Protein AF-0000000080838047 (afdb_homodimer)

Secondary structure (DSSP, 8-state):
------GGGGHHHHHHHHHHHHHHHHHS-GGGS-HHHHHHHHHHHHTT---SSS----HHHHHHHHHHHHT-HHHHHHHHHHHHHHHHHHHHHHTTHHHHHHHHHHHHS-GGGHHHHHHHHHHHHHHHH--HHHHHHHHHHHHHHHHHHH---HHHHHHHHHHHHHHHHHH-TT-HHHHHHHHHHT--HHHHHHHHHHHHHHHHHHHHHHHHHH-----TT------HHHHHHHHHHHHHHHHT--HHHHHHHHHHHHHHHHHHTTSS-HHHHHHHHHHHHHHHHHHHHHHHHHHHHHHHHHHTTHHHHHHHHHHTT--SHHHHHHHHHHHHHHHHHHHS-HHHHHHHHHHHHHHHHHHHT--HHHHHHHHHHHHHHHHTT-TTSHHHHHHHHHHTS-GGGGGGG-HHHHHHHHHHHHHHHH-PSPPP---/------GGGGHHHHHHHHHHHHHHHHHS-GGGS-HHHHHHHHHHHHTT---SSS----HHHHHHHHHHHHT-HHHHHHHHHHHHHHHHHHHHHHTTHHHHHHHHHHHHS-GGGHHHHHHHHHHHHHHHH--HHHHHHHHHHHHHHHHHHH---HHHHHHHHHHHHHHHHHH-TT-HHHHHHHHHHT--HHHHHHHHHHHHHHHHHHHHHHHHHH-----TT------HHHHHHHHHHHHHHHHT--HHHHHHHHHHHHHHHHHHTTSS-HHHHHHHHHHHHHHHHHHHHHHHHHHHHHHHHHHTTHHHHHHHHHHTT--SHHHHHHHHHHHHHHHHHHHS-HHHHHHHHHHHHHHHHHHHT--HHHHHHHHHHHHHHHHTT-TTSHHHHHHHHHHTS-GGGGGGG-HHHHHHHHHHHHHHHH-PSPPP---

Structure (mmCIF, N/CA/C/O backbone):
data_AF-0000000080838047-model_v1
#
loop_
_entity.id
_entity.type
_entity.pdbx_description
1 polymer 'Na+/H+ antiporter NhaC family protein'
#
loop_
_atom_site.group_PDB
_atom_site.id
_atom_site.type_symbol
_atom_site.label_atom_id
_atom_site.label_alt_id
_atom_site.label_comp_id
_atom_site.label_asym_id
_atom_site.label_entity_id
_atom_site.label_seq_id
_atom_site.pdbx_PDB_ins_code
_atom_site.Cartn_x
_atom_site.Cartn_y
_atom_site.Cartn_z
_atom_site.occupancy
_atom_site.B_iso_or_equiv
_atom_site.auth_seq_id
_atom_site.auth_comp_id
_atom_site.auth_asym_id
_atom_site.auth_atom_id
_atom_site.pdbx_PDB_model_num
ATOM 1 N N . MET A 1 1 ? 29.5 16.938 -10.523 1 33.22 1 MET A N 1
ATOM 2 C CA . MET A 1 1 ? 28.781 17.422 -11.703 1 33.22 1 MET A CA 1
ATOM 3 C C . MET A 1 1 ? 27.438 18.016 -11.312 1 33.22 1 MET A C 1
ATOM 5 O O . MET A 1 1 ? 26.703 17.438 -10.5 1 33.22 1 MET A O 1
ATOM 9 N N . LYS A 1 2 ? 27.141 19.25 -11.391 1 44.38 2 LYS A N 1
ATOM 10 C CA . LYS A 1 2 ? 26 20.047 -10.945 1 44.38 2 LYS A CA 1
ATOM 11 C C . LYS A 1 2 ? 24.688 19.438 -11.422 1 44.38 2 LYS A C 1
ATOM 13 O O . LYS A 1 2 ? 24.484 19.234 -12.617 1 44.38 2 LYS A O 1
ATOM 18 N N . LYS A 1 3 ? 23.828 18.719 -10.703 1 63.47 3 LYS A N 1
ATOM 19 C CA . LYS A 1 3 ? 22.562 18.109 -11.102 1 63.47 3 LYS A CA 1
ATOM 20 C C . LYS A 1 3 ? 21.641 19.141 -11.758 1 63.47 3 LYS A C 1
ATOM 22 O O . LYS A 1 3 ? 21.328 20.156 -11.156 1 63.47 3 LYS A O 1
ATOM 27 N N . LYS A 1 4 ? 21.484 19.219 -13.133 1 81.5 4 LYS A N 1
ATOM 28 C CA . LYS A 1 4 ? 20.656 20.172 -13.867 1 81.5 4 LYS A CA 1
ATOM 29 C C . LYS A 1 4 ? 19.188 19.797 -13.781 1 81.5 4 LYS A C 1
ATOM 31 O O . LYS A 1 4 ? 18.812 18.656 -14.078 1 81.5 4 LYS A O 1
ATOM 36 N N . GLY A 1 5 ? 18.375 20.797 -13.273 1 91.69 5 GLY A N 1
ATOM 37 C CA . GLY A 1 5 ? 16.938 20.625 -13.117 1 91.69 5 GLY A CA 1
ATOM 38 C C . GLY A 1 5 ? 16.188 20.703 -14.438 1 91.69 5 GLY A C 1
ATOM 39 O O . GLY A 1 5 ? 16.734 21.141 -15.445 1 91.69 5 GLY A O 1
ATOM 40 N N . SER A 1 6 ? 15.031 20.062 -14.508 1 94.81 6 SER A N 1
ATOM 41 C CA . SER A 1 6 ? 14.18 20.094 -15.688 1 94.81 6 SER A CA 1
ATOM 42 C C . SER A 1 6 ? 12.719 20.328 -15.32 1 94.81 6 SER A C 1
ATOM 44 O O . SER A 1 6 ? 12.211 19.734 -14.367 1 94.81 6 SER A O 1
ATOM 46 N N . PHE A 1 7 ? 12.055 21.156 -16.094 1 95.44 7 PHE A N 1
ATOM 47 C CA . PHE A 1 7 ? 10.641 21.438 -15.898 1 95.44 7 PHE A CA 1
ATOM 48 C C . PHE A 1 7 ? 9.805 20.172 -16.078 1 95.44 7 PHE A C 1
ATOM 50 O O . PHE A 1 7 ? 8.703 20.062 -15.539 1 95.44 7 PHE A O 1
ATOM 57 N N . LEU A 1 8 ? 10.367 19.25 -16.781 1 95.69 8 LEU A N 1
ATOM 58 C CA . LEU A 1 8 ? 9.695 17.984 -17.016 1 95.69 8 LEU A CA 1
ATOM 59 C C . LEU A 1 8 ? 9.383 17.281 -15.703 1 95.69 8 LEU A C 1
ATOM 61 O O . LEU A 1 8 ? 8.414 16.516 -15.609 1 95.69 8 LEU A O 1
ATOM 65 N N . GLY A 1 9 ? 10.227 17.578 -14.719 1 96.12 9 GLY A N 1
ATOM 66 C CA . GLY A 1 9 ? 10.023 16.984 -13.406 1 96.12 9 GLY A CA 1
ATOM 67 C C . GLY A 1 9 ? 8.766 17.469 -12.719 1 96.12 9 GLY A C 1
ATOM 68 O O . GLY A 1 9 ? 8.273 16.828 -11.781 1 96.12 9 GLY A O 1
ATOM 69 N N . LEU A 1 10 ? 8.188 18.562 -13.188 1 95.69 10 LEU A N 1
ATOM 70 C CA . LEU A 1 10 ? 6.984 19.125 -12.586 1 95.69 10 LEU A CA 1
ATOM 71 C C . LEU A 1 10 ? 5.746 18.75 -13.391 1 95.69 10 LEU A C 1
ATOM 73 O O . LEU A 1 10 ? 4.617 18.922 -12.938 1 95.69 10 LEU A O 1
ATOM 77 N N . VAL A 1 11 ? 5.941 18.125 -14.477 1 96.25 11 VAL A N 1
ATOM 78 C CA . VAL A 1 11 ? 4.875 17.844 -15.438 1 96.25 11 VAL A CA 1
ATOM 79 C C . VAL A 1 11 ? 3.867 16.875 -14.812 1 96.25 11 VAL A C 1
ATOM 81 O O . VAL A 1 11 ? 2.656 17.047 -14.961 1 96.25 11 VAL A O 1
ATOM 84 N N . PRO A 1 12 ? 4.285 15.844 -14.133 1 96 12 PRO A N 1
ATOM 85 C CA . PRO A 1 12 ? 3.301 14.938 -13.531 1 96 12 PRO A CA 1
ATOM 86 C C . PRO A 1 12 ? 2.34 15.656 -12.586 1 96 12 PRO A C 1
ATOM 88 O O . PRO A 1 12 ? 1.143 15.359 -12.57 1 96 12 PRO A O 1
ATOM 91 N N . LEU A 1 13 ? 2.877 16.516 -11.766 1 94.5 13 LEU A N 1
ATOM 92 C CA . LEU A 1 13 ? 2.021 17.281 -10.883 1 94.5 13 LEU A CA 1
ATOM 93 C C . LEU A 1 13 ? 1.025 18.125 -11.68 1 94.5 13 LEU A C 1
ATOM 95 O O . LEU A 1 13 ? -0.154 18.188 -11.32 1 94.5 13 LEU A O 1
ATOM 99 N N . LEU A 1 14 ? 1.445 18.75 -12.727 1 95.81 14 LEU A N 1
ATOM 100 C CA . LEU A 1 14 ? 0.59 19.562 -13.578 1 95.81 14 LEU A CA 1
ATOM 101 C C . LEU A 1 14 ? -0.485 18.719 -14.242 1 95.81 14 LEU A C 1
ATOM 103 O O . LEU A 1 14 ? -1.629 19.156 -14.391 1 95.81 14 LEU A O 1
ATOM 107 N N . ILE A 1 15 ? -0.079 17.578 -14.664 1 95.38 15 ILE A N 1
ATOM 108 C CA . ILE A 1 15 ? -1.03 16.656 -15.281 1 95.38 15 ILE A CA 1
ATOM 109 C C . ILE A 1 15 ? -2.133 16.312 -14.281 1 95.38 15 ILE A C 1
ATOM 111 O O . ILE A 1 15 ? -3.316 16.328 -14.625 1 95.38 15 ILE A O 1
ATOM 115 N N . PHE A 1 16 ? -1.764 16.031 -13.117 1 94 16 PHE A N 1
ATOM 116 C CA . PHE A 1 16 ? -2.736 15.719 -12.07 1 94 16 PHE A CA 1
ATOM 117 C C . PHE A 1 16 ? -3.707 16.875 -11.875 1 94 16 PHE A C 1
ATOM 119 O O . PHE A 1 16 ? -4.922 16.672 -11.844 1 94 16 PHE A O 1
ATOM 126 N N . LEU A 1 17 ? -3.145 18.016 -11.727 1 91.81 17 LEU A N 1
ATOM 127 C CA . LEU A 1 17 ? -3.961 19.203 -11.5 1 91.81 17 LEU A CA 1
ATOM 128 C C . LEU A 1 17 ? -4.902 19.453 -12.68 1 91.81 17 LEU A C 1
ATOM 130 O O . LEU A 1 17 ? -6.062 19.812 -12.484 1 91.81 17 LEU A O 1
ATOM 134 N N . LEU A 1 18 ? -4.41 19.203 -13.836 1 93.44 18 LEU A N 1
ATOM 135 C CA . LEU A 1 18 ? -5.215 19.406 -15.031 1 93.44 18 LEU A CA 1
ATOM 136 C C . LEU A 1 18 ? -6.363 18.406 -15.094 1 93.44 18 LEU A C 1
ATOM 138 O O . LEU A 1 18 ? -7.488 18.766 -15.438 1 93.44 18 LEU A O 1
ATOM 142 N N . ILE A 1 19 ? -6.066 17.172 -14.797 1 92 19 ILE A N 1
ATOM 143 C CA . ILE A 1 19 ? -7.086 16.125 -14.812 1 92 19 ILE A CA 1
ATOM 144 C C . ILE A 1 19 ? -8.188 16.469 -13.812 1 92 19 ILE A C 1
ATOM 146 O O . ILE A 1 19 ? -9.375 16.422 -14.141 1 92 19 ILE A O 1
ATOM 150 N N . TYR A 1 20 ? -7.781 16.844 -12.672 1 86.81 20 TYR A N 1
ATOM 151 C CA . TYR A 1 20 ? -8.742 17.109 -11.609 1 86.81 20 TYR A CA 1
ATOM 152 C C . TYR A 1 20 ? -9.516 18.391 -11.883 1 86.81 20 TYR A C 1
ATOM 154 O O . TYR A 1 20 ? -10.734 18.438 -11.703 1 86.81 20 TYR A O 1
ATOM 162 N N . ALA A 1 21 ? -8.883 19.422 -12.312 1 86.62 21 ALA A N 1
ATOM 163 C CA . ALA A 1 21 ? -9.523 20.688 -12.625 1 86.62 21 ALA A CA 1
ATOM 164 C C . ALA A 1 21 ? -10.484 20.547 -13.797 1 86.62 21 ALA A C 1
ATOM 166 O O . ALA A 1 21 ? -11.586 21.125 -13.789 1 86.62 21 ALA A O 1
ATOM 167 N N . SER A 1 22 ? -10.047 19.859 -14.773 1 89.88 22 SER A N 1
ATOM 168 C CA . SER A 1 22 ? -10.883 19.672 -15.953 1 89.88 22 SER A CA 1
ATOM 169 C C . SER A 1 22 ? -12.172 18.938 -15.602 1 89.88 22 SER A C 1
ATOM 171 O O . SER A 1 22 ? -13.25 19.297 -16.094 1 89.88 22 SER A O 1
ATOM 173 N N . THR A 1 23 ? -12.055 17.969 -14.82 1 87.06 23 THR A N 1
ATOM 174 C CA . THR A 1 23 ? -13.25 17.219 -14.43 1 87.06 23 THR A CA 1
ATOM 175 C C . THR A 1 23 ? -14.188 18.094 -13.609 1 87.06 23 THR A C 1
ATOM 177 O O . THR A 1 23 ? -15.406 18.031 -13.766 1 87.06 23 THR A O 1
ATOM 180 N N . GLY A 1 24 ? -13.641 18.891 -12.727 1 82.44 24 GLY A N 1
ATOM 181 C CA . GLY A 1 24 ? -14.461 19.812 -11.953 1 82.44 24 GLY A CA 1
ATOM 182 C C . GLY A 1 24 ? -15.172 20.844 -12.812 1 82.44 24 GLY A C 1
ATOM 183 O O . GLY A 1 24 ? -16.359 21.109 -12.617 1 82.44 24 GLY A O 1
ATOM 184 N N . ILE A 1 25 ? -14.516 21.344 -13.758 1 85.19 25 ILE A N 1
ATOM 185 C CA . ILE A 1 25 ? -15.031 22.406 -14.602 1 85.19 25 ILE A CA 1
ATOM 186 C C . ILE A 1 25 ? -16.078 21.844 -15.562 1 85.19 25 ILE A C 1
ATOM 188 O O . ILE A 1 25 ? -17.156 22.438 -15.727 1 85.19 25 ILE A O 1
ATOM 192 N N . PHE A 1 26 ? -15.805 20.672 -16.062 1 85.5 26 PHE A N 1
ATOM 193 C CA . PHE A 1 26 ? -16.656 20.156 -17.125 1 85.5 26 PHE A CA 1
ATOM 194 C C . PHE A 1 26 ? -17.859 19.406 -16.531 1 85.5 26 PHE A C 1
ATOM 196 O O . PHE A 1 26 ? -18.906 19.328 -17.156 1 85.5 26 PHE A O 1
ATOM 203 N N . THR A 1 27 ? -17.766 18.953 -15.367 1 86.19 27 THR A N 1
ATOM 204 C CA . THR A 1 27 ? -18.859 18.156 -14.812 1 86.19 27 THR A CA 1
ATOM 205 C C . THR A 1 27 ? -19.516 18.891 -13.641 1 86.19 27 THR A C 1
ATOM 207 O O . THR A 1 27 ? -20.531 18.438 -13.109 1 86.19 27 THR A O 1
ATOM 210 N N . ASP A 1 28 ? -19 20.016 -13.234 1 78.56 28 ASP A N 1
ATOM 211 C CA . ASP A 1 28 ? -19.484 20.859 -12.141 1 78.56 28 ASP A CA 1
ATOM 212 C C . ASP A 1 28 ? -19.344 20.156 -10.797 1 78.56 28 ASP A C 1
ATOM 214 O O . ASP A 1 28 ? -19.891 20.609 -9.789 1 78.56 28 ASP A O 1
ATOM 218 N N . LYS A 1 29 ? -18.875 18.969 -10.844 1 83.94 29 LYS A N 1
ATOM 219 C CA . LYS A 1 29 ? -18.641 18.25 -9.602 1 83.94 29 LYS A CA 1
ATOM 220 C C . LYS A 1 29 ? -17.234 17.656 -9.57 1 83.94 29 LYS A C 1
ATOM 222 O O . LYS A 1 29 ? -16.953 16.656 -10.25 1 83.94 29 LYS A O 1
ATOM 227 N N . ILE A 1 30 ? -16.484 18.188 -8.727 1 77.81 30 ILE A N 1
ATOM 228 C CA . ILE A 1 30 ? -15.078 17.797 -8.625 1 77.81 30 ILE A CA 1
ATOM 229 C C . ILE A 1 30 ? -14.984 16.344 -8.164 1 77.81 30 ILE A C 1
ATOM 231 O O . ILE A 1 30 ? -14.055 15.625 -8.523 1 77.81 30 ILE A O 1
ATOM 235 N N . ASP A 1 31 ? -16.016 15.852 -7.551 1 79.56 31 ASP A N 1
ATOM 236 C CA . ASP A 1 31 ? -16 14.523 -6.949 1 79.56 31 ASP A CA 1
ATOM 237 C C . ASP A 1 31 ? -16.219 13.445 -8.008 1 79.56 31 ASP A C 1
ATOM 239 O O . ASP A 1 31 ? -16.062 12.25 -7.73 1 79.56 31 ASP A O 1
ATOM 243 N N . ASN A 1 32 ? -16.469 13.844 -9.203 1 86.94 32 ASN A N 1
ATOM 244 C CA . ASN A 1 32 ? -16.656 12.875 -10.281 1 86.94 32 ASN A CA 1
ATOM 245 C C . ASN A 1 32 ? -15.352 12.203 -10.672 1 86.94 32 ASN A C 1
ATOM 247 O O . ASN A 1 32 ? -15.352 11.141 -11.297 1 86.94 32 ASN A O 1
ATOM 251 N N . MET A 1 33 ? -14.258 12.805 -10.289 1 91.5 33 MET A N 1
ATOM 252 C CA . MET A 1 33 ? -12.953 12.211 -10.523 1 91.5 33 MET A CA 1
ATOM 253 C C . MET A 1 33 ? -12.391 11.602 -9.242 1 91.5 33 MET A C 1
ATOM 255 O O . MET A 1 33 ? -11.914 12.328 -8.367 1 91.5 33 MET A O 1
ATOM 259 N N . PRO A 1 34 ? -12.414 10.242 -9.234 1 93.69 34 PRO A N 1
ATOM 260 C CA . PRO A 1 34 ? -11.773 9.656 -8.055 1 93.69 34 PRO A CA 1
ATOM 261 C C . PRO A 1 34 ? -10.281 9.961 -7.98 1 93.69 34 PRO A C 1
ATOM 263 O O . PRO A 1 34 ? -9.578 9.898 -9 1 93.69 34 PRO A O 1
ATOM 266 N N . LEU A 1 35 ? -9.875 10.305 -6.828 1 93.88 35 LEU A N 1
ATOM 267 C CA . LEU A 1 35 ? -8.492 10.719 -6.602 1 93.88 35 LEU A CA 1
ATOM 268 C C . LEU A 1 35 ? -7.52 9.633 -7.027 1 93.88 35 LEU A C 1
ATOM 270 O O . LEU A 1 35 ? -6.492 9.914 -7.645 1 93.88 35 LEU A O 1
ATOM 274 N N . LEU A 1 36 ? -7.809 8.375 -6.688 1 96.38 36 LEU A N 1
ATOM 275 C CA . LEU A 1 36 ? -6.93 7.258 -7.027 1 96.38 36 LEU A CA 1
ATOM 276 C C . LEU A 1 36 ? -6.785 7.121 -8.539 1 96.38 36 LEU A C 1
ATOM 278 O O . LEU A 1 36 ? -5.68 6.895 -9.039 1 96.38 36 LEU A O 1
ATOM 282 N N . VAL A 1 37 ? -7.863 7.25 -9.281 1 96.81 37 VAL A N 1
ATOM 283 C CA . VAL A 1 37 ? -7.844 7.145 -10.742 1 96.81 37 VAL A CA 1
ATOM 284 C C . VAL A 1 37 ? -6.996 8.266 -11.328 1 96.81 37 VAL A C 1
ATOM 286 O O . VAL A 1 37 ? -6.184 8.039 -12.227 1 96.81 37 VAL A O 1
ATOM 289 N N . ALA A 1 38 ? -7.199 9.477 -10.82 1 95.62 38 ALA A N 1
ATOM 290 C CA . ALA A 1 38 ? -6.434 10.625 -11.289 1 95.62 38 ALA A CA 1
ATOM 291 C C . ALA A 1 38 ? -4.938 10.398 -11.109 1 95.62 38 ALA A C 1
ATOM 293 O O . ALA A 1 38 ? -4.148 10.656 -12.023 1 95.62 38 ALA A O 1
ATOM 294 N N . PHE A 1 39 ? -4.559 9.891 -10.008 1 96 39 PHE A N 1
ATOM 295 C CA . PHE A 1 39 ? -3.139 9.703 -9.734 1 96 39 PHE A CA 1
ATOM 296 C C . PHE A 1 39 ? -2.592 8.508 -10.508 1 96 39 PHE A C 1
ATOM 298 O O . PHE A 1 39 ? -1.421 8.492 -10.891 1 96 39 PHE A O 1
ATOM 305 N N . THR A 1 40 ? -3.406 7.5 -10.719 1 97.19 40 THR A N 1
ATOM 306 C CA . THR A 1 40 ? -2.971 6.363 -11.523 1 97.19 40 THR A CA 1
ATOM 307 C C . THR A 1 40 ? -2.693 6.793 -12.961 1 97.19 40 THR A C 1
ATOM 309 O O . THR A 1 40 ? -1.709 6.363 -13.562 1 97.19 40 THR A O 1
ATOM 312 N N . ILE A 1 41 ? -3.572 7.621 -13.531 1 96.81 41 ILE A N 1
ATOM 313 C CA . ILE A 1 41 ? -3.35 8.156 -14.867 1 96.81 41 ILE A CA 1
ATOM 314 C C . ILE A 1 41 ? -2.068 8.984 -14.891 1 96.81 41 ILE A C 1
ATOM 316 O O . ILE A 1 41 ? -1.248 8.852 -15.797 1 96.81 41 ILE A O 1
ATOM 320 N N . THR A 1 42 ? -1.943 9.812 -13.875 1 97.19 42 THR A N 1
ATOM 321 C CA . THR A 1 42 ? -0.736 10.617 -13.75 1 97.19 42 THR A CA 1
ATOM 322 C C . THR A 1 42 ? 0.506 9.734 -13.695 1 97.19 42 THR A C 1
ATOM 324 O O . THR A 1 42 ? 1.512 10.023 -14.344 1 97.19 42 THR A O 1
ATOM 327 N N . ALA A 1 43 ? 0.453 8.656 -12.914 1 97.69 43 ALA A N 1
ATOM 328 C CA . ALA A 1 43 ? 1.562 7.711 -12.797 1 97.69 43 ALA A CA 1
ATOM 329 C C . ALA A 1 43 ? 1.891 7.078 -14.141 1 97.69 43 ALA A C 1
ATOM 331 O O . ALA A 1 43 ? 3.062 6.945 -14.5 1 97.69 43 ALA A O 1
ATOM 332 N N . ALA A 1 44 ? 0.905 6.691 -14.883 1 96.94 44 ALA A N 1
ATOM 333 C CA . ALA A 1 44 ? 1.093 6.074 -16.188 1 96.94 44 ALA A CA 1
ATOM 334 C C . ALA A 1 44 ? 1.82 7.02 -17.141 1 96.94 44 ALA A C 1
ATOM 336 O O . ALA A 1 44 ? 2.746 6.609 -17.844 1 96.94 44 ALA A O 1
ATOM 337 N N . ILE A 1 45 ? 1.424 8.242 -17.141 1 96.5 45 ILE A N 1
ATOM 338 C CA . ILE A 1 45 ? 2.037 9.242 -18.016 1 96.5 45 ILE A CA 1
ATOM 339 C C . ILE A 1 45 ? 3.463 9.523 -17.547 1 96.5 45 ILE A C 1
ATOM 341 O O . ILE A 1 45 ? 4.383 9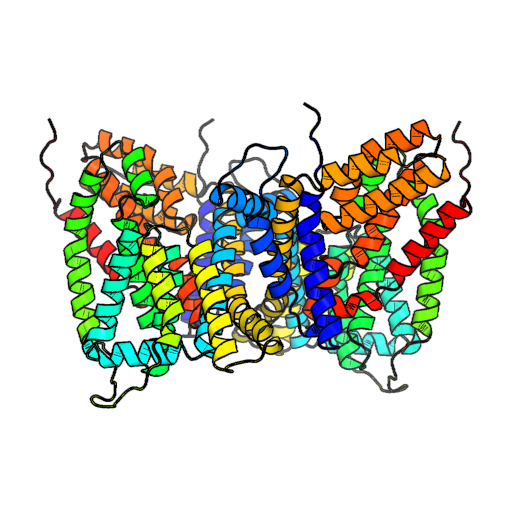.625 -18.359 1 96.5 45 ILE A O 1
ATOM 345 N N . ALA A 1 46 ? 3.605 9.641 -16.234 1 96.81 46 ALA A N 1
ATOM 346 C CA . ALA A 1 46 ? 4.926 9.914 -15.672 1 96.81 46 ALA A CA 1
ATOM 347 C C . ALA A 1 46 ? 5.914 8.812 -16.031 1 96.81 46 ALA A C 1
ATOM 349 O O . ALA A 1 46 ? 7.086 9.086 -16.312 1 96.81 46 ALA A O 1
ATOM 350 N N . LEU A 1 47 ? 5.488 7.586 -16.094 1 96.94 47 LEU A N 1
ATOM 351 C CA . LEU A 1 47 ? 6.344 6.434 -16.344 1 96.94 47 LEU A CA 1
ATOM 352 C C . LEU A 1 47 ? 6.762 6.387 -17.812 1 96.94 47 LEU A C 1
ATOM 354 O O . LEU A 1 47 ? 7.684 5.652 -18.172 1 96.94 47 LEU A O 1
ATOM 358 N N . CYS A 1 48 ? 6.125 7.203 -18.625 1 96.19 48 CYS A N 1
ATOM 359 C CA . CYS A 1 48 ? 6.48 7.258 -20.047 1 96.19 48 CYS A CA 1
ATOM 360 C C . CYS A 1 48 ? 7.535 8.328 -20.297 1 96.19 48 CYS A C 1
ATOM 362 O O . CYS A 1 48 ? 8.07 8.43 -21.406 1 96.19 48 CYS A O 1
ATOM 364 N N . LEU A 1 49 ? 7.863 9.086 -19.312 1 95.94 49 LEU A N 1
ATOM 365 C CA . LEU A 1 49 ? 8.789 10.203 -19.484 1 95.94 49 LEU A CA 1
ATOM 366 C C . LEU A 1 49 ? 10.203 9.805 -19.078 1 95.94 49 LEU A C 1
ATOM 368 O O . LEU A 1 49 ? 10.375 9.055 -18.109 1 95.94 49 LEU A O 1
ATOM 372 N N . ASN A 1 50 ? 11.164 10.32 -19.828 1 95.5 50 ASN A N 1
ATOM 373 C CA . ASN A 1 50 ? 12.578 10.164 -19.484 1 95.5 50 ASN A CA 1
ATOM 374 C C . ASN A 1 50 ? 13.227 11.508 -19.156 1 95.5 50 ASN A C 1
ATOM 376 O O . ASN A 1 50 ? 12.859 12.531 -19.734 1 95.5 50 ASN A O 1
ATOM 380 N N . SER A 1 51 ? 14.18 11.367 -18.266 1 93.56 51 SER A N 1
ATOM 381 C CA . SER A 1 51 ? 14.898 12.594 -17.906 1 93.56 51 SER A CA 1
ATOM 382 C C . SER A 1 51 ? 15.688 13.141 -19.094 1 93.56 51 SER A C 1
ATOM 384 O O . SER A 1 51 ? 16.391 12.391 -19.781 1 93.56 51 SER A O 1
ATOM 386 N N . PRO A 1 52 ? 15.57 14.422 -19.359 1 91.38 52 PRO A N 1
ATOM 387 C CA . PRO A 1 52 ? 16.344 15.008 -20.453 1 91.38 52 PRO A CA 1
ATOM 388 C C . PRO A 1 52 ? 17.828 15.188 -20.109 1 91.38 52 PRO A C 1
ATOM 390 O O . PRO A 1 52 ? 18.656 15.312 -21 1 91.38 52 PRO A O 1
ATOM 393 N N . ASN A 1 53 ? 18.141 15.188 -18.875 1 91.81 53 ASN A N 1
ATOM 394 C CA . ASN A 1 53 ? 19.484 15.516 -18.422 1 91.81 53 ASN A CA 1
ATOM 395 C C . ASN A 1 53 ? 20.25 14.273 -17.984 1 91.81 53 ASN A C 1
ATOM 397 O O . ASN A 1 53 ? 21.375 14.367 -17.5 1 91.81 53 ASN A O 1
ATOM 401 N N . LYS A 1 54 ? 19.578 13.141 -18.047 1 90.88 54 LYS A N 1
ATOM 402 C CA . LYS A 1 54 ? 20.219 11.883 -17.656 1 90.88 54 LYS A CA 1
ATOM 403 C C . LYS A 1 54 ? 20.125 10.859 -18.797 1 90.88 54 LYS A C 1
ATOM 405 O O . LYS A 1 54 ? 19.422 11.07 -19.781 1 90.88 54 LYS A O 1
ATOM 410 N N . GLU A 1 55 ? 20.953 9.867 -18.672 1 91.88 55 GLU A N 1
ATOM 411 C CA . GLU A 1 55 ? 20.875 8.766 -19.625 1 91.88 55 GLU A CA 1
ATOM 412 C C . GLU A 1 55 ? 19.5 8.109 -19.609 1 91.88 55 GLU A C 1
ATOM 414 O O . GLU A 1 55 ? 18.906 7.914 -18.547 1 91.88 55 GLU A O 1
ATOM 419 N N . LYS A 1 56 ? 19.078 7.844 -20.812 1 93.38 56 LYS A N 1
ATOM 420 C CA . LYS A 1 56 ? 17.766 7.195 -20.922 1 93.38 56 LYS A CA 1
ATOM 421 C C . LYS A 1 56 ? 17.797 5.801 -20.312 1 93.38 56 LYS A C 1
ATOM 423 O O . LYS A 1 56 ? 18.766 5.059 -20.469 1 93.38 56 LYS A O 1
ATOM 428 N N . ILE A 1 57 ? 16.734 5.574 -19.531 1 95.19 57 ILE A N 1
ATOM 429 C CA . ILE A 1 57 ? 16.609 4.25 -18.938 1 95.19 57 ILE A CA 1
ATOM 430 C C . ILE A 1 57 ? 15.344 3.568 -19.469 1 95.19 57 ILE A C 1
ATOM 432 O O . ILE A 1 57 ? 14.469 4.223 -20.047 1 95.19 57 ILE A O 1
ATOM 436 N N . ASN A 1 58 ? 15.328 2.23 -19.406 1 94.75 58 ASN A N 1
ATOM 437 C CA . ASN A 1 58 ? 14.188 1.5 -19.953 1 94.75 58 ASN A CA 1
ATOM 438 C C . ASN A 1 58 ? 12.984 1.575 -19.016 1 94.75 58 ASN A C 1
ATOM 440 O O . ASN A 1 58 ? 13.078 2.127 -17.922 1 94.75 58 ASN A O 1
ATOM 444 N N . PHE A 1 59 ? 11.883 1.09 -19.453 1 95.81 59 PHE A N 1
ATOM 445 C CA . PHE A 1 59 ? 10.617 1.176 -18.75 1 95.81 59 PHE A CA 1
ATOM 446 C C . PHE A 1 59 ? 10.695 0.452 -17.406 1 95.81 59 PHE A C 1
ATOM 448 O O . PHE A 1 59 ? 10.195 0.948 -16.391 1 95.81 59 PHE A O 1
ATOM 455 N N . GLU A 1 60 ? 11.305 -0.68 -17.344 1 93.06 60 GLU A N 1
ATOM 456 C CA . GLU A 1 60 ? 11.422 -1.479 -16.125 1 93.06 60 GLU A CA 1
ATOM 457 C C . GLU A 1 60 ? 12.203 -0.736 -15.047 1 93.06 60 GLU A C 1
ATOM 459 O O . GLU A 1 60 ? 11.875 -0.823 -13.867 1 93.06 60 GLU A O 1
ATOM 464 N N . GLN A 1 61 ? 13.188 -0.076 -15.469 1 96.31 61 GLN A N 1
ATOM 465 C CA . GLN A 1 61 ? 13.984 0.705 -14.531 1 96.31 61 GLN A CA 1
ATOM 466 C C . GLN A 1 61 ? 13.18 1.87 -13.961 1 96.31 61 GLN A C 1
ATOM 468 O O . GLN A 1 61 ? 13.32 2.207 -12.781 1 96.31 61 GLN A O 1
ATOM 473 N N . ARG A 1 62 ? 12.398 2.535 -14.797 1 97.5 62 ARG A N 1
ATOM 474 C CA . ARG A 1 62 ? 11.539 3.613 -14.312 1 97.5 62 ARG A CA 1
ATOM 475 C C . ARG A 1 62 ? 10.492 3.084 -13.344 1 97.5 62 ARG A C 1
ATOM 477 O O . ARG A 1 62 ? 10.164 3.744 -12.352 1 97.5 62 ARG A O 1
ATOM 484 N N . VAL A 1 63 ? 10.008 1.888 -13.625 1 96.94 63 VAL A N 1
ATOM 485 C CA . VAL A 1 63 ? 9.062 1.25 -12.719 1 96.94 63 VAL A CA 1
ATOM 486 C C . VAL A 1 63 ? 9.734 0.968 -11.383 1 96.94 63 VAL A C 1
ATOM 488 O O . VAL A 1 63 ? 9.125 1.115 -10.32 1 96.94 63 VAL A O 1
ATOM 491 N N . GLU A 1 64 ? 10.953 0.602 -11.469 1 96.94 64 GLU A N 1
ATOM 492 C CA . GLU A 1 64 ? 11.719 0.365 -10.242 1 96.94 64 GLU A CA 1
ATOM 493 C C . GLU A 1 64 ? 11.852 1.644 -9.422 1 96.94 64 GLU A C 1
ATOM 495 O O . GLU A 1 64 ? 11.711 1.618 -8.195 1 96.94 64 GLU A O 1
ATOM 500 N N . ILE A 1 65 ? 12.148 2.711 -10.117 1 97.69 65 ILE A N 1
ATOM 501 C CA . ILE A 1 65 ? 12.227 4.004 -9.445 1 97.69 65 ILE A CA 1
ATOM 502 C C . ILE A 1 65 ? 10.891 4.332 -8.797 1 97.69 65 ILE A C 1
ATOM 504 O O . ILE A 1 65 ? 10.844 4.758 -7.637 1 97.69 65 ILE A O 1
ATOM 508 N N . PHE A 1 66 ? 9.852 4.105 -9.516 1 98.06 66 PHE A N 1
ATOM 509 C CA . PHE A 1 66 ? 8.5 4.332 -9.016 1 98.06 66 PHE A CA 1
ATOM 510 C C . PHE A 1 66 ? 8.242 3.496 -7.766 1 98.06 66 PHE A C 1
ATOM 512 O O . PHE A 1 66 ? 7.758 4.012 -6.758 1 98.06 66 PHE A O 1
ATOM 519 N N . CYS A 1 67 ? 8.539 2.258 -7.758 1 98.06 67 CYS A N 1
ATOM 520 C CA . CYS A 1 67 ? 8.266 1.332 -6.664 1 98.06 67 CYS A CA 1
ATOM 521 C C . CYS A 1 67 ? 9.102 1.687 -5.434 1 98.06 67 CYS A C 1
ATOM 523 O O . CYS A 1 67 ? 8.617 1.593 -4.305 1 98.06 67 CYS A O 1
ATOM 525 N N . LYS A 1 68 ? 10.312 2.078 -5.672 1 97.25 68 LYS A N 1
ATOM 526 C CA . LYS A 1 68 ? 11.156 2.496 -4.559 1 97.25 68 LYS A CA 1
ATOM 527 C C . LYS A 1 68 ? 10.586 3.729 -3.865 1 97.25 68 LYS A C 1
ATOM 529 O O . LYS A 1 68 ? 10.625 3.834 -2.637 1 97.25 68 LYS A O 1
ATOM 534 N N . GLY A 1 69 ? 10.086 4.625 -4.664 1 97 69 GLY A N 1
ATOM 535 C CA . GLY A 1 69 ? 9.438 5.801 -4.105 1 97 69 GLY A CA 1
ATOM 536 C C . GLY A 1 69 ? 8.156 5.48 -3.359 1 97 69 GLY A C 1
ATOM 537 O O . GLY A 1 69 ? 7.934 5.977 -2.254 1 97 69 GLY A O 1
ATOM 538 N N . ALA A 1 70 ? 7.371 4.633 -3.945 1 97.44 70 ALA A N 1
ATOM 539 C CA . ALA A 1 70 ? 6.117 4.203 -3.332 1 97.44 70 ALA A CA 1
ATOM 540 C C . ALA A 1 70 ? 6.375 3.432 -2.041 1 97.44 70 ALA A C 1
ATOM 542 O O . ALA A 1 70 ? 5.543 3.438 -1.131 1 97.44 70 ALA A O 1
ATOM 543 N N . GLY A 1 71 ? 7.504 2.801 -1.992 1 97.38 71 GLY A N 1
ATOM 544 C CA . GLY A 1 71 ? 7.832 1.938 -0.869 1 97.38 71 GLY A CA 1
ATOM 545 C C . GLY A 1 71 ? 8.617 2.646 0.218 1 97.38 71 GLY A C 1
ATOM 546 O O . GLY A 1 71 ? 9.195 2 1.096 1 97.38 71 GLY A O 1
ATOM 547 N N . ASP A 1 72 ? 8.648 3.955 0.14 1 96 72 ASP A N 1
ATOM 548 C CA . ASP A 1 72 ? 9.336 4.715 1.182 1 96 72 ASP A CA 1
ATOM 549 C C . ASP A 1 72 ? 8.75 4.406 2.559 1 96 72 ASP A C 1
ATOM 551 O O . ASP A 1 72 ? 7.535 4.277 2.711 1 96 72 ASP A O 1
ATOM 555 N N . SER A 1 73 ? 9.633 4.355 3.568 1 95.5 73 SER A N 1
ATOM 556 C CA . SER A 1 73 ? 9.227 3.941 4.906 1 95.5 73 SER A CA 1
ATOM 557 C C . SER A 1 73 ? 8.203 4.906 5.5 1 95.5 73 SER A C 1
ATOM 559 O O . SER A 1 73 ? 7.312 4.492 6.246 1 95.5 73 SER A O 1
ATOM 561 N N . THR A 1 74 ? 8.344 6.168 5.168 1 90.25 74 THR A N 1
ATOM 562 C CA . THR A 1 74 ? 7.422 7.16 5.715 1 90.25 74 THR A CA 1
ATOM 563 C C . THR A 1 74 ? 6.012 6.957 5.164 1 90.25 74 THR A C 1
ATOM 565 O O . THR A 1 74 ? 5.027 7.195 5.863 1 90.25 74 THR A O 1
ATOM 568 N N . ILE A 1 75 ? 5.949 6.566 3.939 1 94.38 75 ILE A N 1
ATOM 569 C CA . ILE A 1 75 ? 4.656 6.312 3.314 1 94.38 75 ILE A CA 1
ATOM 570 C C . ILE A 1 75 ? 4.043 5.043 3.9 1 94.38 75 ILE A C 1
ATOM 572 O O . ILE A 1 75 ? 2.844 5.004 4.191 1 94.38 75 ILE A O 1
ATOM 576 N N . LEU A 1 76 ? 4.848 4.027 4.078 1 97.12 76 LEU A N 1
ATOM 577 C CA . LEU A 1 76 ? 4.344 2.771 4.633 1 97.12 76 LEU A CA 1
ATOM 578 C C . LEU A 1 76 ? 3.893 2.957 6.074 1 97.12 76 LEU A C 1
ATOM 580 O O . LEU A 1 76 ? 2.951 2.297 6.527 1 97.12 76 LEU A O 1
ATOM 584 N N . LEU A 1 77 ? 4.609 3.793 6.793 1 93.69 77 LEU A N 1
ATOM 585 C CA . LEU A 1 77 ? 4.156 4.125 8.141 1 93.69 77 LEU A CA 1
ATOM 586 C C . LEU A 1 77 ? 2.758 4.73 8.109 1 93.69 77 LEU A C 1
ATOM 588 O O . LEU A 1 77 ? 1.922 4.414 8.961 1 93.69 77 LEU A O 1
ATOM 592 N N . LEU A 1 78 ? 2.574 5.582 7.145 1 92.25 78 LEU A N 1
ATOM 593 C CA . LEU A 1 78 ? 1.262 6.195 6.973 1 92.25 78 LEU A CA 1
ATOM 594 C C . LEU A 1 78 ? 0.199 5.137 6.703 1 92.25 78 LEU A C 1
ATOM 596 O O . LEU A 1 78 ? -0.916 5.223 7.223 1 92.25 78 LEU A O 1
ATOM 600 N N . VAL A 1 79 ? 0.504 4.18 5.902 1 96.19 79 VAL A N 1
ATOM 601 C CA . VAL A 1 79 ? -0.417 3.092 5.582 1 96.19 79 VAL A CA 1
ATOM 602 C C . VAL A 1 79 ? -0.827 2.369 6.863 1 96.19 79 VAL A C 1
ATOM 604 O O . VAL A 1 79 ? -2.01 2.086 7.074 1 96.19 79 VAL A O 1
ATOM 607 N N . ILE A 1 80 ? 0.12 2.105 7.73 1 96.44 80 ILE A N 1
ATOM 608 C CA . ILE A 1 80 ? -0.151 1.422 8.992 1 96.44 80 ILE A CA 1
ATOM 609 C C . ILE A 1 80 ? -1.064 2.285 9.859 1 96.44 80 ILE A C 1
ATOM 611 O O . ILE A 1 80 ? -2.021 1.784 10.453 1 96.44 80 ILE A O 1
ATOM 615 N N . ILE A 1 81 ? -0.787 3.52 9.883 1 93.06 81 ILE A N 1
ATOM 616 C CA . ILE A 1 81 ? -1.56 4.449 10.703 1 93.06 81 ILE A CA 1
ATOM 617 C C . ILE A 1 81 ? -2.988 4.535 10.172 1 93.06 81 ILE A C 1
ATOM 619 O O . ILE A 1 81 ? -3.947 4.559 10.945 1 93.06 81 ILE A O 1
ATOM 623 N N . PHE A 1 82 ? -3.119 4.539 8.812 1 94.94 82 PHE A N 1
ATOM 624 C CA . PHE A 1 82 ? -4.441 4.543 8.195 1 94.94 82 PHE A CA 1
ATOM 625 C C . PHE A 1 82 ? -5.258 3.34 8.648 1 94.94 82 PHE A C 1
ATOM 627 O O . PHE A 1 82 ? -6.398 3.49 9.094 1 94.94 82 PHE A O 1
ATOM 634 N N . LEU A 1 83 ? -4.676 2.227 8.617 1 96.81 83 LEU A N 1
ATOM 635 C CA . LEU A 1 83 ? -5.375 0.991 8.961 1 96.81 83 LEU A CA 1
ATOM 636 C C . LEU A 1 83 ? -5.785 0.986 10.43 1 96.81 83 LEU A C 1
ATOM 638 O O . LEU A 1 83 ? -6.914 0.627 10.758 1 96.81 83 LEU A O 1
ATOM 642 N N . LEU A 1 84 ? -4.93 1.4 11.297 1 96.56 84 LEU A N 1
ATOM 643 C CA . LEU A 1 84 ? -5.207 1.41 12.727 1 96.56 84 LEU A CA 1
ATOM 644 C C . LEU A 1 84 ? -6.266 2.455 13.07 1 96.56 84 LEU A C 1
ATOM 646 O O . LEU A 1 84 ? -7.125 2.221 13.922 1 96.56 84 LEU A O 1
ATOM 650 N N . ALA A 1 85 ? -6.148 3.615 12.391 1 94 85 ALA A N 1
ATOM 651 C CA . ALA A 1 85 ? -7.141 4.664 12.617 1 94 85 ALA A CA 1
ATOM 652 C C . ALA A 1 85 ? -8.531 4.199 12.203 1 94 85 ALA A C 1
ATOM 654 O O . ALA A 1 85 ? -9.516 4.449 12.906 1 94 85 ALA A O 1
ATOM 655 N N . GLY A 1 86 ? -8.633 3.562 11.078 1 95.56 86 GLY A N 1
ATOM 656 C CA . GLY A 1 86 ? -9.898 3.006 10.633 1 95.56 86 GLY A CA 1
ATOM 657 C C . GLY A 1 86 ? -10.445 1.95 11.578 1 95.56 86 GLY A C 1
ATOM 658 O O . GLY A 1 86 ? -11.641 1.953 11.898 1 95.56 86 GLY A O 1
ATOM 659 N N . ALA A 1 87 ? -9.57 1.045 11.961 1 97.31 87 ALA A N 1
ATOM 660 C CA . ALA A 1 87 ? -9.969 0.017 12.922 1 97.31 87 ALA A CA 1
ATOM 661 C C . ALA A 1 87 ? -10.484 0.643 14.211 1 97.31 87 ALA A C 1
ATOM 663 O O . ALA A 1 87 ? -11.508 0.212 14.758 1 97.31 87 ALA A O 1
ATOM 664 N N . PHE A 1 88 ? -9.781 1.596 14.711 1 95.94 88 PHE A N 1
ATOM 665 C CA . PHE A 1 88 ? -10.172 2.264 15.945 1 95.94 88 PHE A CA 1
ATOM 666 C C . PHE A 1 88 ? -11.562 2.867 15.82 1 95.94 88 PHE A C 1
ATOM 668 O O . PHE A 1 88 ? -12.414 2.672 16.703 1 95.94 88 PHE A O 1
ATOM 675 N N . TYR A 1 89 ? -11.766 3.576 14.734 1 93.44 89 TYR A N 1
ATOM 676 C CA . TYR A 1 89 ? -13.062 4.223 14.547 1 93.44 89 TYR A CA 1
ATOM 677 C C . TYR A 1 89 ? -14.18 3.191 14.453 1 93.44 89 TYR A C 1
ATOM 679 O O . TYR A 1 89 ? -15.227 3.342 15.086 1 93.44 89 TYR A O 1
ATOM 687 N N . SER A 1 90 ? -13.984 2.145 13.641 1 95.94 90 SER A N 1
ATOM 688 C CA . SER A 1 90 ? -15 1.116 13.445 1 95.94 90 SER A CA 1
ATOM 689 C C . SER A 1 90 ? -15.336 0.413 14.758 1 95.94 90 SER A C 1
ATOM 691 O O . SER A 1 90 ? -16.5 0.191 15.07 1 95.94 90 SER A O 1
ATOM 693 N N . VAL A 1 91 ? -14.328 0.118 15.531 1 96.88 91 VAL A N 1
ATOM 694 C CA . VAL A 1 91 ? -14.508 -0.589 16.797 1 96.88 91 VAL A CA 1
ATOM 695 C C . VAL A 1 91 ? -15.242 0.309 17.797 1 96.88 91 VAL A C 1
ATOM 697 O O . VAL A 1 91 ? -16.188 -0.126 18.453 1 96.88 91 VAL A O 1
ATOM 700 N N . THR A 1 92 ? -14.844 1.556 17.906 1 94.56 92 THR A N 1
ATOM 701 C CA . THR A 1 92 ? -15.461 2.461 18.875 1 94.56 92 THR A CA 1
ATOM 702 C C . THR A 1 92 ? -16.875 2.814 18.453 1 94.56 92 THR A C 1
ATOM 704 O O . THR A 1 92 ? -17.75 3.014 19.297 1 94.56 92 THR A O 1
ATOM 707 N N . ASP A 1 93 ? -17.078 2.875 17.188 1 92.56 93 ASP A N 1
ATOM 708 C CA . ASP A 1 93 ? -18.438 3.078 16.703 1 92.56 93 ASP A CA 1
ATOM 709 C C . ASP A 1 93 ? -19.344 1.899 17.062 1 92.56 93 ASP A C 1
ATOM 711 O O . ASP A 1 93 ? -20.438 2.088 17.594 1 92.56 93 ASP A O 1
ATOM 715 N N . ALA A 1 94 ? -18.812 0.709 16.828 1 94.75 94 ALA A N 1
ATOM 716 C CA . ALA A 1 94 ? -19.594 -0.51 17.047 1 94.75 94 ALA A CA 1
ATOM 717 C C . ALA A 1 94 ? -19.891 -0.711 18.531 1 94.75 94 ALA A C 1
ATOM 719 O O . ALA A 1 94 ? -20.953 -1.228 18.891 1 94.75 94 ALA A O 1
ATOM 720 N N . MET A 1 95 ? -19 -0.289 19.375 1 95.69 95 MET A N 1
ATOM 721 C CA . MET A 1 95 ? -19.188 -0.565 20.797 1 95.69 95 MET A CA 1
ATOM 722 C C . MET A 1 95 ? -19.891 0.595 21.484 1 95.69 95 MET A C 1
ATOM 724 O O . MET A 1 95 ? -20.109 0.56 22.703 1 95.69 95 MET A O 1
ATOM 728 N N . GLY A 1 96 ? -20.234 1.636 20.719 1 91.31 96 GLY A N 1
ATOM 729 C CA . GLY A 1 96 ? -21.016 2.734 21.266 1 91.31 96 GLY A CA 1
ATOM 730 C C . GLY A 1 96 ? -20.172 3.869 21.797 1 91.31 96 GLY A C 1
ATOM 731 O O . GLY A 1 96 ? -20.672 4.754 22.484 1 91.31 96 GLY A O 1
ATOM 732 N N . GLY A 1 97 ? -18.969 3.826 21.5 1 91.19 97 GLY A N 1
ATOM 733 C CA . GLY A 1 97 ? -18.062 4.875 21.953 1 91.19 97 GLY A CA 1
ATOM 734 C C . GLY A 1 97 ? -18.312 6.211 21.281 1 91.19 97 GLY A C 1
ATOM 735 O O . GLY A 1 97 ? -18.25 7.258 21.938 1 91.19 97 GLY A O 1
ATOM 736 N N . VAL A 1 98 ? -18.547 6.172 20.078 1 86.5 98 VAL A N 1
ATOM 737 C CA . VAL A 1 98 ? -18.781 7.391 19.312 1 86.5 98 VAL A CA 1
ATOM 738 C C . VAL A 1 98 ? -19.984 8.141 19.891 1 86.5 98 VAL A C 1
ATOM 740 O O . VAL A 1 98 ? -19.906 9.344 20.156 1 86.5 98 VAL A O 1
ATOM 743 N N . LYS A 1 99 ? -21.047 7.434 20.078 1 86 99 LYS A N 1
ATOM 744 C CA . LYS A 1 99 ? -22.25 8.039 20.656 1 86 99 LYS A CA 1
ATOM 745 C C . LYS A 1 99 ? -21.984 8.617 22.031 1 86 99 LYS A C 1
ATOM 747 O O . LYS A 1 99 ? -22.406 9.734 22.344 1 86 99 LYS A O 1
ATOM 752 N N . SER A 1 100 ? -21.266 7.875 22.766 1 89.06 100 SER A N 1
ATOM 753 C CA . SER A 1 100 ? -20.953 8.328 24.125 1 89.06 100 SER A CA 1
ATOM 754 C C . SER A 1 100 ? -20.094 9.578 24.094 1 89.06 100 SER A C 1
ATOM 756 O O . SER A 1 100 ? -20.312 10.508 24.875 1 89.06 100 SER A O 1
ATOM 758 N N . MET A 1 101 ? -19.141 9.57 23.266 1 85.19 101 MET A N 1
ATOM 759 C CA . MET A 1 101 ? -18.219 10.703 23.188 1 85.19 101 MET A CA 1
ATOM 760 C C . MET A 1 101 ? -18.953 11.953 22.703 1 85.19 101 MET A C 1
ATOM 762 O O . MET A 1 101 ? -18.719 13.047 23.219 1 85.19 101 MET A O 1
ATOM 766 N N . VAL A 1 102 ? -19.797 11.828 21.781 1 81 102 VAL A N 1
ATOM 767 C CA . VAL A 1 102 ? -20.562 12.953 21.25 1 81 102 VAL A CA 1
ATOM 768 C C . VAL A 1 102 ? -21.5 13.492 22.312 1 81 102 VAL A C 1
ATOM 770 O O . VAL A 1 102 ? -21.594 14.703 22.516 1 81 102 VAL A O 1
ATOM 773 N N . ASN A 1 103 ? -22.156 12.609 23 1 84.06 103 ASN A N 1
ATOM 774 C CA . ASN A 1 103 ? -23.094 13 24.047 1 84.06 103 ASN A CA 1
ATOM 775 C C . ASN A 1 103 ? -22.375 13.719 25.188 1 84.06 103 ASN A C 1
ATOM 777 O O . ASN A 1 103 ? -22.922 14.664 25.766 1 84.06 103 ASN A O 1
ATOM 781 N N . LEU A 1 104 ? -21.25 13.219 25.484 1 84.12 104 LEU A N 1
ATOM 782 C CA . LEU A 1 104 ? -20.469 13.922 26.5 1 84.12 104 LEU A CA 1
ATOM 783 C C . LEU A 1 104 ? -20.125 15.328 26.031 1 84.12 104 LEU A C 1
ATOM 785 O O . LEU A 1 104 ? -20.234 16.281 26.812 1 84.12 104 LEU A O 1
ATOM 789 N N . GLY A 1 105 ? -19.625 15.477 24.844 1 79.25 105 GLY A N 1
ATOM 790 C CA . GLY A 1 105 ? -19.297 16.781 24.297 1 79.25 105 GLY A CA 1
ATOM 791 C C . GLY A 1 105 ? -20.469 17.75 24.297 1 79.25 105 GLY A C 1
ATOM 792 O O . GLY A 1 105 ? -20.312 18.906 24.672 1 79.25 105 GLY A O 1
ATOM 793 N N . LEU A 1 106 ? -21.578 17.203 23.938 1 78.25 106 LEU A N 1
ATOM 794 C CA . LEU A 1 106 ? -22.781 18.031 23.875 1 78.25 106 LEU A CA 1
ATOM 795 C C . LEU A 1 106 ? -23.25 18.422 25.281 1 78.25 106 LEU A C 1
ATOM 797 O O . LEU A 1 106 ? -23.969 19.422 25.438 1 78.25 106 LEU A O 1
ATOM 801 N N . THR A 1 107 ? -22.875 17.625 26.172 1 81.25 107 THR A N 1
ATOM 802 C CA . THR A 1 107 ? -23.219 17.922 27.547 1 81.25 107 THR A CA 1
ATOM 803 C C . THR A 1 107 ? -22.312 19.016 28.109 1 81.25 107 THR A C 1
ATOM 805 O O . THR A 1 107 ? -22.766 19.859 28.891 1 81.25 107 THR A O 1
ATOM 808 N N . LEU A 1 108 ? -21.094 19 27.703 1 79.56 108 LEU A N 1
ATOM 809 C CA . LEU A 1 108 ? -20.094 19.875 28.297 1 79.56 108 LEU A CA 1
ATOM 810 C C . LEU A 1 108 ? -20.031 21.203 27.547 1 79.56 108 LEU A C 1
ATOM 812 O O . LEU A 1 108 ? -19.594 22.219 28.109 1 79.56 108 LEU A O 1
ATOM 816 N N . LEU A 1 109 ? -20.281 21.172 26.266 1 78.5 109 LEU A N 1
ATOM 817 C CA . LEU A 1 109 ? -20.078 22.359 25.438 1 78.5 109 LEU A CA 1
ATOM 818 C C . LEU A 1 109 ? -21.359 22.719 24.688 1 78.5 109 LEU A C 1
ATOM 820 O O . LEU A 1 109 ? -22.094 21.844 24.219 1 78.5 109 LEU A O 1
ATOM 824 N N . PRO A 1 110 ? -21.609 24.078 24.75 1 77.69 110 PRO A N 1
ATOM 825 C CA . PRO A 1 110 ? -22.672 24.484 23.844 1 77.69 110 PRO A CA 1
ATOM 826 C C . PRO A 1 110 ? -22.359 24.172 22.375 1 77.69 110 PRO A C 1
ATOM 828 O O . PRO A 1 110 ? -21.188 24.125 22 1 77.69 110 PRO A O 1
ATOM 831 N N . LEU A 1 111 ? -23.344 23.953 21.656 1 78 111 LEU A N 1
ATOM 832 C CA . LEU A 1 111 ? -23.219 23.547 20.266 1 78 111 LEU A CA 1
ATOM 833 C C . LEU A 1 111 ? -22.328 24.516 19.484 1 78 111 LEU A C 1
ATOM 835 O O . LEU A 1 111 ? -21.531 24.094 18.641 1 78 111 LEU A O 1
ATOM 839 N N . LYS A 1 112 ? -22.406 25.781 19.875 1 81.12 112 LYS A N 1
ATOM 840 C CA . LYS A 1 112 ? -21.656 26.812 19.172 1 81.12 112 LYS A CA 1
ATOM 841 C C . LYS A 1 112 ? -20.156 26.703 19.469 1 81.12 112 LYS A C 1
ATOM 843 O O . LYS A 1 112 ? -19.328 27.203 18.703 1 81.12 112 LYS A O 1
ATOM 848 N N . MET A 1 113 ? -19.828 25.984 20.453 1 87.19 113 MET A N 1
ATOM 849 C CA . MET A 1 113 ? -18.438 25.891 20.875 1 87.19 113 MET A CA 1
ATOM 850 C C . MET A 1 113 ? -17.844 24.531 20.531 1 87.19 113 MET A C 1
ATOM 852 O O . MET A 1 113 ? -16.672 24.281 20.781 1 87.19 113 MET A O 1
ATOM 856 N N . LEU A 1 114 ? -18.609 23.75 19.859 1 88.06 114 LEU A N 1
ATOM 857 C CA . LEU A 1 114 ? -18.141 22.406 19.547 1 88.06 114 LEU A CA 1
ATOM 858 C C . LEU A 1 114 ? -16.969 22.469 18.562 1 88.06 114 LEU A C 1
ATOM 860 O O . LEU A 1 114 ? -15.945 21.812 18.781 1 88.06 114 LEU A O 1
ATOM 864 N N . LEU A 1 115 ? -17.109 23.266 17.5 1 93.12 115 LEU A N 1
ATOM 865 C CA . LEU A 1 115 ? -16.078 23.344 16.484 1 93.12 115 LEU A CA 1
ATOM 866 C C . LEU A 1 115 ? -14.836 24.047 17 1 93.12 115 LEU A C 1
ATOM 868 O O . LEU A 1 115 ? -13.719 23.531 16.875 1 93.12 115 LEU A O 1
ATOM 872 N N . PRO A 1 116 ? -14.984 25.234 17.656 1 93.5 116 PRO A N 1
ATOM 873 C CA . PRO A 1 116 ? -13.797 25.859 18.25 1 93.5 116 PRO A CA 1
ATOM 874 C C . PRO A 1 116 ? -13.125 24.984 19.312 1 93.5 116 PRO A C 1
ATOM 876 O O . PRO A 1 116 ? -11.898 24.953 19.406 1 93.5 116 PRO A O 1
ATOM 879 N N . GLY A 1 117 ? -13.906 24.344 20.047 1 91 117 GLY A N 1
ATOM 880 C CA . GLY A 1 117 ? -13.359 23.438 21.047 1 91 117 GLY A CA 1
ATOM 881 C C . GLY A 1 117 ? -12.547 22.312 20.453 1 91 117 GLY A C 1
ATOM 882 O O . GLY A 1 117 ? -11.469 21.984 20.953 1 91 117 GLY A O 1
ATOM 883 N N . LEU A 1 118 ? -13.125 21.719 19.469 1 92.12 118 LEU A N 1
ATOM 884 C CA . LEU A 1 118 ? -12.414 20.656 18.781 1 92.12 118 LEU A CA 1
ATOM 885 C C . LEU A 1 118 ? -11.094 21.156 18.203 1 92.12 118 LEU A C 1
ATOM 887 O O . LEU A 1 118 ? -10.078 20.469 18.266 1 92.12 118 LEU A O 1
ATOM 891 N N . PHE A 1 119 ? -11.094 22.344 17.672 1 95.25 119 PHE A N 1
ATOM 892 C CA . PHE A 1 119 ? -9.891 22.953 17.125 1 95.25 119 PHE A CA 1
ATOM 893 C C . PHE A 1 119 ? -8.836 23.156 18.219 1 95.25 119 PHE A C 1
ATOM 895 O O . PHE A 1 119 ? -7.672 22.812 18.031 1 95.25 119 PHE A O 1
ATOM 902 N N . ILE A 1 120 ? -9.227 23.609 19.297 1 92.62 120 ILE A N 1
ATOM 903 C CA . ILE A 1 120 ? -8.312 23.891 20.391 1 92.62 120 ILE A CA 1
ATOM 904 C C . ILE A 1 120 ? -7.73 22.594 20.938 1 92.62 120 ILE A C 1
ATOM 906 O O . ILE A 1 120 ? -6.531 22.5 21.203 1 92.62 120 ILE A O 1
ATOM 910 N N . ILE A 1 121 ? -8.555 21.641 21.062 1 88.19 121 ILE A N 1
ATOM 911 C CA . ILE A 1 121 ? -8.086 20.328 21.516 1 88.19 121 ILE A CA 1
ATOM 912 C C . ILE A 1 121 ? -7.059 19.781 20.531 1 88.19 121 ILE A C 1
ATOM 914 O O . ILE A 1 121 ? -6.039 19.219 20.922 1 88.19 121 ILE A O 1
ATOM 918 N N . GLY A 1 122 ? -7.355 19.938 19.266 1 92.88 122 GLY A N 1
ATOM 919 C CA . GLY A 1 122 ? -6.406 19.547 18.234 1 92.88 122 GLY A CA 1
ATOM 920 C C . GLY A 1 122 ? -5.074 20.25 18.344 1 92.88 122 GLY A C 1
ATOM 921 O O . GLY A 1 122 ? -4.02 19.625 18.203 1 92.88 122 GLY A O 1
ATOM 922 N N . CYS A 1 123 ? -5.129 21.531 18.672 1 94.25 123 CYS A N 1
ATOM 923 C CA . CYS A 1 123 ? -3.91 22.312 18.828 1 94.25 123 CYS A CA 1
ATOM 924 C C . CYS A 1 123 ? -3.068 21.781 19.984 1 94.25 123 CYS A C 1
ATOM 926 O O . CYS A 1 123 ? -1.86 21.594 19.844 1 94.25 123 CYS A O 1
ATOM 928 N N . ILE A 1 124 ? -3.693 21.531 21.031 1 89.31 124 ILE A N 1
ATOM 929 C CA . ILE A 1 124 ? -3.008 21.078 22.234 1 89.31 124 ILE A CA 1
ATOM 930 C C . ILE A 1 124 ? -2.404 19.703 22 1 89.31 124 ILE A C 1
ATOM 932 O O . ILE A 1 124 ? -1.238 19.469 22.312 1 89.31 124 ILE A O 1
ATOM 936 N N . LEU A 1 125 ? -3.199 18.891 21.422 1 87.38 125 LEU A N 1
ATOM 937 C CA . LEU A 1 125 ? -2.752 17.516 21.156 1 87.38 125 LEU A CA 1
ATOM 938 C C . LEU A 1 125 ? -1.573 17.516 20.188 1 87.38 125 LEU A C 1
ATOM 940 O O . LEU A 1 125 ? -0.596 16.797 20.406 1 87.38 125 LEU A O 1
ATOM 944 N N . SER A 1 126 ? -1.721 18.25 19.156 1 92.75 126 SER A N 1
ATOM 945 C CA . SER A 1 126 ? -0.682 18.281 18.125 1 92.75 126 SER A CA 1
ATOM 946 C C . SER A 1 126 ? 0.612 18.875 18.672 1 92.75 126 SER A C 1
ATOM 948 O O . SER A 1 126 ? 1.705 18.422 18.328 1 92.75 126 SER A O 1
ATOM 950 N N . PHE A 1 127 ? 0.508 19.891 19.469 1 90.19 127 PHE A N 1
ATOM 951 C CA . PHE A 1 127 ? 1.678 20.5 20.078 1 90.19 127 PHE A CA 1
ATOM 952 C C . PHE A 1 127 ? 2.406 19.516 20.984 1 90.19 127 PHE A C 1
ATOM 954 O O . PHE A 1 127 ? 3.637 19.453 20.984 1 90.19 127 PHE A O 1
ATOM 961 N N . ALA A 1 128 ? 1.648 18.797 21.656 1 84.56 128 ALA A N 1
ATOM 962 C CA . ALA A 1 128 ? 2.209 17.844 22.609 1 84.56 128 ALA A CA 1
ATOM 963 C C . ALA A 1 128 ? 2.828 16.656 21.891 1 84.56 128 ALA A C 1
ATOM 965 O O . ALA A 1 128 ? 3.906 16.188 22.266 1 84.56 128 ALA A O 1
ATOM 966 N N . MET A 1 129 ? 2.166 16.172 20.844 1 84.19 129 MET A N 1
ATOM 967 C CA . MET A 1 129 ? 2.604 14.984 20.125 1 84.19 129 MET A CA 1
ATOM 968 C C . MET A 1 129 ? 3.736 15.312 19.156 1 84.19 129 MET A C 1
ATOM 970 O O . MET A 1 129 ? 4.59 14.469 18.875 1 84.19 129 MET A O 1
ATOM 974 N N . GLY A 1 130 ? 3.693 16.469 18.719 1 85.81 130 GLY A N 1
ATOM 975 C CA . GLY A 1 130 ? 4.699 16.891 17.75 1 85.81 130 GLY A CA 1
ATOM 976 C C . GLY A 1 130 ? 4.539 16.25 16.391 1 85.81 130 GLY A C 1
ATOM 977 O O . GLY A 1 130 ? 5.488 16.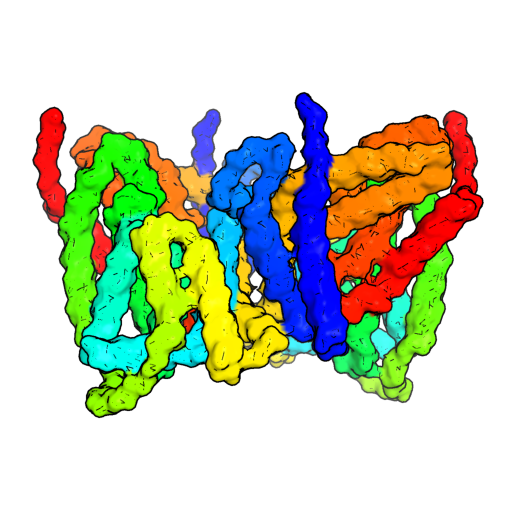203 15.602 1 85.81 130 GLY A O 1
ATOM 978 N N . THR A 1 131 ? 3.393 15.586 16.188 1 87.31 131 THR A N 1
ATOM 979 C CA . THR A 1 131 ? 3.131 14.945 14.906 1 87.31 131 THR A CA 1
ATOM 980 C C . THR A 1 131 ? 1.714 15.242 14.43 1 87.31 131 THR A C 1
ATOM 982 O O . THR A 1 131 ? 0.745 15 15.148 1 87.31 131 THR A O 1
ATOM 985 N N . SER A 1 132 ? 1.642 15.836 13.258 1 93.19 132 SER A N 1
ATOM 986 C CA . SER A 1 132 ? 0.332 16.141 12.688 1 93.19 132 SER A CA 1
ATOM 987 C C . SER A 1 132 ? -0.415 14.859 12.312 1 93.19 132 SER A C 1
ATOM 989 O O . SER A 1 132 ? -1.631 14.773 12.492 1 93.19 132 SER A O 1
ATOM 991 N N . MET A 1 133 ? 0.219 13.844 11.852 1 90.38 133 MET A N 1
ATOM 992 C CA . MET A 1 133 ? -0.393 12.578 11.461 1 90.38 133 MET A CA 1
ATOM 993 C C . MET A 1 133 ? -0.991 11.867 12.672 1 90.38 133 MET A C 1
ATOM 995 O O . MET A 1 133 ? -2.088 11.305 12.586 1 90.38 133 MET A O 1
ATOM 999 N N . GLY A 1 134 ? -0.176 11.875 13.688 1 86.88 134 GLY A N 1
ATOM 1000 C CA . GLY A 1 134 ? -0.701 11.305 14.922 1 86.88 134 GLY A CA 1
ATOM 1001 C C . GLY A 1 134 ? -1.941 12.016 15.422 1 86.88 134 GLY A C 1
ATOM 1002 O O . GLY A 1 134 ? -2.896 11.375 15.867 1 86.88 134 GLY A O 1
ATOM 1003 N N . THR A 1 135 ? -1.938 13.266 15.281 1 91.56 135 THR A N 1
ATOM 1004 C CA . THR A 1 135 ? -3.041 14.086 15.773 1 91.56 135 THR A CA 1
ATOM 1005 C C . THR A 1 135 ? -4.309 13.828 14.953 1 91.56 135 THR A C 1
ATOM 1007 O O . THR A 1 135 ? -5.375 13.578 15.523 1 91.56 135 THR A O 1
ATOM 1010 N N . VAL A 1 136 ? -4.184 13.852 13.688 1 95 136 VAL A N 1
ATOM 1011 C CA . VAL A 1 136 ? -5.367 13.664 12.859 1 95 136 VAL A CA 1
ATOM 1012 C C . VAL A 1 136 ? -5.918 12.25 13.062 1 95 136 VAL A C 1
ATOM 1014 O O . VAL A 1 136 ? -7.137 12.047 13.039 1 95 136 VAL A O 1
ATOM 1017 N N . SER A 1 137 ? -5.094 11.305 13.18 1 90.19 137 SER A N 1
ATOM 1018 C CA . SER A 1 137 ? -5.531 9.922 13.359 1 90.19 137 SER A CA 1
ATOM 1019 C C . SER A 1 137 ? -6.277 9.742 14.68 1 90.19 137 SER A C 1
ATOM 1021 O O . SER A 1 137 ? -7.215 8.953 14.766 1 90.19 137 SER A O 1
ATOM 1023 N N . ALA A 1 138 ? -5.871 10.469 15.68 1 84.75 138 ALA A N 1
ATOM 1024 C CA . ALA A 1 138 ? -6.477 10.375 17.016 1 84.75 138 ALA A CA 1
ATOM 1025 C C . ALA A 1 138 ? -7.797 11.141 17.062 1 84.75 138 ALA A C 1
ATOM 1027 O O . ALA A 1 138 ? -8.758 10.688 17.688 1 84.75 138 ALA A O 1
ATOM 1028 N N . LEU A 1 139 ? -7.855 12.211 16.375 1 90.19 139 LEU A N 1
ATOM 1029 C CA . LEU A 1 139 ? -8.969 13.133 16.578 1 90.19 139 LEU A CA 1
ATOM 1030 C C . LEU A 1 139 ? -10.047 12.914 15.516 1 90.19 139 LEU A C 1
ATOM 1032 O O . LEU A 1 139 ? -11.219 13.227 15.742 1 90.19 139 LEU A O 1
ATOM 1036 N N . ALA A 1 140 ? -9.656 12.422 14.359 1 94 140 ALA A N 1
ATOM 1037 C CA . ALA A 1 140 ? -10.578 12.305 13.234 1 94 140 ALA A CA 1
ATOM 1038 C C . ALA A 1 140 ? -11.766 11.406 13.594 1 94 140 ALA A C 1
ATOM 1040 O O . ALA A 1 140 ? -12.914 11.734 13.281 1 94 140 ALA A O 1
ATOM 1041 N N . PRO A 1 141 ? -11.508 10.32 14.25 1 88.38 141 PRO A N 1
ATOM 1042 C CA . PRO A 1 141 ? -12.648 9.469 14.609 1 88.38 141 PRO A CA 1
ATOM 1043 C C . PRO A 1 141 ? -13.656 10.188 15.5 1 88.38 141 PRO A C 1
ATOM 1045 O O . PRO A 1 141 ? -14.867 10.016 15.328 1 88.38 141 PRO A O 1
ATOM 1048 N N . ILE A 1 142 ? -13.148 10.922 16.391 1 85.88 142 ILE A N 1
ATOM 1049 C CA . ILE A 1 142 ? -13.992 11.68 17.297 1 85.88 142 ILE A CA 1
ATOM 1050 C C . ILE A 1 142 ? -14.766 12.742 16.531 1 85.88 142 ILE A C 1
ATOM 1052 O O . ILE A 1 142 ? -15.984 12.867 16.672 1 85.88 142 ILE A O 1
ATOM 1056 N N . ALA A 1 143 ? -14.109 13.422 15.734 1 92.94 143 ALA A N 1
ATOM 1057 C CA . ALA A 1 143 ? -14.688 14.516 14.953 1 92.94 143 ALA A CA 1
ATOM 1058 C C . ALA A 1 143 ? -15.758 13.992 14 1 92.94 143 ALA A C 1
ATOM 1060 O O . ALA A 1 143 ? -16.844 14.555 13.914 1 92.94 143 ALA A O 1
ATOM 1061 N N . VAL A 1 144 ? -15.469 12.953 13.297 1 93.06 144 VAL A N 1
ATOM 1062 C CA . VAL A 1 144 ? -16.406 12.391 12.328 1 93.06 144 VAL A CA 1
ATOM 1063 C C . VAL A 1 144 ? -17.641 11.844 13.055 1 93.06 144 VAL A C 1
ATOM 1065 O O . VAL A 1 144 ? -18.766 11.977 12.57 1 93.06 144 VAL A O 1
ATOM 1068 N N . GLY A 1 145 ? -17.406 11.258 14.203 1 87.5 145 GLY A N 1
ATOM 1069 C CA . GLY A 1 145 ? -18.531 10.828 15.023 1 87.5 145 GLY A CA 1
ATOM 1070 C C . GLY A 1 145 ? -19.453 11.977 15.414 1 87.5 145 GLY A C 1
ATOM 1071 O O . GLY A 1 145 ? -20.672 11.844 15.336 1 87.5 145 GLY A O 1
ATOM 1072 N N . ILE A 1 146 ? -18.906 13.062 15.781 1 86.44 146 ILE A N 1
ATOM 1073 C CA . ILE A 1 146 ? -19.672 14.25 16.156 1 86.44 146 ILE A CA 1
ATOM 1074 C C . ILE A 1 146 ? -20.484 14.734 14.961 1 86.44 146 ILE A C 1
ATOM 1076 O O . ILE A 1 146 ? -21.672 15.047 15.102 1 86.44 146 ILE A O 1
ATOM 1080 N N . ALA A 1 147 ? -19.859 14.773 13.844 1 91 147 ALA A N 1
ATOM 1081 C CA . ALA A 1 147 ? -20.531 15.258 12.641 1 91 147 ALA A CA 1
ATOM 1082 C C . ALA A 1 147 ? -21.719 14.359 12.289 1 91 147 ALA A C 1
ATOM 1084 O O . ALA A 1 147 ? -22.781 14.852 11.914 1 91 147 ALA A O 1
ATOM 1085 N N . LYS A 1 148 ? -21.516 13.164 12.398 1 87.38 148 LYS A N 1
ATOM 1086 C CA . LYS A 1 148 ? -22.578 12.227 12.023 1 87.38 148 LYS A CA 1
ATOM 1087 C C . LYS A 1 148 ? -23.75 12.297 13 1 87.38 148 LYS A C 1
ATOM 1089 O O . LYS A 1 148 ? -24.906 12.141 12.594 1 87.38 148 LYS A O 1
ATOM 1094 N N . GLU A 1 149 ? -23.5 12.578 14.211 1 81 149 GLU A N 1
ATOM 1095 C CA . GLU A 1 149 ? -24.531 12.633 15.227 1 81 149 GLU A CA 1
ATOM 1096 C C . GLU A 1 149 ? -25.219 14 15.258 1 81 149 GLU A C 1
ATOM 1098 O O . GLU A 1 149 ? -26.406 14.109 15.57 1 81 149 GLU A O 1
ATOM 1103 N N . THR A 1 150 ? -24.562 15.039 14.93 1 83.12 150 THR A N 1
ATOM 1104 C CA . THR A 1 150 ? -25.078 16.391 15.086 1 83.12 150 THR A CA 1
ATOM 1105 C C . THR A 1 150 ? -25.531 16.969 13.75 1 83.12 150 THR A C 1
ATOM 1107 O O . THR A 1 150 ? -26.234 17.969 13.703 1 83.12 150 THR A O 1
ATOM 1110 N N . GLY A 1 151 ? -25.016 16.375 12.68 1 86.56 151 GLY A N 1
ATOM 1111 C CA . GLY A 1 151 ? -25.375 16.859 11.352 1 86.56 151 GLY A CA 1
ATOM 1112 C C . GLY A 1 151 ? -24.422 17.938 10.844 1 86.56 151 GLY A C 1
ATOM 1113 O O . GLY A 1 151 ? -24.641 18.5 9.773 1 86.56 151 GLY A O 1
ATOM 1114 N N . ILE A 1 152 ? -23.469 18.188 11.641 1 90.06 152 ILE A N 1
ATOM 1115 C CA . ILE A 1 152 ? -22.438 19.125 11.172 1 90.06 152 ILE A CA 1
ATOM 1116 C C . ILE A 1 152 ? -21.844 18.609 9.859 1 90.06 152 ILE A C 1
ATOM 1118 O O . ILE A 1 152 ? -21.672 17.406 9.688 1 90.06 152 ILE A O 1
ATOM 1122 N N . ASN A 1 153 ? -21.5 19.609 9 1 93.94 153 ASN A N 1
ATOM 1123 C CA . ASN A 1 153 ? -20.922 19.297 7.703 1 93.94 153 ASN A CA 1
ATOM 1124 C C . ASN A 1 153 ? -19.625 18.5 7.855 1 93.94 153 ASN A C 1
ATOM 1126 O O . ASN A 1 153 ? -18.703 18.938 8.539 1 93.94 153 ASN A O 1
ATOM 1130 N N . LEU A 1 154 ? -19.516 17.344 7.211 1 95 154 LEU A N 1
ATOM 1131 C CA . LEU A 1 154 ? -18.391 16.422 7.355 1 95 154 LEU A CA 1
ATOM 1132 C C . LEU A 1 154 ? -17.109 17.062 6.852 1 95 154 LEU A C 1
ATOM 1134 O O . LEU A 1 154 ? -16.078 17.047 7.543 1 95 154 LEU A O 1
ATOM 1138 N N . PRO A 1 155 ? -17.094 17.703 5.645 1 96.5 155 PRO A N 1
ATOM 1139 C CA . PRO A 1 155 ? -15.867 18.359 5.188 1 96.5 155 PRO A CA 1
ATOM 1140 C C . PRO A 1 155 ? -15.383 19.438 6.152 1 96.5 155 PRO A C 1
ATOM 1142 O O . PRO A 1 155 ? -14.18 19.594 6.371 1 96.5 155 PRO A O 1
ATOM 1145 N N . LEU A 1 156 ? -16.312 20.125 6.727 1 96.44 156 LEU A N 1
ATOM 1146 C CA . LEU A 1 156 ? -15.984 21.203 7.652 1 96.44 156 LEU A CA 1
ATOM 1147 C C . LEU A 1 156 ? -15.289 20.656 8.891 1 96.44 156 LEU A C 1
ATOM 1149 O O . LEU A 1 156 ? -14.234 21.156 9.289 1 96.44 156 LEU A O 1
ATOM 1153 N N . ILE A 1 157 ? -15.859 19.656 9.5 1 95.5 157 ILE A N 1
ATOM 1154 C CA . ILE A 1 157 ? -15.305 19.125 10.742 1 95.5 157 ILE A CA 1
ATOM 1155 C C . ILE A 1 157 ? -13.945 18.5 10.469 1 95.5 157 ILE A C 1
ATOM 1157 O O . ILE A 1 157 ? -13.055 18.547 11.328 1 95.5 157 ILE A O 1
ATOM 1161 N N . CYS A 1 158 ? -13.766 17.875 9.305 1 97.19 158 CYS A N 1
ATOM 1162 C CA . CYS A 1 158 ? -12.469 17.344 8.906 1 97.19 158 CYS A CA 1
ATOM 1163 C C . CYS A 1 158 ? -11.438 18.453 8.781 1 97.19 158 CYS A C 1
ATOM 1165 O O . CYS A 1 158 ? -10.289 18.297 9.203 1 97.19 158 CYS A O 1
ATOM 1167 N N . GLY A 1 159 ? -11.867 19.562 8.172 1 97.69 159 GLY A N 1
ATOM 1168 C CA . GLY A 1 159 ? -10.992 20.719 8.062 1 97.69 159 GLY A CA 1
ATOM 1169 C C . GLY A 1 159 ? -10.539 21.266 9.406 1 97.69 159 GLY A C 1
ATOM 1170 O O . GLY A 1 159 ? -9.398 21.688 9.555 1 97.69 159 GLY A O 1
ATOM 1171 N N . VAL A 1 160 ? -11.43 21.203 10.367 1 96.88 160 VAL A N 1
ATOM 1172 C CA . VAL A 1 160 ? -11.125 21.656 11.719 1 96.88 160 VAL A CA 1
ATOM 1173 C C . VAL A 1 160 ? -10.039 20.781 12.328 1 96.88 160 VAL A C 1
ATOM 1175 O O . VAL A 1 160 ? -9.102 21.281 12.953 1 96.88 160 VAL A O 1
ATOM 1178 N N . VAL A 1 161 ? -10.18 19.5 12.141 1 96.69 161 VAL A N 1
ATOM 1179 C CA . VAL A 1 161 ? -9.211 18.531 12.648 1 96.69 161 VAL A CA 1
ATOM 1180 C C . VAL A 1 161 ? -7.848 18.797 12.016 1 96.69 161 VAL A C 1
ATOM 1182 O O . VAL A 1 161 ? -6.824 18.812 12.703 1 96.69 161 VAL A O 1
ATOM 1185 N N . VAL A 1 162 ? -7.824 19.016 10.719 1 97.75 162 VAL A N 1
ATOM 1186 C CA . VAL A 1 162 ? -6.59 19.281 9.984 1 97.75 162 VAL A CA 1
ATOM 1187 C C . VAL A 1 162 ? -5.934 20.547 10.523 1 97.75 162 VAL A C 1
ATOM 1189 O O . VAL A 1 162 ? -4.723 20.578 10.75 1 97.75 162 VAL A O 1
ATOM 1192 N N . GLY A 1 163 ? -6.734 21.547 10.703 1 97.31 163 GLY A N 1
ATOM 1193 C CA . GLY A 1 163 ? -6.223 22.812 11.227 1 97.31 163 GLY A CA 1
ATOM 1194 C C . GLY A 1 163 ? -5.531 22.656 12.57 1 97.31 163 GLY A C 1
ATOM 1195 O O . GLY A 1 163 ? -4.41 23.125 12.75 1 97.31 163 GLY A O 1
ATOM 1196 N N . GLY A 1 164 ? -6.188 22 13.469 1 95.5 164 GLY A N 1
ATOM 1197 C CA . GLY A 1 164 ? -5.582 21.734 14.766 1 95.5 164 GLY A CA 1
ATOM 1198 C C . GLY A 1 164 ? -4.277 20.969 14.672 1 95.5 164 GLY A C 1
ATOM 1199 O O . GLY A 1 164 ? -3.314 21.281 15.375 1 95.5 164 GLY A O 1
ATOM 1200 N N . ALA A 1 165 ? -4.266 20 13.812 1 95.69 165 ALA A N 1
ATOM 1201 C CA . ALA A 1 165 ? -3.082 19.156 13.633 1 95.69 165 ALA A CA 1
ATOM 1202 C C . ALA A 1 165 ? -1.91 19.984 13.094 1 95.69 165 ALA A C 1
ATOM 1204 O O . ALA A 1 165 ? -0.773 19.812 13.539 1 95.69 165 ALA A O 1
ATOM 1205 N N . MET A 1 166 ? -2.176 20.828 12.164 1 96 166 MET A N 1
ATOM 1206 C CA . MET A 1 166 ? -1.113 21.594 11.516 1 96 166 MET A CA 1
ATOM 1207 C C . MET A 1 166 ? -0.554 22.656 12.445 1 96 166 MET A C 1
ATOM 1209 O O . MET A 1 166 ? 0.583 23.109 12.273 1 96 166 MET A O 1
ATOM 1213 N N . PHE A 1 167 ? -1.364 23.094 13.406 1 94.69 167 PHE A N 1
ATOM 1214 C CA . PHE A 1 167 ? -0.888 24.031 14.414 1 94.69 167 PHE A CA 1
ATOM 1215 C C . PHE A 1 167 ? 0.316 23.469 15.156 1 94.69 167 PHE A C 1
ATOM 1217 O O . PHE A 1 167 ? 1.347 24.141 15.281 1 94.69 167 PHE A O 1
ATOM 1224 N N . GLY A 1 168 ? 0.198 22.312 15.633 1 87.69 168 GLY A N 1
ATOM 1225 C CA . GLY A 1 168 ? 1.277 21.656 16.375 1 87.69 168 GLY A CA 1
ATOM 1226 C C . GLY A 1 168 ? 2.494 21.375 15.508 1 87.69 168 GLY A C 1
ATOM 1227 O O . GLY A 1 168 ? 3.629 21.5 15.969 1 87.69 168 GLY A O 1
ATOM 1228 N N . ASP A 1 169 ? 2.223 21 14.305 1 87.12 169 ASP A N 1
ATOM 1229 C CA . ASP A 1 169 ? 3.314 20.734 13.375 1 87.12 169 ASP A CA 1
ATOM 1230 C C . ASP A 1 169 ? 4.184 21.984 13.188 1 87.12 169 ASP A C 1
ATOM 1232 O O . ASP A 1 169 ? 5.398 21.875 13.008 1 87.12 169 ASP A O 1
ATOM 1236 N N . ASN A 1 170 ? 3.607 23.031 13.281 1 90.81 170 ASN A N 1
ATOM 1237 C CA . ASN A 1 170 ? 4.262 24.328 13.078 1 90.81 170 ASN A CA 1
ATOM 1238 C C . ASN A 1 170 ? 4.93 24.812 14.352 1 90.81 170 ASN A C 1
ATOM 1240 O O . ASN A 1 170 ? 5.934 25.531 14.297 1 90.81 170 ASN A O 1
ATOM 1244 N N . LEU A 1 171 ? 4.438 24.438 15.508 1 92.25 171 LEU A N 1
ATOM 1245 C CA . LEU A 1 171 ? 4.852 25.125 16.719 1 92.25 171 LEU A CA 1
ATOM 1246 C C . LEU A 1 171 ? 5.496 24.172 17.703 1 92.25 171 LEU A C 1
ATOM 1248 O O . LEU A 1 171 ? 6.238 24.594 18.594 1 92.25 171 LEU A O 1
ATOM 1252 N N . SER A 1 172 ? 5.336 22.922 17.531 1 91.62 172 SER A N 1
ATOM 1253 C CA . SER A 1 172 ? 5.82 21.953 18.516 1 91.62 172 SER A CA 1
ATOM 1254 C C . SER A 1 172 ? 7.344 21.875 18.516 1 91.62 172 SER A C 1
ATOM 1256 O O . SER A 1 172 ? 7.973 21.859 17.453 1 91.62 172 SER A O 1
ATOM 1258 N N . PHE A 1 173 ? 7.965 21.719 19.703 1 89.19 173 PHE A N 1
ATOM 1259 C CA . PHE A 1 173 ? 9.414 21.656 19.875 1 89.19 173 PHE A CA 1
ATOM 1260 C C . PHE A 1 173 ? 9.945 20.281 19.484 1 89.19 173 PHE A C 1
ATOM 1262 O O . PHE A 1 173 ? 11.148 20.125 19.25 1 89.19 173 PHE A O 1
ATOM 1269 N N . ILE A 1 174 ? 9.07 19.422 19.422 1 85.88 174 ILE A N 1
ATOM 1270 C CA . ILE A 1 174 ? 9.547 18.078 19.172 1 85.88 174 ILE A CA 1
ATOM 1271 C C . ILE A 1 174 ? 9.117 17.609 17.781 1 85.88 174 ILE A C 1
ATOM 1273 O O . ILE A 1 174 ? 9.32 16.453 17.422 1 85.88 174 ILE A O 1
ATOM 1277 N N . SER A 1 175 ? 8.547 18.484 17.016 1 90.5 175 SER A N 1
ATOM 1278 C CA . SER A 1 175 ? 8.133 18.156 15.656 1 90.5 175 SER A CA 1
ATOM 1279 C C . SER A 1 175 ? 9.336 18.047 14.727 1 90.5 175 SER A C 1
ATOM 1281 O O . SER A 1 175 ? 10.289 18.828 14.836 1 90.5 175 SER A O 1
ATOM 1283 N N . ASP A 1 176 ? 9.32 17.141 13.852 1 88.25 176 ASP A N 1
ATOM 1284 C CA . ASP A 1 176 ? 10.391 16.938 12.883 1 88.25 176 ASP A CA 1
ATOM 1285 C C . ASP A 1 176 ? 10.586 18.172 12.008 1 88.25 176 ASP A C 1
ATOM 1287 O O . ASP A 1 176 ? 11.703 18.484 11.602 1 88.25 176 ASP A O 1
ATOM 1291 N N . THR A 1 177 ? 9.492 18.844 11.734 1 92.81 177 THR A N 1
ATOM 1292 C CA . THR A 1 177 ? 9.586 20.031 10.883 1 92.81 177 THR A CA 1
ATOM 1293 C C . THR A 1 177 ? 10.289 21.172 11.625 1 92.81 177 THR A C 1
ATOM 1295 O O . THR A 1 177 ? 11.086 21.891 11.039 1 92.81 177 THR A O 1
ATOM 1298 N N . THR A 1 178 ? 9.992 21.281 12.883 1 93 178 THR A N 1
ATOM 1299 C CA . THR A 1 178 ? 10.664 22.281 13.703 1 93 178 THR A CA 1
ATOM 1300 C C . THR A 1 178 ? 12.156 21.984 13.812 1 93 178 THR A C 1
ATOM 1302 O O . THR A 1 178 ? 12.984 22.875 13.648 1 93 178 THR A O 1
ATOM 1305 N N . ILE A 1 179 ? 12.492 20.781 14.031 1 93.12 179 ILE A N 1
ATOM 1306 C CA . ILE A 1 179 ? 13.883 20.359 14.156 1 93.12 179 ILE A CA 1
ATOM 1307 C C . ILE A 1 179 ? 14.617 20.594 12.836 1 93.12 179 ILE A C 1
ATOM 1309 O O . ILE A 1 179 ? 15.719 21.156 12.828 1 93.12 179 ILE A O 1
ATOM 1313 N N . ALA A 1 180 ? 13.992 20.234 11.797 1 95.5 180 ALA A N 1
ATOM 1314 C CA . ALA A 1 180 ? 14.602 20.406 10.477 1 95.5 180 ALA A CA 1
ATOM 1315 C C . ALA A 1 180 ? 14.82 21.875 10.156 1 95.5 180 ALA A C 1
ATOM 1317 O O . ALA A 1 180 ? 15.891 22.266 9.68 1 95.5 180 ALA A O 1
ATOM 1318 N N . ALA A 1 181 ? 13.828 22.672 10.406 1 97.12 181 ALA A N 1
ATOM 1319 C CA . ALA A 1 181 ? 13.898 24.094 10.102 1 97.12 181 ALA A CA 1
ATOM 1320 C C . ALA A 1 181 ? 14.977 24.781 10.922 1 97.12 181 ALA A C 1
ATOM 1322 O O . ALA A 1 181 ? 15.75 25.594 10.398 1 97.12 181 ALA A O 1
ATOM 1323 N N . THR A 1 182 ? 15.125 24.469 12.156 1 96.69 182 THR A N 1
ATOM 1324 C CA . THR A 1 182 ? 16.078 25.125 13.031 1 96.69 182 THR A CA 1
ATOM 1325 C C . THR A 1 182 ? 17.5 24.594 12.797 1 96.69 182 THR A C 1
ATOM 1327 O O . THR A 1 182 ? 18.469 25.359 12.828 1 96.69 182 THR A O 1
ATOM 1330 N N . ARG A 1 183 ? 17.562 23.359 12.547 1 96 183 ARG A N 1
ATOM 1331 C CA . ARG A 1 183 ? 18.875 22.781 12.305 1 96 183 ARG A CA 1
ATOM 1332 C C . ARG A 1 183 ? 19.484 23.297 11.008 1 96 183 ARG A C 1
ATOM 1334 O O . ARG A 1 183 ? 20.656 23.641 10.961 1 96 183 ARG A O 1
ATOM 1341 N N . THR A 1 184 ? 18.703 23.328 10.008 1 96.69 184 THR A N 1
ATOM 1342 C CA . THR A 1 184 ? 19.203 23.766 8.719 1 96.69 184 THR A CA 1
ATOM 1343 C C . THR A 1 184 ? 19.578 25.25 8.758 1 96.69 184 THR A C 1
ATOM 1345 O O . THR A 1 184 ? 20.469 25.688 8.023 1 96.69 184 THR A O 1
ATOM 1348 N N . GLN A 1 185 ? 18.953 25.984 9.617 1 97.5 185 GLN A N 1
ATOM 1349 C CA . GLN A 1 185 ? 19.219 27.422 9.711 1 97.5 185 GLN A CA 1
ATOM 1350 C C . GLN A 1 185 ? 20.141 27.734 10.883 1 97.5 185 GLN A C 1
ATOM 1352 O O . GLN A 1 185 ? 20.547 28.875 11.07 1 97.5 185 GLN A O 1
ATOM 1357 N N . GLU A 1 186 ? 20.453 26.703 11.648 1 96.75 186 GLU A N 1
ATOM 1358 C CA . GLU A 1 186 ? 21.359 26.812 12.781 1 96.75 186 GLU A CA 1
ATOM 1359 C C . GLU A 1 186 ? 20.859 27.844 13.797 1 96.75 186 GLU A C 1
ATOM 1361 O O . GLU A 1 186 ? 21.609 28.75 14.188 1 96.75 186 GLU A O 1
ATOM 1366 N N . VAL A 1 187 ? 19.656 27.719 14.156 1 96.44 187 VAL A N 1
ATOM 1367 C CA . VAL A 1 187 ? 19.062 28.578 15.172 1 96.44 187 VAL A CA 1
ATOM 1368 C C . VAL A 1 187 ? 18.406 27.734 16.266 1 96.44 187 VAL A C 1
ATOM 1370 O O . VAL A 1 187 ? 18.234 26.531 16.094 1 96.44 187 VAL A O 1
ATOM 1373 N N . GLU A 1 188 ? 18.078 28.375 17.375 1 94.62 188 GLU A N 1
ATOM 1374 C CA . GLU A 1 188 ? 17.453 27.672 18.484 1 94.62 188 GLU A CA 1
ATOM 1375 C C . GLU A 1 188 ? 15.961 27.469 18.25 1 94.62 188 GLU A C 1
ATOM 1377 O O . GLU A 1 188 ? 15.297 28.344 17.656 1 94.62 188 GLU A O 1
ATOM 1382 N N . MET A 1 189 ? 15.445 26.453 18.766 1 93.56 189 MET A N 1
ATOM 1383 C CA . MET A 1 189 ? 14.031 26.125 18.609 1 93.56 189 MET A CA 1
ATOM 1384 C C . MET A 1 189 ? 13.141 27.172 19.25 1 93.56 189 MET A C 1
ATOM 1386 O O . MET A 1 189 ? 12.078 27.5 18.734 1 93.56 189 MET A O 1
ATOM 1390 N N . LYS A 1 190 ? 13.609 27.656 20.328 1 92.88 190 LYS A N 1
ATOM 1391 C CA . LYS A 1 190 ? 12.836 28.656 21.062 1 92.88 190 LYS A CA 1
ATOM 1392 C C . LYS A 1 190 ? 12.648 29.922 20.234 1 92.88 190 LYS A C 1
ATOM 1394 O O . LYS A 1 190 ? 11.594 30.562 20.297 1 92.88 190 LYS A O 1
ATOM 1399 N N . ASP A 1 191 ? 13.664 30.234 19.547 1 93.38 191 ASP A N 1
ATOM 1400 C CA . ASP A 1 191 ? 13.594 31.438 18.719 1 93.38 191 ASP A CA 1
ATOM 1401 C C . ASP A 1 191 ? 12.586 31.266 17.594 1 93.38 191 ASP A C 1
ATOM 1403 O O . ASP A 1 191 ? 11.789 32.156 17.312 1 93.38 191 ASP A O 1
ATOM 1407 N N . LYS A 1 192 ? 12.648 30.172 16.953 1 95 192 LYS A N 1
ATOM 1408 C CA . LYS A 1 192 ? 11.68 29.875 15.891 1 95 192 LYS A CA 1
ATOM 1409 C C . LYS A 1 192 ? 10.258 29.859 16.438 1 95 192 LYS A C 1
ATOM 1411 O O . LYS A 1 192 ? 9.328 30.344 15.797 1 95 192 LYS A O 1
ATOM 1416 N N . PHE A 1 193 ? 10.086 29.297 17.594 1 94.56 193 PHE A N 1
ATOM 1417 C CA . PHE A 1 193 ? 8.773 29.234 18.234 1 94.56 193 PHE A CA 1
ATOM 1418 C C . PHE A 1 193 ? 8.211 30.641 18.453 1 94.56 193 PHE A C 1
ATOM 1420 O O . PHE A 1 193 ? 7.047 30.891 18.156 1 94.56 193 PHE A O 1
ATOM 1427 N N . LYS A 1 194 ? 9.016 31.453 18.938 1 93.31 194 LYS A N 1
ATOM 1428 C CA . LYS A 1 194 ? 8.578 32.812 19.219 1 93.31 194 LYS A CA 1
ATOM 1429 C C . LYS A 1 194 ? 8.133 33.531 17.938 1 93.31 194 LYS A C 1
ATOM 1431 O O . LYS A 1 194 ? 7.094 34.188 17.922 1 93.31 194 LYS A O 1
ATOM 1436 N N . VAL A 1 195 ? 8.922 33.375 16.938 1 94.31 195 VAL A N 1
ATOM 1437 C CA . VAL A 1 195 ? 8.625 34 15.672 1 94.31 195 VAL A CA 1
ATOM 1438 C C . VAL A 1 195 ? 7.293 33.469 15.133 1 94.31 195 VAL A C 1
ATOM 1440 O O . VAL A 1 195 ? 6.395 34.25 14.812 1 94.31 195 VAL A O 1
ATOM 1443 N N . ASN A 1 196 ? 7.168 32.188 15.039 1 96.44 196 ASN A N 1
ATOM 1444 C CA . ASN A 1 196 ? 5.98 31.562 14.453 1 96.44 196 ASN A CA 1
ATOM 1445 C C . ASN A 1 196 ? 4.742 31.797 15.312 1 96.44 196 ASN A C 1
ATOM 1447 O O . ASN A 1 196 ? 3.643 31.969 14.781 1 96.44 196 ASN A O 1
ATOM 1451 N N . PHE A 1 197 ? 4.965 31.734 16.578 1 94.94 197 PHE A N 1
ATOM 1452 C CA . PHE A 1 197 ? 3.828 31.938 17.484 1 94.94 197 PHE A CA 1
ATOM 1453 C C . PHE A 1 197 ? 3.227 33.344 17.281 1 94.94 197 PHE A C 1
ATOM 1455 O O . PHE A 1 197 ? 2.004 33.469 17.203 1 94.94 197 PHE A O 1
ATOM 1462 N N . LEU A 1 198 ? 4.008 34.281 17.203 1 94.44 198 LEU A N 1
ATOM 1463 C CA . LEU A 1 198 ? 3.543 35.656 17.031 1 94.44 198 LEU A CA 1
ATOM 1464 C C . LEU A 1 198 ? 2.861 35.844 15.68 1 94.44 198 LEU A C 1
ATOM 1466 O O . LEU A 1 198 ? 1.909 36.594 15.547 1 94.44 198 LEU A O 1
ATOM 1470 N N . ILE A 1 199 ? 3.322 35.125 14.727 1 95.44 199 ILE A N 1
ATOM 1471 C CA . ILE A 1 199 ? 2.771 35.281 13.391 1 95.44 199 ILE A CA 1
ATOM 1472 C C . ILE A 1 199 ? 1.442 34.531 13.297 1 95.44 199 ILE A C 1
ATOM 1474 O O . ILE A 1 199 ? 0.494 35 12.672 1 95.44 199 ILE A O 1
ATOM 1478 N N . VAL A 1 200 ? 1.357 33.344 13.938 1 95.25 200 VAL A N 1
ATOM 1479 C CA . VAL A 1 200 ? 0.206 32.469 13.688 1 95.25 200 VAL A CA 1
ATOM 1480 C C . VAL A 1 200 ? -0.867 32.75 14.742 1 95.25 200 VAL A C 1
ATOM 1482 O O . VAL A 1 200 ? -2.027 32.375 14.555 1 95.25 200 VAL A O 1
ATOM 1485 N N . LEU A 1 201 ? -0.573 33.469 15.805 1 95.44 201 LEU A N 1
ATOM 1486 C CA . LEU A 1 201 ? -1.545 33.719 16.859 1 95.44 201 LEU A CA 1
ATOM 1487 C C . LEU A 1 201 ? -2.799 34.375 16.297 1 95.44 201 LEU A C 1
ATOM 1489 O O . LEU A 1 201 ? -3.916 33.938 16.562 1 95.44 201 LEU A O 1
ATOM 1493 N N . PRO A 1 202 ? -2.652 35.406 15.492 1 96.38 202 PRO A N 1
ATOM 1494 C CA . PRO A 1 202 ? -3.857 36 14.891 1 96.38 202 PRO A CA 1
ATOM 1495 C C . PRO A 1 202 ? -4.625 35 14.039 1 96.38 202 PRO A C 1
ATOM 1497 O O . PRO A 1 202 ? -5.855 35.062 13.945 1 96.38 202 PRO A O 1
ATOM 1500 N N . ALA A 1 203 ? -3.93 34.125 13.375 1 97 203 ALA A N 1
ATOM 1501 C CA . ALA A 1 203 ? -4.578 33.094 12.57 1 97 203 ALA A CA 1
ATOM 1502 C C . ALA A 1 203 ? -5.43 32.156 13.445 1 97 203 ALA A C 1
ATOM 1504 O O . ALA A 1 203 ? -6.539 31.781 13.062 1 97 203 ALA A O 1
ATOM 1505 N N . VAL A 1 204 ? -4.902 31.797 14.602 1 96.88 204 VAL A N 1
ATOM 1506 C CA . VAL A 1 204 ? -5.617 30.938 15.547 1 96.88 204 VAL A CA 1
ATOM 1507 C C . VAL A 1 204 ? -6.879 31.656 16.031 1 96.88 204 VAL A C 1
ATOM 1509 O O . VAL A 1 204 ? -7.961 31.062 16.047 1 96.88 204 VAL A O 1
ATOM 1512 N N . ILE A 1 205 ? -6.719 32.875 16.391 1 96.88 205 ILE A N 1
ATOM 1513 C CA . ILE A 1 205 ? -7.828 33.656 16.922 1 96.88 205 ILE A CA 1
ATOM 1514 C C . ILE A 1 205 ? -8.906 33.812 15.844 1 96.88 205 ILE A C 1
ATOM 1516 O O . ILE A 1 205 ? -10.094 33.594 16.109 1 96.88 205 ILE A O 1
ATOM 1520 N N . LEU A 1 206 ? -8.5 34.188 14.664 1 96.69 206 LEU A N 1
ATOM 1521 C CA . LEU A 1 206 ? -9.445 34.344 13.562 1 96.69 206 LEU A CA 1
ATOM 1522 C C . LEU A 1 206 ? -10.18 33.031 13.281 1 96.69 206 LEU A C 1
ATOM 1524 O O . LEU A 1 206 ? -11.383 33.062 13 1 96.69 206 LEU A O 1
ATOM 1528 N N . ASN A 1 207 ? -9.453 31.938 13.305 1 96.81 207 ASN A N 1
ATOM 1529 C CA . ASN A 1 207 ? -10.07 30.641 13.055 1 96.81 207 ASN A CA 1
ATOM 1530 C C . ASN A 1 207 ? -11.117 30.297 14.117 1 96.81 207 ASN A C 1
ATOM 1532 O O . ASN A 1 207 ? -12.188 29.781 13.789 1 96.81 207 ASN A O 1
ATOM 1536 N N . ILE A 1 208 ? -10.781 30.562 15.352 1 95 208 ILE A N 1
ATOM 1537 C CA . ILE A 1 208 ? -11.711 30.312 16.453 1 95 208 ILE A CA 1
ATOM 1538 C C . ILE A 1 208 ? -12.961 31.172 16.266 1 95 208 ILE A C 1
ATOM 1540 O O . ILE A 1 208 ? -14.086 30.688 16.438 1 95 208 ILE A O 1
ATOM 1544 N N . ILE A 1 209 ? -12.828 32.375 15.8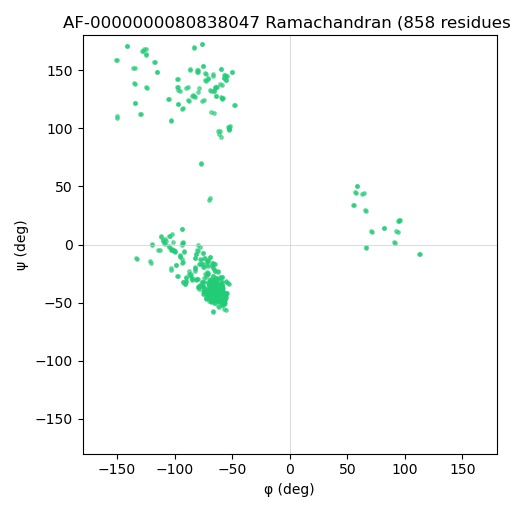75 1 94.44 209 ILE A N 1
ATOM 1545 C CA . ILE A 1 209 ? -13.938 33.312 15.695 1 94.44 209 ILE A CA 1
ATOM 1546 C C . ILE A 1 209 ? -14.836 32.812 14.555 1 94.44 209 ILE A C 1
ATOM 1548 O O . ILE A 1 209 ? -16.047 32.719 14.711 1 94.44 209 ILE A O 1
ATOM 1552 N N . VAL A 1 210 ? -14.273 32.469 13.453 1 94.69 210 VAL A N 1
ATOM 1553 C CA . VAL A 1 210 ? -15.047 32.031 12.297 1 94.69 210 VAL A CA 1
ATOM 1554 C C . VAL A 1 210 ? -15.797 30.75 12.617 1 94.69 210 VAL A C 1
ATOM 1556 O O . VAL A 1 210 ? -16.969 30.594 12.266 1 94.69 210 VAL A O 1
ATOM 1559 N N . LEU A 1 211 ? -15.125 29.828 13.273 1 94.38 211 LEU A N 1
ATOM 1560 C CA . LEU A 1 211 ? -15.734 28.547 13.625 1 94.38 211 LEU A CA 1
ATOM 1561 C C . LEU A 1 211 ? -16.891 28.75 14.602 1 94.38 211 LEU A C 1
ATOM 1563 O O . LEU A 1 211 ? -17.859 27.984 14.586 1 94.38 211 LEU A O 1
ATOM 1567 N N . SER A 1 212 ? -16.797 29.734 15.438 1 89.62 212 SER A N 1
ATOM 1568 C CA . SER A 1 212 ? -17.828 29.984 16.438 1 89.62 212 SER A CA 1
ATOM 1569 C C . SER A 1 212 ? -19.141 30.438 15.789 1 89.62 212 SER A C 1
ATOM 1571 O O . SER A 1 212 ? -20.203 30.266 16.359 1 89.62 212 SER A O 1
ATOM 1573 N N . PHE A 1 213 ? -19.031 30.891 14.57 1 88.38 213 PHE A N 1
ATOM 1574 C CA . PHE A 1 213 ? -20.219 31.375 13.891 1 88.38 213 PHE A CA 1
ATOM 1575 C C . PHE A 1 213 ? -20.875 30.266 13.07 1 88.38 213 PHE A C 1
ATOM 1577 O O . PHE A 1 213 ? -22 30.406 12.602 1 88.38 213 PHE A O 1
ATOM 1584 N N . ILE A 1 214 ? -20.281 29.203 12.789 1 83.62 214 ILE A N 1
ATOM 1585 C CA . ILE A 1 214 ? -20.797 28.156 11.906 1 83.62 214 ILE A CA 1
ATOM 1586 C C . ILE A 1 214 ? -21.328 26.984 12.734 1 83.62 214 ILE A C 1
ATOM 1588 O O . ILE A 1 214 ? -22.141 26.203 12.25 1 83.62 214 ILE A O 1
ATOM 1592 N N . GLY A 1 215 ? -21.406 27.094 13.797 1 65.25 215 GLY A N 1
ATOM 1593 C CA . GLY A 1 215 ? -21.75 25.984 14.664 1 65.25 215 GLY A CA 1
ATOM 1594 C C . GLY A 1 215 ? -23.078 25.328 14.305 1 65.25 215 GLY A C 1
ATOM 1595 O O . GLY A 1 215 ? -23.812 25.844 13.461 1 65.25 215 GLY A O 1
ATOM 1596 N N . GLY A 1 216 ? -23.172 23.859 14.508 1 60.97 216 GLY A N 1
ATOM 1597 C CA . GLY A 1 216 ? -24.312 23 14.203 1 60.97 216 GLY A CA 1
ATOM 1598 C C . GLY A 1 216 ? -25.625 23.516 14.773 1 60.97 216 GLY A C 1
ATOM 1599 O O . GLY A 1 216 ? -25.641 24.484 15.531 1 60.97 216 GLY A O 1
ATOM 1600 N N . LYS A 1 217 ? -26.766 23.266 14.102 1 56.94 217 LYS A N 1
ATOM 1601 C CA . LYS A 1 217 ? -28.125 23.484 14.578 1 56.94 217 LYS A CA 1
ATOM 1602 C C . LYS A 1 217 ? -28.484 22.484 15.688 1 56.94 217 LYS A C 1
ATOM 1604 O O . LYS A 1 217 ? -28.656 21.297 15.422 1 56.94 217 LYS A O 1
ATOM 1609 N N . GLY A 1 218 ? -27.641 22.125 16.578 1 54.84 218 GLY A N 1
ATOM 1610 C CA . GLY A 1 218 ? -28.047 21.062 17.5 1 54.84 218 GLY A CA 1
ATOM 1611 C C . GLY A 1 218 ? -29.172 21.469 18.422 1 54.84 218 GLY A C 1
ATOM 1612 O O . GLY A 1 218 ? -29.484 22.656 18.531 1 54.84 218 GLY A O 1
ATOM 1613 N N . VAL A 1 219 ? -30.047 20.469 18.766 1 52.69 219 VAL A N 1
ATOM 1614 C CA . VAL A 1 219 ? -31.188 20.625 19.672 1 52.69 219 VAL A CA 1
ATOM 1615 C C . VAL A 1 219 ? -30.703 21.031 21.062 1 52.69 219 VAL A C 1
ATOM 1617 O O . VAL A 1 219 ? -29.938 20.297 21.703 1 52.69 219 VAL A O 1
ATOM 1620 N N . GLN A 1 220 ? -30.656 22.141 21.406 1 54.09 220 GLN A N 1
ATOM 1621 C CA . GLN A 1 220 ? -30.453 22.688 22.734 1 54.09 220 GLN A CA 1
ATOM 1622 C C . GLN A 1 220 ? -31.359 22.016 23.75 1 54.09 220 GLN A C 1
ATOM 1624 O O . GLN A 1 220 ? -32.562 21.797 23.484 1 54.09 220 GLN A O 1
ATOM 1629 N N . GLY A 1 221 ? -30.781 21.391 24.766 1 55.97 221 GLY A N 1
ATOM 1630 C CA . GLY A 1 221 ? -31.578 21.047 25.922 1 55.97 221 GLY A CA 1
ATOM 1631 C C . GLY A 1 221 ? -31.781 19.547 26.094 1 55.97 221 GLY A C 1
ATOM 1632 O O . GLY A 1 221 ? -32.469 19.109 27.016 1 55.97 221 GLY A O 1
ATOM 1633 N N . ALA A 1 222 ? -31.375 18.688 25.094 1 62.06 222 ALA A N 1
ATOM 1634 C CA . ALA A 1 222 ? -31.688 17.266 25.266 1 62.06 222 ALA A CA 1
ATOM 1635 C C . ALA A 1 222 ? -30.719 16.594 26.234 1 62.06 222 ALA A C 1
ATOM 1637 O O . ALA A 1 222 ? -29.594 17.062 26.406 1 62.06 222 ALA A O 1
ATOM 1638 N N . VAL A 1 223 ? -31.219 15.805 27.156 1 67.38 223 VAL A N 1
ATOM 1639 C CA . VAL A 1 223 ? -30.406 14.969 28.031 1 67.38 223 VAL A CA 1
ATOM 1640 C C . VAL A 1 223 ? -29.75 13.852 27.219 1 67.38 223 VAL A C 1
ATOM 1642 O O . VAL A 1 223 ? -30.438 13.023 26.625 1 67.38 223 VAL A O 1
ATOM 1645 N N . TYR A 1 224 ? -28.375 13.969 27.156 1 79.38 224 TYR A N 1
ATOM 1646 C CA . TYR A 1 224 ? -27.625 12.992 26.375 1 79.38 224 TYR A CA 1
ATOM 1647 C C . TYR A 1 224 ? -27.078 11.883 27.25 1 79.38 224 TYR A C 1
ATOM 1649 O O . TYR A 1 224 ? -26.406 12.156 28.25 1 79.38 224 TYR A O 1
ATOM 1657 N N . GLU A 1 225 ? -27.422 10.664 27.016 1 85.5 225 GLU A N 1
ATOM 1658 C CA . GLU A 1 225 ? -26.906 9.523 27.766 1 85.5 225 GLU A CA 1
ATOM 1659 C C . GLU A 1 225 ? -25.547 9.078 27.203 1 85.5 225 GLU A C 1
ATOM 1661 O O . GLU A 1 225 ? -25.344 9.062 26 1 85.5 225 GLU A O 1
ATOM 1666 N N . TYR A 1 226 ? -24.578 8.984 28.125 1 89.19 226 TYR A N 1
ATOM 1667 C CA . TYR A 1 226 ? -23.281 8.461 27.734 1 89.19 226 TYR A CA 1
ATOM 1668 C C . TYR A 1 226 ? -22.75 7.473 28.781 1 89.19 226 TYR A C 1
ATOM 1670 O O . TYR A 1 226 ? -23.219 7.473 29.922 1 89.19 226 TYR A O 1
ATOM 1678 N N . SER A 1 227 ? -21.953 6.555 28.344 1 91.56 227 SER A N 1
ATOM 1679 C CA . SER A 1 227 ? -21.297 5.574 29.219 1 91.56 227 SER A CA 1
ATOM 1680 C C . SER A 1 227 ? -19.828 5.902 29.406 1 91.56 227 SER A C 1
ATOM 1682 O O . SER A 1 227 ? -19.078 6 28.438 1 91.56 227 SER A O 1
ATOM 1684 N N . LEU A 1 228 ? -19.391 6.023 30.594 1 92 228 LEU A N 1
ATOM 1685 C CA . LEU A 1 228 ? -18 6.336 30.922 1 92 228 LEU A CA 1
ATOM 1686 C C . LEU A 1 228 ? -17.078 5.211 30.469 1 92 228 LEU A C 1
ATOM 1688 O O . LEU A 1 228 ? -15.945 5.461 30.047 1 92 228 LEU A O 1
ATOM 1692 N N . LEU A 1 229 ? -17.641 4.051 30.562 1 94.25 229 LEU A N 1
ATOM 1693 C CA . LEU A 1 229 ? -16.859 2.896 30.125 1 94.25 229 LEU A CA 1
ATOM 1694 C C . LEU A 1 229 ? -16.547 2.988 28.625 1 94.25 229 LEU A C 1
ATOM 1696 O O . LEU A 1 229 ? -15.43 2.67 28.219 1 94.25 229 LEU A O 1
ATOM 1700 N N . ASN A 1 230 ? -17.5 3.467 27.922 1 94.25 230 ASN A N 1
ATOM 1701 C CA . ASN A 1 230 ? -17.344 3.543 26.469 1 94.25 230 ASN A CA 1
ATOM 1702 C C . ASN A 1 230 ? -16.422 4.676 26.047 1 94.25 230 ASN A C 1
ATOM 1704 O O . ASN A 1 230 ? -15.977 4.738 24.906 1 94.25 230 ASN A O 1
ATOM 1708 N N . LEU A 1 231 ? -16.031 5.484 27 1 93.56 231 LEU A N 1
ATOM 1709 C CA . LEU A 1 231 ? -15.18 6.629 26.703 1 93.56 231 LEU A CA 1
ATOM 1710 C C . LEU A 1 231 ? -13.711 6.289 26.922 1 93.56 231 LEU A C 1
ATOM 1712 O O . LEU A 1 231 ? -12.82 7.027 26.5 1 93.56 231 LEU A O 1
ATOM 1716 N N . ILE A 1 232 ? -13.43 5.188 27.484 1 95.88 232 ILE A N 1
ATOM 1717 C CA . ILE A 1 232 ? -12.094 4.816 27.938 1 95.88 232 ILE A CA 1
ATOM 1718 C C . ILE A 1 232 ? -11.133 4.781 26.75 1 95.88 232 ILE A C 1
ATOM 1720 O O . ILE A 1 232 ? -10.016 5.293 26.828 1 95.88 232 ILE A O 1
ATOM 1724 N N . PRO A 1 233 ? -11.508 4.191 25.625 1 94.56 233 PRO A N 1
ATOM 1725 C CA . PRO A 1 233 ? -10.578 4.156 24.5 1 94.56 233 PRO A CA 1
ATOM 1726 C C . PRO A 1 233 ? -10.156 5.551 24.031 1 94.56 233 PRO A C 1
ATOM 1728 O O . PRO A 1 233 ? -8.992 5.77 23.703 1 94.56 233 PRO A O 1
ATOM 1731 N N . TYR A 1 234 ? -11.062 6.508 24.031 1 89.94 234 TYR A N 1
ATOM 1732 C CA . TYR A 1 234 ? -10.773 7.871 23.594 1 89.94 234 TYR A CA 1
ATOM 1733 C C . TYR A 1 234 ? -9.852 8.57 24.578 1 89.94 234 TYR A C 1
ATOM 1735 O O . TYR A 1 234 ? -8.891 9.227 24.188 1 89.94 234 TYR A O 1
ATOM 1743 N N . VAL A 1 235 ? -10.172 8.445 25.812 1 91.31 235 VAL A N 1
ATOM 1744 C CA . VAL A 1 235 ? -9.359 9.047 26.859 1 91.31 235 VAL A CA 1
ATOM 1745 C C . VAL A 1 235 ? -7.949 8.469 26.828 1 91.31 235 VAL A C 1
ATOM 1747 O O . VAL A 1 235 ? -6.965 9.188 26.984 1 91.31 235 VAL A O 1
ATOM 1750 N N . SER A 1 236 ? -7.91 7.184 26.625 1 93.62 236 SER A N 1
ATOM 1751 C CA . SER A 1 236 ? -6.617 6.516 26.562 1 93.62 236 SER A CA 1
ATOM 1752 C C . SER A 1 236 ? -5.758 7.082 25.438 1 93.62 236 SER A C 1
ATOM 1754 O O . SER A 1 236 ? -4.566 7.336 25.625 1 93.62 236 SER A O 1
ATOM 1756 N N . ILE A 1 237 ? -6.301 7.273 24.25 1 88.75 237 ILE A N 1
ATOM 1757 C CA . ILE A 1 237 ? -5.562 7.785 23.109 1 88.75 237 ILE A CA 1
ATOM 1758 C C . ILE A 1 237 ? -5.031 9.188 23.422 1 88.75 237 ILE A C 1
ATOM 1760 O O . ILE A 1 237 ? -3.869 9.492 23.141 1 88.75 237 ILE A O 1
ATOM 1764 N N . ILE A 1 238 ? -5.852 10.016 24.031 1 84.06 238 ILE A N 1
ATOM 1765 C CA . ILE A 1 238 ? -5.484 11.391 24.344 1 84.06 238 ILE A CA 1
ATOM 1766 C C . ILE A 1 238 ? -4.359 11.414 25.375 1 84.06 238 ILE A C 1
ATOM 1768 O O . ILE A 1 238 ? -3.342 12.078 25.172 1 84.06 238 ILE A O 1
ATOM 1772 N N . VAL A 1 239 ? -4.465 10.641 26.406 1 89.19 239 VAL A N 1
ATOM 1773 C CA . VAL A 1 239 ? -3.5 10.633 27.5 1 89.19 239 VAL A CA 1
ATOM 1774 C C . VAL A 1 239 ? -2.164 10.078 27 1 89.19 239 VAL A C 1
ATOM 1776 O O . VAL A 1 239 ? -1.11 10.672 27.25 1 89.19 239 VAL A O 1
ATOM 1779 N N . LEU A 1 240 ? -2.209 8.953 26.312 1 89.88 240 LEU A N 1
ATOM 1780 C CA . LEU A 1 240 ? -0.981 8.336 25.828 1 89.88 240 LEU A CA 1
ATOM 1781 C C . LEU A 1 240 ? -0.288 9.227 24.812 1 89.88 240 LEU A C 1
ATOM 1783 O O . LEU A 1 240 ? 0.943 9.289 24.75 1 89.88 240 LEU A O 1
ATOM 1787 N N . ALA A 1 241 ? -1.091 9.875 24 1 81.56 241 ALA A N 1
ATOM 1788 C CA . ALA A 1 241 ? -0.536 10.797 23.016 1 81.56 241 ALA A CA 1
ATOM 1789 C C . ALA A 1 241 ? 0.151 11.977 23.703 1 81.56 241 ALA A C 1
ATOM 1791 O O . ALA A 1 241 ? 1.224 12.414 23.281 1 81.56 241 ALA A O 1
ATOM 1792 N N . LEU A 1 242 ? -0.39 12.453 24.75 1 81.81 242 LEU A N 1
ATOM 1793 C CA . LEU A 1 242 ? 0.153 13.586 25.484 1 81.81 242 LEU A CA 1
ATOM 1794 C C . LEU A 1 242 ? 1.472 13.219 26.156 1 81.81 242 LEU A C 1
ATOM 1796 O O . LEU A 1 242 ? 2.359 14.062 26.297 1 81.81 242 LEU A O 1
ATOM 1800 N N . ILE A 1 243 ? 1.614 11.938 26.594 1 85.88 243 ILE A N 1
ATOM 1801 C CA . ILE A 1 243 ? 2.828 11.469 27.25 1 85.88 243 ILE A CA 1
ATOM 1802 C C . ILE A 1 243 ? 3.918 11.227 26.203 1 85.88 243 ILE A C 1
ATOM 1804 O O . ILE A 1 243 ? 5.094 11.078 26.547 1 85.88 243 ILE A O 1
ATOM 1808 N N . GLY A 1 244 ? 3.557 11.203 24.953 1 79.12 244 GLY A N 1
ATOM 1809 C CA . GLY A 1 244 ? 4.547 11.117 23.891 1 79.12 244 GLY A CA 1
ATOM 1810 C C . GLY A 1 244 ? 4.789 9.695 23.422 1 79.12 244 GLY A C 1
ATOM 1811 O O . GLY A 1 244 ? 5.859 9.383 22.891 1 79.12 244 GLY A O 1
ATOM 1812 N N . ILE A 1 245 ? 3.879 8.852 23.672 1 86.94 245 ILE A N 1
ATOM 1813 C CA . ILE A 1 245 ? 3.994 7.473 23.203 1 86.94 245 ILE A CA 1
ATOM 1814 C C . ILE A 1 245 ? 3.773 7.41 21.703 1 86.94 245 ILE A C 1
ATOM 1816 O O . ILE A 1 245 ? 3.043 8.234 21.141 1 86.94 245 ILE A O 1
ATOM 1820 N N . ASN A 1 246 ? 4.461 6.48 21.047 1 88.12 246 ASN A N 1
ATOM 1821 C CA . ASN A 1 246 ? 4.367 6.301 19.594 1 88.12 246 ASN A CA 1
ATOM 1822 C C . ASN A 1 246 ? 2.926 6.09 19.156 1 88.12 246 ASN A C 1
ATOM 1824 O O . ASN A 1 246 ? 2.164 5.379 19.812 1 88.12 246 ASN A O 1
ATOM 1828 N N . VAL A 1 247 ? 2.658 6.707 18.016 1 87.88 247 VAL A N 1
ATOM 1829 C CA . VAL A 1 247 ? 1.289 6.758 17.516 1 87.88 247 VAL A CA 1
ATOM 1830 C C . VAL A 1 247 ? 0.777 5.344 17.266 1 87.88 247 VAL A C 1
ATOM 1832 O O . VAL A 1 247 ? -0.397 5.051 17.5 1 87.88 247 VAL A O 1
ATOM 1835 N N . ILE A 1 248 ? 1.572 4.434 16.766 1 93.88 248 ILE A N 1
ATOM 1836 C CA . ILE A 1 248 ? 1.173 3.062 16.484 1 93.88 248 ILE A CA 1
ATOM 1837 C C . ILE A 1 248 ? 0.729 2.369 17.766 1 93.88 248 ILE A C 1
ATOM 1839 O O . ILE A 1 248 ? -0.296 1.682 17.781 1 93.88 248 ILE A O 1
ATOM 1843 N N . ILE A 1 249 ? 1.469 2.545 18.797 1 94.56 249 ILE A N 1
ATOM 1844 C CA . ILE A 1 249 ? 1.15 1.948 20.094 1 94.56 249 ILE A CA 1
ATOM 1845 C C . ILE A 1 249 ? -0.14 2.557 20.641 1 94.56 249 ILE A C 1
ATOM 1847 O O . ILE A 1 249 ? -1.012 1.838 21.125 1 94.56 249 ILE A O 1
ATOM 1851 N N . VAL A 1 250 ? -0.257 3.857 20.516 1 92 250 VAL A N 1
ATOM 1852 C CA . VAL A 1 250 ? -1.415 4.59 21.016 1 92 250 VAL A CA 1
ATOM 1853 C C . VAL A 1 250 ? -2.686 4.062 20.359 1 92 250 VAL A C 1
ATOM 1855 O O . VAL A 1 250 ? -3.662 3.74 21.047 1 92 250 VAL A O 1
ATOM 1858 N N . LEU A 1 251 ? -2.684 3.92 19.078 1 93.56 251 LEU A N 1
ATOM 1859 C CA . LEU A 1 251 ? -3.857 3.484 18.328 1 93.56 251 LEU A CA 1
ATOM 1860 C C . LEU A 1 251 ? -4.152 2.01 18.594 1 93.56 251 LEU A C 1
ATOM 1862 O O . LEU A 1 251 ? -5.312 1.615 18.703 1 93.56 251 LEU A O 1
ATOM 1866 N N . THR A 1 252 ? -3.104 1.215 18.672 1 96.62 252 THR A N 1
ATOM 1867 C CA . THR A 1 252 ? -3.285 -0.206 18.953 1 96.62 252 THR A CA 1
ATOM 1868 C C . THR A 1 252 ? -3.963 -0.414 20.297 1 96.62 252 THR A C 1
ATOM 1870 O O . THR A 1 252 ? -4.902 -1.205 20.406 1 96.62 252 THR A O 1
ATOM 1873 N N . ILE A 1 253 ? -3.508 0.291 21.297 1 96.44 253 ILE A N 1
ATOM 1874 C CA . ILE A 1 253 ? -4.098 0.199 22.625 1 96.44 253 ILE A CA 1
ATOM 1875 C C . ILE A 1 253 ? -5.559 0.642 22.578 1 96.44 253 ILE A C 1
ATOM 1877 O O . ILE A 1 253 ? -6.426 0.01 23.188 1 96.44 253 ILE A O 1
ATOM 1881 N N . GLY A 1 254 ? -5.809 1.742 21.875 1 95.5 254 GLY A N 1
ATOM 1882 C CA . GLY A 1 254 ? -7.18 2.193 21.703 1 95.5 254 GLY A CA 1
ATOM 1883 C C . GLY A 1 254 ? -8.086 1.138 21.094 1 95.5 254 GLY A C 1
ATOM 1884 O O . GLY A 1 254 ? -9.203 0.921 21.562 1 95.5 254 GLY A O 1
ATOM 1885 N N . VAL A 1 255 ? -7.613 0.443 20.078 1 97.38 255 VAL A N 1
ATOM 1886 C CA . VAL A 1 255 ? -8.383 -0.595 19.406 1 97.38 255 VAL A CA 1
ATOM 1887 C C . VAL A 1 255 ? -8.641 -1.758 20.359 1 97.38 255 VAL A C 1
ATOM 1889 O O . VAL A 1 255 ? -9.766 -2.248 20.469 1 97.38 255 VAL A O 1
ATOM 1892 N N . VAL A 1 256 ? -7.617 -2.184 21.062 1 97.81 256 VAL A N 1
ATOM 1893 C CA . VAL A 1 256 ? -7.719 -3.33 21.953 1 97.81 256 VAL A CA 1
ATOM 1894 C C . VAL A 1 256 ? -8.695 -3.014 23.094 1 97.81 256 VAL A C 1
ATOM 1896 O O . VAL A 1 256 ? -9.539 -3.842 23.438 1 97.81 256 VAL A O 1
ATOM 1899 N N . LEU A 1 257 ? -8.578 -1.824 23.672 1 97.88 257 LEU A N 1
ATOM 1900 C CA . LEU A 1 257 ? -9.5 -1.412 24.719 1 97.88 257 LEU A CA 1
ATOM 1901 C C . LEU A 1 257 ? -10.938 -1.39 24.203 1 97.88 257 LEU A C 1
ATOM 1903 O O . LEU A 1 257 ? -11.852 -1.839 24.891 1 97.88 257 LEU A O 1
ATOM 1907 N N . GLY A 1 258 ? -11.133 -0.853 23 1 97.56 258 GLY A N 1
ATOM 1908 C CA . GLY A 1 258 ? -12.461 -0.856 22.406 1 97.56 258 GLY A CA 1
ATOM 1909 C C . GLY A 1 258 ? -13.016 -2.252 22.203 1 97.56 258 GLY A C 1
ATOM 1910 O O . GLY A 1 258 ? -14.203 -2.49 22.438 1 97.56 258 GLY A O 1
ATOM 1911 N N . LEU A 1 259 ? -12.164 -3.16 21.766 1 97.94 259 LEU A N 1
ATOM 1912 C CA . LEU A 1 259 ? -12.586 -4.543 21.547 1 97.94 259 LEU A CA 1
ATOM 1913 C C . LEU A 1 259 ? -12.992 -5.195 22.859 1 97.94 259 LEU A C 1
ATOM 1915 O O . LEU A 1 259 ? -14.008 -5.887 22.938 1 97.94 259 LEU A O 1
ATOM 1919 N N . ILE A 1 260 ? -12.188 -4.973 23.875 1 98 260 ILE A N 1
ATOM 1920 C CA . ILE A 1 260 ? -12.469 -5.547 25.188 1 98 260 ILE A CA 1
ATOM 1921 C C . ILE A 1 260 ? -13.797 -5.012 25.719 1 98 260 ILE A C 1
ATOM 1923 O O . ILE A 1 260 ? -14.648 -5.777 26.172 1 98 260 ILE A O 1
ATOM 1927 N N . ILE A 1 261 ? -13.992 -3.744 25.609 1 97.69 261 ILE A N 1
ATOM 1928 C CA . ILE A 1 261 ? -15.203 -3.105 26.109 1 97.69 261 ILE A CA 1
ATOM 1929 C C . ILE A 1 261 ? -16.406 -3.561 25.297 1 97.69 261 ILE A C 1
ATOM 1931 O O . ILE A 1 261 ? -17.484 -3.816 25.859 1 97.69 261 ILE A O 1
ATOM 1935 N N . GLY A 1 262 ? -16.25 -3.631 23.938 1 97.19 262 GLY A N 1
ATOM 1936 C CA . GLY A 1 262 ? -17.328 -4.113 23.094 1 97.19 262 GLY A CA 1
ATOM 1937 C C . GLY A 1 262 ? -17.75 -5.531 23.422 1 97.19 262 GLY A C 1
ATOM 1938 O O . GLY A 1 262 ? -18.938 -5.863 23.344 1 97.19 262 GLY A O 1
ATOM 1939 N N . LEU A 1 263 ? -16.797 -6.348 23.844 1 96.75 263 LEU A N 1
ATOM 1940 C CA . LEU A 1 263 ? -17.109 -7.715 24.234 1 96.75 263 LEU A CA 1
ATOM 1941 C C . LEU A 1 263 ? -17.812 -7.734 25.594 1 96.75 263 LEU A C 1
ATOM 1943 O O . LEU A 1 263 ? -18.766 -8.484 25.797 1 96.75 263 LEU A O 1
ATOM 1947 N N . ILE A 1 264 ? -17.391 -6.918 26.484 1 96.12 264 ILE A N 1
ATOM 1948 C CA . ILE A 1 264 ? -17.938 -6.852 27.844 1 96.12 264 ILE A CA 1
ATOM 1949 C C . ILE A 1 264 ? -19.375 -6.352 27.781 1 96.12 264 ILE A C 1
ATOM 1951 O O . ILE A 1 264 ? -20.266 -6.887 28.469 1 96.12 264 ILE A O 1
ATOM 1955 N N . ASN A 1 265 ? -19.672 -5.41 26.938 1 95.19 265 ASN A N 1
ATOM 1956 C CA . ASN A 1 265 ? -21 -4.824 26.875 1 95.19 265 ASN A CA 1
ATOM 1957 C C . ASN A 1 265 ? -21.875 -5.539 25.844 1 95.19 265 ASN A C 1
ATOM 1959 O O . ASN A 1 265 ? -22.984 -5.086 25.547 1 95.19 265 ASN A O 1
ATOM 1963 N N . ASN A 1 266 ? -21.359 -6.555 25.203 1 95.94 266 ASN A N 1
ATOM 1964 C CA . ASN A 1 266 ? -22.094 -7.398 24.266 1 95.94 266 ASN A CA 1
ATOM 1965 C C . ASN A 1 266 ? -22.516 -6.621 23.016 1 95.94 266 ASN A C 1
ATOM 1967 O O . ASN A 1 266 ? -23.609 -6.832 22.484 1 95.94 266 ASN A O 1
ATOM 1971 N N . SER A 1 267 ? -21.703 -5.633 22.703 1 96 267 SER A N 1
ATOM 1972 C CA . SER A 1 267 ? -21.969 -4.895 21.469 1 96 267 SER A CA 1
ATOM 1973 C C . SER A 1 267 ? -21.688 -5.754 20.234 1 96 267 SER A C 1
ATOM 1975 O O . SER A 1 267 ? -22.281 -5.539 19.172 1 96 267 SER A O 1
ATOM 1977 N N . PHE A 1 268 ? -20.797 -6.641 20.328 1 96.19 268 PHE A N 1
ATOM 1978 C CA . PHE A 1 268 ? -20.516 -7.652 19.312 1 96.19 268 PHE A CA 1
ATOM 1979 C C . PHE A 1 268 ? -19.969 -8.922 19.953 1 96.19 268 PHE A C 1
ATOM 1981 O O . PHE A 1 268 ? -19.516 -8.898 21.109 1 96.19 268 PHE A O 1
ATOM 1988 N N . THR A 1 269 ? -20.078 -10.031 19.234 1 95.25 269 THR A N 1
ATOM 1989 C CA . THR A 1 269 ? -19.547 -11.305 19.688 1 95.25 269 THR A CA 1
ATOM 1990 C C . THR A 1 269 ? -18.062 -11.414 19.359 1 95.25 269 THR A C 1
ATOM 1992 O O . THR A 1 269 ? -17.5 -10.555 18.672 1 95.25 269 THR A O 1
ATOM 1995 N N . PHE A 1 270 ? -17.484 -12.414 19.922 1 93.62 270 PHE A N 1
ATOM 1996 C CA . PHE A 1 270 ? -16.062 -12.648 19.703 1 93.62 270 PHE A CA 1
ATOM 1997 C C . PHE A 1 270 ? -15.766 -12.812 18.219 1 93.62 270 PHE A C 1
ATOM 1999 O O . PHE A 1 270 ? -14.773 -12.281 17.719 1 93.62 270 PHE A O 1
ATOM 2006 N N . ILE A 1 271 ? -16.641 -13.445 17.5 1 91.31 271 ILE A N 1
ATOM 2007 C CA . ILE A 1 271 ? -16.453 -13.695 16.078 1 91.31 271 ILE A CA 1
ATOM 2008 C C . ILE A 1 271 ? -16.703 -12.414 15.281 1 91.31 271 ILE A C 1
ATOM 2010 O O . ILE A 1 271 ? -15.969 -12.109 14.336 1 91.31 271 ILE A O 1
ATOM 2014 N N . GLU A 1 272 ? -17.594 -11.641 15.68 1 94.44 272 GLU A N 1
ATOM 2015 C CA . GLU A 1 272 ? -18 -10.43 14.969 1 94.44 272 GLU A CA 1
ATOM 2016 C C . GLU A 1 272 ? -16.922 -9.344 15.078 1 94.44 272 GLU A C 1
ATOM 2018 O O . GLU A 1 272 ? -16.844 -8.461 14.227 1 94.44 272 GLU A O 1
ATOM 2023 N N . MET A 1 273 ? -16.156 -9.484 16.156 1 95.62 273 MET A N 1
ATOM 2024 C CA . MET A 1 273 ? -15.203 -8.406 16.375 1 95.62 273 MET A CA 1
ATOM 2025 C C . MET A 1 273 ? -14.195 -8.328 15.234 1 95.62 273 MET A C 1
ATOM 2027 O O . MET A 1 273 ? -13.742 -7.238 14.875 1 95.62 273 MET A O 1
ATOM 2031 N N . PHE A 1 274 ? -13.891 -9.453 14.594 1 95.12 274 PHE A N 1
ATOM 2032 C CA . PHE A 1 274 ? -12.93 -9.461 13.5 1 95.12 274 PHE A CA 1
ATOM 2033 C C . PHE A 1 274 ? -13.5 -8.766 12.266 1 95.12 274 PHE A C 1
ATOM 2035 O O . PHE A 1 274 ? -12.773 -8.078 11.547 1 95.12 274 PHE A O 1
ATOM 2042 N N . SER A 1 275 ? -14.75 -8.945 12.117 1 95.44 275 SER A N 1
ATOM 2043 C CA . SER A 1 275 ? -15.414 -8.273 11 1 95.44 275 SER A CA 1
ATOM 2044 C C . SER A 1 275 ? -15.484 -6.766 11.234 1 95.44 275 SER A C 1
ATOM 2046 O O . SER A 1 275 ? -15.422 -5.984 10.281 1 95.44 275 SER A O 1
ATOM 2048 N N . VAL A 1 276 ? -15.656 -6.383 12.484 1 97 276 VAL A N 1
ATOM 2049 C CA . VAL A 1 276 ? -15.711 -4.969 12.844 1 97 276 VAL A CA 1
ATOM 2050 C C . VAL A 1 276 ? -14.367 -4.309 12.547 1 97 276 VAL A C 1
ATOM 2052 O O . VAL A 1 276 ? -14.312 -3.221 11.969 1 97 276 VAL A O 1
ATOM 2055 N N . VAL A 1 277 ? -13.32 -5.004 12.914 1 97.62 277 VAL A N 1
ATOM 2056 C CA . VAL A 1 277 ? -11.969 -4.488 12.688 1 97.62 277 VAL A CA 1
ATOM 2057 C C . VAL A 1 277 ? -11.695 -4.406 11.188 1 97.62 277 VAL A C 1
ATOM 2059 O O . VAL A 1 277 ? -11.188 -3.395 10.695 1 97.62 277 VAL A O 1
ATOM 2062 N N . GLN A 1 278 ? -12.047 -5.43 10.477 1 97.19 278 GLN A N 1
ATOM 2063 C CA . GLN A 1 278 ? -11.836 -5.473 9.031 1 97.19 278 GLN A CA 1
ATOM 2064 C C . GLN A 1 278 ? -12.578 -4.344 8.328 1 97.19 278 GLN A C 1
ATOM 2066 O O . GLN A 1 278 ? -12.062 -3.742 7.387 1 97.19 278 GLN A O 1
ATOM 2071 N N . ARG A 1 279 ? -13.773 -4.125 8.75 1 96.06 279 ARG A N 1
ATOM 2072 C CA . ARG A 1 279 ? -14.586 -3.057 8.164 1 96.06 279 ARG A CA 1
ATOM 2073 C C . ARG A 1 279 ? -13.875 -1.71 8.289 1 96.06 279 ARG A C 1
ATOM 2075 O O . ARG A 1 279 ? -13.789 -0.96 7.316 1 96.06 279 ARG A O 1
ATOM 2082 N N . GLY A 1 280 ? -13.398 -1.394 9.438 1 96.12 280 GLY A N 1
ATOM 2083 C CA . GLY A 1 280 ? -12.688 -0.149 9.664 1 96.12 280 GLY A CA 1
ATOM 2084 C C . GLY A 1 280 ? -11.422 -0.025 8.836 1 96.12 280 GLY A C 1
ATOM 2085 O O . GLY A 1 280 ? -11.18 1.014 8.219 1 96.12 280 GLY A O 1
ATOM 2086 N N . MET A 1 281 ? -10.625 -1.076 8.836 1 97.12 281 MET A N 1
ATOM 2087 C CA . MET A 1 281 ? -9.422 -1.075 8.008 1 97.12 281 MET A CA 1
ATOM 2088 C C . MET A 1 281 ? -9.781 -0.896 6.535 1 97.12 281 MET A C 1
ATOM 2090 O O . MET A 1 281 ? -9.078 -0.199 5.805 1 97.12 281 MET A O 1
ATOM 2094 N N . GLY A 1 282 ? -10.844 -1.522 6.141 1 96 282 GLY A N 1
ATOM 2095 C CA . GLY A 1 282 ? -11.297 -1.455 4.758 1 96 282 GLY A CA 1
ATOM 2096 C C . GLY A 1 282 ? -11.602 -0.041 4.301 1 96 282 GLY A C 1
ATOM 2097 O O . GLY A 1 282 ? -11.305 0.321 3.156 1 96 282 GLY A O 1
ATOM 2098 N N . TRP A 1 283 ? -12.125 0.781 5.188 1 92.75 283 TRP A N 1
ATOM 2099 C CA . TRP A 1 283 ? -12.492 2.156 4.867 1 92.75 283 TRP A CA 1
ATOM 2100 C C . TRP A 1 283 ? -11.258 2.979 4.516 1 92.75 283 TRP A C 1
ATOM 2102 O O . TRP A 1 283 ? -11.352 3.986 3.811 1 92.75 283 TRP A O 1
ATOM 2112 N N . MET A 1 284 ? -10.125 2.494 4.996 1 95.25 284 MET A N 1
ATOM 2113 C CA . MET A 1 284 ? -8.922 3.314 4.883 1 95.25 284 MET A CA 1
ATOM 2114 C C . MET A 1 284 ? -8.016 2.812 3.76 1 95.25 284 MET A C 1
ATOM 2116 O O . MET A 1 284 ? -7.012 3.443 3.438 1 95.25 284 MET A O 1
ATOM 2120 N N . GLU A 1 285 ? -8.391 1.723 3.154 1 97.38 285 GLU A N 1
ATOM 2121 C CA . GLU A 1 285 ? -7.516 1.085 2.172 1 97.38 285 GLU A CA 1
ATOM 2122 C C . GLU A 1 285 ? -7.348 1.959 0.933 1 97.38 285 GLU A C 1
ATOM 2124 O O . GLU A 1 285 ? -6.262 2.014 0.348 1 97.38 285 GLU A O 1
ATOM 2129 N N . ASN A 1 286 ? -8.414 2.615 0.51 1 96.56 286 ASN A N 1
ATOM 2130 C CA . ASN A 1 286 ? -8.328 3.494 -0.651 1 96.56 286 ASN A CA 1
ATOM 2131 C C . ASN A 1 286 ? -7.316 4.613 -0.434 1 96.56 286 ASN A C 1
ATOM 2133 O O . ASN A 1 286 ? -6.508 4.91 -1.317 1 96.56 286 ASN A O 1
ATOM 2137 N N . MET A 1 287 ? -7.34 5.242 0.729 1 95.94 287 MET A N 1
ATOM 2138 C CA . MET A 1 287 ? -6.41 6.316 1.062 1 95.94 287 MET A CA 1
ATOM 2139 C C . MET A 1 287 ? -4.98 5.793 1.152 1 95.94 287 MET A C 1
ATOM 2141 O O . MET A 1 287 ? -4.035 6.484 0.766 1 95.94 287 MET A O 1
ATOM 2145 N N . ALA A 1 288 ? -4.895 4.602 1.671 1 96.88 288 ALA A N 1
ATOM 2146 C CA . ALA A 1 288 ? -3.578 3.977 1.771 1 96.88 288 ALA A CA 1
ATOM 2147 C C . ALA A 1 288 ? -2.959 3.779 0.39 1 96.88 288 ALA A C 1
ATOM 2149 O O . ALA A 1 288 ? -1.794 4.121 0.17 1 96.88 288 ALA A O 1
ATOM 2150 N N . VAL A 1 289 ? -3.709 3.285 -0.495 1 97.69 289 VAL A N 1
ATOM 2151 C CA . VAL A 1 289 ? -3.213 2.998 -1.837 1 97.69 289 VAL A CA 1
ATOM 2152 C C . VAL A 1 289 ? -2.896 4.305 -2.562 1 97.69 289 VAL A C 1
ATOM 2154 O O . VAL A 1 289 ? -1.904 4.391 -3.291 1 97.69 289 VAL A O 1
ATOM 2157 N N . ILE A 1 290 ? -3.711 5.281 -2.383 1 96.94 290 ILE A N 1
ATOM 2158 C CA . ILE A 1 290 ? -3.457 6.598 -2.961 1 96.94 290 ILE A CA 1
ATOM 2159 C C . ILE A 1 290 ? -2.086 7.102 -2.518 1 96.94 290 ILE A C 1
ATOM 2161 O O . ILE A 1 290 ? -1.296 7.574 -3.336 1 96.94 290 ILE A O 1
ATOM 2165 N N . SER A 1 291 ? -1.808 6.969 -1.252 1 96.19 291 SER A N 1
ATOM 2166 C CA . SER A 1 291 ? -0.537 7.453 -0.721 1 96.19 291 SER A CA 1
ATOM 2167 C C . SER A 1 291 ? 0.642 6.738 -1.374 1 96.19 291 SER A C 1
ATOM 2169 O O . SER A 1 291 ? 1.685 7.348 -1.62 1 96.19 291 SER A O 1
ATOM 2171 N N . LEU A 1 292 ? 0.448 5.473 -1.631 1 97.75 292 LEU A N 1
ATOM 2172 C CA . LEU A 1 292 ? 1.504 4.711 -2.287 1 97.75 292 LEU A CA 1
ATOM 2173 C C . LEU A 1 292 ? 1.746 5.223 -3.703 1 97.75 292 LEU A C 1
ATOM 2175 O O . LEU A 1 292 ? 2.893 5.445 -4.098 1 97.75 292 LEU A O 1
ATOM 2179 N N . ILE A 1 293 ? 0.7 5.43 -4.445 1 98 293 ILE A N 1
ATOM 2180 C CA . ILE A 1 293 ? 0.806 5.879 -5.828 1 98 293 ILE A CA 1
ATOM 2181 C C . ILE A 1 293 ? 1.436 7.27 -5.871 1 98 293 ILE A C 1
ATOM 2183 O O . ILE A 1 293 ? 2.273 7.555 -6.73 1 98 293 ILE A O 1
ATOM 2187 N N . ILE A 1 294 ? 1.062 8.094 -4.941 1 96.31 294 ILE A N 1
ATOM 2188 C CA . ILE A 1 294 ? 1.634 9.43 -4.855 1 96.31 294 ILE A CA 1
ATOM 2189 C C . ILE A 1 294 ? 3.139 9.336 -4.617 1 96.31 294 ILE A C 1
ATOM 2191 O O . ILE A 1 294 ? 3.92 10.062 -5.238 1 96.31 294 ILE A O 1
ATOM 2195 N N . GLY A 1 295 ? 3.529 8.484 -3.686 1 96.25 295 GLY A N 1
ATOM 2196 C CA . GLY A 1 295 ? 4.945 8.289 -3.426 1 96.25 295 GLY A CA 1
ATOM 2197 C C . GLY A 1 295 ? 5.73 7.898 -4.664 1 96.25 295 GLY A C 1
ATOM 2198 O O . GLY A 1 295 ? 6.852 8.375 -4.871 1 96.25 295 GLY A O 1
ATOM 2199 N N . GLY A 1 296 ? 5.172 7.027 -5.453 1 97.88 296 GLY A N 1
ATOM 2200 C CA . GLY A 1 296 ? 5.805 6.652 -6.707 1 97.88 296 GLY A CA 1
ATOM 2201 C C . GLY A 1 296 ? 5.918 7.805 -7.688 1 97.88 296 GLY A C 1
ATOM 2202 O O . GLY A 1 296 ? 6.965 7.992 -8.312 1 97.88 296 GLY A O 1
ATOM 2203 N N . VAL A 1 297 ? 4.867 8.539 -7.84 1 97.5 297 VAL A N 1
ATOM 2204 C CA . VAL A 1 297 ? 4.855 9.68 -8.758 1 97.5 297 VAL A CA 1
ATOM 2205 C C . VAL A 1 297 ? 5.914 10.695 -8.336 1 97.5 297 VAL A C 1
ATOM 2207 O O . VAL A 1 297 ? 6.637 11.227 -9.172 1 97.5 297 VAL A O 1
ATOM 2210 N N . VAL A 1 298 ? 5.996 10.93 -7.066 1 95.5 298 VAL A N 1
ATOM 2211 C CA . VAL A 1 298 ? 6.965 11.875 -6.523 1 95.5 298 VAL A CA 1
ATOM 2212 C C . VAL A 1 298 ? 8.383 11.414 -6.855 1 95.5 298 VAL A C 1
ATOM 2214 O O . VAL A 1 298 ? 9.234 12.227 -7.219 1 95.5 298 VAL A O 1
ATOM 2217 N N . ALA A 1 299 ? 8.633 10.125 -6.742 1 96.56 299 ALA A N 1
ATOM 2218 C CA . ALA A 1 299 ? 9.953 9.586 -7.059 1 96.56 299 ALA A CA 1
ATOM 2219 C C . ALA A 1 299 ? 10.305 9.812 -8.523 1 96.56 299 ALA A C 1
ATOM 2221 O O . ALA A 1 299 ? 11.453 10.125 -8.852 1 96.56 299 ALA A O 1
ATOM 2222 N N . ILE A 1 300 ? 9.359 9.688 -9.383 1 97.38 300 ILE A N 1
ATOM 2223 C CA . ILE A 1 300 ? 9.602 9.922 -10.805 1 97.38 300 ILE A CA 1
ATOM 2224 C C . ILE A 1 300 ? 9.852 11.414 -11.047 1 97.38 300 ILE A C 1
ATOM 2226 O O . ILE A 1 300 ? 10.695 11.781 -11.859 1 97.38 300 ILE A O 1
ATOM 2230 N N . MET A 1 301 ? 9.109 12.227 -10.359 1 96.56 301 MET A N 1
ATOM 2231 C CA . MET A 1 301 ? 9.312 13.672 -10.492 1 96.56 301 MET A CA 1
ATOM 2232 C C . MET A 1 301 ? 10.734 14.062 -10.094 1 96.56 301 MET A C 1
ATOM 2234 O O . MET A 1 301 ? 11.352 14.906 -10.742 1 96.56 301 MET A O 1
ATOM 2238 N N . GLN A 1 302 ? 11.195 13.453 -9.055 1 94.88 302 GLN A N 1
ATOM 2239 C CA . GLN A 1 302 ? 12.562 13.703 -8.617 1 94.88 302 GLN A CA 1
ATOM 2240 C C . GLN A 1 302 ? 13.57 13.203 -9.648 1 94.88 302 GLN A C 1
ATOM 2242 O O . GLN A 1 302 ? 14.547 13.891 -9.961 1 94.88 302 GLN A O 1
ATOM 2247 N N . TYR A 1 303 ? 13.297 11.984 -10.172 1 95.81 303 TYR A N 1
ATOM 2248 C CA . TYR A 1 303 ? 14.141 11.414 -11.211 1 95.81 303 TYR A CA 1
ATOM 2249 C C . TYR A 1 303 ? 14.195 12.32 -12.438 1 95.81 303 TYR A C 1
ATOM 2251 O O . TYR A 1 303 ? 15.258 12.508 -13.031 1 95.81 303 TYR A O 1
ATOM 2259 N N . LEU A 1 304 ? 13.102 12.969 -12.711 1 96.62 304 LEU A N 1
ATOM 2260 C CA . LEU A 1 304 ? 13 13.812 -13.891 1 96.62 304 LEU A CA 1
ATOM 2261 C C . LEU A 1 304 ? 13.633 15.18 -13.633 1 96.62 304 LEU A C 1
ATOM 2263 O O . LEU A 1 304 ? 13.75 16 -14.555 1 96.62 304 LEU A O 1
ATOM 2267 N N . GLY A 1 305 ? 14.016 15.484 -12.383 1 95 305 GLY A N 1
ATOM 2268 C CA . GLY A 1 305 ? 14.742 16.703 -12.062 1 95 305 GLY A CA 1
ATOM 2269 C C . GLY A 1 305 ? 13.836 17.828 -11.602 1 95 305 GLY A C 1
ATOM 2270 O O . GLY A 1 305 ? 14.195 19 -11.727 1 95 305 GLY A O 1
ATOM 2271 N N . GLY A 1 306 ? 12.672 17.5 -11.164 1 93.81 306 GLY A N 1
ATOM 2272 C CA . GLY A 1 306 ? 11.719 18.516 -10.758 1 93.81 306 GLY A CA 1
ATOM 2273 C C . GLY A 1 306 ? 12.195 19.359 -9.586 1 93.81 306 GLY A C 1
ATOM 2274 O O . GLY A 1 306 ? 12.102 20.578 -9.609 1 93.81 306 GLY A O 1
ATOM 2275 N N . VAL A 1 307 ? 12.727 18.781 -8.594 1 91.25 307 VAL A N 1
ATOM 2276 C CA . VAL A 1 307 ? 13.188 19.453 -7.391 1 91.25 307 VAL A CA 1
ATOM 2277 C C . VAL A 1 307 ? 14.359 20.375 -7.734 1 91.25 307 VAL A C 1
ATOM 2279 O O . VAL A 1 307 ? 14.398 21.531 -7.312 1 91.25 307 VAL A O 1
ATOM 2282 N N . ASP A 1 308 ? 15.25 19.859 -8.508 1 92.31 308 ASP A N 1
ATOM 2283 C CA . ASP A 1 308 ? 16.406 20.656 -8.93 1 92.31 308 ASP A CA 1
ATOM 2284 C C . ASP A 1 308 ? 15.961 21.875 -9.727 1 92.31 308 ASP A C 1
ATOM 2286 O O . ASP A 1 308 ? 16.547 22.953 -9.578 1 92.31 308 ASP A O 1
ATOM 2290 N N . TYR A 1 309 ? 15.023 21.672 -10.523 1 93.75 309 TYR A N 1
ATOM 2291 C CA . TYR A 1 309 ? 14.484 22.766 -11.32 1 93.75 309 TYR A CA 1
ATOM 2292 C C . TYR A 1 309 ? 13.961 23.891 -10.43 1 93.75 309 TYR A C 1
ATOM 2294 O O . TYR A 1 309 ? 14.242 25.062 -10.672 1 93.75 309 TYR A O 1
ATOM 2302 N N . LEU A 1 310 ? 13.242 23.562 -9.406 1 91.25 310 LEU A N 1
ATOM 2303 C CA . LEU A 1 310 ? 12.68 24.547 -8.492 1 91.25 310 LEU A CA 1
ATOM 2304 C C . LEU A 1 310 ? 13.781 25.281 -7.734 1 91.25 310 LEU A C 1
ATOM 2306 O O . LEU A 1 310 ? 13.75 26.5 -7.609 1 91.25 310 LEU A O 1
ATOM 2310 N N . LEU A 1 311 ? 14.766 24.562 -7.309 1 89 311 LEU A N 1
ATOM 2311 C CA . LEU A 1 311 ? 15.867 25.141 -6.551 1 89 311 LEU A CA 1
ATOM 2312 C C . LEU A 1 311 ? 16.656 26.141 -7.402 1 89 311 LEU A C 1
ATOM 2314 O O . LEU A 1 311 ? 17 27.219 -6.934 1 89 311 LEU A O 1
ATOM 2318 N N . GLU A 1 312 ? 16.875 25.844 -8.609 1 88.25 312 GLU A N 1
ATOM 2319 C CA . GLU A 1 312 ? 17.688 26.656 -9.508 1 88.25 312 GLU A CA 1
ATOM 2320 C C . GLU A 1 312 ? 16.938 27.922 -9.945 1 88.25 312 GLU A C 1
ATOM 2322 O O . GLU A 1 312 ? 17.516 29 -10.047 1 88.25 312 GLU A O 1
ATOM 2327 N N . ASN A 1 313 ? 15.75 27.844 -10.258 1 88.75 313 ASN A N 1
ATOM 2328 C CA . ASN A 1 313 ? 14.992 28.922 -10.898 1 88.75 313 ASN A CA 1
ATOM 2329 C C . ASN A 1 313 ? 14.5 29.953 -9.883 1 88.75 313 ASN A C 1
ATOM 2331 O O . ASN A 1 313 ? 14.336 31.125 -10.211 1 88.75 313 ASN A O 1
ATOM 2335 N N . LEU A 1 314 ? 14.258 29.531 -8.703 1 84.44 314 LEU A N 1
ATOM 2336 C CA . LEU A 1 314 ? 13.719 30.484 -7.727 1 84.44 314 LEU A CA 1
ATOM 2337 C C . LEU A 1 314 ? 14.836 31.312 -7.105 1 84.44 314 LEU A C 1
ATOM 2339 O O . LEU A 1 314 ? 14.602 32.438 -6.688 1 84.44 314 LEU A O 1
ATOM 2343 N N . THR A 1 315 ? 16.062 30.875 -7.133 1 80.88 315 THR A N 1
ATOM 2344 C CA . THR A 1 315 ? 17.188 31.609 -6.59 1 80.88 315 THR A CA 1
ATOM 2345 C C . THR A 1 315 ? 17.562 32.781 -7.504 1 80.88 315 THR A C 1
ATOM 2347 O O . THR A 1 315 ? 17.953 33.844 -7.031 1 80.88 315 THR A O 1
ATOM 2350 N N . LYS A 1 316 ? 17.312 32.625 -8.68 1 84.5 316 LYS A N 1
ATOM 2351 C CA . LYS A 1 316 ? 17.734 33.594 -9.672 1 84.5 316 LYS A CA 1
ATOM 2352 C C . LYS A 1 316 ? 16.859 34.844 -9.625 1 84.5 316 LYS A C 1
ATOM 2354 O O . LYS A 1 316 ? 17.281 35.938 -10.023 1 84.5 316 LYS A O 1
ATOM 2359 N N . LYS A 1 317 ? 15.781 34.781 -9.047 1 85.5 317 LYS A N 1
ATOM 2360 C CA . LYS A 1 317 ? 14.805 35.844 -9.148 1 85.5 317 LYS A CA 1
ATOM 2361 C C . LYS A 1 317 ? 14.805 36.719 -7.887 1 85.5 317 LYS A C 1
ATOM 2363 O O . LYS A 1 317 ? 14.148 37.75 -7.844 1 85.5 317 LYS A O 1
ATOM 2368 N N . ILE A 1 318 ? 15.578 36.375 -6.922 1 90.06 318 ILE A N 1
ATOM 2369 C CA . ILE A 1 318 ? 15.578 37.062 -5.645 1 90.06 318 ILE A CA 1
ATOM 2370 C C . ILE A 1 318 ? 16.5 38.281 -5.723 1 90.06 318 ILE A C 1
ATOM 2372 O O . ILE A 1 318 ? 17.672 38.156 -6.105 1 90.06 318 ILE A O 1
ATOM 2376 N N . LYS A 1 319 ? 15.961 39.469 -5.328 1 91.38 319 LYS A N 1
ATOM 2377 C CA . LYS A 1 319 ? 16.75 40.688 -5.477 1 91.38 319 LYS A CA 1
ATOM 2378 C C . LYS A 1 319 ? 16.734 41.531 -4.199 1 91.38 319 LYS A C 1
ATOM 2380 O O . LYS A 1 319 ? 17.422 42.531 -4.098 1 91.38 319 LYS A O 1
ATOM 2385 N N . SER A 1 320 ? 15.93 41.25 -3.32 1 93.31 320 SER A N 1
ATOM 2386 C CA . SER A 1 320 ? 15.781 42.062 -2.102 1 93.31 320 SER A CA 1
ATOM 2387 C C . SER A 1 320 ? 15.555 41.156 -0.888 1 93.31 320 SER A C 1
ATOM 2389 O O . SER A 1 320 ? 15.359 39.938 -1.028 1 93.31 320 SER A O 1
ATOM 2391 N N . LYS A 1 321 ? 15.609 41.812 0.254 1 93.5 321 LYS A N 1
ATOM 2392 C CA . LYS A 1 321 ? 15.375 41.094 1.499 1 93.5 321 LYS A CA 1
ATOM 2393 C C . LYS A 1 321 ? 13.969 40.5 1.534 1 93.5 321 LYS A C 1
ATOM 2395 O O . LYS A 1 321 ? 13.789 39.344 1.901 1 93.5 321 LYS A O 1
ATOM 2400 N N . LYS A 1 322 ? 13 41.312 1.183 1 94.88 322 LYS A N 1
ATOM 2401 C CA . LYS A 1 322 ? 11.625 40.812 1.125 1 94.88 322 LYS A CA 1
ATOM 2402 C C . LYS A 1 322 ? 11.461 39.781 0.03 1 94.88 322 LYS A C 1
ATOM 2404 O O . LYS A 1 322 ? 10.719 38.781 0.2 1 94.88 322 LYS A O 1
ATOM 2409 N N . GLY A 1 323 ? 12.125 40.031 -1.021 1 94.88 323 GLY A N 1
ATOM 2410 C CA . GLY A 1 323 ? 12.133 39.031 -2.086 1 94.88 323 GLY A CA 1
ATOM 2411 C C . GLY A 1 323 ? 12.703 37.688 -1.657 1 94.88 323 GLY A C 1
ATOM 2412 O O . GLY A 1 323 ? 12.234 36.656 -2.098 1 94.88 323 GLY A O 1
ATOM 2413 N N . ALA A 1 324 ? 13.75 37.844 -0.837 1 95.81 324 ALA A N 1
ATOM 2414 C CA . ALA A 1 324 ? 14.367 36.625 -0.313 1 95.81 324 ALA A CA 1
ATOM 2415 C C . ALA A 1 324 ? 13.375 35.812 0.539 1 95.81 324 ALA A C 1
ATOM 2417 O O . ALA A 1 324 ? 13.273 34.594 0.407 1 95.81 324 ALA A O 1
ATOM 2418 N N . GLU A 1 325 ? 12.648 36.5 1.382 1 96.69 325 GLU A N 1
ATOM 2419 C CA . GLU A 1 325 ? 11.664 35.844 2.234 1 96.69 325 GLU A CA 1
ATOM 2420 C C . GLU A 1 325 ? 10.547 35.219 1.405 1 96.69 325 GLU A C 1
ATOM 2422 O O . GLU A 1 325 ? 10.133 34.062 1.653 1 96.69 325 GLU A O 1
ATOM 2427 N N . PHE A 1 326 ? 10.055 35.969 0.433 1 96.44 326 PHE A N 1
ATOM 2428 C CA . PHE A 1 326 ? 9.031 35.438 -0.462 1 96.44 326 PHE A CA 1
ATOM 2429 C C . PHE A 1 326 ? 9.562 34.25 -1.248 1 96.44 326 PHE A C 1
ATOM 2431 O O . PHE A 1 326 ? 8.867 33.25 -1.396 1 96.44 326 PHE A O 1
ATOM 2438 N N . GLY A 1 327 ? 10.75 34.438 -1.736 1 95.5 327 GLY A N 1
ATOM 2439 C CA . GLY A 1 327 ? 11.352 33.344 -2.51 1 95.5 327 GLY A CA 1
ATOM 2440 C C . GLY A 1 327 ? 11.484 32.062 -1.729 1 95.5 327 GLY A C 1
ATOM 2441 O O . GLY A 1 327 ? 11.148 30.984 -2.232 1 95.5 327 GLY A O 1
ATOM 2442 N N . ILE A 1 328 ? 11.984 32.156 -0.511 1 96.25 328 ILE A N 1
ATOM 2443 C CA . ILE A 1 328 ? 12.156 30.984 0.359 1 96.25 328 ILE A CA 1
ATOM 2444 C C . ILE A 1 328 ? 10.797 30.359 0.657 1 96.25 328 ILE A C 1
ATOM 2446 O O . ILE A 1 328 ? 10.656 29.125 0.618 1 96.25 328 ILE A O 1
ATOM 2450 N N . SER A 1 329 ? 9.82 31.188 0.908 1 97.12 329 SER A N 1
ATOM 2451 C CA . SER A 1 329 ? 8.477 30.703 1.229 1 97.12 329 SER A CA 1
ATOM 2452 C C . SER A 1 329 ? 7.848 30 0.034 1 97.12 329 SER A C 1
ATOM 2454 O O . SER A 1 329 ? 7.223 28.938 0.187 1 97.12 329 SER A O 1
ATOM 2456 N N . ILE A 1 330 ? 8.023 30.531 -1.121 1 96.38 330 ILE A N 1
ATOM 2457 C CA . ILE A 1 330 ? 7.484 29.938 -2.338 1 96.38 330 ILE A CA 1
ATOM 2458 C C . ILE A 1 330 ? 8.211 28.625 -2.631 1 96.38 330 ILE A C 1
ATOM 2460 O O . ILE A 1 330 ? 7.578 27.625 -3.006 1 96.38 330 ILE A O 1
ATOM 2464 N N . LEU A 1 331 ? 9.5 28.672 -2.436 1 95.12 331 LEU A N 1
ATOM 2465 C CA . LEU A 1 331 ? 10.312 27.484 -2.697 1 95.12 331 LEU A CA 1
ATOM 2466 C C . LEU A 1 331 ? 9.852 26.312 -1.84 1 95.12 331 LEU A C 1
ATOM 2468 O O . LEU A 1 331 ? 9.57 25.219 -2.361 1 95.12 331 LEU A O 1
ATOM 2472 N N . VAL A 1 332 ? 9.758 26.531 -0.559 1 96.94 332 VAL A N 1
ATOM 2473 C CA . VAL A 1 332 ? 9.406 25.438 0.341 1 96.94 332 VAL A CA 1
ATOM 2474 C C . VAL A 1 332 ? 7.965 25 0.08 1 96.94 332 VAL A C 1
ATOM 2476 O O . VAL A 1 332 ? 7.645 23.812 0.19 1 96.94 332 VAL A O 1
ATOM 2479 N N . SER A 1 333 ? 7.078 25.891 -0.277 1 96.94 333 SER A N 1
ATOM 2480 C CA . SER A 1 333 ? 5.691 25.562 -0.604 1 96.94 333 SER A CA 1
ATOM 2481 C C . SER A 1 333 ? 5.613 24.672 -1.837 1 96.94 333 SER A C 1
ATOM 2483 O O . SER A 1 333 ? 4.902 23.672 -1.836 1 96.94 333 SER A O 1
ATOM 2485 N N . LEU A 1 334 ? 6.367 25.016 -2.846 1 95 334 LEU A N 1
ATOM 2486 C CA . LEU A 1 334 ? 6.359 24.234 -4.082 1 95 334 LEU A CA 1
ATOM 2487 C C . LEU A 1 334 ? 6.996 22.875 -3.873 1 95 334 LEU A C 1
ATOM 2489 O O . LEU A 1 334 ? 6.543 21.875 -4.445 1 95 334 LEU A O 1
ATOM 2493 N N . LEU A 1 335 ? 8.039 22.891 -3.086 1 95 335 LEU A N 1
ATOM 2494 C CA . LEU A 1 335 ? 8.656 21.609 -2.754 1 95 335 LEU A CA 1
ATOM 2495 C C . LEU A 1 335 ? 7.688 20.719 -1.987 1 95 335 LEU A C 1
ATOM 2497 O O . LEU A 1 335 ? 7.664 19.5 -2.186 1 95 335 LEU A O 1
ATOM 2501 N N . CYS A 1 336 ? 6.949 21.312 -1.176 1 95.19 336 CYS A N 1
ATOM 2502 C CA . CYS A 1 336 ? 5.938 20.562 -0.437 1 95.19 336 CYS A CA 1
ATOM 2503 C C . CYS A 1 336 ? 4.895 19.984 -1.379 1 95.19 336 CYS A C 1
ATOM 2505 O O . CYS A 1 336 ? 4.48 18.828 -1.224 1 95.19 336 CYS A O 1
ATOM 2507 N N . LEU A 1 337 ? 4.492 20.719 -2.297 1 92.19 337 LEU A N 1
ATOM 2508 C CA . LEU A 1 337 ? 3.502 20.266 -3.27 1 92.19 337 LEU A CA 1
ATOM 2509 C C . LEU A 1 337 ? 4.039 19.109 -4.102 1 92.19 337 LEU A C 1
ATOM 2511 O O . LEU A 1 337 ? 3.287 18.203 -4.48 1 92.19 337 LEU A O 1
ATOM 2515 N N . THR A 1 338 ? 5.32 19.109 -4.293 1 90.19 338 THR A N 1
ATOM 2516 C CA . THR A 1 338 ? 5.922 18.109 -5.172 1 90.19 338 THR A CA 1
ATOM 2517 C C . THR A 1 338 ? 6.324 16.875 -4.391 1 90.19 338 THR A C 1
ATOM 2519 O O . THR A 1 338 ? 6.258 15.75 -4.91 1 90.19 338 THR A O 1
ATOM 2522 N N . THR A 1 339 ? 6.727 17.047 -3.182 1 89.81 339 THR A N 1
ATOM 2523 C CA . THR A 1 339 ? 7.25 15.914 -2.424 1 89.81 339 THR A CA 1
ATOM 2524 C C . THR A 1 339 ? 6.176 15.336 -1.502 1 89.81 339 THR A C 1
ATOM 2526 O O . THR A 1 339 ? 6.312 14.219 -1.007 1 89.81 339 THR A O 1
ATOM 2529 N N . SER A 1 340 ? 5.152 16.109 -1.265 1 89.69 340 SER A N 1
ATOM 2530 C CA . SER A 1 340 ? 4.07 15.734 -0.362 1 89.69 340 SER A CA 1
ATOM 2531 C C . SER A 1 340 ? 4.605 15.367 1.019 1 89.69 340 SER A C 1
ATOM 2533 O O . SER A 1 340 ? 4.129 14.422 1.641 1 89.69 340 SER A O 1
ATOM 2535 N N . ASN A 1 341 ? 5.684 16.062 1.418 1 90.94 341 ASN A N 1
ATOM 2536 C CA . ASN A 1 341 ? 6.328 15.867 2.711 1 90.94 341 ASN A CA 1
ATOM 2537 C C . ASN A 1 341 ? 6.984 17.156 3.217 1 90.94 341 ASN A C 1
ATOM 2539 O O . ASN A 1 341 ? 8.023 17.562 2.703 1 90.94 341 ASN A O 1
ATOM 2543 N N . ASN A 1 342 ? 6.375 17.656 4.23 1 93.81 342 ASN A N 1
ATOM 2544 C CA . ASN A 1 342 ? 6.844 18.969 4.699 1 93.81 342 ASN A CA 1
ATOM 2545 C C . ASN A 1 342 ? 8.258 18.875 5.266 1 93.81 342 ASN A C 1
ATOM 2547 O O . ASN A 1 342 ? 9.07 19.781 5.051 1 93.81 342 ASN A O 1
ATOM 2551 N N . THR A 1 343 ? 8.664 17.781 5.926 1 92.06 343 THR A N 1
ATOM 2552 C CA . THR A 1 343 ? 10.008 17.641 6.477 1 92.06 343 THR A CA 1
ATOM 2553 C C . THR A 1 343 ? 11.047 17.562 5.359 1 92.06 343 THR A C 1
ATOM 2555 O O . THR A 1 343 ? 12.062 18.266 5.398 1 92.06 343 THR A O 1
ATOM 2558 N N . VAL A 1 344 ? 10.75 16.828 4.453 1 92.88 344 VAL A N 1
ATOM 2559 C CA . VAL A 1 344 ? 11.664 16.656 3.322 1 92.88 344 VAL A CA 1
ATOM 2560 C C . VAL A 1 344 ? 11.812 17.984 2.582 1 92.88 344 VAL A C 1
ATOM 2562 O O . VAL A 1 344 ? 12.914 18.328 2.143 1 92.88 344 VAL A O 1
ATOM 2565 N N . SER A 1 345 ? 10.734 18.672 2.451 1 96 345 SER A N 1
ATOM 2566 C CA . SER A 1 345 ? 10.766 19.969 1.779 1 96 345 SER A CA 1
ATOM 2567 C C . SER A 1 345 ? 11.68 20.953 2.512 1 96 345 SER A C 1
ATOM 2569 O O . SER A 1 345 ? 12.461 21.672 1.883 1 96 345 SER A O 1
ATOM 2571 N N . ILE A 1 346 ? 11.625 20.938 3.791 1 96.94 346 ILE A N 1
ATOM 2572 C CA . ILE A 1 346 ? 12.422 21.859 4.605 1 96.94 346 ILE A CA 1
ATOM 2573 C C . ILE A 1 346 ? 13.891 21.469 4.531 1 96.94 346 ILE A C 1
ATOM 2575 O O . ILE A 1 346 ? 14.758 22.328 4.348 1 96.94 346 ILE A O 1
ATOM 2579 N N . ILE A 1 347 ? 14.164 20.219 4.625 1 95.56 347 ILE A N 1
ATOM 2580 C CA . ILE A 1 347 ? 15.539 19.734 4.602 1 95.56 347 ILE A CA 1
ATOM 2581 C C . ILE A 1 347 ? 16.156 20.016 3.238 1 95.56 347 ILE A C 1
ATOM 2583 O O . ILE A 1 347 ? 17.344 20.359 3.148 1 95.56 347 ILE A O 1
ATOM 2587 N N . THR A 1 348 ? 15.352 19.891 2.246 1 94.62 348 THR A N 1
ATOM 2588 C CA . THR A 1 348 ? 15.836 20.078 0.885 1 94.62 348 THR A CA 1
ATOM 2589 C C . THR A 1 348 ? 16.062 21.562 0.604 1 94.62 348 THR A C 1
ATOM 2591 O O . THR A 1 348 ? 17.078 21.938 0 1 94.62 348 THR A O 1
ATOM 2594 N N . ALA A 1 349 ? 15.188 22.344 1.051 1 95.94 349 ALA A N 1
ATOM 2595 C CA . ALA A 1 349 ? 15.266 23.781 0.794 1 95.94 349 ALA A CA 1
ATOM 2596 C C . ALA A 1 349 ? 16.203 24.469 1.783 1 95.94 349 ALA A C 1
ATOM 2598 O O . ALA A 1 349 ? 16.703 25.562 1.521 1 95.94 349 ALA A O 1
ATOM 2599 N N . GLY A 1 350 ? 16.484 23.859 2.877 1 95.81 350 GLY A N 1
ATOM 2600 C CA . GLY A 1 350 ? 17.125 24.469 4.031 1 95.81 350 GLY A CA 1
ATOM 2601 C C . GLY A 1 350 ? 18.469 25.094 3.703 1 95.81 350 GLY A C 1
ATOM 2602 O O . GLY A 1 350 ? 18.672 26.281 3.955 1 95.81 350 GLY A O 1
ATOM 2603 N N . PRO A 1 351 ? 19.359 24.344 3.152 1 94.31 351 PRO A N 1
ATOM 2604 C CA . PRO A 1 351 ? 20.688 24.891 2.848 1 94.31 351 PRO A CA 1
ATOM 2605 C C . PRO A 1 351 ? 20.625 26.078 1.885 1 94.31 351 PRO A C 1
ATOM 2607 O O . PRO A 1 351 ? 21.328 27.078 2.082 1 94.31 351 PRO A O 1
ATOM 2610 N N . LEU A 1 352 ? 19.844 25.938 0.936 1 93.75 352 LEU A N 1
ATOM 2611 C CA . LEU A 1 352 ? 19.688 27.047 -0.012 1 93.75 352 LEU A CA 1
ATOM 2612 C C . LEU A 1 352 ? 19.078 28.266 0.664 1 93.75 352 LEU A C 1
ATOM 2614 O O . LEU A 1 352 ? 19.484 29.391 0.394 1 93.75 352 LEU A O 1
ATOM 2618 N N . ALA A 1 353 ? 18.078 28 1.454 1 96.44 353 ALA A N 1
ATOM 2619 C CA . ALA A 1 353 ? 17.453 29.094 2.201 1 96.44 353 ALA A CA 1
ATOM 2620 C C . ALA A 1 353 ? 18.453 29.797 3.096 1 96.44 353 ALA A C 1
ATOM 2622 O O . ALA A 1 353 ? 18.406 31.031 3.24 1 96.44 353 ALA A O 1
ATOM 2623 N N . LYS A 1 354 ? 19.281 29.047 3.678 1 96.44 354 LYS A N 1
ATOM 2624 C CA . LYS A 1 354 ? 20.328 29.609 4.523 1 96.44 354 LYS A CA 1
ATOM 2625 C C . LYS A 1 354 ? 21.25 30.516 3.721 1 96.44 354 LYS A C 1
ATOM 2627 O O . LYS A 1 354 ? 21.562 31.625 4.152 1 96.44 354 LYS A O 1
ATOM 2632 N N . ASP A 1 355 ? 21.672 30.094 2.59 1 94.62 355 ASP A N 1
ATOM 2633 C CA . ASP A 1 355 ? 22.547 30.875 1.72 1 94.62 355 ASP A CA 1
ATOM 2634 C C . ASP A 1 355 ? 21.859 32.156 1.288 1 94.62 355 ASP A C 1
ATOM 2636 O O . ASP A 1 355 ? 22.5 33.219 1.264 1 94.62 355 ASP A O 1
ATOM 2640 N N . ILE A 1 356 ? 20.656 32.031 0.958 1 94.5 356 ILE A N 1
ATOM 2641 C CA . ILE A 1 356 ? 19.891 33.219 0.538 1 94.5 356 ILE A CA 1
ATOM 2642 C C . ILE A 1 356 ? 19.766 34.188 1.7 1 94.5 356 ILE A C 1
ATOM 2644 O O . ILE A 1 356 ? 19.891 35.406 1.513 1 94.5 356 ILE A O 1
ATOM 2648 N N . ALA A 1 357 ? 19.469 33.656 2.842 1 95 357 ALA A N 1
ATOM 2649 C CA . ALA A 1 357 ? 19.344 34.5 4.039 1 95 357 ALA A CA 1
ATOM 2650 C C . ALA A 1 357 ? 20.625 35.281 4.297 1 95 357 ALA A C 1
ATOM 2652 O O . ALA A 1 357 ? 20.562 36.469 4.613 1 95 357 ALA A O 1
ATOM 2653 N N . ASP A 1 358 ? 21.703 34.625 4.148 1 95.25 358 ASP A N 1
ATOM 2654 C CA . ASP A 1 358 ? 23 35.281 4.375 1 95.25 358 ASP A CA 1
ATOM 2655 C C . ASP A 1 358 ? 23.281 36.312 3.303 1 95.25 358 ASP A C 1
ATOM 2657 O O . ASP A 1 358 ? 23.781 37.406 3.605 1 95.25 358 ASP A O 1
ATOM 2661 N N . LYS A 1 359 ? 23 36 2.189 1 94.12 359 LYS A N 1
ATOM 2662 C CA . LYS A 1 359 ? 23.25 36.875 1.063 1 94.12 359 LYS A CA 1
ATOM 2663 C C . LYS A 1 359 ? 22.438 38.156 1.178 1 94.12 359 LYS A C 1
ATOM 2665 O O . LYS A 1 359 ? 22.922 39.25 0.844 1 94.12 359 LYS A O 1
ATOM 2670 N N . PHE A 1 360 ? 21.281 38.062 1.655 1 94.69 360 PHE A N 1
ATOM 2671 C CA . PHE A 1 360 ? 20.391 39.219 1.669 1 94.69 360 PHE A CA 1
ATOM 2672 C C . PHE A 1 360 ? 20.188 39.719 3.09 1 94.69 360 PHE A C 1
ATOM 2674 O O . PHE A 1 360 ? 19.312 40.562 3.336 1 94.69 360 PHE A O 1
ATOM 2681 N N . SER A 1 361 ? 20.844 39.156 4.02 1 93.81 361 SER A N 1
ATOM 2682 C CA . SER A 1 361 ? 20.859 39.562 5.418 1 93.81 361 SER A CA 1
ATOM 2683 C C . SER A 1 361 ? 19.484 39.438 6.059 1 93.81 361 SER A C 1
ATOM 2685 O O . SER A 1 361 ? 19 40.375 6.703 1 93.81 361 SER A O 1
ATOM 2687 N N . VAL A 1 362 ? 18.891 38.375 5.766 1 95 362 VAL A N 1
ATOM 2688 C CA . VAL A 1 362 ? 17.656 38.031 6.43 1 95 362 VAL A CA 1
ATOM 2689 C C . VAL A 1 362 ? 17.953 37.25 7.699 1 95 362 VAL A C 1
ATOM 2691 O O . VAL A 1 362 ? 18.844 36.375 7.711 1 95 362 VAL A O 1
ATOM 2694 N N . ASP A 1 363 ? 17.266 37.594 8.781 1 95.56 363 ASP A N 1
ATOM 2695 C CA . ASP A 1 363 ? 17.453 36.875 10.039 1 95.56 363 ASP A CA 1
ATOM 2696 C C . ASP A 1 363 ? 17.125 35.375 9.883 1 95.56 363 ASP A C 1
ATOM 2698 O O . ASP A 1 363 ? 16.016 35.031 9.469 1 95.56 363 ASP A O 1
ATOM 2702 N N . ARG A 1 364 ? 18.016 34.562 10.25 1 96.62 364 ARG A N 1
ATOM 2703 C CA . ARG A 1 364 ? 17.844 33.125 10.07 1 96.62 364 ARG A CA 1
ATOM 2704 C C . ARG A 1 364 ? 16.719 32.594 10.93 1 96.62 364 ARG A C 1
ATOM 2706 O O . ARG A 1 364 ? 16.094 31.594 10.578 1 96.62 364 ARG A O 1
ATOM 2713 N N . ARG A 1 365 ? 16.469 33.188 12.055 1 96.19 365 ARG A N 1
ATOM 2714 C CA . ARG A 1 365 ? 15.352 32.812 12.898 1 96.19 365 ARG A CA 1
ATOM 2715 C C . ARG A 1 365 ? 14.031 32.969 12.156 1 96.19 365 ARG A C 1
ATOM 2717 O O . ARG A 1 365 ? 13.117 32.156 12.32 1 96.19 365 ARG A O 1
ATOM 2724 N N . ARG A 1 366 ? 14 33.938 11.391 1 95.94 366 ARG A N 1
ATOM 2725 C CA . ARG A 1 366 ? 12.82 34.219 10.57 1 95.94 366 ARG A CA 1
ATOM 2726 C C . ARG A 1 366 ? 12.727 33.219 9.414 1 95.94 366 ARG A C 1
ATOM 2728 O O . ARG A 1 366 ? 11.633 32.75 9.078 1 95.94 366 ARG A O 1
ATOM 2735 N N . VAL A 1 367 ? 13.844 32.938 8.852 1 97.06 367 VAL A N 1
ATOM 2736 C CA . VAL A 1 367 ? 13.883 32 7.734 1 97.06 367 VAL A CA 1
ATOM 2737 C C . VAL A 1 367 ? 13.422 30.625 8.211 1 97.06 367 VAL A C 1
ATOM 2739 O O . VAL A 1 367 ? 12.648 29.953 7.523 1 97.06 367 VAL A O 1
ATOM 2742 N N . ALA A 1 368 ? 13.875 30.25 9.398 1 97.5 368 ALA A N 1
ATOM 2743 C CA . ALA A 1 368 ? 13.43 28.984 9.984 1 97.5 368 ALA A CA 1
ATOM 2744 C C . ALA A 1 368 ? 11.914 28.969 10.156 1 97.5 368 ALA A C 1
ATOM 2746 O O . ALA A 1 368 ? 11.273 27.953 9.891 1 97.5 368 ALA A O 1
ATOM 2747 N N . GLY A 1 369 ? 11.414 30.047 10.609 1 96.94 369 GLY A N 1
ATOM 2748 C CA . GLY A 1 369 ? 9.977 30.172 10.797 1 96.94 369 GLY A CA 1
ATOM 2749 C C . GLY A 1 369 ? 9.203 30.094 9.492 1 96.94 369 GLY A C 1
ATOM 2750 O O . GLY A 1 369 ? 8.18 29.422 9.406 1 96.94 369 GLY A O 1
ATOM 2751 N N . LEU A 1 370 ? 9.664 30.766 8.492 1 97.06 370 LEU A N 1
ATOM 2752 C CA . LEU A 1 370 ? 8.992 30.781 7.195 1 97.06 370 LEU A CA 1
ATOM 2753 C C . LEU A 1 370 ? 9.016 29.406 6.539 1 97.06 370 LEU A C 1
ATOM 2755 O O . LEU A 1 370 ? 8.008 28.969 5.98 1 97.06 370 LEU A O 1
ATOM 2759 N N . LEU A 1 371 ? 10.164 28.75 6.645 1 97.56 371 LEU A N 1
ATOM 2760 C CA . LEU A 1 371 ? 10.281 27.406 6.105 1 97.56 371 LEU A CA 1
ATOM 2761 C C . LEU A 1 371 ? 9.234 26.484 6.719 1 97.56 371 LEU A C 1
ATOM 2763 O O . LEU A 1 371 ? 8.531 25.766 5.996 1 97.56 371 LEU A O 1
ATOM 2767 N N . ASP A 1 372 ? 9.125 26.547 7.969 1 97.31 372 ASP A N 1
ATOM 2768 C CA . ASP A 1 372 ? 8.227 25.656 8.703 1 97.31 372 ASP A CA 1
ATOM 2769 C C . ASP A 1 372 ? 6.77 26.047 8.469 1 97.31 372 ASP A C 1
ATOM 2771 O O . ASP A 1 372 ? 5.934 25.172 8.211 1 97.31 372 ASP A O 1
ATOM 2775 N N . MET A 1 373 ? 6.496 27.281 8.555 1 96.81 373 MET A N 1
ATOM 2776 C CA . MET A 1 373 ? 5.125 27.781 8.477 1 96.81 373 MET A CA 1
ATOM 2777 C C . MET A 1 373 ? 4.523 27.5 7.105 1 96.81 373 MET A C 1
ATOM 2779 O O . MET A 1 373 ? 3.426 26.938 7 1 96.81 373 MET A O 1
ATOM 2783 N N . PHE A 1 374 ? 5.199 27.797 6.055 1 97.69 374 PHE A N 1
ATOM 2784 C CA . PHE A 1 374 ? 4.652 27.641 4.711 1 97.69 374 PHE A CA 1
ATOM 2785 C C . PHE A 1 374 ? 4.602 26.156 4.316 1 97.69 374 PHE A C 1
ATOM 2787 O O . PHE A 1 374 ? 3.682 25.734 3.615 1 97.69 374 PHE A O 1
ATOM 2794 N N . SER A 1 375 ? 5.602 25.406 4.723 1 96.75 375 SER A N 1
ATOM 2795 C CA . SER A 1 375 ? 5.52 23.969 4.465 1 96.75 375 SER A CA 1
ATOM 2796 C C . SER A 1 375 ? 4.309 23.344 5.16 1 96.75 375 SER A C 1
ATOM 2798 O O . SER A 1 375 ? 3.576 22.562 4.559 1 96.75 375 SER A O 1
ATOM 2800 N N . SER A 1 376 ? 4.07 23.734 6.379 1 95.94 376 SER A N 1
ATOM 2801 C CA . SER A 1 376 ? 2.947 23.219 7.156 1 95.94 376 SER A CA 1
ATOM 2802 C C . SER A 1 376 ? 1.616 23.672 6.566 1 95.94 376 SER A C 1
ATOM 2804 O O . SER A 1 376 ? 0.662 22.906 6.5 1 95.94 376 SER A O 1
ATOM 2806 N N . ALA A 1 377 ? 1.554 24.906 6.23 1 96.88 377 ALA A N 1
ATOM 2807 C CA . ALA A 1 377 ? 0.319 25.453 5.684 1 96.88 377 ALA A CA 1
ATOM 2808 C C . ALA A 1 377 ? -0.083 24.75 4.395 1 96.88 377 ALA A C 1
ATOM 2810 O O . ALA A 1 377 ? -1.237 24.344 4.238 1 96.88 377 ALA A O 1
ATOM 2811 N N . PHE A 1 378 ? 0.825 24.531 3.547 1 96.5 378 PHE A N 1
ATOM 2812 C CA . PHE A 1 378 ? 0.497 23.922 2.266 1 96.5 378 PHE A CA 1
ATOM 2813 C C . PHE A 1 378 ? 0.252 22.422 2.428 1 96.5 378 PHE A C 1
ATOM 2815 O O . PHE A 1 378 ? -0.558 21.844 1.705 1 96.5 378 PHE A O 1
ATOM 2822 N N . GLN A 1 379 ? 0.932 21.859 3.342 1 95.31 379 GLN A N 1
ATOM 2823 C CA . GLN A 1 379 ? 0.637 20.453 3.66 1 95.31 379 GLN A CA 1
ATOM 2824 C C . GLN A 1 379 ? -0.812 20.297 4.109 1 95.31 379 GLN A C 1
ATOM 2826 O O . GLN A 1 379 ? -1.438 19.266 3.83 1 95.31 379 GLN A O 1
ATOM 2831 N N . GLY A 1 380 ? -1.31 21.297 4.793 1 96.44 380 GLY A N 1
ATOM 2832 C CA . GLY A 1 380 ? -2.682 21.266 5.273 1 96.44 380 GLY A CA 1
ATOM 2833 C C . GLY A 1 380 ? -3.697 21.609 4.199 1 96.44 380 GLY A C 1
ATOM 2834 O O . GLY A 1 380 ? -4.906 21.516 4.426 1 96.44 380 GLY A O 1
ATOM 2835 N N . LEU A 1 381 ? -3.225 21.891 3.02 1 96.62 381 LEU A N 1
ATOM 2836 C CA . LEU A 1 381 ? -4.117 22.281 1.932 1 96.62 381 LEU A CA 1
ATOM 2837 C C . LEU A 1 381 ? -4.004 21.312 0.765 1 96.62 381 LEU A C 1
ATOM 2839 O O . LEU A 1 381 ? -4.684 21.469 -0.253 1 96.62 381 LEU A O 1
ATOM 2843 N N . MET A 1 382 ? -3.219 20.359 0.896 1 95.38 382 MET A N 1
ATOM 2844 C CA . MET A 1 382 ? -3.023 19.375 -0.163 1 95.38 382 MET A CA 1
ATOM 2845 C C . MET A 1 382 ? -3.951 18.172 0.031 1 95.38 382 MET A C 1
ATOM 2847 O O . MET A 1 382 ? -3.812 17.422 1.001 1 95.38 382 MET A O 1
ATOM 2851 N N . PRO A 1 383 ? -4.848 17.953 -0.893 1 93.62 383 PRO A N 1
ATOM 2852 C CA . PRO A 1 383 ? -5.824 16.875 -0.721 1 93.62 383 PRO A CA 1
ATOM 2853 C C . PRO A 1 383 ? -5.18 15.484 -0.693 1 93.62 383 PRO A C 1
ATOM 2855 O O . PRO A 1 383 ? -5.805 14.516 -0.247 1 93.62 383 PRO A O 1
ATOM 2858 N N . TYR A 1 384 ? -3.975 15.391 -1.145 1 92.88 384 TYR A N 1
ATOM 2859 C CA . TYR A 1 384 ? -3.311 14.094 -1.195 1 92.88 384 TYR A CA 1
ATOM 2860 C C . TYR A 1 384 ? -2.283 13.961 -0.078 1 92.88 384 TYR A C 1
ATOM 2862 O O . TYR A 1 384 ? -1.506 13.008 -0.049 1 92.88 384 TYR A O 1
ATOM 2870 N N . ALA A 1 385 ? -2.25 14.906 0.809 1 94.69 385 ALA A N 1
ATOM 2871 C CA . ALA A 1 385 ? -1.431 14.773 2.012 1 94.69 385 ALA A CA 1
ATOM 2872 C C . ALA A 1 385 ? -2.127 13.906 3.055 1 94.69 385 ALA A C 1
ATOM 2874 O O . ALA A 1 385 ? -3.354 13.922 3.166 1 94.69 385 ALA A O 1
ATOM 2875 N N . GLY A 1 386 ? -1.307 13.211 3.812 1 93.94 386 GLY A N 1
ATOM 2876 C CA . GLY A 1 386 ? -1.836 12.312 4.824 1 93.94 386 GLY A CA 1
ATOM 2877 C C . GLY A 1 386 ? -2.77 13 5.805 1 93.94 386 GLY A C 1
ATOM 2878 O O . GLY A 1 386 ? -3.742 12.398 6.266 1 93.94 386 GLY A O 1
ATOM 2879 N N . GLN A 1 387 ? -2.561 14.234 6.098 1 95.75 387 GLN A N 1
ATOM 2880 C CA . GLN A 1 387 ? -3.344 14.977 7.078 1 95.75 387 GLN A CA 1
ATOM 2881 C C . GLN A 1 387 ? -4.785 15.156 6.609 1 95.75 387 GLN A C 1
ATOM 2883 O O . GLN A 1 387 ? -5.707 15.195 7.426 1 95.75 387 GLN A O 1
ATOM 2888 N N . ILE A 1 388 ? -4.945 15.227 5.328 1 96.62 388 ILE A N 1
ATOM 2889 C CA . ILE A 1 388 ? -6.293 15.367 4.789 1 96.62 388 ILE A CA 1
ATOM 2890 C C . ILE A 1 388 ? -6.867 13.992 4.469 1 96.62 388 ILE A C 1
ATOM 2892 O O . ILE A 1 388 ? -8.062 13.75 4.664 1 96.62 388 ILE A O 1
ATOM 2896 N N . LEU A 1 389 ? -6.07 13.062 4.078 1 95.44 389 LEU A N 1
ATOM 2897 C CA . LEU A 1 389 ? -6.508 11.734 3.674 1 95.44 389 LEU A CA 1
ATOM 2898 C C . LEU A 1 389 ? -7.113 10.984 4.855 1 95.44 389 LEU A C 1
ATOM 2900 O O . LEU A 1 389 ? -8.109 10.273 4.699 1 95.44 389 LEU A O 1
ATOM 2904 N N . VAL A 1 390 ? -6.559 11.148 6.035 1 94.94 390 VAL A N 1
ATOM 2905 C CA . VAL A 1 390 ? -6.984 10.359 7.188 1 94.94 390 VAL A CA 1
ATOM 2906 C C . VAL A 1 390 ? -8.414 10.727 7.57 1 94.94 390 VAL A C 1
ATOM 2908 O O . VAL A 1 390 ? -9.305 9.875 7.562 1 94.94 390 VAL A O 1
ATOM 2911 N N . PRO A 1 391 ? -8.688 12 7.871 1 96.5 391 PRO A N 1
ATOM 2912 C CA . PRO A 1 391 ? -10.078 12.312 8.227 1 96.5 391 PRO A CA 1
ATOM 2913 C C . PRO A 1 391 ? -11.047 12.055 7.078 1 96.5 391 PRO A C 1
ATOM 2915 O O . PRO A 1 391 ? -12.188 11.648 7.309 1 96.5 391 PRO A O 1
ATOM 2918 N N . ALA A 1 392 ? -10.633 12.289 5.852 1 95.94 392 ALA A N 1
ATOM 2919 C CA . ALA A 1 392 ? -11.5 12.031 4.703 1 95.94 392 ALA A CA 1
ATOM 2920 C C . ALA A 1 392 ? -11.844 10.555 4.598 1 95.94 392 ALA A C 1
ATOM 2922 O O . ALA A 1 392 ? -12.977 10.195 4.27 1 95.94 392 ALA A O 1
ATOM 2923 N N . GLY A 1 393 ? -10.883 9.734 4.855 1 95 393 GLY A N 1
ATOM 2924 C CA . GLY A 1 393 ? -11.102 8.297 4.824 1 95 393 GLY A CA 1
ATOM 2925 C C . GLY A 1 393 ? -12.086 7.82 5.879 1 95 393 GLY A C 1
ATOM 2926 O O . GLY A 1 393 ? -12.961 7.008 5.59 1 95 393 GLY A O 1
ATOM 2927 N N . ILE A 1 394 ? -11.922 8.328 7.078 1 94.56 394 ILE A N 1
ATOM 2928 C CA . ILE A 1 394 ? -12.805 7.953 8.172 1 94.56 394 ILE A CA 1
ATOM 2929 C C . ILE A 1 394 ? -14.219 8.469 7.895 1 94.56 394 ILE A C 1
ATOM 2931 O O . ILE A 1 394 ? -15.195 7.762 8.133 1 94.56 394 ILE A O 1
ATOM 2935 N N . ALA A 1 395 ? -14.289 9.633 7.273 1 95.69 395 ALA A N 1
ATOM 2936 C CA . ALA A 1 395 ? -15.578 10.258 6.965 1 95.69 395 ALA A CA 1
ATOM 2937 C C . ALA A 1 395 ? -16.172 9.68 5.688 1 95.69 395 ALA A C 1
ATOM 2939 O O . ALA A 1 395 ? -17.344 9.906 5.383 1 95.69 395 ALA A O 1
ATOM 2940 N N . GLN A 1 396 ? -15.367 8.938 4.992 1 93.56 396 GLN A N 1
ATOM 2941 C CA . GLN A 1 396 ? -15.773 8.344 3.723 1 93.56 396 GLN A CA 1
ATOM 2942 C C . GLN A 1 396 ? -16.234 9.422 2.736 1 93.56 396 GLN A C 1
ATOM 2944 O O . GLN A 1 396 ? -17.297 9.297 2.127 1 93.56 396 GLN A O 1
ATOM 2949 N N . ILE A 1 397 ? -15.5 10.453 2.654 1 93.81 397 ILE A N 1
ATOM 2950 C CA . ILE A 1 397 ? -15.75 11.531 1.698 1 93.81 397 ILE A CA 1
ATOM 2951 C C . ILE A 1 397 ? -14.484 11.789 0.875 1 93.81 397 ILE A C 1
ATOM 2953 O O . ILE A 1 397 ? -13.414 11.258 1.186 1 93.81 397 ILE A O 1
ATOM 2957 N N . SER A 1 398 ? -14.617 12.57 -0.187 1 92.56 398 SER A N 1
ATOM 2958 C CA . SER A 1 398 ? -13.477 12.938 -1.018 1 92.56 398 SER A CA 1
ATOM 2959 C C . SER A 1 398 ? -12.531 13.867 -0.271 1 92.56 398 SER A C 1
ATOM 2961 O O . SER A 1 398 ? -12.969 14.852 0.337 1 92.56 398 SER A O 1
ATOM 2963 N N . PRO A 1 399 ? -11.258 13.562 -0.337 1 94.88 399 PRO A N 1
ATOM 2964 C CA . PRO A 1 399 ? -10.297 14.461 0.317 1 94.88 399 PRO A CA 1
ATOM 2965 C C . PRO A 1 399 ? -10.32 15.875 -0.257 1 94.88 399 PRO A C 1
ATOM 2967 O O . PRO A 1 399 ? -10.07 16.844 0.466 1 94.88 399 PRO A O 1
ATOM 2970 N N . VAL A 1 400 ? -10.656 16.016 -1.438 1 93.12 400 VAL A N 1
ATOM 2971 C CA . VAL A 1 400 ? -10.664 17.312 -2.104 1 93.12 400 VAL A CA 1
ATOM 2972 C C . VAL A 1 400 ? -11.742 18.203 -1.492 1 93.12 400 VAL A C 1
ATOM 2974 O O . VAL A 1 400 ? -11.578 19.422 -1.403 1 93.12 400 VAL A O 1
ATOM 2977 N N . SER A 1 401 ? -12.82 17.594 -1.015 1 93.88 401 SER A N 1
ATOM 2978 C CA . SER A 1 401 ? -13.93 18.344 -0.437 1 93.88 401 SER A CA 1
ATOM 2979 C C . SER A 1 401 ? -13.539 18.953 0.906 1 93.88 401 SER A C 1
ATOM 2981 O O . SER A 1 401 ? -14.203 19.875 1.392 1 93.88 401 SER A O 1
ATOM 2983 N N . VAL A 1 402 ? -12.445 18.531 1.479 1 95.94 402 VAL A N 1
ATOM 2984 C CA . VAL A 1 402 ? -12.016 18.984 2.797 1 95.94 402 VAL A CA 1
ATOM 2985 C C . VAL A 1 402 ? -11.188 20.25 2.658 1 95.94 402 VAL A C 1
ATOM 2987 O O . VAL A 1 402 ? -11.188 21.094 3.555 1 95.94 402 VAL A O 1
ATOM 2990 N N . VAL A 1 403 ? -10.57 20.469 1.549 1 95.88 403 VAL A N 1
ATOM 2991 C CA . VAL A 1 403 ? -9.531 21.469 1.333 1 95.88 403 VAL A CA 1
ATOM 2992 C C . VAL A 1 403 ? -10.109 22.859 1.562 1 95.88 403 VAL A C 1
ATOM 2994 O O . VAL A 1 403 ? -9.523 23.672 2.279 1 95.88 403 VAL A O 1
ATOM 2997 N N . PRO A 1 404 ? -11.367 23.109 1.094 1 95.5 404 PRO A N 1
ATOM 2998 C CA . PRO A 1 404 ? -11.906 24.469 1.279 1 95.5 404 PRO A CA 1
ATOM 2999 C C . PRO A 1 404 ? -12.195 24.781 2.744 1 95.5 404 PRO A C 1
ATOM 3001 O O . PRO A 1 404 ? -12.352 25.953 3.102 1 95.5 404 PRO A O 1
ATOM 3004 N N . TYR A 1 405 ? -12.141 23.781 3.557 1 96.38 405 TYR A N 1
ATOM 3005 C CA . TYR A 1 405 ? -12.516 24.016 4.949 1 96.38 405 TYR A CA 1
ATOM 3006 C C . TYR A 1 405 ? -11.289 23.969 5.855 1 96.38 405 TYR A C 1
ATOM 3008 O O . TYR A 1 405 ? -11.406 24.125 7.074 1 96.38 405 TYR A O 1
ATOM 3016 N N . SER A 1 406 ? -10.133 23.75 5.242 1 97.06 406 SER A N 1
ATOM 3017 C CA . SER A 1 406 ? -8.906 23.844 6.023 1 97.06 406 SER A CA 1
ATOM 3018 C C . SER A 1 406 ? -8.516 25.312 6.262 1 97.06 406 SER A C 1
ATOM 3020 O O . SER A 1 406 ? -7.445 25.75 5.832 1 97.06 406 SER A O 1
ATOM 3022 N N . TRP A 1 407 ? -9.273 25.969 7.055 1 97.62 407 TRP A N 1
ATOM 3023 C CA . TRP A 1 407 ? -9.219 27.422 7.195 1 97.62 407 TRP A CA 1
ATOM 3024 C C . TRP A 1 407 ? -7.953 27.844 7.93 1 97.62 407 TRP A C 1
ATOM 3026 O O . TRP A 1 407 ? -7.324 28.844 7.559 1 97.62 407 TRP A O 1
ATOM 3036 N N . TYR A 1 408 ? -7.594 27.125 8.922 1 97.81 408 TYR A N 1
ATOM 3037 C CA . TYR A 1 408 ? -6.402 27.516 9.664 1 97.81 408 TYR A CA 1
ATOM 3038 C C . TYR A 1 408 ? -5.18 27.562 8.758 1 97.81 408 TYR A C 1
ATOM 3040 O O . TYR A 1 408 ? -4.371 28.484 8.844 1 97.81 408 TYR A O 1
ATOM 3048 N N . SER A 1 409 ? -5.035 26.547 7.949 1 97.81 409 SER A N 1
ATOM 3049 C CA . SER A 1 409 ? -3.914 26.531 7.012 1 97.81 409 SER A CA 1
ATOM 3050 C C . SER A 1 409 ? -3.945 27.734 6.078 1 97.81 409 SER A C 1
ATOM 3052 O O . SER A 1 409 ? -2.902 28.312 5.766 1 97.81 409 SER A O 1
ATOM 3054 N N . MET A 1 410 ? -5.094 28.094 5.668 1 98.06 410 MET A N 1
ATOM 3055 C CA . MET A 1 410 ? -5.25 29.266 4.82 1 98.06 410 MET A CA 1
ATOM 3056 C C . MET A 1 410 ? -4.875 30.531 5.578 1 98.06 410 MET A C 1
ATOM 3058 O O . MET A 1 410 ? -4.18 31.406 5.043 1 98.06 410 MET A O 1
ATOM 3062 N N . PHE A 1 411 ? -5.309 30.609 6.766 1 98 411 PHE A N 1
ATOM 3063 C CA . PHE A 1 411 ? -4.988 31.766 7.59 1 98 411 PHE A CA 1
ATOM 3064 C C . PHE A 1 411 ? -3.49 31.844 7.863 1 98 411 PHE A C 1
ATOM 3066 O O . PHE A 1 411 ? -2.926 32.938 7.957 1 98 411 PHE A O 1
ATOM 3073 N N . MET A 1 412 ? -2.867 30.703 8 1 97.06 412 MET A N 1
ATOM 3074 C CA . MET A 1 412 ? -1.421 30.672 8.188 1 97.06 412 MET A CA 1
ATOM 3075 C C . MET A 1 412 ? -0.703 31.312 7.004 1 97.06 412 MET A C 1
ATOM 3077 O O . MET A 1 412 ? 0.255 32.062 7.188 1 97.06 412 MET A O 1
ATOM 3081 N N . ILE A 1 413 ? -1.167 30.984 5.824 1 97.56 413 ILE A N 1
ATOM 3082 C CA . ILE A 1 413 ? -0.559 31.547 4.617 1 97.56 413 ILE A CA 1
ATOM 3083 C C . ILE A 1 413 ? -0.744 33.062 4.594 1 97.56 413 ILE A C 1
ATOM 3085 O O . ILE A 1 413 ? 0.206 33.812 4.336 1 97.56 413 ILE A O 1
ATOM 3089 N N . VAL A 1 414 ? -1.903 33.5 4.902 1 97.94 414 VAL A N 1
ATOM 3090 C CA . VAL A 1 414 ? -2.215 34.938 4.883 1 97.94 414 VAL A CA 1
ATOM 3091 C C . VAL A 1 414 ? -1.355 35.656 5.914 1 97.94 414 VAL A C 1
ATOM 3093 O O . VAL A 1 414 ? -0.759 36.688 5.613 1 97.94 414 VAL A O 1
ATOM 3096 N N . MET A 1 415 ? -1.278 35.125 7.105 1 97.44 415 MET A N 1
ATOM 3097 C CA . MET A 1 415 ? -0.49 35.75 8.156 1 97.44 415 MET A CA 1
ATOM 3098 C C . MET A 1 415 ? 0.998 35.688 7.828 1 97.44 415 MET A C 1
ATOM 3100 O O . MET A 1 415 ? 1.744 36.625 8.18 1 97.44 415 MET A O 1
ATOM 3104 N N . GLY A 1 416 ? 1.418 34.594 7.199 1 96.81 416 GLY A N 1
ATOM 3105 C CA . GLY A 1 416 ? 2.797 34.531 6.742 1 96.81 416 GLY A CA 1
ATOM 3106 C C . GLY A 1 416 ? 3.145 35.594 5.723 1 96.81 416 GLY A C 1
ATOM 3107 O O . GLY A 1 416 ? 4.195 36.219 5.816 1 96.81 416 GLY A O 1
ATOM 3108 N N . ILE A 1 417 ? 2.258 35.781 4.781 1 97.75 417 ILE A N 1
ATOM 3109 C CA . ILE A 1 417 ? 2.455 36.812 3.75 1 97.75 417 ILE A CA 1
ATOM 3110 C C . ILE A 1 417 ? 2.477 38.188 4.387 1 97.75 417 ILE A C 1
ATOM 3112 O O . ILE A 1 417 ? 3.336 39 4.066 1 97.75 417 ILE A O 1
ATOM 3116 N N . LEU A 1 418 ? 1.574 38.438 5.312 1 97.44 418 LEU A N 1
ATOM 3117 C CA . LEU A 1 418 ? 1.527 39.719 6.012 1 97.44 418 LEU A CA 1
ATOM 3118 C C . LEU A 1 418 ? 2.803 39.938 6.812 1 97.44 418 LEU A C 1
ATOM 3120 O O . LEU A 1 418 ? 3.291 41.094 6.906 1 97.44 418 LEU A O 1
ATOM 3124 N N . ALA A 1 419 ? 3.279 38.875 7.406 1 96.56 419 ALA A N 1
ATOM 3125 C CA . ALA A 1 419 ? 4.52 38.969 8.172 1 96.56 419 ALA A CA 1
ATOM 3126 C C . ALA A 1 419 ? 5.688 39.375 7.273 1 96.56 419 ALA A C 1
ATOM 3128 O O . ALA A 1 419 ? 6.543 40.188 7.68 1 96.56 419 ALA A O 1
ATOM 3129 N N . ILE A 1 420 ? 5.73 38.844 6.074 1 96.44 420 ILE A N 1
ATOM 3130 C CA . ILE A 1 420 ? 6.785 39.156 5.121 1 96.44 420 ILE A CA 1
ATOM 3131 C C . ILE A 1 420 ? 6.656 40.625 4.684 1 96.44 420 ILE A C 1
ATOM 3133 O O . ILE A 1 420 ? 7.645 41.344 4.66 1 96.44 420 ILE A O 1
ATOM 3137 N N . ILE A 1 421 ? 5.477 41.094 4.371 1 96.5 421 ILE A N 1
ATOM 3138 C CA . ILE A 1 421 ? 5.227 42.406 3.848 1 96.5 421 ILE A CA 1
ATOM 3139 C C . ILE A 1 421 ? 5.539 43.469 4.918 1 96.5 421 ILE A C 1
ATOM 3141 O O . ILE A 1 421 ? 6.152 44.5 4.633 1 96.5 421 ILE A O 1
ATOM 3145 N N . THR A 1 422 ? 5.172 43.188 6.164 1 95.19 422 THR A N 1
ATOM 3146 C CA . THR A 1 422 ? 5.293 44.188 7.223 1 95.19 422 THR A CA 1
ATOM 3147 C C . THR A 1 422 ? 6.656 44.094 7.898 1 95.19 422 THR A C 1
ATOM 3149 O O . THR A 1 422 ? 7.117 45.031 8.516 1 95.19 422 THR A O 1
ATOM 3152 N N . GLY A 1 423 ? 7.203 42.875 7.879 1 92.38 423 GLY A N 1
ATOM 3153 C CA . GLY A 1 423 ? 8.461 42.625 8.562 1 92.38 423 GLY A CA 1
ATOM 3154 C C . GLY A 1 423 ? 8.297 42.375 10.047 1 92.38 423 GLY A C 1
ATOM 3155 O O . GLY A 1 423 ? 9.273 42.375 10.797 1 92.38 423 GLY A O 1
ATOM 3156 N N . ILE A 1 424 ? 7.008 42.125 10.453 1 89.75 424 ILE A N 1
ATOM 3157 C CA . ILE A 1 424 ? 6.699 41.844 11.844 1 89.75 424 ILE A CA 1
ATOM 3158 C C . ILE A 1 424 ? 6.609 40.312 12.047 1 89.75 424 ILE A C 1
ATOM 3160 O O . ILE A 1 424 ? 6.031 39.625 11.219 1 89.75 424 ILE A O 1
ATOM 3164 N N . PRO A 1 425 ? 7.172 39.875 13.055 1 89.56 425 PRO A N 1
ATOM 3165 C CA . PRO A 1 425 ? 7.758 40.531 14.227 1 89.56 425 PRO A CA 1
ATOM 3166 C C . PRO A 1 425 ? 9.211 40.938 14 1 89.56 425 PRO A C 1
ATOM 3168 O O . PRO A 1 425 ? 9.914 40.312 13.195 1 89.56 425 PRO A O 1
ATOM 3171 N N . LYS A 1 426 ? 9.586 42 14.672 1 84.94 426 LYS A N 1
ATOM 3172 C CA . LYS A 1 426 ? 10.969 42.438 14.648 1 84.94 426 LYS A CA 1
ATOM 3173 C C . LYS A 1 426 ? 11.797 41.75 15.727 1 84.94 426 LYS A C 1
ATOM 3175 O O . LYS A 1 426 ? 11.375 41.688 16.891 1 84.94 426 LYS A O 1
ATOM 3180 N N . LEU A 1 427 ? 12.836 41.125 15.234 1 83.25 427 LEU A N 1
ATOM 3181 C CA . LEU A 1 427 ? 13.688 40.375 16.156 1 83.25 427 LEU A CA 1
ATOM 3182 C C . LEU A 1 427 ? 14.875 41.219 16.609 1 83.25 427 LEU A C 1
ATOM 3184 O O . LEU A 1 427 ? 15.422 42 15.812 1 83.25 427 LEU A O 1
ATOM 3188 N N . LYS A 1 428 ? 15.094 41.219 17.922 1 76.19 428 LYS A N 1
ATOM 3189 C CA . LYS A 1 428 ? 16.266 41.906 18.453 1 76.19 428 LYS A CA 1
ATOM 3190 C C . LYS A 1 428 ? 17.547 41.25 17.953 1 76.19 428 LYS A C 1
ATOM 3192 O O . LYS A 1 428 ? 17.641 40.031 17.844 1 76.19 428 LYS A O 1
ATOM 3197 N N . GLU A 1 429 ? 18.438 42.031 17.391 1 62.97 429 GLU A N 1
ATOM 3198 C CA . GLU A 1 429 ? 19.734 41.562 16.891 1 62.97 429 GLU A CA 1
ATOM 3199 C C . GLU A 1 429 ? 20.484 40.781 17.969 1 62.97 429 GLU A C 1
ATOM 3201 O O . GLU A 1 429 ? 20.531 41.219 19.125 1 62.97 429 GLU A O 1
ATOM 3206 N N . LYS A 1 430 ? 20.5 39.406 18 1 55.66 430 LYS A N 1
ATOM 3207 C CA . LYS A 1 430 ? 21.328 38.656 18.938 1 55.66 430 LYS A CA 1
ATOM 3208 C C . LYS A 1 430 ? 22.797 38.969 18.734 1 55.66 430 LYS A C 1
ATOM 3210 O O . LYS A 1 430 ? 23.297 38.875 17.609 1 55.66 430 LYS A O 1
ATOM 3215 N N . ASN A 1 431 ? 23.406 39.906 19.547 1 41.38 431 ASN A N 1
ATOM 3216 C CA . ASN A 1 431 ? 24.844 40.156 19.625 1 41.38 431 ASN A CA 1
ATOM 3217 C C . ASN A 1 431 ? 25.609 38.844 19.812 1 41.38 431 ASN A C 1
ATOM 3219 O O . ASN A 1 431 ? 25.141 37.938 20.531 1 41.38 431 ASN A O 1
ATOM 3223 N N . MET B 1 1 ? 31.375 -12.773 11.195 1 33.47 1 MET B N 1
ATOM 3224 C CA . MET B 1 1 ? 30.719 -13.344 12.367 1 33.47 1 MET B CA 1
ATOM 3225 C C . MET B 1 1 ? 29.484 -14.141 11.969 1 33.47 1 MET B C 1
ATOM 3227 O O . MET B 1 1 ? 28.688 -13.68 11.148 1 33.47 1 MET B O 1
ATOM 3231 N N . LYS B 1 2 ? 29.375 -15.406 12.07 1 44.28 2 LYS B N 1
ATOM 3232 C CA . LYS B 1 2 ? 28.391 -16.375 11.594 1 44.28 2 LYS B CA 1
ATOM 3233 C C . LYS B 1 2 ? 26.984 -15.992 12.031 1 44.28 2 LYS B C 1
ATOM 3235 O O . LYS B 1 2 ? 26.719 -15.828 13.219 1 44.28 2 LYS B O 1
ATOM 3240 N N . LYS B 1 3 ? 26.047 -15.406 11.297 1 63.78 3 LYS B N 1
ATOM 3241 C CA . LYS B 1 3 ? 24.703 -15 11.648 1 63.78 3 LYS B CA 1
ATOM 3242 C C . LYS B 1 3 ? 23.922 -16.156 12.273 1 63.78 3 LYS B C 1
ATOM 3244 O O . LYS B 1 3 ? 23.766 -17.219 11.648 1 63.78 3 LYS B O 1
ATOM 3249 N N . LYS B 1 4 ? 23.75 -16.297 13.633 1 81.56 4 LYS B N 1
ATOM 3250 C CA . LYS B 1 4 ? 23.062 -17.359 14.344 1 81.56 4 LYS B CA 1
ATOM 3251 C C . LYS B 1 4 ? 21.547 -17.219 14.211 1 81.56 4 LYS B C 1
ATOM 3253 O O . LYS B 1 4 ? 21 -16.156 14.484 1 81.56 4 LYS B O 1
ATOM 3258 N N . GLY B 1 5 ? 20.922 -18.344 13.703 1 91.56 5 GLY B N 1
ATOM 3259 C CA . GLY B 1 5 ? 19.484 -18.391 13.508 1 91.56 5 GLY B CA 1
ATOM 3260 C C . GLY B 1 5 ? 18.703 -18.562 14.797 1 91.56 5 GLY B C 1
ATOM 3261 O O . GLY B 1 5 ? 19.281 -18.922 15.828 1 91.56 5 GLY B O 1
ATOM 3262 N N . SER B 1 6 ? 17.469 -18.109 14.828 1 94.81 6 SER B N 1
ATOM 3263 C CA . SER B 1 6 ? 16.594 -18.266 15.992 1 94.81 6 SER B CA 1
ATOM 3264 C C . SER B 1 6 ? 15.195 -18.719 15.57 1 94.81 6 SER B C 1
ATOM 3266 O O . SER B 1 6 ? 14.633 -18.203 14.602 1 94.81 6 SER B O 1
ATOM 3268 N N . PHE B 1 7 ? 14.641 -19.625 16.328 1 95.38 7 PHE B N 1
ATOM 3269 C CA . PHE B 1 7 ? 13.289 -20.125 16.094 1 95.38 7 PHE B CA 1
ATOM 3270 C C . PHE B 1 7 ? 12.273 -19 16.234 1 95.38 7 PHE B C 1
ATOM 3272 O O . PHE B 1 7 ? 11.18 -19.062 15.672 1 95.38 7 PHE B O 1
ATOM 3279 N N . LEU B 1 8 ? 12.672 -18.016 16.953 1 95.75 8 LEU B N 1
ATOM 3280 C CA . LEU B 1 8 ? 11.805 -16.859 17.172 1 95.75 8 LEU B CA 1
ATOM 3281 C C . LEU B 1 8 ? 11.43 -16.203 15.844 1 95.75 8 LEU B C 1
ATOM 3283 O O . LEU B 1 8 ? 10.367 -15.594 15.727 1 95.75 8 LEU B O 1
ATOM 3287 N N . GLY B 1 9 ? 12.336 -16.375 14.891 1 96.19 9 GLY B N 1
ATOM 3288 C CA . GLY B 1 9 ? 12.086 -15.812 13.57 1 96.19 9 GLY B CA 1
ATOM 3289 C C . GLY B 1 9 ? 10.93 -16.484 12.844 1 96.19 9 GLY B C 1
ATOM 3290 O O . GLY B 1 9 ? 10.383 -15.93 11.891 1 96.19 9 GLY B O 1
ATOM 3291 N N . LEU B 1 10 ? 10.516 -17.656 13.297 1 95.75 10 LEU B N 1
ATOM 3292 C CA . LEU B 1 10 ? 9.43 -18.391 12.672 1 95.75 10 LEU B CA 1
ATOM 3293 C C . LEU B 1 10 ? 8.125 -18.203 13.438 1 95.75 10 LEU B C 1
ATOM 3295 O O . LEU B 1 10 ? 7.051 -18.562 12.953 1 95.75 10 LEU B O 1
ATOM 3299 N N . VAL B 1 11 ? 8.195 -17.562 14.531 1 96.31 11 VAL B N 1
ATOM 3300 C CA . VAL B 1 11 ? 7.066 -17.438 15.453 1 96.31 11 VAL B CA 1
ATOM 3301 C C . VAL B 1 11 ? 5.945 -16.641 14.797 1 96.31 11 VAL B C 1
ATOM 3303 O O . VAL B 1 11 ? 4.77 -17 14.906 1 96.31 11 VAL B O 1
ATOM 3306 N N . PRO B 1 12 ? 6.227 -15.555 14.133 1 96.06 12 PRO B N 1
ATOM 3307 C CA . PRO B 1 12 ? 5.133 -14.805 13.5 1 96.06 12 PRO B CA 1
ATOM 3308 C C . PRO B 1 12 ? 4.32 -15.656 12.523 1 96.06 12 PRO B C 1
ATOM 3310 O O . PRO B 1 12 ? 3.094 -15.547 12.477 1 96.06 12 PRO B O 1
ATOM 3313 N N . LEU B 1 13 ? 5.004 -16.406 11.727 1 94.5 13 LEU B N 1
ATOM 3314 C CA . LEU B 1 13 ? 4.301 -17.312 10.82 1 94.5 13 LEU B CA 1
ATOM 3315 C C . LEU B 1 13 ? 3.42 -18.281 11.586 1 94.5 13 LEU B C 1
ATOM 3317 O O . LEU B 1 13 ? 2.275 -18.531 11.203 1 94.5 13 LEU B O 1
ATOM 3321 N N . LEU B 1 14 ? 3.898 -18.844 12.648 1 95.88 14 LEU B N 1
ATOM 3322 C CA . LEU B 1 14 ? 3.152 -19.781 13.477 1 95.88 14 LEU B CA 1
ATOM 3323 C C . LEU B 1 14 ? 1.941 -19.109 14.109 1 95.88 14 LEU B C 1
ATOM 3325 O O . LEU B 1 14 ? 0.872 -19.719 14.219 1 95.88 14 LEU B O 1
ATOM 3329 N N . ILE B 1 15 ? 2.156 -17.938 14.539 1 95.44 15 ILE B N 1
ATOM 3330 C CA . ILE B 1 15 ? 1.061 -17.172 15.125 1 95.44 15 ILE B CA 1
ATOM 3331 C C . ILE B 1 15 ? -0.051 -16.984 14.094 1 95.44 15 ILE B C 1
ATOM 3333 O O . ILE B 1 15 ? -1.23 -17.172 14.406 1 95.44 15 ILE B O 1
ATOM 3337 N N . PHE B 1 16 ? 0.315 -16.656 12.938 1 94 16 PHE B N 1
ATOM 3338 C CA . PHE B 1 16 ? -0.662 -16.484 11.867 1 94 16 PHE B CA 1
ATOM 3339 C C . PHE B 1 16 ? -1.443 -17.781 11.641 1 94 16 PHE B C 1
ATOM 3341 O O . PHE B 1 16 ? -2.674 -17.766 11.57 1 94 16 PHE B O 1
ATOM 3348 N N . LEU B 1 17 ? -0.719 -18.812 11.508 1 91.88 17 LEU B N 1
ATOM 3349 C CA . LEU B 1 17 ? -1.343 -20.109 11.266 1 91.88 17 LEU B CA 1
ATOM 3350 C C . LEU B 1 17 ? -2.27 -20.5 12.414 1 91.88 17 LEU B C 1
ATOM 3352 O O . LEU B 1 17 ? -3.355 -21.031 12.188 1 91.88 17 LEU B O 1
ATOM 3356 N N . LEU B 1 18 ? -1.842 -20.188 13.586 1 93.5 18 LEU B N 1
ATOM 3357 C CA . LEU B 1 18 ? -2.643 -20.5 14.766 1 93.5 18 LEU B CA 1
ATOM 3358 C C . LEU B 1 18 ? -3.93 -19.688 14.781 1 93.5 18 LEU B C 1
ATOM 3360 O O . LEU B 1 18 ? -5 -20.219 15.094 1 93.5 18 LEU B O 1
ATOM 3364 N N . ILE B 1 19 ? -3.818 -18.422 14.5 1 92.06 19 ILE B N 1
ATOM 3365 C CA . ILE B 1 19 ? -4.984 -17.547 14.477 1 92.06 19 ILE B CA 1
ATOM 3366 C C . ILE B 1 19 ? -5.988 -18.031 13.445 1 92.06 19 ILE B C 1
ATOM 3368 O O . ILE B 1 19 ? -7.18 -18.156 13.734 1 92.06 19 ILE B O 1
ATOM 3372 N N . TYR B 1 20 ? -5.5 -18.328 12.312 1 86.94 20 TYR B N 1
ATOM 3373 C CA . TYR B 1 20 ? -6.379 -18.734 11.227 1 86.94 20 TYR B CA 1
ATOM 3374 C C . TYR B 1 20 ? -6.961 -20.125 11.477 1 86.94 20 TYR B C 1
ATOM 3376 O O . TYR B 1 20 ? -8.148 -20.359 11.258 1 86.94 20 TYR B O 1
ATOM 3384 N N . ALA B 1 21 ? -6.195 -21.047 11.93 1 86.62 21 ALA B N 1
ATOM 3385 C CA . ALA B 1 21 ? -6.648 -22.406 12.219 1 86.62 21 ALA B CA 1
ATOM 3386 C C . ALA B 1 21 ? -7.652 -22.422 13.367 1 86.62 21 ALA B C 1
ATOM 3388 O O . ALA B 1 21 ? -8.648 -23.141 13.32 1 86.62 21 ALA B O 1
ATOM 3389 N N . SER B 1 22 ? -7.352 -21.672 14.352 1 89.88 22 SER B N 1
ATOM 3390 C CA . SER B 1 22 ? -8.242 -21.609 15.508 1 89.88 22 SER B CA 1
ATOM 3391 C C . SER B 1 22 ? -9.617 -21.078 15.125 1 89.88 22 SER B C 1
ATOM 3393 O O . SER B 1 22 ? -10.641 -21.594 15.586 1 89.88 22 SER B O 1
ATOM 3395 N N . THR B 1 23 ? -9.625 -20.109 14.344 1 86.88 23 THR B N 1
ATOM 3396 C CA . THR B 1 23 ? -10.898 -19.547 13.914 1 86.88 23 THR B CA 1
ATOM 3397 C C . THR B 1 23 ? -11.672 -20.547 13.062 1 86.88 23 THR B C 1
ATOM 3399 O O . THR B 1 23 ? -12.898 -20.656 13.18 1 86.88 23 THR B O 1
ATOM 3402 N N . GLY B 1 24 ? -10.992 -21.25 12.195 1 82.44 24 GLY B N 1
ATOM 3403 C CA . GLY B 1 24 ? -11.641 -22.266 11.398 1 82.44 24 GLY B CA 1
ATOM 3404 C C . GLY B 1 24 ? -12.211 -23.406 12.227 1 82.44 24 GLY B C 1
ATOM 3405 O O . GLY B 1 24 ? -13.344 -23.844 11.992 1 82.44 24 GLY B O 1
ATOM 3406 N N . ILE B 1 25 ? -11.523 -23.797 13.195 1 85 25 ILE B N 1
ATOM 3407 C CA . ILE B 1 25 ? -11.906 -24.938 14.016 1 85 25 ILE B CA 1
ATOM 3408 C C . ILE B 1 25 ? -13.055 -24.547 14.945 1 85 25 ILE B C 1
ATOM 3410 O O . ILE B 1 25 ? -14.031 -25.281 15.078 1 85 25 ILE B O 1
ATOM 3414 N N . PHE B 1 26 ? -12.961 -23.344 15.477 1 85.38 26 PHE B N 1
ATOM 3415 C CA . PHE B 1 26 ? -13.922 -22.953 16.516 1 85.38 26 PHE B CA 1
ATOM 3416 C C . PHE B 1 26 ? -15.188 -22.406 15.883 1 85.38 26 PHE B C 1
ATOM 3418 O O . PHE B 1 26 ? -16.266 -22.469 16.484 1 85.38 26 PHE B O 1
ATOM 3425 N N . THR B 1 27 ? -15.141 -21.906 14.734 1 85.94 27 THR B N 1
ATOM 3426 C CA . THR B 1 27 ? -16.312 -21.281 14.148 1 85.94 27 THR B CA 1
ATOM 3427 C C . THR B 1 27 ? -16.828 -22.094 12.953 1 85.94 27 THR B C 1
ATOM 3429 O O . THR B 1 27 ? -17.891 -21.781 12.398 1 85.94 27 THR B O 1
ATOM 3432 N N . ASP B 1 28 ? -16.141 -23.141 12.562 1 77.94 28 ASP B N 1
ATOM 3433 C CA . ASP B 1 28 ? -16.469 -24.047 11.453 1 77.94 28 ASP B CA 1
ATOM 3434 C C . ASP B 1 28 ? -16.391 -23.328 10.117 1 77.94 28 ASP B C 1
ATOM 3436 O O . ASP B 1 28 ? -16.797 -23.859 9.086 1 77.94 28 ASP B O 1
ATOM 3440 N N . LYS B 1 29 ? -16.125 -22.078 10.18 1 83.94 29 LYS B N 1
ATOM 3441 C CA . LYS B 1 29 ? -15.961 -21.328 8.945 1 83.94 29 LYS B CA 1
ATOM 3442 C C . LYS B 1 29 ? -14.656 -20.531 8.953 1 83.94 29 LYS B C 1
ATOM 3444 O O . LYS B 1 29 ? -14.547 -19.516 9.633 1 83.94 29 LYS B O 1
ATOM 3449 N N . ILE B 1 30 ? -13.789 -20.953 8.109 1 77.81 30 ILE B N 1
ATOM 3450 C CA . ILE B 1 30 ? -12.461 -20.359 8.055 1 77.81 30 ILE B CA 1
ATOM 3451 C C . ILE B 1 30 ? -12.57 -18.906 7.582 1 77.81 30 ILE B C 1
ATOM 3453 O O . ILE B 1 30 ? -11.766 -18.062 7.973 1 77.81 30 ILE B O 1
ATOM 3457 N N . ASP B 1 31 ? -13.633 -18.578 6.949 1 79.5 31 ASP B N 1
ATOM 3458 C CA . ASP B 1 31 ? -13.805 -17.25 6.348 1 79.5 31 ASP B CA 1
ATOM 3459 C C . ASP B 1 31 ? -14.211 -16.219 7.398 1 79.5 31 ASP B C 1
ATOM 3461 O O . ASP B 1 31 ? -14.219 -15.016 7.121 1 79.5 31 ASP B O 1
ATOM 3465 N N . ASN B 1 32 ? -14.438 -16.656 8.578 1 86.94 32 ASN B N 1
ATOM 3466 C CA . ASN B 1 32 ? -14.797 -15.734 9.656 1 86.94 32 ASN B CA 1
ATOM 3467 C C . ASN B 1 32 ? -13.609 -14.875 10.078 1 86.94 32 ASN B C 1
ATOM 3469 O O . ASN B 1 32 ? -13.789 -13.828 10.695 1 86.94 32 ASN B O 1
ATOM 3473 N N . MET B 1 33 ? -12.438 -15.312 9.734 1 91.56 33 MET B N 1
ATOM 3474 C CA . MET B 1 33 ? -11.234 -14.531 10.008 1 91.56 33 MET B CA 1
ATOM 3475 C C . MET B 1 33 ? -10.734 -13.844 8.734 1 91.56 33 MET B C 1
ATOM 3477 O O . MET B 1 33 ? -10.133 -14.492 7.879 1 91.56 33 MET B O 1
ATOM 3481 N N . PRO B 1 34 ? -10.969 -12.508 8.719 1 93.75 34 PRO B N 1
ATOM 3482 C CA . PRO B 1 34 ? -10.383 -11.828 7.555 1 93.75 34 PRO B CA 1
ATOM 3483 C C . PRO B 1 34 ? -8.859 -11.906 7.527 1 93.75 34 PRO B C 1
ATOM 3485 O O . PRO B 1 34 ? -8.211 -11.742 8.562 1 93.75 34 PRO B O 1
ATOM 3488 N N . LEU B 1 35 ? -8.375 -12.18 6.391 1 94 35 LEU B N 1
ATOM 3489 C CA . LEU B 1 35 ? -6.945 -12.383 6.203 1 94 35 LEU B CA 1
ATOM 3490 C C . LEU B 1 35 ? -6.156 -11.156 6.656 1 94 35 LEU B C 1
ATOM 3492 O O . LEU B 1 35 ? -5.117 -11.289 7.305 1 94 35 LEU B O 1
ATOM 3496 N N . LEU B 1 36 ? -6.617 -9.953 6.301 1 96.44 36 LEU B N 1
ATOM 3497 C CA . LEU B 1 36 ? -5.93 -8.719 6.66 1 96.44 36 LEU B CA 1
ATOM 3498 C C . LEU B 1 36 ? -5.848 -8.562 8.18 1 96.44 36 LEU B C 1
ATOM 3500 O O . LEU B 1 36 ? -4.809 -8.18 8.711 1 96.44 36 LEU B O 1
ATOM 3504 N N . VAL B 1 37 ? -6.922 -8.852 8.891 1 96.81 37 VAL B N 1
ATOM 3505 C CA . VAL B 1 37 ? -6.961 -8.75 10.344 1 96.81 37 VAL B CA 1
ATOM 3506 C C . VAL B 1 37 ? -5.973 -9.734 10.961 1 96.81 37 VAL B C 1
ATOM 3508 O O . VAL B 1 37 ? -5.234 -9.391 11.883 1 96.81 37 VAL B O 1
ATOM 3511 N N . ALA B 1 38 ? -5.98 -10.961 10.453 1 95.69 38 ALA B N 1
ATOM 3512 C CA . ALA B 1 38 ? -5.066 -11.984 10.953 1 95.69 38 ALA B CA 1
ATOM 3513 C C . ALA B 1 38 ? -3.613 -11.539 10.812 1 95.69 38 ALA B C 1
ATOM 3515 O O . ALA B 1 38 ? -2.826 -11.672 11.758 1 95.69 38 ALA B O 1
ATOM 3516 N N . PHE B 1 39 ? -3.279 -10.977 9.719 1 96.06 39 PHE B N 1
ATOM 3517 C CA . PHE B 1 39 ? -1.896 -10.578 9.492 1 96.06 39 PHE B CA 1
ATOM 3518 C C . PHE B 1 39 ? -1.558 -9.32 10.273 1 96.06 39 PHE B C 1
ATOM 3520 O O . PHE B 1 39 ? -0.414 -9.125 10.695 1 96.06 39 PHE B O 1
ATOM 3527 N N . THR B 1 40 ? -2.523 -8.445 10.461 1 97.25 40 THR B N 1
ATOM 3528 C CA . THR B 1 40 ? -2.287 -7.258 11.273 1 97.25 40 THR B CA 1
ATOM 3529 C C . THR B 1 40 ? -1.991 -7.641 12.719 1 97.25 40 THR B C 1
ATOM 3531 O O . THR B 1 40 ? -1.101 -7.07 13.352 1 97.25 40 THR B O 1
ATOM 3534 N N . ILE B 1 41 ? -2.746 -8.594 13.266 1 96.94 41 ILE B N 1
ATOM 3535 C CA . ILE B 1 41 ? -2.486 -9.094 14.609 1 96.94 41 ILE B CA 1
ATOM 3536 C C . ILE B 1 41 ? -1.096 -9.727 14.672 1 96.94 41 ILE B C 1
ATOM 3538 O O . ILE B 1 41 ? -0.333 -9.469 15.609 1 96.94 41 ILE B O 1
ATOM 3542 N N . THR B 1 42 ? -0.821 -10.516 13.664 1 97.25 42 THR B N 1
ATOM 3543 C CA . THR B 1 42 ? 0.497 -11.133 13.578 1 97.25 42 THR B CA 1
ATOM 3544 C C . THR B 1 42 ? 1.594 -10.07 13.562 1 97.25 42 THR B C 1
ATOM 3546 O O . THR B 1 42 ? 2.613 -10.211 14.234 1 97.25 42 THR B O 1
ATOM 3549 N N . ALA B 1 43 ? 1.404 -9.016 12.773 1 97.69 43 ALA B N 1
ATOM 3550 C CA . ALA B 1 43 ? 2.363 -7.922 12.68 1 97.69 43 ALA B CA 1
ATOM 3551 C C . ALA B 1 43 ? 2.555 -7.25 14.039 1 97.69 43 ALA B C 1
ATOM 3553 O O . ALA B 1 43 ? 3.682 -6.941 14.438 1 97.69 43 ALA B O 1
ATOM 3554 N N . ALA B 1 44 ? 1.49 -7.012 14.742 1 97 44 ALA B N 1
ATOM 3555 C CA . ALA B 1 44 ? 1.546 -6.375 16.062 1 97 44 ALA B CA 1
ATOM 3556 C C . ALA B 1 44 ? 2.381 -7.203 17.031 1 97 44 ALA B C 1
ATOM 3558 O O . ALA B 1 44 ? 3.215 -6.664 17.766 1 97 44 ALA B O 1
ATOM 3559 N N . ILE B 1 45 ? 2.174 -8.477 17.016 1 96.56 45 ILE B N 1
ATOM 3560 C CA . ILE B 1 45 ? 2.906 -9.375 17.906 1 96.56 45 ILE B CA 1
ATOM 3561 C C . ILE B 1 45 ? 4.371 -9.438 17.484 1 96.56 45 ILE B C 1
ATOM 3563 O O . ILE B 1 45 ? 5.27 -9.398 18.328 1 96.56 45 ILE B O 1
ATOM 3567 N N . ALA B 1 46 ? 4.57 -9.531 16.188 1 96.94 46 ALA B N 1
ATOM 3568 C CA . ALA B 1 46 ? 5.93 -9.602 15.656 1 96.94 46 ALA B CA 1
ATOM 3569 C C . ALA B 1 46 ? 6.73 -8.359 16.047 1 96.94 46 ALA B C 1
ATOM 3571 O O . ALA B 1 46 ? 7.918 -8.453 16.359 1 96.94 46 ALA B O 1
ATOM 3572 N N . LEU B 1 47 ? 6.117 -7.211 16.094 1 96.94 47 LEU B N 1
ATOM 3573 C CA . LEU B 1 47 ? 6.781 -5.941 16.375 1 96.94 47 LEU B CA 1
ATOM 3574 C C . LEU B 1 47 ? 7.148 -5.84 17.859 1 96.94 47 LEU B C 1
ATOM 3576 O O . LEU B 1 47 ? 7.938 -4.977 18.25 1 96.94 47 LEU B O 1
ATOM 3580 N N . CYS B 1 48 ? 6.621 -6.746 18.656 1 96.25 48 CYS B N 1
ATOM 3581 C CA . CYS B 1 48 ? 6.938 -6.754 20.078 1 96.25 48 CYS B CA 1
ATOM 3582 C C . CYS B 1 48 ? 8.125 -7.66 20.359 1 96.25 48 CYS B C 1
ATOM 3584 O O . CYS B 1 48 ? 8.641 -7.684 21.484 1 96.25 48 CYS B O 1
ATOM 3586 N N . LEU B 1 49 ? 8.594 -8.352 19.391 1 96 49 LEU B N 1
ATOM 3587 C CA . LEU B 1 49 ? 9.672 -9.32 19.594 1 96 49 LEU B CA 1
ATOM 3588 C C . LEU B 1 49 ? 11.016 -8.711 19.219 1 96 49 LEU B C 1
ATOM 3590 O O . LEU B 1 49 ? 11.109 -7.945 18.25 1 96 49 LEU B O 1
ATOM 3594 N N . ASN B 1 50 ? 12.031 -9.07 20 1 95.5 50 ASN B N 1
ATOM 3595 C CA . ASN B 1 50 ? 13.414 -8.703 19.703 1 95.5 50 ASN B CA 1
ATOM 3596 C C . ASN B 1 50 ? 14.273 -9.93 19.406 1 95.5 50 ASN B C 1
ATOM 3598 O O . ASN B 1 50 ? 14.047 -11 19.969 1 95.5 50 ASN B O 1
ATOM 3602 N N . SER B 1 51 ? 15.227 -9.656 18.547 1 93.56 51 SER B N 1
ATOM 3603 C CA . SER B 1 51 ? 16.125 -10.758 18.203 1 93.56 51 SER B CA 1
ATOM 3604 C C . SER B 1 51 ? 16.953 -11.18 19.406 1 93.56 51 SER B C 1
ATOM 3606 O O . SER B 1 51 ? 17.516 -10.328 20.125 1 93.56 51 SER B O 1
ATOM 3608 N N . PRO B 1 52 ? 17.031 -12.453 19.672 1 91.38 52 PRO B N 1
ATOM 3609 C CA . PRO B 1 52 ? 17.844 -12.922 20.797 1 91.38 52 PRO B CA 1
ATOM 3610 C C . PRO B 1 52 ? 19.344 -12.875 20.5 1 91.38 52 PRO B C 1
ATOM 3612 O O . PRO B 1 52 ? 20.172 -12.875 21.422 1 91.38 52 PRO B O 1
ATOM 3615 N N . ASN B 1 53 ? 19.688 -12.828 19.266 1 91.88 53 ASN B N 1
ATOM 3616 C CA . ASN B 1 53 ? 21.078 -12.945 18.859 1 91.88 53 ASN B CA 1
ATOM 3617 C C . ASN B 1 53 ? 21.656 -11.602 18.438 1 91.88 53 ASN B C 1
ATOM 3619 O O . ASN B 1 53 ? 22.797 -11.523 18 1 91.88 53 ASN B O 1
ATOM 3623 N N . LYS B 1 54 ? 20.828 -10.586 18.484 1 90.94 54 LYS B N 1
ATOM 3624 C CA . LYS B 1 54 ? 21.281 -9.25 18.125 1 90.94 54 LYS B CA 1
ATOM 3625 C C . LYS B 1 54 ? 21.016 -8.25 19.25 1 90.94 54 LYS B C 1
ATOM 3627 O O . LYS B 1 54 ? 20.312 -8.562 20.203 1 90.94 54 LYS B O 1
ATOM 3632 N N . GLU B 1 55 ? 21.672 -7.133 19.141 1 91.88 55 GLU B N 1
ATOM 3633 C CA . GLU B 1 55 ? 21.406 -6.062 20.094 1 91.88 55 GLU B CA 1
ATOM 3634 C C . GLU B 1 55 ? 19.938 -5.621 20.031 1 91.88 55 GLU B C 1
ATOM 3636 O O . GLU B 1 55 ? 19.359 -5.516 18.953 1 91.88 55 GLU B O 1
ATOM 3641 N N . LYS B 1 56 ? 19.453 -5.43 21.219 1 93.44 56 LYS B N 1
ATOM 3642 C CA . LYS B 1 56 ? 18.062 -4.992 21.281 1 93.44 56 LYS B CA 1
ATOM 3643 C C . LYS B 1 56 ? 17.891 -3.611 20.656 1 93.44 56 LYS B C 1
ATOM 3645 O O . LYS B 1 56 ? 18.719 -2.727 20.859 1 93.44 56 LYS B O 1
ATOM 3650 N N . ILE B 1 57 ? 16.828 -3.543 19.875 1 95.25 57 ILE B N 1
ATOM 3651 C CA . ILE B 1 57 ? 16.516 -2.254 19.266 1 95.25 57 ILE B CA 1
ATOM 3652 C C . ILE B 1 57 ? 15.148 -1.771 19.766 1 95.25 57 ILE B C 1
ATOM 3654 O O . ILE B 1 57 ? 14.367 -2.555 20.312 1 95.25 57 ILE B O 1
ATOM 3658 N N . ASN B 1 58 ? 14.93 -0.451 19.703 1 94.81 58 ASN B N 1
ATOM 3659 C CA . ASN B 1 58 ? 13.672 0.096 20.203 1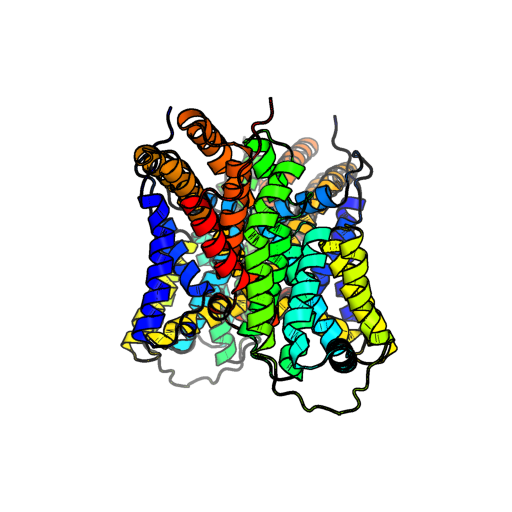 94.81 58 ASN B CA 1
ATOM 3660 C C . ASN B 1 58 ? 12.523 -0.154 19.234 1 94.81 58 ASN B C 1
ATOM 3662 O O . ASN B 1 58 ? 12.734 -0.683 18.141 1 94.81 58 ASN B O 1
ATOM 3666 N N . PHE B 1 59 ? 11.359 0.154 19.641 1 95.94 59 PHE B N 1
ATOM 3667 C CA . PHE B 1 59 ? 10.141 -0.118 18.891 1 95.94 59 PHE B CA 1
ATOM 3668 C C . PHE B 1 59 ? 10.156 0.614 17.547 1 95.94 59 PHE B C 1
ATOM 3670 O O . PHE B 1 59 ? 9.766 0.052 16.516 1 95.94 59 PHE B O 1
ATOM 3677 N N . GLU B 1 60 ? 10.586 1.833 17.5 1 93.12 60 GLU B N 1
ATOM 3678 C CA . GLU B 1 60 ? 10.617 2.645 16.297 1 93.12 60 GLU B CA 1
ATOM 3679 C C . GLU B 1 60 ? 11.539 2.029 15.234 1 93.12 60 GLU B C 1
ATOM 3681 O O . GLU B 1 60 ? 11.242 2.07 14.039 1 93.12 60 GLU B O 1
ATOM 3686 N N . GLN B 1 61 ? 12.594 1.52 15.695 1 96.38 61 GLN B N 1
ATOM 3687 C CA . GLN B 1 61 ? 13.531 0.869 14.781 1 96.38 61 GLN B CA 1
ATOM 3688 C C . GLN B 1 61 ? 12.93 -0.402 14.188 1 96.38 61 GLN B C 1
ATOM 3690 O O . GLN B 1 61 ? 13.148 -0.711 13.016 1 96.38 61 GLN B O 1
ATOM 3695 N N . ARG B 1 62 ? 12.227 -1.177 15 1 97.5 62 ARG B N 1
ATOM 3696 C CA . ARG B 1 62 ? 11.555 -2.369 14.492 1 97.5 62 ARG B CA 1
ATOM 3697 C C . ARG B 1 62 ? 10.469 -2.002 13.484 1 97.5 62 ARG B C 1
ATOM 3699 O O . ARG B 1 62 ? 10.273 -2.701 12.492 1 97.5 62 ARG B O 1
ATOM 3706 N N . VAL B 1 63 ? 9.797 -0.893 13.75 1 97 63 VAL B N 1
ATOM 3707 C CA . VAL B 1 63 ? 8.797 -0.402 12.812 1 97 63 VAL B CA 1
ATOM 3708 C C . VAL B 1 63 ? 9.461 -0.02 11.492 1 97 63 VAL B C 1
ATOM 3710 O O . VAL B 1 63 ? 8.906 -0.256 10.422 1 97 63 VAL B O 1
ATOM 3713 N N . GLU B 1 64 ? 10.617 0.525 11.617 1 97 64 GLU B N 1
ATOM 3714 C CA . GLU B 1 64 ? 11.367 0.875 10.414 1 97 64 GLU B CA 1
ATOM 3715 C C . GLU B 1 64 ? 11.719 -0.366 9.602 1 97 64 GLU B C 1
ATOM 3717 O O . GLU B 1 64 ? 11.609 -0.361 8.367 1 97 64 GLU B O 1
ATOM 3722 N N . ILE B 1 65 ? 12.141 -1.381 10.312 1 97.69 65 ILE B N 1
ATOM 3723 C CA . ILE B 1 65 ? 12.438 -2.643 9.648 1 97.69 65 ILE B CA 1
ATOM 3724 C C . ILE B 1 65 ? 11.18 -3.17 8.953 1 97.69 65 ILE B C 1
ATOM 3726 O O . ILE B 1 65 ? 11.234 -3.596 7.801 1 97.69 65 ILE B O 1
ATOM 3730 N N . PHE B 1 66 ? 10.109 -3.104 9.641 1 98.06 66 PHE B N 1
ATOM 3731 C CA . PHE B 1 66 ? 8.82 -3.527 9.102 1 98.06 66 PHE B CA 1
ATOM 3732 C C . PHE B 1 66 ? 8.477 -2.74 7.844 1 98.06 66 PHE B C 1
ATOM 3734 O O . PHE B 1 66 ? 8.102 -3.322 6.82 1 98.06 66 PHE B O 1
ATOM 3741 N N . CYS B 1 67 ? 8.586 -1.469 7.848 1 98.06 67 CYS B N 1
ATOM 3742 C CA . CYS B 1 67 ? 8.211 -0.593 6.742 1 98.06 67 CYS B CA 1
ATOM 3743 C C . CYS B 1 67 ? 9.125 -0.816 5.543 1 98.06 67 CYS B C 1
ATOM 3745 O O . CYS B 1 67 ? 8.664 -0.797 4.398 1 98.06 67 CYS B O 1
ATOM 3747 N N . LYS B 1 68 ? 10.375 -1.024 5.809 1 97.25 68 LYS B N 1
ATOM 3748 C CA . LYS B 1 68 ? 11.305 -1.31 4.719 1 97.25 68 LYS B CA 1
ATOM 3749 C C . LYS B 1 68 ? 10.945 -2.615 4.016 1 97.25 68 LYS B C 1
ATOM 3751 O O . LYS B 1 68 ? 11.039 -2.713 2.791 1 97.25 68 LYS B O 1
ATOM 3756 N N . GLY B 1 69 ? 10.562 -3.576 4.805 1 97.06 69 GLY B N 1
ATOM 3757 C CA . GLY B 1 69 ? 10.117 -4.836 4.23 1 97.06 69 GLY B CA 1
ATOM 3758 C C . GLY B 1 69 ? 8.82 -4.707 3.445 1 97.06 69 GLY B C 1
ATOM 3759 O O . GLY B 1 69 ? 8.711 -5.23 2.334 1 97.06 69 GLY B O 1
ATOM 3760 N N . ALA B 1 70 ? 7.898 -3.992 4.004 1 97.44 70 ALA B N 1
ATOM 3761 C CA . ALA B 1 70 ? 6.613 -3.756 3.352 1 97.44 70 ALA B CA 1
ATOM 3762 C C . ALA B 1 70 ? 6.793 -2.951 2.066 1 97.44 70 ALA B C 1
ATOM 3764 O O . ALA B 1 70 ? 5.996 -3.08 1.132 1 97.44 70 ALA B O 1
ATOM 3765 N N . GLY B 1 71 ? 7.816 -2.152 2.049 1 97.38 71 GLY B N 1
ATOM 3766 C CA . GLY B 1 71 ? 8.047 -1.247 0.935 1 97.38 71 GLY B CA 1
ATOM 3767 C C . GLY B 1 71 ? 8.961 -1.825 -0.126 1 97.38 71 GLY B C 1
ATOM 3768 O O . GLY B 1 71 ? 9.469 -1.097 -0.983 1 97.38 71 GLY B O 1
ATOM 3769 N N . ASP B 1 72 ? 9.188 -3.119 -0.051 1 95.94 72 ASP B N 1
ATOM 3770 C CA . ASP B 1 72 ? 10.008 -3.764 -1.071 1 95.94 72 ASP B CA 1
ATOM 3771 C C . ASP B 1 72 ? 9.422 -3.541 -2.465 1 95.94 72 ASP B C 1
ATOM 3773 O O . ASP B 1 72 ? 8.211 -3.602 -2.652 1 95.94 72 ASP B O 1
ATOM 3777 N N . SER B 1 73 ? 10.32 -3.361 -3.445 1 95.5 73 SER B N 1
ATOM 3778 C CA . SER B 1 73 ? 9.898 -3.01 -4.797 1 95.5 73 SER B CA 1
ATOM 3779 C C . SER B 1 73 ? 9.047 -4.113 -5.414 1 95.5 73 SER B C 1
ATOM 3781 O O . SER B 1 73 ? 8.125 -3.838 -6.184 1 95.5 73 SER B O 1
ATOM 3783 N N . THR B 1 74 ? 9.359 -5.34 -5.074 1 90.31 74 THR B N 1
ATOM 3784 C CA . THR B 1 74 ? 8.609 -6.457 -5.648 1 90.31 74 THR B CA 1
ATOM 3785 C C . THR B 1 74 ? 7.172 -6.465 -5.137 1 90.31 74 THR B C 1
ATOM 3787 O O . THR B 1 74 ? 6.254 -6.848 -5.863 1 90.31 74 THR B O 1
ATOM 3790 N N . ILE B 1 75 ? 7.02 -6.086 -3.92 1 94.44 75 ILE B N 1
ATOM 3791 C CA . ILE B 1 75 ? 5.688 -6.027 -3.334 1 94.44 75 ILE B CA 1
ATOM 3792 C C . ILE B 1 75 ? 4.906 -4.863 -3.939 1 94.44 75 ILE B C 1
ATOM 3794 O O . ILE B 1 75 ? 3.725 -5 -4.262 1 94.44 75 ILE B O 1
ATOM 3798 N N . LEU B 1 76 ? 5.559 -3.74 -4.094 1 97.12 76 LEU B N 1
ATOM 3799 C CA . LEU B 1 76 ? 4.891 -2.574 -4.664 1 97.12 76 LEU B CA 1
ATOM 3800 C C . LEU B 1 76 ? 4.516 -2.818 -6.121 1 97.12 76 LEU B C 1
ATOM 3802 O O . LEU B 1 76 ? 3.502 -2.305 -6.602 1 97.12 76 LEU B O 1
ATOM 3806 N N . LEU B 1 77 ? 5.367 -3.535 -6.816 1 93.75 77 LEU B N 1
ATOM 3807 C CA . LEU B 1 77 ? 5.012 -3.928 -8.172 1 93.75 77 LEU B CA 1
ATOM 3808 C C . LEU B 1 77 ? 3.719 -4.734 -8.188 1 93.75 77 LEU B C 1
ATOM 3810 O O . LEU B 1 77 ? 2.871 -4.547 -9.062 1 93.75 77 LEU B O 1
ATOM 3814 N N . LEU B 1 78 ? 3.633 -5.605 -7.223 1 92.31 78 LEU B N 1
ATOM 3815 C CA . LEU B 1 78 ? 2.424 -6.41 -7.09 1 92.31 78 LEU B CA 1
ATOM 3816 C C . LEU B 1 78 ? 1.206 -5.523 -6.852 1 92.31 78 LEU B C 1
ATOM 3818 O O . LEU B 1 78 ? 0.133 -5.773 -7.406 1 92.31 78 LEU B O 1
ATOM 3822 N N . VAL B 1 79 ? 1.342 -4.535 -6.047 1 96.12 79 VAL B N 1
ATOM 3823 C CA . VAL B 1 79 ? 0.259 -3.6 -5.758 1 96.12 79 VAL B CA 1
ATOM 3824 C C . VAL B 1 79 ? -0.218 -2.943 -7.051 1 96.12 79 VAL B C 1
ATOM 3826 O O . VAL B 1 79 ? -1.423 -2.844 -7.297 1 96.12 79 VAL B O 1
ATOM 3829 N N . ILE B 1 80 ? 0.703 -2.539 -7.891 1 96.38 80 ILE B N 1
ATOM 3830 C CA . ILE B 1 80 ? 0.369 -1.902 -9.156 1 96.38 80 ILE B CA 1
ATOM 3831 C C . ILE B 1 80 ? -0.377 -2.891 -10.055 1 96.38 80 ILE B C 1
ATOM 3833 O O . ILE B 1 80 ? -1.38 -2.537 -10.68 1 96.38 80 ILE B O 1
ATOM 3837 N N . ILE B 1 81 ? 0.081 -4.066 -10.07 1 93.06 81 ILE B N 1
ATOM 3838 C CA . ILE B 1 81 ? -0.519 -5.102 -10.906 1 93.06 81 ILE B CA 1
ATOM 3839 C C . ILE B 1 81 ? -1.934 -5.402 -10.414 1 93.06 81 ILE B C 1
ATOM 3841 O O . ILE B 1 81 ? -2.854 -5.566 -11.219 1 93.06 81 ILE B O 1
ATOM 3845 N N . PHE B 1 82 ? -2.102 -5.434 -9.062 1 94.94 82 PHE B N 1
ATOM 3846 C CA . PHE B 1 82 ? -3.426 -5.637 -8.484 1 94.94 82 PHE B CA 1
ATOM 3847 C C . PHE B 1 82 ? -4.398 -4.57 -8.969 1 94.94 82 PHE B C 1
ATOM 3849 O O . PHE B 1 82 ? -5.492 -4.891 -9.445 1 94.94 82 PHE B O 1
ATOM 3856 N N . LEU B 1 83 ? -3.996 -3.379 -8.914 1 96.75 83 LEU B N 1
ATOM 3857 C CA . LEU B 1 83 ? -4.863 -2.262 -9.281 1 96.75 83 LEU B CA 1
ATOM 3858 C C . LEU B 1 83 ? -5.227 -2.312 -10.758 1 96.75 83 LEU B C 1
ATOM 3860 O O . LEU B 1 83 ? -6.391 -2.131 -11.125 1 96.75 83 LEU B O 1
ATOM 3864 N N . LEU B 1 84 ? -4.293 -2.598 -11.602 1 96.56 84 LEU B N 1
ATOM 3865 C CA . LEU B 1 84 ? -4.523 -2.645 -13.047 1 96.56 84 LEU B CA 1
ATOM 3866 C C . LEU B 1 84 ? -5.398 -3.836 -13.414 1 96.56 84 LEU B C 1
ATOM 3868 O O . LEU B 1 84 ? -6.258 -3.732 -14.297 1 96.56 84 LEU B O 1
ATOM 3872 N N . ALA B 1 85 ? -5.133 -4.965 -12.734 1 94 85 ALA B N 1
ATOM 3873 C CA . ALA B 1 85 ? -5.949 -6.152 -12.984 1 94 85 ALA B CA 1
ATOM 3874 C C . ALA B 1 85 ? -7.406 -5.902 -12.617 1 94 85 ALA B C 1
ATOM 3876 O O . ALA B 1 85 ? -8.32 -6.293 -13.352 1 94 85 ALA B O 1
ATOM 3877 N N . GLY B 1 86 ? -7.633 -5.285 -11.492 1 95.56 86 GLY B N 1
ATOM 3878 C CA . GLY B 1 86 ? -8.984 -4.926 -11.094 1 95.56 86 GLY B CA 1
ATOM 3879 C C . GLY B 1 86 ? -9.656 -3.963 -12.055 1 95.56 86 GLY B C 1
ATOM 3880 O O . GLY B 1 86 ? -10.82 -4.145 -12.406 1 95.56 86 GLY B O 1
ATOM 3881 N N . ALA B 1 87 ? -8.914 -2.938 -12.414 1 97.31 87 ALA B N 1
ATOM 3882 C CA . ALA B 1 87 ? -9.438 -1.979 -13.391 1 97.31 87 ALA B CA 1
ATOM 3883 C C . ALA B 1 87 ? -9.805 -2.67 -14.695 1 97.31 87 ALA B C 1
ATOM 3885 O O . ALA B 1 87 ? -10.859 -2.396 -15.273 1 97.31 87 ALA B O 1
ATOM 3886 N N . PHE B 1 88 ? -8.953 -3.508 -15.164 1 95.94 88 PHE B N 1
ATOM 3887 C CA . PHE B 1 88 ? -9.195 -4.223 -16.406 1 95.94 88 PHE B CA 1
ATOM 3888 C C . PHE B 1 88 ? -10.492 -5.031 -16.328 1 95.94 88 PHE B C 1
ATOM 3890 O O . PHE B 1 88 ? -11.328 -4.961 -17.234 1 95.94 88 PHE B O 1
ATOM 3897 N N . TYR B 1 89 ? -10.617 -5.762 -15.242 1 93.44 89 TYR B N 1
ATOM 3898 C CA . TYR B 1 89 ? -11.805 -6.594 -15.094 1 93.44 89 TYR B CA 1
ATOM 3899 C C . TYR B 1 89 ? -13.062 -5.742 -15.039 1 93.44 89 TYR B C 1
ATOM 3901 O O . TYR B 1 89 ? -14.055 -6.043 -15.703 1 93.44 89 TYR B O 1
ATOM 3909 N N . SER B 1 90 ? -13.055 -4.68 -14.234 1 95.94 90 SER B N 1
ATOM 3910 C CA . SER B 1 90 ? -14.211 -3.814 -14.07 1 95.94 90 SER B CA 1
ATOM 3911 C C . SER B 1 90 ? -14.609 -3.166 -15.391 1 95.94 90 SER B C 1
ATOM 3913 O O . SER B 1 90 ? -15.797 -3.121 -15.742 1 95.94 90 SER B O 1
ATOM 3915 N N . VAL B 1 91 ? -13.641 -2.725 -16.125 1 96.88 91 VAL B N 1
ATOM 3916 C CA . VAL B 1 91 ? -13.883 -2.049 -17.406 1 96.88 91 VAL B CA 1
ATOM 3917 C C . VAL B 1 91 ? -14.438 -3.043 -18.422 1 96.88 91 VAL B C 1
ATOM 3919 O O . VAL B 1 91 ? -15.422 -2.756 -19.094 1 96.88 91 VAL B O 1
ATOM 3922 N N . THR B 1 92 ? -13.859 -4.219 -18.516 1 94.5 92 THR B N 1
ATOM 3923 C CA . THR B 1 92 ? -14.297 -5.203 -19.5 1 94.5 92 THR B CA 1
ATOM 3924 C C . THR B 1 92 ? -15.664 -5.766 -19.125 1 94.5 92 THR B C 1
ATOM 3926 O O . THR B 1 92 ? -16.469 -6.09 -20 1 94.5 92 THR B O 1
ATOM 3929 N N . ASP B 1 93 ? -15.891 -5.859 -17.859 1 92.5 93 ASP B N 1
ATOM 3930 C CA . ASP B 1 93 ? -17.219 -6.266 -17.422 1 92.5 93 ASP B CA 1
ATOM 3931 C C . ASP B 1 93 ? -18.266 -5.234 -17.812 1 92.5 93 ASP B C 1
ATOM 3933 O O . ASP B 1 93 ? -19.312 -5.582 -18.375 1 92.5 93 ASP B O 1
ATOM 3937 N N . ALA B 1 94 ? -17.938 -3.979 -17.562 1 94.75 94 ALA B N 1
ATOM 3938 C CA . ALA B 1 94 ? -18.875 -2.889 -17.797 1 94.75 94 ALA B CA 1
ATOM 3939 C C . ALA B 1 94 ? -19.156 -2.729 -19.297 1 94.75 94 ALA B C 1
ATOM 3941 O O . ALA B 1 94 ? -20.281 -2.377 -19.688 1 94.75 94 ALA B O 1
ATOM 3942 N N . MET B 1 95 ? -18.203 -3.01 -20.109 1 95.62 95 MET B N 1
ATOM 3943 C CA . MET B 1 95 ? -18.375 -2.758 -21.531 1 95.62 95 MET B CA 1
ATOM 3944 C C . MET B 1 95 ? -18.891 -4.008 -22.25 1 95.62 95 MET B C 1
ATOM 3946 O O . MET B 1 95 ? -19.078 -4 -23.469 1 95.62 95 MET B O 1
ATOM 3950 N N . GLY B 1 96 ? -19.078 -5.098 -21.484 1 91.25 96 GLY B N 1
ATOM 3951 C CA . GLY B 1 96 ? -19.688 -6.293 -22.047 1 91.25 96 GLY B CA 1
ATOM 3952 C C . GLY B 1 96 ? -18.656 -7.293 -22.547 1 91.25 96 GLY B C 1
ATOM 3953 O O . GLY B 1 96 ? -19 -8.25 -23.25 1 91.25 96 GLY B O 1
ATOM 3954 N N . GLY B 1 97 ? -17.469 -7.07 -22.234 1 91.19 97 GLY B N 1
ATOM 3955 C CA . GLY B 1 97 ? -16.406 -7.973 -22.656 1 91.19 97 GLY B CA 1
ATOM 3956 C C . GLY B 1 97 ? -16.484 -9.336 -21.984 1 91.19 97 GLY B C 1
ATOM 3957 O O . GLY B 1 97 ? -16.25 -10.359 -22.625 1 91.19 97 GLY B O 1
ATOM 3958 N N . VAL B 1 98 ? -16.766 -9.328 -20.797 1 86.56 98 VAL B N 1
ATOM 3959 C CA . VAL B 1 98 ? -16.844 -10.57 -20.031 1 86.56 98 VAL B CA 1
ATOM 3960 C C . VAL B 1 98 ? -17.906 -11.492 -20.641 1 86.56 98 VAL B C 1
ATOM 3962 O O . VAL B 1 98 ? -17.641 -12.664 -20.891 1 86.56 98 VAL B O 1
ATOM 3965 N N . LYS B 1 99 ? -19.047 -10.945 -20.875 1 86 99 LYS B N 1
ATOM 3966 C CA . LYS B 1 99 ? -20.125 -11.719 -21.469 1 86 99 LYS B CA 1
ATOM 3967 C C . LYS B 1 99 ? -19.719 -12.25 -22.844 1 86 99 LYS B C 1
ATOM 3969 O O . LYS B 1 99 ? -19.969 -13.414 -23.172 1 86 99 LYS B O 1
ATOM 3974 N N . SER B 1 100 ? -19.109 -11.406 -23.562 1 89.06 100 SER B N 1
ATOM 3975 C CA . SER B 1 100 ? -18.703 -11.805 -24.906 1 89.06 100 SER B CA 1
ATOM 3976 C C . SER B 1 100 ? -17.656 -12.914 -24.844 1 89.06 100 SER B C 1
ATOM 3978 O O . SER B 1 100 ? -17.703 -13.867 -25.641 1 89.06 100 SER B O 1
ATOM 3980 N N . MET B 1 101 ? -16.75 -12.773 -23.984 1 85.12 101 MET B N 1
ATOM 3981 C CA . MET B 1 101 ? -15.672 -13.758 -23.875 1 85.12 101 MET B CA 1
ATOM 3982 C C . MET B 1 101 ? -16.219 -15.109 -23.422 1 85.12 101 MET B C 1
ATOM 3984 O O . MET B 1 101 ? -15.82 -16.156 -23.922 1 85.12 101 MET B O 1
ATOM 3988 N N . VAL B 1 102 ? -17.094 -15.109 -22.5 1 81 102 VAL B N 1
ATOM 3989 C CA . VAL B 1 102 ? -17.703 -16.328 -22 1 81 102 VAL B CA 1
ATOM 3990 C C . VAL B 1 102 ? -18.516 -17 -23.094 1 81 102 VAL B C 1
ATOM 3992 O O . VAL B 1 102 ? -18.422 -18.219 -23.297 1 81 102 VAL B O 1
ATOM 3995 N N . ASN B 1 103 ? -19.266 -16.219 -23.797 1 84 103 ASN B N 1
ATOM 3996 C CA . ASN B 1 103 ? -20.109 -16.75 -24.859 1 84 103 ASN B CA 1
ATOM 3997 C C . ASN B 1 103 ? -19.266 -17.344 -25.984 1 84 103 ASN B C 1
ATOM 3999 O O . ASN B 1 103 ? -19.641 -18.375 -26.578 1 84 103 ASN B O 1
ATOM 4003 N N . LEU B 1 104 ? -18.219 -16.688 -26.25 1 84 104 LEU B N 1
ATOM 4004 C CA . LEU B 1 104 ? -17.297 -17.266 -27.234 1 84 104 LEU B CA 1
ATOM 4005 C C . LEU B 1 104 ? -16.766 -18.609 -26.766 1 84 104 LEU B C 1
ATOM 4007 O O . LEU B 1 104 ? -16.719 -19.562 -27.531 1 84 104 LEU B O 1
ATOM 4011 N N . GLY B 1 105 ? -16.281 -18.688 -25.547 1 79.19 105 GLY B N 1
ATOM 4012 C CA . GLY B 1 105 ? -15.781 -19.922 -24.984 1 79.19 105 GLY B CA 1
ATOM 4013 C C . GLY B 1 105 ? -16.797 -21.047 -25.031 1 79.19 105 GLY B C 1
ATOM 4014 O O . GLY B 1 105 ? -16.453 -22.188 -25.391 1 79.19 105 GLY B O 1
ATOM 4015 N N . LEU B 1 106 ? -17.984 -20.688 -24.719 1 78.12 106 LEU B N 1
ATOM 4016 C CA . LEU B 1 106 ? -19.047 -21.688 -24.688 1 78.12 106 LEU B CA 1
ATOM 4017 C C . LEU B 1 106 ? -19.422 -22.141 -26.094 1 78.12 106 LEU B C 1
ATOM 4019 O O . LEU B 1 106 ? -19.969 -23.219 -26.281 1 78.12 106 LEU B O 1
ATOM 4023 N N . THR B 1 107 ? -19.125 -21.281 -26.984 1 81 107 THR B N 1
ATOM 4024 C CA . THR B 1 107 ? -19.391 -21.625 -28.375 1 81 107 THR B CA 1
ATOM 4025 C C . THR B 1 107 ? -18.312 -22.562 -28.906 1 81 107 THR B C 1
ATOM 4027 O O . THR B 1 107 ? -18.594 -23.469 -29.703 1 81 107 THR B O 1
ATOM 4030 N N . LEU B 1 108 ? -17.109 -22.359 -28.453 1 79.44 108 LEU B N 1
ATOM 4031 C CA . LEU B 1 108 ? -15.984 -23.078 -29.016 1 79.44 108 LEU B CA 1
ATOM 4032 C C . LEU B 1 108 ? -15.734 -24.391 -28.266 1 79.44 108 LEU B C 1
ATOM 4034 O O . LEU B 1 108 ? -15.148 -25.328 -28.812 1 79.44 108 LEU B O 1
ATOM 4038 N N . LEU B 1 109 ? -16.031 -24.391 -27 1 78.25 109 LEU B N 1
ATOM 4039 C CA . LEU B 1 109 ? -15.672 -25.531 -26.156 1 78.25 109 LEU B CA 1
ATOM 4040 C C . LEU B 1 109 ? -16.906 -26.094 -25.453 1 78.25 109 LEU B C 1
ATOM 4042 O O . LEU B 1 109 ? -17.766 -25.328 -25.016 1 78.25 109 LEU B O 1
ATOM 4046 N N . PRO B 1 110 ? -16.938 -27.484 -25.531 1 77.56 110 PRO B N 1
ATOM 4047 C CA . PRO B 1 110 ? -17.953 -28.047 -24.641 1 77.56 110 PRO B CA 1
ATOM 4048 C C . PRO B 1 110 ? -17.734 -27.688 -23.172 1 77.56 110 PRO B C 1
ATOM 4050 O O . PRO B 1 110 ? -16.594 -27.484 -22.75 1 77.56 110 PRO B O 1
ATOM 4053 N N . LEU B 1 111 ? -18.766 -27.625 -22.484 1 77.88 111 LEU B N 1
ATOM 4054 C CA . LEU B 1 111 ? -18.75 -27.203 -21.094 1 77.88 111 LEU B CA 1
ATOM 4055 C C . LEU B 1 111 ? -17.75 -28.031 -20.281 1 77.88 111 LEU B C 1
ATOM 4057 O O . LEU B 1 111 ? -17.062 -27.5 -19.422 1 77.88 111 LEU B O 1
ATOM 4061 N N . LYS B 1 112 ? -17.625 -29.297 -20.672 1 80.94 112 LYS B N 1
ATOM 4062 C CA . LYS B 1 112 ? -16.75 -30.203 -19.938 1 80.94 112 LYS B CA 1
ATOM 4063 C C . LYS B 1 112 ? -15.273 -29.875 -20.188 1 80.94 112 LYS B C 1
ATOM 4065 O O . LYS B 1 112 ? -14.406 -30.234 -19.391 1 80.94 112 LYS B O 1
ATOM 4070 N N . MET B 1 113 ? -15.031 -29.109 -21.156 1 87.12 113 MET B N 1
ATOM 4071 C CA . MET B 1 113 ? -13.656 -28.812 -21.547 1 87.12 113 MET B CA 1
ATOM 4072 C C . MET B 1 113 ? -13.281 -27.391 -21.172 1 87.12 113 MET B C 1
ATOM 4074 O O . MET B 1 113 ? -12.141 -26.953 -21.391 1 87.12 113 MET B O 1
ATOM 4078 N N . LEU B 1 114 ? -14.18 -26.719 -20.531 1 88.06 114 LEU B N 1
ATOM 4079 C CA . LEU B 1 114 ? -13.93 -25.328 -20.203 1 88.06 114 LEU B CA 1
ATOM 4080 C C . LEU B 1 114 ? -12.797 -25.203 -19.188 1 88.06 114 LEU B C 1
ATOM 4082 O O . LEU B 1 114 ? -11.875 -24.406 -19.375 1 88.06 114 LEU B O 1
ATOM 4086 N N . LEU B 1 115 ? -12.836 -26.031 -18.141 1 93.12 115 LEU B N 1
ATOM 4087 C CA . LEU B 1 115 ? -11.844 -25.938 -17.078 1 93.12 115 LEU B CA 1
ATOM 4088 C C . LEU B 1 115 ? -10.492 -26.453 -17.547 1 93.12 115 LEU B C 1
ATOM 4090 O O . LEU B 1 115 ? -9.469 -25.781 -17.391 1 93.12 115 LEU B O 1
ATOM 4094 N N . PRO B 1 116 ? -10.445 -27.641 -18.219 1 93.56 116 PRO B N 1
ATOM 4095 C CA . PRO B 1 116 ? -9.164 -28.094 -18.781 1 93.56 116 PRO B CA 1
ATOM 4096 C C . PRO B 1 116 ? -8.594 -27.125 -19.812 1 93.56 116 PRO B C 1
ATOM 4098 O O . PRO B 1 116 ? -7.383 -26.906 -19.859 1 93.56 116 PRO B O 1
ATOM 4101 N N . GLY B 1 117 ? -9.445 -26.609 -20.578 1 91 117 GLY B N 1
ATOM 4102 C CA . GLY B 1 117 ? -9.008 -25.625 -21.562 1 91 117 GLY B CA 1
ATOM 4103 C C . GLY B 1 117 ? -8.391 -24.391 -20.938 1 91 117 GLY B C 1
ATOM 4104 O O . GLY B 1 117 ? -7.355 -23.906 -21.406 1 91 117 GLY B O 1
ATOM 4105 N N . LEU B 1 118 ? -9.086 -23.891 -19.969 1 92.06 118 LEU B N 1
ATOM 4106 C CA . LEU B 1 118 ? -8.57 -22.734 -19.25 1 92.06 118 LEU B CA 1
ATOM 4107 C C . LEU B 1 118 ? -7.203 -23.031 -18.656 1 92.06 118 LEU B C 1
ATOM 4109 O O . LEU B 1 118 ? -6.305 -22.203 -18.688 1 92.06 118 LEU B O 1
ATOM 4113 N N . PHE B 1 119 ? -7.047 -24.219 -18.109 1 95.25 119 PHE B N 1
ATOM 4114 C CA . PHE B 1 119 ? -5.777 -24.641 -17.531 1 95.25 119 PHE B CA 1
ATOM 4115 C C . PHE B 1 119 ? -4.68 -24.672 -18.578 1 95.25 119 PHE B C 1
ATOM 4117 O O . PHE B 1 119 ? -3.582 -24.156 -18.359 1 95.25 119 PHE B O 1
ATOM 4124 N N . ILE B 1 120 ? -4.945 -25.172 -19.672 1 92.62 120 ILE B N 1
ATOM 4125 C CA . ILE B 1 120 ? -3.969 -25.312 -20.734 1 92.62 120 ILE B CA 1
ATOM 4126 C C . ILE B 1 120 ? -3.572 -23.938 -21.266 1 92.62 120 ILE B C 1
ATOM 4128 O O . ILE B 1 120 ? -2.391 -23.656 -21.5 1 92.62 120 ILE B O 1
ATOM 4132 N N . ILE B 1 121 ? -4.531 -23.109 -21.422 1 88.25 121 ILE B N 1
ATOM 4133 C CA . ILE B 1 121 ? -4.246 -21.734 -21.859 1 88.25 121 ILE B CA 1
ATOM 4134 C C . ILE B 1 121 ? -3.346 -21.047 -20.844 1 88.25 121 ILE B C 1
ATOM 4136 O O . ILE B 1 121 ? -2.412 -20.328 -21.219 1 88.25 121 ILE B O 1
ATOM 4140 N N . GLY B 1 122 ? -3.654 -21.266 -19.594 1 92.94 122 GLY B N 1
ATOM 4141 C CA . GLY B 1 122 ? -2.811 -20.719 -18.531 1 92.94 122 GLY B CA 1
ATOM 4142 C C . GLY B 1 122 ? -1.383 -21.234 -18.594 1 92.94 122 GLY B C 1
ATOM 4143 O O . GLY B 1 122 ? -0.436 -20.453 -18.422 1 92.94 122 GLY B O 1
ATOM 4144 N N . CYS B 1 123 ? -1.241 -22.484 -18.922 1 94.25 123 CYS B N 1
ATOM 4145 C CA . CYS B 1 123 ? 0.085 -23.078 -19.047 1 94.25 123 CYS B CA 1
ATOM 4146 C C . CYS B 1 123 ? 0.875 -22.438 -20.172 1 94.25 123 CYS B C 1
ATOM 4148 O O . CYS B 1 123 ? 2.035 -22.062 -19.984 1 94.25 123 CYS B O 1
ATOM 4150 N N . ILE B 1 124 ? 0.255 -22.281 -21.234 1 89.38 124 ILE B N 1
ATOM 4151 C CA . ILE B 1 124 ? 0.902 -21.734 -22.422 1 89.38 124 ILE B CA 1
ATOM 4152 C C . ILE B 1 124 ? 1.284 -20.266 -22.172 1 89.38 124 ILE B C 1
ATOM 4154 O O . ILE B 1 124 ? 2.412 -19.859 -22.453 1 89.38 124 ILE B O 1
ATOM 4158 N N . LEU B 1 125 ? 0.354 -19.578 -21.625 1 87.5 125 LEU B N 1
ATOM 4159 C CA . LEU B 1 125 ? 0.584 -18.172 -21.344 1 87.5 125 LEU B CA 1
ATOM 4160 C C . LEU B 1 125 ? 1.719 -17.984 -20.344 1 87.5 125 LEU B C 1
ATOM 4162 O O . LEU B 1 125 ? 2.582 -17.125 -20.516 1 87.5 125 LEU B O 1
ATOM 4166 N N . SER B 1 126 ? 1.657 -18.75 -19.297 1 92.81 126 SER B N 1
ATOM 4167 C CA . SER B 1 126 ? 2.658 -18.641 -18.25 1 92.81 126 SER B CA 1
ATOM 4168 C C . SER B 1 126 ? 4.043 -19.016 -18.766 1 92.81 126 SER B C 1
ATOM 4170 O O . SER B 1 126 ? 5.047 -18.422 -18.375 1 92.81 126 SER B O 1
ATOM 4172 N N . PHE B 1 127 ? 4.109 -20.031 -19.547 1 90.25 127 PHE B N 1
ATOM 4173 C CA . PHE B 1 127 ? 5.379 -20.453 -20.125 1 90.25 127 PHE B CA 1
ATOM 4174 C C . PHE B 1 127 ? 5.977 -19.375 -21.016 1 90.25 127 PHE B C 1
ATOM 4176 O O . PHE B 1 127 ? 7.184 -19.125 -20.969 1 90.25 127 PHE B O 1
ATOM 4183 N N . ALA B 1 128 ? 5.141 -18.766 -21.703 1 84.75 128 ALA B N 1
ATOM 4184 C CA . ALA B 1 128 ? 5.578 -17.734 -22.641 1 84.75 128 ALA B CA 1
ATOM 4185 C C . ALA B 1 128 ? 5.984 -16.469 -21.906 1 84.75 128 ALA B C 1
ATOM 4187 O O . ALA B 1 128 ? 6.992 -15.836 -22.234 1 84.75 128 ALA B O 1
ATOM 4188 N N . MET B 1 129 ? 5.238 -16.109 -20.875 1 84.44 129 MET B N 1
ATOM 4189 C CA . MET B 1 129 ? 5.465 -14.867 -20.141 1 84.44 129 MET B CA 1
ATOM 4190 C C . MET B 1 129 ? 6.605 -15.023 -19.141 1 84.44 129 MET B C 1
ATOM 4192 O O . MET B 1 129 ? 7.309 -14.062 -18.844 1 84.44 129 MET B O 1
ATOM 4196 N N . GLY B 1 130 ? 6.723 -16.172 -18.703 1 85.94 130 GLY B N 1
ATOM 4197 C CA . GLY B 1 130 ? 7.75 -16.438 -17.719 1 85.94 130 GLY B CA 1
ATOM 4198 C C . GLY B 1 130 ? 7.453 -15.836 -16.359 1 85.94 130 GLY B C 1
ATOM 4199 O O . GLY B 1 130 ? 8.359 -15.641 -15.547 1 85.94 130 GLY B O 1
ATOM 4200 N N . THR B 1 131 ? 6.215 -15.359 -16.188 1 87.31 131 THR B N 1
ATOM 4201 C CA . THR B 1 131 ? 5.82 -14.766 -14.922 1 87.31 131 THR B CA 1
ATOM 4202 C C . THR B 1 131 ? 4.449 -15.281 -14.484 1 87.31 131 THR B C 1
ATOM 4204 O O . THR B 1 131 ? 3.477 -15.188 -15.234 1 87.31 131 THR B O 1
ATOM 4207 N N . SER B 1 132 ? 4.434 -15.875 -13.305 1 93.19 132 SER B N 1
ATOM 4208 C CA . SER B 1 132 ? 3.166 -16.375 -12.781 1 93.19 132 SER B CA 1
ATOM 4209 C C . SER B 1 132 ? 2.223 -15.227 -12.43 1 93.19 132 SER B C 1
ATOM 4211 O O . SER B 1 132 ? 1.015 -15.32 -12.648 1 93.19 132 SER B O 1
ATOM 4213 N N . MET B 1 133 ? 2.689 -14.133 -11.953 1 90.38 133 MET B N 1
ATOM 4214 C CA . MET B 1 133 ? 1.883 -12.977 -11.578 1 90.38 133 MET B CA 1
ATOM 4215 C C . MET B 1 133 ? 1.224 -12.352 -12.805 1 90.38 133 MET B C 1
ATOM 4217 O O . MET B 1 133 ? 0.054 -11.969 -12.758 1 90.38 133 MET B O 1
ATOM 4221 N N . GLY B 1 134 ? 2.059 -12.234 -13.797 1 86.88 134 GLY B N 1
ATOM 4222 C CA . GLY B 1 134 ? 1.493 -11.742 -15.047 1 86.88 134 GLY B CA 1
ATOM 4223 C C . GLY B 1 134 ? 0.388 -12.633 -15.594 1 86.88 134 GLY B C 1
ATOM 4224 O O . GLY B 1 134 ? -0.638 -12.133 -16.062 1 86.88 134 GLY B O 1
ATOM 4225 N N . THR B 1 135 ? 0.571 -13.859 -15.445 1 91.62 135 THR B N 1
ATOM 4226 C CA . THR B 1 135 ? -0.383 -14.836 -15.969 1 91.62 135 THR B CA 1
ATOM 4227 C C . THR B 1 135 ? -1.697 -14.773 -15.203 1 91.62 135 THR B C 1
ATOM 4229 O O . THR B 1 135 ? -2.771 -14.688 -15.797 1 91.62 135 THR B O 1
ATOM 4232 N N . VAL B 1 136 ? -1.604 -14.789 -13.922 1 95 136 VAL B N 1
ATOM 4233 C CA . VAL B 1 136 ? -2.83 -14.773 -13.133 1 95 136 VAL B CA 1
ATOM 4234 C C . VAL B 1 136 ? -3.58 -13.469 -13.359 1 95 136 VAL B C 1
ATOM 4236 O O . VAL B 1 136 ? -4.812 -13.445 -13.391 1 95 136 VAL B O 1
ATOM 4239 N N . SER B 1 137 ? -2.908 -12.406 -13.461 1 90.12 137 SER B N 1
ATOM 4240 C CA . SER B 1 137 ? -3.537 -11.102 -13.656 1 90.12 137 SER B CA 1
ATOM 4241 C C . SER B 1 137 ? -4.258 -11.039 -15 1 90.12 137 SER B C 1
ATOM 4243 O O . SER B 1 137 ? -5.301 -10.391 -15.117 1 90.12 137 SER B O 1
ATOM 4245 N N . ALA B 1 138 ? -3.717 -11.695 -15.984 1 84.81 138 ALA B N 1
ATOM 4246 C CA . ALA B 1 138 ? -4.289 -11.688 -17.328 1 84.81 138 ALA B CA 1
ATOM 4247 C C . ALA B 1 138 ? -5.477 -12.641 -17.422 1 84.81 138 ALA B C 1
ATOM 4249 O O . ALA B 1 138 ? -6.473 -12.336 -18.078 1 84.81 138 ALA B O 1
ATOM 4250 N N . LEU B 1 139 ? -5.391 -13.703 -16.75 1 90.19 139 LEU B N 1
ATOM 4251 C CA . LEU B 1 139 ? -6.344 -14.781 -16.969 1 90.19 139 LEU B CA 1
ATOM 4252 C C . LEU B 1 139 ? -7.477 -14.734 -15.945 1 90.19 139 LEU B C 1
ATOM 4254 O O . LEU B 1 139 ? -8.578 -15.219 -16.203 1 90.19 139 LEU B O 1
ATOM 4258 N N . ALA B 1 140 ? -7.199 -14.195 -14.789 1 94.06 140 ALA B N 1
ATOM 4259 C CA . ALA B 1 140 ? -8.164 -14.219 -13.695 1 94.06 140 ALA B CA 1
ATOM 4260 C C . ALA B 1 140 ? -9.461 -13.508 -14.086 1 94.06 140 ALA B C 1
ATOM 4262 O O . ALA B 1 140 ? -10.555 -14 -13.812 1 94.06 140 ALA B O 1
ATOM 4263 N N . PRO B 1 141 ? -9.344 -12.383 -14.727 1 88.56 141 PRO B N 1
ATOM 4264 C CA . PRO B 1 141 ? -10.586 -11.711 -15.125 1 88.56 141 PRO B CA 1
ATOM 4265 C C . PRO B 1 141 ? -11.445 -12.562 -16.047 1 88.56 141 PRO B C 1
ATOM 4267 O O . PRO B 1 141 ? -12.672 -12.578 -15.914 1 88.56 141 PRO B O 1
ATOM 4270 N N . ILE B 1 142 ? -10.805 -13.219 -16.922 1 85.88 142 ILE B N 1
ATOM 4271 C CA . ILE B 1 142 ? -11.5 -14.086 -17.859 1 85.88 142 ILE B CA 1
ATOM 4272 C C . ILE B 1 142 ? -12.133 -15.258 -17.109 1 85.88 142 ILE B C 1
ATOM 4274 O O . ILE B 1 142 ? -13.312 -15.555 -17.297 1 85.88 142 ILE B O 1
ATOM 4278 N N . ALA B 1 143 ? -11.406 -15.828 -16.297 1 92.94 143 ALA B N 1
ATOM 4279 C CA . ALA B 1 143 ? -11.844 -17 -15.539 1 92.94 143 ALA B CA 1
ATOM 4280 C C . ALA B 1 143 ? -13 -16.656 -14.617 1 92.94 143 ALA B C 1
ATOM 4282 O O . ALA B 1 143 ? -14.008 -17.375 -14.562 1 92.94 143 ALA B O 1
ATOM 4283 N N . VAL B 1 144 ? -12.898 -15.594 -13.898 1 93.12 144 VAL B N 1
ATOM 4284 C CA . VAL B 1 144 ? -13.938 -15.172 -12.961 1 93.12 144 VAL B CA 1
ATOM 4285 C C . VAL B 1 144 ? -15.211 -14.812 -13.727 1 93.12 144 VAL B C 1
ATOM 4287 O O . VAL B 1 144 ? -16.328 -15.117 -13.273 1 93.12 144 VAL B O 1
ATOM 4290 N N . GLY B 1 145 ? -15.031 -14.195 -14.867 1 87.56 145 GLY B N 1
ATOM 4291 C CA . GLY B 1 145 ? -16.172 -13.938 -15.727 1 87.56 145 GLY B CA 1
ATOM 4292 C C . GLY B 1 145 ? -16.906 -15.203 -16.141 1 87.56 145 GLY B C 1
ATOM 4293 O O . GLY B 1 145 ? -18.141 -15.258 -16.094 1 87.56 145 GLY B O 1
ATOM 4294 N N . ILE B 1 146 ? -16.203 -16.203 -16.484 1 86.31 146 ILE B N 1
ATOM 4295 C CA . ILE B 1 146 ? -16.766 -17.484 -16.875 1 86.31 146 ILE B CA 1
ATOM 4296 C C . ILE B 1 146 ? -17.547 -18.094 -15.719 1 86.31 146 ILE B C 1
ATOM 4298 O O . ILE B 1 146 ? -18.656 -18.578 -15.898 1 86.31 146 ILE B O 1
ATOM 4302 N N . ALA B 1 147 ? -16.938 -18.031 -14.578 1 91 147 ALA B N 1
ATOM 4303 C CA . ALA B 1 147 ? -17.578 -18.625 -13.406 1 91 147 ALA B CA 1
ATOM 4304 C C . ALA B 1 147 ? -18.891 -17.922 -13.086 1 91 147 ALA B C 1
ATOM 4306 O O . ALA B 1 147 ? -19.891 -18.562 -12.75 1 91 147 ALA B O 1
ATOM 4307 N N . LYS B 1 148 ? -18.875 -16.703 -13.188 1 87.38 148 LYS B N 1
ATOM 4308 C CA . LYS B 1 148 ? -20.062 -15.93 -12.844 1 87.38 148 LYS B CA 1
ATOM 4309 C C . LYS B 1 148 ? -21.188 -16.172 -13.852 1 87.38 148 LYS B C 1
ATOM 4311 O O . LYS B 1 148 ? -22.359 -16.188 -13.484 1 87.38 148 LYS B O 1
ATOM 4316 N N . GLU B 1 149 ? -20.859 -16.406 -15.055 1 81.06 149 GLU B N 1
ATOM 4317 C CA . GLU B 1 149 ? -21.844 -16.609 -16.109 1 81.06 149 GLU B CA 1
ATOM 4318 C C . GLU B 1 149 ? -22.312 -18.062 -16.156 1 81.06 149 GLU B C 1
ATOM 4320 O O . GLU B 1 149 ? -23.453 -18.344 -16.5 1 81.06 149 GLU B O 1
ATOM 4325 N N . THR B 1 150 ? -21.516 -19 -15.797 1 83.12 150 THR B N 1
ATOM 4326 C CA . THR B 1 150 ? -21.812 -20.422 -15.977 1 83.12 150 THR B CA 1
ATOM 4327 C C . THR B 1 150 ? -22.234 -21.047 -14.648 1 83.12 150 THR B C 1
ATOM 4329 O O . THR B 1 150 ? -22.781 -22.156 -14.625 1 83.12 150 THR B O 1
ATOM 4332 N N . GLY B 1 151 ? -21.844 -20.391 -13.562 1 86.62 151 GLY B N 1
ATOM 4333 C CA . GLY B 1 151 ? -22.156 -20.938 -12.25 1 86.62 151 GLY B CA 1
ATOM 4334 C C . GLY B 1 151 ? -21.078 -21.844 -11.703 1 86.62 151 GLY B C 1
ATOM 4335 O O . GLY B 1 151 ? -21.234 -22.453 -10.641 1 86.62 151 GLY B O 1
ATOM 4336 N N . ILE B 1 152 ? -20.062 -21.969 -12.469 1 90 152 ILE B N 1
ATOM 4337 C CA . ILE B 1 152 ? -18.922 -22.734 -11.969 1 90 152 ILE B CA 1
ATOM 4338 C C . ILE B 1 152 ? -18.453 -22.141 -10.641 1 90 152 ILE B C 1
ATOM 4340 O O . ILE B 1 152 ? -18.469 -20.922 -10.461 1 90 152 ILE B O 1
ATOM 4344 N N . ASN B 1 153 ? -18 -23.078 -9.766 1 94 153 ASN B N 1
ATOM 4345 C CA . ASN B 1 153 ? -17.5 -22.672 -8.453 1 94 153 ASN B CA 1
ATOM 4346 C C . ASN B 1 153 ? -16.328 -21.703 -8.57 1 94 153 ASN B C 1
ATOM 4348 O O . ASN B 1 153 ? -15.336 -22 -9.227 1 94 153 ASN B O 1
ATOM 4352 N N . LEU B 1 154 ? -16.438 -20.547 -7.93 1 95.06 154 LEU B N 1
ATOM 4353 C CA . LEU B 1 154 ? -15.453 -19.469 -8.039 1 95.06 154 LEU B CA 1
ATOM 4354 C C . LEU B 1 154 ? -14.094 -19.922 -7.5 1 95.06 154 LEU B C 1
ATOM 4356 O O . LEU B 1 154 ? -13.07 -19.734 -8.156 1 95.06 154 LEU B O 1
ATOM 4360 N N . PRO B 1 155 ? -14.023 -20.547 -6.289 1 96.56 155 PRO B N 1
ATOM 4361 C CA . PRO B 1 155 ? -12.727 -21.016 -5.793 1 96.56 155 PRO B CA 1
ATOM 4362 C C . PRO B 1 155 ? -12.062 -22.016 -6.746 1 96.56 155 PRO B C 1
ATOM 4364 O O . PRO B 1 155 ? -10.844 -21.969 -6.926 1 96.56 155 PRO B O 1
ATOM 4367 N N . LEU B 1 156 ? -12.859 -22.812 -7.34 1 96.5 156 LEU B N 1
ATOM 4368 C CA . LEU B 1 156 ? -12.344 -23.828 -8.25 1 96.5 156 LEU B CA 1
ATOM 4369 C C . LEU B 1 156 ? -11.703 -23.188 -9.469 1 96.5 156 LEU B C 1
ATOM 4371 O O . LEU B 1 156 ? -10.57 -23.531 -9.836 1 96.5 156 LEU B O 1
ATOM 4375 N N . ILE B 1 157 ? -12.398 -22.281 -10.102 1 95.56 157 ILE B N 1
ATOM 4376 C CA . ILE B 1 157 ? -11.891 -21.672 -11.32 1 95.56 157 ILE B CA 1
ATOM 4377 C C . ILE B 1 157 ? -10.648 -20.844 -11.016 1 95.56 157 ILE B C 1
ATOM 4379 O O . ILE B 1 157 ? -9.734 -20.75 -11.836 1 95.56 157 ILE B O 1
ATOM 4383 N N . CYS B 1 158 ? -10.602 -20.203 -9.844 1 97.19 158 CYS B N 1
ATOM 4384 C CA . CYS B 1 158 ? -9.406 -19.484 -9.406 1 97.19 158 CYS B CA 1
ATOM 4385 C C . CYS B 1 158 ? -8.234 -20.438 -9.242 1 97.19 158 CYS B C 1
ATOM 4387 O O . CYS B 1 158 ? -7.105 -20.109 -9.625 1 97.19 158 CYS B O 1
ATOM 4389 N N . GLY B 1 159 ? -8.508 -21.594 -8.648 1 97.69 159 GLY B N 1
ATOM 4390 C CA . GLY B 1 159 ? -7.469 -22.609 -8.508 1 97.69 159 GLY B CA 1
ATOM 4391 C C . GLY B 1 159 ? -6.906 -23.078 -9.836 1 97.69 159 GLY B C 1
ATOM 4392 O O . GLY B 1 159 ? -5.703 -23.328 -9.945 1 97.69 159 GLY B O 1
ATOM 4393 N N . VAL B 1 160 ? -7.766 -23.156 -10.828 1 96.94 160 VAL B N 1
ATOM 4394 C CA . VAL B 1 160 ? -7.352 -23.562 -12.172 1 96.94 160 VAL B CA 1
ATOM 4395 C C . VAL B 1 160 ? -6.395 -22.516 -12.75 1 96.94 160 VAL B C 1
ATOM 4397 O O . VAL B 1 160 ? -5.371 -22.875 -13.336 1 96.94 160 VAL B O 1
ATOM 4400 N N . VAL B 1 161 ? -6.734 -21.266 -12.562 1 96.75 161 VAL B N 1
ATOM 4401 C CA . VAL B 1 161 ? -5.902 -20.172 -13.047 1 96.75 161 VAL B CA 1
ATOM 4402 C C . VAL B 1 161 ? -4.535 -20.219 -12.367 1 96.75 161 VAL B C 1
ATOM 4404 O O . VAL B 1 161 ? -3.504 -20.094 -13.023 1 96.75 161 VAL B O 1
ATOM 4407 N N . VAL B 1 162 ? -4.52 -20.453 -11.07 1 97.81 162 VAL B N 1
ATOM 4408 C CA . VAL B 1 162 ? -3.283 -20.531 -10.305 1 97.81 162 VAL B CA 1
ATOM 4409 C C . VAL B 1 162 ? -2.43 -21.688 -10.812 1 97.81 162 VAL B C 1
ATOM 4411 O O . VAL B 1 162 ? -1.221 -21.547 -11 1 97.81 162 VAL B O 1
ATOM 4414 N N . GLY B 1 163 ? -3.07 -22.781 -11.016 1 97.31 163 GLY B N 1
ATOM 4415 C CA . GLY B 1 163 ? -2.361 -23.953 -11.523 1 97.31 163 GLY B CA 1
ATOM 4416 C C . GLY B 1 163 ? -1.658 -23.688 -12.844 1 97.31 163 GLY B C 1
ATOM 4417 O O . GLY B 1 163 ? -0.474 -24 -12.992 1 97.31 163 GLY B O 1
ATOM 4418 N N . GLY B 1 164 ? -2.375 -23.125 -13.766 1 95.56 164 GLY B N 1
ATOM 4419 C CA . GLY B 1 164 ? -1.772 -22.781 -15.047 1 95.56 164 GLY B CA 1
ATOM 4420 C C . GLY B 1 164 ? -0.601 -21.828 -14.906 1 95.56 164 GLY B C 1
ATOM 4421 O O . GLY B 1 164 ? 0.419 -21.984 -15.586 1 95.56 164 GLY B O 1
ATOM 4422 N N . ALA B 1 165 ? -0.764 -20.875 -14.047 1 95.69 165 ALA B N 1
ATOM 4423 C CA . ALA B 1 165 ? 0.275 -19.875 -13.828 1 95.69 165 ALA B CA 1
ATOM 4424 C C . ALA B 1 165 ? 1.538 -20.5 -13.25 1 95.69 165 ALA B C 1
ATOM 4426 O O . ALA B 1 165 ? 2.65 -20.172 -13.664 1 95.69 165 ALA B O 1
ATOM 4427 N N . MET B 1 166 ? 1.374 -21.391 -12.344 1 95.94 166 MET B N 1
ATOM 4428 C CA . MET B 1 166 ? 2.516 -21.984 -11.648 1 95.94 166 MET B CA 1
ATOM 4429 C C . MET B 1 166 ? 3.254 -22.953 -12.562 1 95.94 166 MET B C 1
ATOM 4431 O O . MET B 1 166 ? 4.438 -23.234 -12.352 1 95.94 166 MET B O 1
ATOM 4435 N N . PHE B 1 167 ? 2.549 -23.5 -13.547 1 94.75 167 PHE B N 1
ATOM 4436 C CA . PHE B 1 167 ? 3.189 -24.359 -14.539 1 94.75 167 PHE B CA 1
ATOM 4437 C C . PHE B 1 167 ? 4.32 -23.625 -15.25 1 94.75 167 PHE B C 1
ATOM 4439 O O . PHE B 1 167 ? 5.441 -24.125 -15.328 1 94.75 167 PHE B O 1
ATOM 4446 N N . GLY B 1 168 ? 4.039 -22.484 -15.734 1 87.81 168 GLY B N 1
ATOM 4447 C CA . GLY B 1 168 ? 5.031 -21.688 -16.438 1 87.81 168 GLY B CA 1
ATOM 4448 C C . GLY B 1 168 ? 6.16 -21.219 -15.539 1 87.81 168 GLY B C 1
ATOM 4449 O O . GLY B 1 168 ? 7.316 -21.172 -15.961 1 87.81 168 GLY B O 1
ATOM 4450 N N . ASP B 1 169 ? 5.797 -20.891 -14.359 1 87.19 169 ASP B N 1
ATOM 4451 C CA . ASP B 1 169 ? 6.801 -20.469 -13.391 1 87.19 169 ASP B CA 1
ATOM 4452 C C . ASP B 1 169 ? 7.848 -21.562 -13.164 1 87.19 169 ASP B C 1
ATOM 4454 O O . ASP B 1 169 ? 9.023 -21.266 -12.953 1 87.19 169 ASP B O 1
ATOM 4458 N N . ASN B 1 170 ? 7.445 -22.688 -13.266 1 91 170 ASN B N 1
ATOM 4459 C CA . ASN B 1 170 ? 8.281 -23.859 -13.031 1 91 170 ASN B CA 1
ATOM 4460 C C . ASN B 1 170 ? 9.062 -24.25 -14.289 1 91 170 ASN B C 1
ATOM 4462 O O . ASN B 1 170 ? 10.156 -24.797 -14.195 1 91 170 ASN B O 1
ATOM 4466 N N . LEU B 1 171 ? 8.555 -23.953 -15.453 1 92.31 171 LEU B N 1
ATOM 4467 C CA . LEU B 1 171 ? 9.109 -24.578 -16.641 1 92.31 171 LEU B CA 1
ATOM 4468 C C . LEU B 1 171 ? 9.633 -23.516 -17.625 1 92.31 171 LEU B C 1
ATOM 4470 O O . LEU B 1 171 ? 10.461 -23.828 -18.484 1 92.31 171 LEU B O 1
ATOM 4474 N N . SER B 1 172 ? 9.289 -22.312 -17.453 1 91.69 172 SER B N 1
ATOM 4475 C CA . SER B 1 172 ? 9.648 -21.281 -18.422 1 91.69 172 SER B CA 1
ATOM 4476 C C . SER B 1 172 ? 11.148 -20.984 -18.375 1 91.69 172 SER B C 1
ATOM 4478 O O . SER B 1 172 ? 11.734 -20.891 -17.297 1 91.69 172 SER B O 1
ATOM 4480 N N . PHE B 1 173 ? 11.773 -20.719 -19.547 1 89.12 173 PHE B N 1
ATOM 4481 C CA . PHE B 1 173 ? 13.195 -20.453 -19.672 1 89.12 173 PHE B CA 1
ATOM 4482 C C . PHE B 1 173 ? 13.508 -19.016 -19.266 1 89.12 173 PHE B C 1
ATOM 4484 O O . PHE B 1 173 ? 14.664 -18.672 -19 1 89.12 173 PHE B O 1
ATOM 4491 N N . ILE B 1 174 ? 12.508 -18.281 -19.234 1 85.81 174 ILE B N 1
ATOM 4492 C CA . ILE B 1 174 ? 12.773 -16.875 -18.984 1 85.81 174 ILE B CA 1
ATOM 4493 C C . ILE B 1 174 ? 12.234 -16.484 -17.609 1 85.81 174 ILE B C 1
ATOM 4495 O O . ILE B 1 174 ? 12.25 -15.312 -17.234 1 85.81 174 ILE B O 1
ATOM 4499 N N . SER B 1 175 ? 11.773 -17.438 -16.859 1 90.31 175 SER B N 1
ATOM 4500 C CA . SER B 1 175 ? 11.273 -17.188 -15.508 1 90.31 175 SER B CA 1
ATOM 4501 C C . SER B 1 175 ? 12.422 -16.891 -14.539 1 90.31 175 SER B C 1
ATOM 4503 O O . SER B 1 175 ? 13.477 -17.531 -14.617 1 90.31 175 SER B O 1
ATOM 4505 N N . ASP B 1 176 ? 12.234 -15.992 -13.672 1 88.12 176 ASP B N 1
ATOM 4506 C CA . ASP B 1 176 ? 13.227 -15.633 -12.672 1 88.12 176 ASP B CA 1
ATOM 4507 C C . ASP B 1 176 ? 13.578 -16.828 -11.789 1 88.12 176 ASP B C 1
ATOM 4509 O O . ASP B 1 176 ? 14.719 -16.969 -11.344 1 88.12 176 ASP B O 1
ATOM 4513 N N . THR B 1 177 ? 12.594 -17.672 -11.547 1 92.88 177 THR B N 1
ATOM 4514 C CA . THR B 1 177 ? 12.836 -18.828 -10.695 1 92.88 177 THR B CA 1
ATOM 4515 C C . THR B 1 177 ? 13.719 -19.844 -11.406 1 92.88 177 THR B C 1
ATOM 4517 O O . THR B 1 177 ? 14.594 -20.453 -10.797 1 92.88 177 THR B O 1
ATOM 4520 N N . THR B 1 178 ? 13.484 -20 -12.664 1 93.12 178 THR B N 1
ATOM 4521 C CA . THR B 1 178 ? 14.32 -20.891 -13.461 1 93.12 178 THR B CA 1
ATOM 4522 C C . THR B 1 178 ? 15.758 -20.375 -13.523 1 93.12 178 THR B C 1
ATOM 4524 O O . THR B 1 178 ? 16.703 -21.125 -13.336 1 93.12 178 THR B O 1
ATOM 4527 N N . ILE B 1 179 ? 15.922 -19.141 -13.75 1 93.19 179 ILE B N 1
ATOM 4528 C CA . ILE B 1 179 ? 17.234 -18.516 -13.836 1 93.19 179 ILE B CA 1
ATOM 4529 C C . ILE B 1 179 ? 17.953 -18.641 -12.5 1 93.19 179 ILE B C 1
ATOM 4531 O O . ILE B 1 179 ? 19.125 -19.016 -12.453 1 93.19 179 ILE B O 1
ATOM 4535 N N . ALA B 1 180 ? 17.25 -18.375 -11.469 1 95.5 180 ALA B N 1
ATOM 4536 C CA . ALA B 1 180 ? 17.828 -18.453 -10.133 1 95.5 180 ALA B CA 1
ATOM 4537 C C . ALA B 1 180 ? 18.266 -19.875 -9.805 1 95.5 180 ALA B C 1
ATOM 4539 O O . ALA B 1 180 ? 19.359 -20.094 -9.297 1 95.5 180 ALA B O 1
ATOM 4540 N N . ALA B 1 181 ? 17.406 -20.812 -10.07 1 97.12 181 ALA B N 1
ATOM 4541 C CA . ALA B 1 181 ? 17.672 -22.203 -9.758 1 97.12 181 ALA B CA 1
ATOM 4542 C C . ALA B 1 181 ? 18.875 -22.719 -10.547 1 97.12 181 ALA B C 1
ATOM 4544 O O . ALA B 1 181 ? 19.75 -23.406 -10 1 97.12 181 ALA B O 1
ATOM 4545 N N . THR B 1 182 ? 19.016 -22.375 -11.789 1 96.75 182 THR B N 1
ATOM 4546 C CA . THR B 1 182 ? 20.078 -22.891 -12.633 1 96.75 182 THR B CA 1
ATOM 4547 C C . THR B 1 182 ? 21.391 -22.156 -12.359 1 96.75 182 THR B C 1
ATOM 4549 O O . THR B 1 182 ? 22.469 -22.781 -12.359 1 96.75 182 THR B O 1
ATOM 4552 N N . ARG B 1 183 ? 21.266 -20.922 -12.102 1 96 183 ARG B N 1
ATOM 4553 C CA . ARG B 1 183 ? 22.469 -20.156 -11.828 1 96 183 ARG B CA 1
ATOM 4554 C C . ARG B 1 183 ? 23.109 -20.578 -10.508 1 96 183 ARG B C 1
ATOM 4556 O O . ARG B 1 183 ? 24.312 -20.75 -10.43 1 96 183 ARG B O 1
ATOM 4563 N N . THR B 1 184 ? 22.297 -20.734 -9.531 1 96.69 184 THR B N 1
ATOM 4564 C CA . THR B 1 184 ? 22.828 -21.094 -8.219 1 96.69 184 THR B CA 1
ATOM 4565 C C . THR B 1 184 ? 23.422 -22.5 -8.25 1 96.69 184 THR B C 1
ATOM 4567 O O . THR B 1 184 ? 24.344 -22.812 -7.496 1 96.69 184 THR B O 1
ATOM 4570 N N . GLN B 1 185 ? 22.938 -23.328 -9.117 1 97.5 185 GLN B N 1
ATOM 4571 C CA . GLN B 1 185 ? 23.422 -24.703 -9.203 1 97.5 185 GLN B CA 1
ATOM 4572 C C . GLN B 1 185 ? 24.422 -24.875 -10.344 1 97.5 185 GLN B C 1
ATOM 4574 O O . GLN B 1 185 ? 25 -25.953 -10.516 1 97.5 185 GLN B O 1
ATOM 4579 N N . GLU B 1 186 ? 24.594 -23.812 -11.109 1 96.75 186 GLU B N 1
ATOM 4580 C CA . GLU B 1 186 ? 25.547 -23.781 -12.211 1 96.75 186 GLU B CA 1
ATOM 4581 C C . GLU B 1 186 ? 25.234 -24.875 -13.234 1 96.75 186 GLU B C 1
ATOM 4583 O O . GLU B 1 186 ? 26.125 -25.656 -13.602 1 96.75 186 GLU B 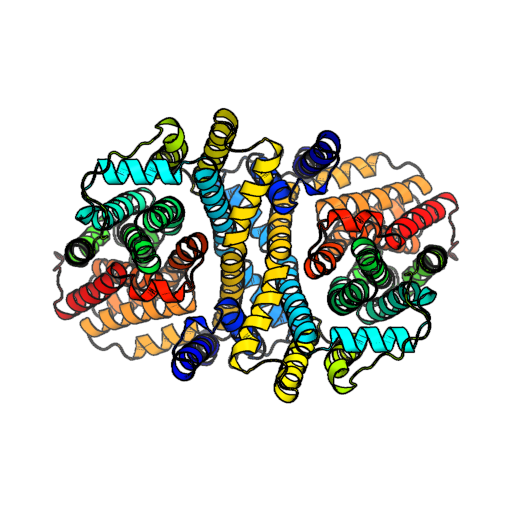O 1
ATOM 4588 N N . VAL B 1 187 ? 24.031 -24.922 -13.641 1 96.44 187 VAL B N 1
ATOM 4589 C CA . VAL B 1 187 ? 23.609 -25.859 -14.664 1 96.44 187 VAL B CA 1
ATOM 4590 C C . VAL B 1 187 ? 22.875 -25.125 -15.781 1 96.44 187 VAL B C 1
ATOM 4592 O O . VAL B 1 187 ? 22.516 -23.953 -15.625 1 96.44 187 VAL B O 1
ATOM 4595 N N . GLU B 1 188 ? 22.672 -25.797 -16.906 1 94.62 188 GLU B N 1
ATOM 4596 C CA . GLU B 1 188 ? 21.984 -25.188 -18.031 1 94.62 188 GLU B CA 1
ATOM 4597 C C . GLU B 1 188 ? 20.469 -25.219 -17.844 1 94.62 188 GLU B C 1
ATOM 4599 O O . GLU B 1 188 ? 19.938 -26.188 -17.297 1 94.62 188 GLU B O 1
ATOM 4604 N N . MET B 1 189 ? 19.828 -24.297 -18.375 1 93.62 189 MET B N 1
ATOM 4605 C CA . MET B 1 189 ? 18.375 -24.172 -18.266 1 93.62 189 MET B CA 1
ATOM 4606 C C . MET B 1 189 ? 17.672 -25.359 -18.938 1 93.62 189 MET B C 1
ATOM 4608 O O . MET B 1 189 ? 16.656 -25.844 -18.438 1 93.62 189 MET B O 1
ATOM 4612 N N . LYS B 1 190 ? 18.234 -25.75 -20 1 92.88 190 LYS B N 1
ATOM 4613 C CA . LYS B 1 190 ? 17.641 -26.859 -20.75 1 92.88 190 LYS B CA 1
ATOM 4614 C C . LYS B 1 190 ? 17.625 -28.141 -19.922 1 92.88 190 LYS B C 1
ATOM 4616 O O . LYS B 1 190 ? 16.688 -28.922 -20.016 1 92.88 190 LYS B O 1
ATOM 4621 N N . ASP B 1 191 ? 18.656 -28.312 -19.203 1 93.44 191 ASP B N 1
ATOM 4622 C CA . ASP B 1 191 ? 18.75 -29.5 -18.375 1 93.44 191 ASP B CA 1
ATOM 4623 C C . ASP B 1 191 ? 17.688 -29.484 -17.281 1 93.44 191 ASP B C 1
ATOM 4625 O O . ASP B 1 191 ? 17.016 -30.484 -17.031 1 93.44 191 ASP B O 1
ATOM 4629 N N . LYS B 1 192 ? 17.562 -28.391 -16.641 1 95.06 192 LYS B N 1
ATOM 4630 C CA . LYS B 1 192 ? 16.531 -28.25 -15.617 1 95.06 192 LYS B CA 1
ATOM 4631 C C . LYS B 1 192 ? 15.133 -28.438 -16.203 1 95.06 192 LYS B C 1
ATOM 4633 O O . LYS B 1 192 ? 14.273 -29.062 -15.594 1 95.06 192 LYS B O 1
ATOM 4638 N N . PHE B 1 193 ? 14.914 -27.906 -17.359 1 94.69 193 PHE B N 1
ATOM 4639 C CA . PHE B 1 193 ? 13.633 -28.031 -18.047 1 94.69 193 PHE B CA 1
ATOM 4640 C C . PHE B 1 193 ? 13.289 -29.5 -18.281 1 94.69 193 PHE B C 1
ATOM 4642 O O . PHE B 1 193 ? 12.172 -29.938 -18.016 1 94.69 193 PHE B O 1
ATOM 4649 N N . LYS B 1 194 ? 14.219 -30.188 -18.734 1 93.5 194 LYS B N 1
ATOM 4650 C CA . LYS B 1 194 ? 14 -31.609 -19.031 1 93.5 194 LYS B CA 1
ATOM 4651 C C . LYS B 1 194 ? 13.633 -32.375 -17.766 1 93.5 194 LYS B C 1
ATOM 4653 O O . LYS B 1 194 ? 12.695 -33.188 -17.766 1 93.5 194 LYS B O 1
ATOM 4658 N N . VAL B 1 195 ? 14.359 -32.094 -16.734 1 94.38 195 VAL B N 1
ATOM 4659 C CA . VAL B 1 195 ? 14.117 -32.781 -15.469 1 94.38 195 VAL B CA 1
ATOM 4660 C C . VAL B 1 195 ? 12.711 -32.469 -14.977 1 94.38 195 VAL B C 1
ATOM 4662 O O . VAL B 1 195 ? 11.93 -33.375 -14.688 1 94.38 195 VAL B O 1
ATOM 4665 N N . ASN B 1 196 ? 12.391 -31.203 -14.883 1 96.56 196 ASN B N 1
ATOM 4666 C CA . ASN B 1 196 ? 11.109 -30.766 -14.336 1 96.56 196 ASN B CA 1
ATOM 4667 C C . ASN B 1 196 ? 9.945 -31.188 -15.227 1 96.56 196 ASN B C 1
ATOM 4669 O O . ASN B 1 196 ? 8.867 -31.516 -14.734 1 96.56 196 ASN B O 1
ATOM 4673 N N . PHE B 1 197 ? 10.203 -31.094 -16.5 1 95.06 197 PHE B N 1
ATOM 4674 C CA . PHE B 1 197 ? 9.141 -31.453 -17.438 1 95.06 197 PHE B CA 1
ATOM 4675 C C . PHE B 1 197 ? 8.742 -32.906 -17.25 1 95.06 197 PHE B C 1
ATOM 4677 O O . PHE B 1 197 ? 7.559 -33.25 -17.203 1 95.06 197 PHE B O 1
ATOM 4684 N N . LEU B 1 198 ? 9.656 -33.75 -17.156 1 94.56 198 LEU B N 1
ATOM 4685 C CA . LEU B 1 198 ? 9.398 -35.188 -16.984 1 94.56 198 LEU B CA 1
ATOM 4686 C C . LEU B 1 198 ? 8.711 -35.469 -15.656 1 94.56 198 LEU B C 1
ATOM 4688 O O . LEU B 1 198 ? 7.883 -36.375 -15.555 1 94.56 198 LEU B O 1
ATOM 4692 N N . ILE B 1 199 ? 9.039 -34.688 -14.703 1 95.5 199 ILE B N 1
ATOM 4693 C CA . ILE B 1 199 ? 8.477 -34.938 -13.375 1 95.5 199 ILE B CA 1
ATOM 4694 C C . ILE B 1 199 ? 7.047 -34.375 -13.328 1 95.5 199 ILE B C 1
ATOM 4696 O O . ILE B 1 199 ? 6.168 -35 -12.727 1 95.5 199 ILE B O 1
ATOM 4700 N N . VAL B 1 200 ? 6.797 -33.25 -13.969 1 95.31 200 VAL B N 1
ATOM 4701 C CA . VAL B 1 200 ? 5.52 -32.562 -13.758 1 95.31 200 VAL B CA 1
ATOM 4702 C C . VAL B 1 200 ? 4.531 -32.969 -14.844 1 95.31 200 VAL B C 1
ATOM 4704 O O . VAL B 1 200 ? 3.322 -32.781 -14.703 1 95.31 200 VAL B O 1
ATOM 4707 N N . LEU B 1 201 ? 4.965 -33.656 -15.898 1 95.5 201 LEU B N 1
ATOM 4708 C CA . LEU B 1 201 ? 4.078 -34.062 -16.984 1 95.5 201 LEU B CA 1
ATOM 4709 C C . LEU B 1 201 ? 2.918 -34.875 -16.453 1 95.5 201 LEU B C 1
ATOM 4711 O O . LEU B 1 201 ? 1.758 -34.625 -16.766 1 95.5 201 LEU B O 1
ATOM 4715 N N . PRO B 1 202 ? 3.189 -35.906 -15.633 1 96.44 202 PRO B N 1
ATOM 4716 C CA . PRO B 1 202 ? 2.064 -36.656 -15.07 1 96.44 202 PRO B CA 1
ATOM 4717 C C . PRO B 1 202 ? 1.126 -35.75 -14.25 1 96.44 202 PRO B C 1
ATOM 4719 O O . PRO B 1 202 ? -0.08 -36.031 -14.203 1 96.44 202 PRO B O 1
ATOM 4722 N N . ALA B 1 203 ? 1.662 -34.781 -13.562 1 97.06 203 ALA B N 1
ATOM 4723 C CA . ALA B 1 203 ? 0.841 -33.875 -12.789 1 97.06 203 ALA B CA 1
ATOM 4724 C C . ALA B 1 203 ? -0.109 -33.094 -13.688 1 97.06 203 ALA B C 1
ATOM 4726 O O . ALA B 1 203 ? -1.276 -32.875 -13.344 1 97.06 203 ALA B O 1
ATOM 4727 N N . VAL B 1 204 ? 0.401 -32.656 -14.828 1 96.88 204 VAL B N 1
ATOM 4728 C CA . VAL B 1 204 ? -0.402 -31.906 -15.797 1 96.88 204 VAL B CA 1
ATOM 4729 C C . VAL B 1 204 ? -1.526 -32.781 -16.328 1 96.88 204 VAL B C 1
ATOM 4731 O O . VAL B 1 204 ? -2.686 -32.375 -16.375 1 96.88 204 VAL B O 1
ATOM 4734 N N . ILE B 1 205 ? -1.18 -33.969 -16.672 1 96.88 205 ILE B N 1
ATOM 4735 C CA . ILE B 1 205 ? -2.141 -34.938 -17.234 1 96.88 205 ILE B CA 1
ATOM 4736 C C . ILE B 1 205 ? -3.215 -35.25 -16.188 1 96.88 205 ILE B C 1
ATOM 4738 O O . ILE B 1 205 ? -4.41 -35.219 -16.5 1 96.88 205 ILE B O 1
ATOM 4742 N N . LEU B 1 206 ? -2.803 -35.531 -15 1 96.75 206 LEU B N 1
ATOM 4743 C CA . LEU B 1 206 ? -3.742 -35.844 -13.93 1 96.75 206 LEU B CA 1
ATOM 4744 C C . LEU B 1 206 ? -4.676 -34.656 -13.672 1 96.75 206 LEU B C 1
ATOM 4746 O O . LEU B 1 206 ? -5.871 -34.844 -13.43 1 96.75 206 LEU B O 1
ATOM 4750 N N . ASN B 1 207 ? -4.117 -33.469 -13.672 1 96.81 207 ASN B N 1
ATOM 4751 C CA . ASN B 1 207 ? -4.926 -32.25 -13.453 1 96.81 207 ASN B CA 1
ATOM 4752 C C . ASN B 1 207 ? -5.98 -32.094 -14.539 1 96.81 207 ASN B C 1
ATOM 4754 O O . ASN B 1 207 ? -7.129 -31.75 -14.258 1 96.81 207 ASN B O 1
ATOM 4758 N N . ILE B 1 208 ? -5.57 -32.312 -15.773 1 95 208 ILE B N 1
ATOM 4759 C CA . ILE B 1 208 ? -6.488 -32.188 -16.906 1 95 208 ILE B CA 1
ATOM 4760 C C . ILE B 1 208 ? -7.605 -33.219 -16.75 1 95 208 ILE B C 1
ATOM 4762 O O . ILE B 1 208 ? -8.781 -32.906 -16.969 1 95 208 ILE B O 1
ATOM 4766 N N . ILE B 1 209 ? -7.305 -34.375 -16.344 1 94.44 209 ILE B N 1
ATOM 4767 C CA . ILE B 1 209 ? -8.266 -35.469 -16.188 1 94.44 209 ILE B CA 1
ATOM 4768 C C . ILE B 1 209 ? -9.266 -35.125 -15.086 1 94.44 209 ILE B C 1
ATOM 4770 O O . ILE B 1 209 ? -10.477 -35.219 -15.281 1 94.44 209 ILE B O 1
ATOM 4774 N N . VAL B 1 210 ? -8.789 -34.688 -13.977 1 94.69 210 VAL B N 1
ATOM 4775 C CA . VAL B 1 210 ? -9.656 -34.406 -12.844 1 94.69 210 VAL B CA 1
ATOM 4776 C C . VAL B 1 210 ? -10.578 -33.219 -13.195 1 94.69 210 VAL B C 1
ATOM 4778 O O . VAL B 1 210 ? -11.773 -33.25 -12.883 1 94.69 210 VAL B O 1
ATOM 4781 N N . LEU B 1 211 ? -10.039 -32.219 -13.836 1 94.38 211 LEU B N 1
ATOM 4782 C CA . LEU B 1 211 ? -10.812 -31.047 -14.211 1 94.38 211 LEU B CA 1
ATOM 4783 C C . LEU B 1 211 ? -11.891 -31.422 -15.227 1 94.38 211 LEU B C 1
ATOM 4785 O O . LEU B 1 211 ? -12.969 -30.812 -15.242 1 94.38 211 LEU B O 1
ATOM 4789 N N . SER B 1 212 ? -11.633 -32.375 -16.062 1 89.62 212 SER B N 1
ATOM 4790 C CA . SER B 1 212 ? -12.578 -32.781 -17.094 1 89.62 212 SER B CA 1
ATOM 4791 C C . SER B 1 212 ? -13.828 -33.438 -16.484 1 89.62 212 SER B C 1
ATOM 4793 O O . SER B 1 212 ? -14.898 -33.406 -17.094 1 89.62 212 SER B O 1
ATOM 4795 N N . PHE B 1 213 ? -13.695 -33.844 -15.258 1 88.44 213 PHE B N 1
ATOM 4796 C CA . PHE B 1 213 ? -14.828 -34.5 -14.609 1 88.44 213 PHE B CA 1
ATOM 4797 C C . PHE B 1 213 ? -15.656 -33.5 -13.82 1 88.44 213 PHE B C 1
ATOM 4799 O O . PHE B 1 213 ? -16.766 -33.844 -13.391 1 88.44 213 PHE B O 1
ATOM 4806 N N . ILE B 1 214 ? -15.242 -32.375 -13.516 1 83.75 214 ILE B N 1
ATOM 4807 C CA . ILE B 1 214 ? -15.93 -31.422 -12.648 1 83.75 214 ILE B CA 1
ATOM 4808 C C . ILE B 1 214 ? -16.609 -30.359 -13.5 1 83.75 214 ILE B C 1
ATOM 4810 O O . ILE B 1 214 ? -17.562 -29.719 -13.055 1 83.75 214 ILE B O 1
ATOM 4814 N N . GLY B 1 215 ? -16.562 -30.406 -14.57 1 65.56 215 GLY B N 1
ATOM 4815 C CA . GLY B 1 215 ? -17.047 -29.344 -15.43 1 65.56 215 GLY B CA 1
ATOM 4816 C C . GLY B 1 215 ? -18.484 -28.969 -15.164 1 65.56 215 GLY B C 1
ATOM 4817 O O . GLY B 1 215 ? -19.188 -29.672 -14.422 1 65.56 215 GLY B O 1
ATOM 4818 N N . GLY B 1 216 ? -18.844 -27.531 -15.328 1 60.75 216 GLY B N 1
ATOM 4819 C CA . GLY B 1 216 ? -20.125 -26.906 -15.062 1 60.75 216 GLY B CA 1
ATOM 4820 C C . GLY B 1 216 ? -21.297 -27.625 -15.719 1 60.75 216 GLY B C 1
ATOM 4821 O O . GLY B 1 216 ? -21.094 -28.547 -16.5 1 60.75 216 GLY B O 1
ATOM 4822 N N . LYS B 1 217 ? -22.5 -27.609 -15.094 1 56.47 217 LYS B N 1
ATOM 4823 C CA . LYS B 1 217 ? -23.781 -28.031 -15.641 1 56.47 217 LYS B CA 1
ATOM 4824 C C . LYS B 1 217 ? -24.25 -27.078 -16.734 1 56.47 217 LYS B C 1
ATOM 4826 O O . LYS B 1 217 ? -24.609 -25.938 -16.453 1 56.47 217 LYS B O 1
ATOM 4831 N N . GLY B 1 218 ? -23.438 -26.578 -17.609 1 54.66 218 GLY B N 1
ATOM 4832 C CA . GLY B 1 218 ? -23.969 -25.578 -18.516 1 54.66 218 GLY B CA 1
ATOM 4833 C C . GLY B 1 218 ? -25 -26.125 -19.484 1 54.66 218 GLY B C 1
ATOM 4834 O O . GLY B 1 218 ? -25.141 -27.344 -19.625 1 54.66 218 GLY B O 1
ATOM 4835 N N . VAL B 1 219 ? -26.016 -25.266 -19.812 1 52.19 219 VAL B N 1
ATOM 4836 C CA . VAL B 1 219 ? -27.094 -25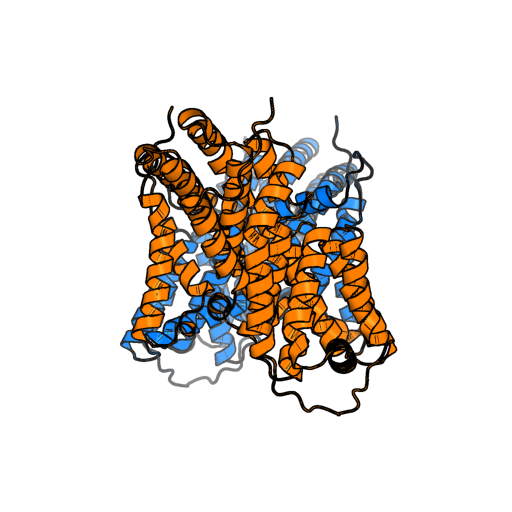.562 -20.75 1 52.19 219 VAL B CA 1
ATOM 4837 C C . VAL B 1 219 ? -26.516 -25.875 -22.141 1 52.19 219 VAL B C 1
ATOM 4839 O O . VAL B 1 219 ? -25.844 -25.031 -22.734 1 52.19 219 VAL B O 1
ATOM 4842 N N . GLN B 1 220 ? -26.266 -26.969 -22.469 1 53.06 220 GLN B N 1
ATOM 4843 C CA . GLN B 1 220 ? -25.953 -27.453 -23.812 1 53.06 220 GLN B CA 1
ATOM 4844 C C . GLN B 1 220 ? -26.953 -26.922 -24.844 1 53.06 220 GLN B C 1
ATOM 4846 O O . GLN B 1 220 ? -28.156 -26.891 -24.594 1 53.06 220 GLN B O 1
ATOM 4851 N N . GLY B 1 221 ? -26.453 -26.172 -25.844 1 55.47 221 GLY B N 1
ATOM 4852 C CA . GLY B 1 221 ? -27.266 -25.938 -27.016 1 55.47 221 GLY B CA 1
ATOM 4853 C C . GLY B 1 221 ? -27.688 -24.484 -27.188 1 55.47 221 GLY B C 1
ATOM 4854 O O . GLY B 1 221 ? -28.391 -24.141 -28.141 1 55.47 221 GLY B O 1
ATOM 4855 N N . ALA B 1 222 ? -27.438 -23.578 -26.188 1 61.34 222 ALA B N 1
ATOM 4856 C CA . ALA B 1 222 ? -27.953 -22.219 -26.359 1 61.34 222 ALA B CA 1
ATOM 4857 C C . ALA B 1 222 ? -27.062 -21.406 -27.281 1 61.34 222 ALA B C 1
ATOM 4859 O O . ALA B 1 222 ? -25.859 -21.688 -27.406 1 61.34 222 ALA B O 1
ATOM 4860 N N . VAL B 1 223 ? -27.609 -20.719 -28.266 1 66.88 223 VAL B N 1
ATOM 4861 C CA . VAL B 1 223 ? -26.906 -19.766 -29.109 1 66.88 223 VAL B CA 1
ATOM 4862 C C . VAL B 1 223 ? -26.469 -18.562 -28.266 1 66.88 223 VAL B C 1
ATOM 4864 O O . VAL B 1 223 ? -27.297 -17.844 -27.703 1 66.88 223 VAL B O 1
ATOM 4867 N N . TYR B 1 224 ? -25.078 -18.469 -28.141 1 79 224 TYR B N 1
ATOM 4868 C CA . TYR B 1 224 ? -24.531 -17.391 -27.328 1 79 224 TYR B CA 1
ATOM 4869 C C . TYR B 1 224 ? -24.125 -16.219 -28.188 1 79 224 TYR B C 1
ATOM 4871 O O . TYR B 1 224 ? -23.375 -16.375 -29.172 1 79 224 TYR B O 1
ATOM 4879 N N . GLU B 1 225 ? -24.672 -15.047 -27.984 1 85.25 225 GLU B N 1
ATOM 4880 C CA . GLU B 1 225 ? -24.297 -13.844 -28.719 1 85.25 225 GLU B CA 1
ATOM 4881 C C . GLU B 1 225 ? -23.047 -13.203 -28.125 1 85.25 225 GLU B C 1
ATOM 4883 O O . GLU B 1 225 ? -22.891 -13.164 -26.906 1 85.25 225 GLU B O 1
ATOM 4888 N N . TYR B 1 226 ? -22.062 -12.984 -29.016 1 88.88 226 TYR B N 1
ATOM 4889 C CA . TYR B 1 226 ? -20.859 -12.273 -28.594 1 88.88 226 TYR B CA 1
ATOM 4890 C C . TYR B 1 226 ? -20.469 -11.211 -29.609 1 88.88 226 TYR B C 1
ATOM 4892 O O . TYR B 1 226 ? -20.891 -11.273 -30.766 1 88.88 226 TYR B O 1
ATOM 4900 N N . SER B 1 227 ? -19.828 -10.188 -29.172 1 91.31 227 SER B N 1
ATOM 4901 C CA . SER B 1 227 ? -19.297 -9.117 -30.016 1 91.31 227 SER B CA 1
ATOM 4902 C C . SER B 1 227 ? -17.781 -9.219 -30.156 1 91.31 227 SER B C 1
ATOM 4904 O O . SER B 1 227 ? -17.062 -9.211 -29.172 1 91.31 227 SER B O 1
ATOM 4906 N N . LEU B 1 228 ? -17.297 -9.266 -31.344 1 91.88 228 LEU B N 1
ATOM 4907 C CA . LEU B 1 228 ? -15.867 -9.359 -31.609 1 91.88 228 LEU B CA 1
ATOM 4908 C C . LEU B 1 228 ? -15.141 -8.109 -31.141 1 91.88 228 LEU B C 1
ATOM 4910 O O . LEU B 1 228 ? -13.992 -8.195 -30.688 1 91.88 228 LEU B O 1
ATOM 4914 N N . LEU B 1 229 ? -15.867 -7.059 -31.234 1 94.06 229 LEU B N 1
ATOM 4915 C CA . LEU B 1 229 ? -15.281 -5.805 -30.781 1 94.06 229 LEU B CA 1
ATOM 4916 C C . LEU B 1 229 ? -15 -5.852 -29.281 1 94.06 229 LEU B C 1
ATOM 4918 O O . LEU B 1 229 ? -13.961 -5.363 -28.828 1 94.06 229 LEU B O 1
ATOM 4922 N N . ASN B 1 230 ? -15.898 -6.473 -28.594 1 94.12 230 ASN B N 1
ATOM 4923 C CA . ASN B 1 230 ? -15.789 -6.531 -27.141 1 94.12 230 ASN B CA 1
ATOM 4924 C C . ASN B 1 230 ? -14.711 -7.516 -26.703 1 94.12 230 ASN B C 1
ATOM 4926 O O . ASN B 1 230 ? -14.297 -7.512 -25.531 1 94.12 230 ASN B O 1
ATOM 4930 N N . LEU B 1 231 ? -14.172 -8.25 -27.625 1 93.5 231 LEU B N 1
ATOM 4931 C CA . LEU B 1 231 ? -13.164 -9.258 -27.297 1 93.5 231 LEU B CA 1
ATOM 4932 C C . LEU B 1 231 ? -11.758 -8.695 -27.484 1 93.5 231 LEU B C 1
ATOM 4934 O O . LEU B 1 231 ? -10.781 -9.297 -27.031 1 93.5 231 LEU B O 1
ATOM 4938 N N . ILE B 1 232 ? -11.633 -7.559 -28.047 1 95.81 232 ILE B N 1
ATOM 4939 C CA . ILE B 1 232 ? -10.352 -6.992 -28.453 1 95.81 232 ILE B CA 1
ATOM 4940 C C . ILE B 1 232 ? -9.453 -6.816 -27.234 1 95.81 232 ILE B C 1
ATOM 4942 O O . ILE B 1 232 ? -8.266 -7.156 -27.281 1 95.81 232 ILE B O 1
ATOM 4946 N N . PRO B 1 233 ? -9.945 -6.301 -26.109 1 94.5 233 PRO B N 1
ATOM 4947 C CA . PRO B 1 233 ? -9.055 -6.129 -24.969 1 94.5 233 PRO B CA 1
ATOM 4948 C C . PRO B 1 233 ? -8.453 -7.449 -24.484 1 94.5 233 PRO B C 1
ATOM 4950 O O . PRO B 1 233 ? -7.27 -7.496 -24.125 1 94.5 233 PRO B O 1
ATOM 4953 N N . TYR B 1 234 ? -9.203 -8.531 -24.5 1 90.06 234 TYR B N 1
ATOM 4954 C CA . TYR B 1 234 ? -8.727 -9.836 -24.062 1 90.06 234 TYR B CA 1
ATOM 4955 C C . TYR B 1 234 ? -7.688 -10.391 -25.031 1 90.06 234 TYR B C 1
ATOM 4957 O O . TYR B 1 234 ? -6.645 -10.898 -24.594 1 90.06 234 TYR B O 1
ATOM 4965 N N . VAL B 1 235 ? -7.98 -10.305 -26.266 1 91.31 235 VAL B N 1
ATOM 4966 C CA . VAL B 1 235 ? -7.051 -10.773 -27.281 1 91.31 235 VAL B CA 1
ATOM 4967 C C . VAL B 1 235 ? -5.746 -9.984 -27.203 1 91.31 235 VAL B C 1
ATOM 4969 O O . VAL B 1 235 ? -4.66 -10.555 -27.328 1 91.31 235 VAL B O 1
ATOM 4972 N N . SER B 1 236 ? -5.91 -8.719 -27 1 93.62 236 SER B N 1
ATOM 4973 C CA . SER B 1 236 ? -4.73 -7.859 -26.891 1 93.62 236 SER B CA 1
ATOM 4974 C C . SER B 1 236 ? -3.832 -8.297 -25.75 1 93.62 236 SER B C 1
ATOM 4976 O O . SER B 1 236 ? -2.611 -8.375 -25.906 1 93.62 236 SER B O 1
ATOM 4978 N N . ILE B 1 237 ? -4.379 -8.578 -24.594 1 88.81 237 ILE B N 1
ATOM 4979 C CA . ILE B 1 237 ? -3.609 -8.977 -23.422 1 88.81 237 ILE B CA 1
ATOM 4980 C C . ILE B 1 237 ? -2.869 -10.281 -23.703 1 88.81 237 ILE B C 1
ATOM 4982 O O . ILE B 1 237 ? -1.684 -10.414 -23.406 1 88.81 237 ILE B O 1
ATOM 4986 N N . ILE B 1 238 ? -3.535 -11.219 -24.344 1 84.25 238 ILE B N 1
ATOM 4987 C CA . ILE B 1 238 ? -2.959 -12.523 -24.641 1 84.25 238 ILE B CA 1
ATOM 4988 C C . ILE B 1 238 ? -1.813 -12.375 -25.641 1 84.25 238 ILE B C 1
ATOM 4990 O O . ILE B 1 238 ? -0.713 -12.883 -25.406 1 84.25 238 ILE B O 1
ATOM 4994 N N . VAL B 1 239 ? -1.994 -11.625 -26.656 1 89.25 239 VAL B N 1
ATOM 4995 C CA . VAL B 1 239 ? -1.009 -11.469 -27.734 1 89.25 239 VAL B CA 1
ATOM 4996 C C . VAL B 1 239 ? 0.215 -10.727 -27.188 1 89.25 239 VAL B C 1
ATOM 4998 O O . VAL B 1 239 ? 1.351 -11.156 -27.406 1 89.25 239 VAL B O 1
ATOM 5001 N N . LEU B 1 240 ? -0.021 -9.633 -26.516 1 89.94 240 LEU B N 1
ATOM 5002 C CA . LEU B 1 240 ? 1.087 -8.836 -25.984 1 89.94 240 LEU B CA 1
ATOM 5003 C C . LEU B 1 240 ? 1.871 -9.625 -24.938 1 89.94 240 LEU B C 1
ATOM 5005 O O . LEU B 1 240 ? 3.096 -9.5 -24.859 1 89.94 240 LEU B O 1
ATOM 5009 N N . ALA B 1 241 ? 1.145 -10.375 -24.172 1 81.75 241 ALA B N 1
ATOM 5010 C CA . ALA B 1 241 ? 1.799 -11.219 -23.172 1 81.75 241 ALA B CA 1
ATOM 5011 C C . ALA B 1 241 ? 2.674 -12.281 -23.828 1 81.75 241 ALA B C 1
ATOM 5013 O O . ALA B 1 241 ? 3.787 -12.547 -23.375 1 81.75 241 ALA B O 1
ATOM 5014 N N . LEU B 1 242 ? 2.244 -12.812 -24.891 1 82 242 LEU B N 1
ATOM 5015 C CA . LEU B 1 242 ? 2.969 -13.859 -25.609 1 82 242 LEU B CA 1
ATOM 5016 C C . LEU B 1 242 ? 4.238 -13.297 -26.234 1 82 242 LEU B C 1
ATOM 5018 O O . LEU B 1 242 ? 5.246 -14 -26.359 1 82 242 LEU B O 1
ATOM 5022 N N . ILE B 1 243 ? 4.211 -12.016 -26.656 1 85.94 243 ILE B N 1
ATOM 5023 C CA . ILE B 1 243 ? 5.363 -11.375 -27.281 1 85.94 243 ILE B CA 1
ATOM 5024 C C . ILE B 1 243 ? 6.367 -10.969 -26.219 1 85.94 243 ILE B C 1
ATOM 5026 O O . ILE B 1 243 ? 7.52 -10.641 -26.516 1 85.94 243 ILE B O 1
ATOM 5030 N N . GLY B 1 244 ? 5.977 -11 -24.984 1 79.06 244 GLY B N 1
ATOM 5031 C CA . GLY B 1 244 ? 6.914 -10.766 -23.891 1 79.06 244 GLY B CA 1
ATOM 5032 C C . GLY B 1 244 ? 6.926 -9.328 -23.406 1 79.06 244 GLY B C 1
ATOM 5033 O O . GLY B 1 244 ? 7.926 -8.859 -22.859 1 79.06 244 GLY B O 1
ATOM 5034 N N . ILE B 1 245 ? 5.902 -8.633 -23.672 1 86.88 245 ILE B N 1
ATOM 5035 C CA . ILE B 1 245 ? 5.797 -7.25 -23.219 1 86.88 245 ILE B CA 1
ATOM 5036 C C . ILE B 1 245 ? 5.527 -7.223 -21.719 1 86.88 245 ILE B C 1
ATOM 5038 O O . ILE B 1 245 ? 4.91 -8.141 -21.172 1 86.88 245 ILE B O 1
ATOM 5042 N N . ASN B 1 246 ? 6.043 -6.199 -21.047 1 88.06 246 ASN B N 1
ATOM 5043 C CA . ASN B 1 246 ? 5.883 -6.035 -19.609 1 88.06 246 ASN B CA 1
ATOM 5044 C C . ASN B 1 246 ? 4.41 -6.043 -19.203 1 88.06 246 ASN B C 1
ATOM 5046 O O . ASN B 1 246 ? 3.57 -5.461 -19.891 1 88.06 246 ASN B O 1
ATOM 5050 N N . VAL B 1 247 ? 4.207 -6.684 -18.078 1 87.94 247 VAL B N 1
ATOM 5051 C CA . VAL B 1 247 ? 2.846 -6.941 -17.625 1 87.94 247 VAL B CA 1
ATOM 5052 C C . VAL B 1 247 ? 2.119 -5.617 -17.391 1 87.94 247 VAL B C 1
ATOM 5054 O O . VAL B 1 247 ? 0.921 -5.504 -17.656 1 87.94 247 VAL B O 1
ATOM 5057 N N . ILE B 1 248 ? 2.756 -4.602 -16.875 1 93.88 248 ILE B N 1
ATOM 5058 C CA . ILE B 1 248 ? 2.148 -3.307 -16.594 1 93.88 248 ILE B CA 1
ATOM 5059 C C . ILE B 1 248 ? 1.643 -2.686 -17.906 1 93.88 248 ILE B C 1
ATOM 5061 O O . ILE B 1 248 ? 0.527 -2.162 -17.953 1 93.88 248 ILE B O 1
ATOM 5065 N N . ILE B 1 249 ? 2.432 -2.756 -18.906 1 94.5 249 ILE B N 1
ATOM 5066 C CA . ILE B 1 249 ? 2.068 -2.215 -20.219 1 94.5 249 ILE B CA 1
ATOM 5067 C C . ILE B 1 249 ? 0.899 -3.008 -20.797 1 94.5 249 ILE B C 1
ATOM 5069 O O . ILE B 1 249 ? -0.054 -2.428 -21.312 1 94.5 249 ILE B O 1
ATOM 5073 N N . VAL B 1 250 ? 0.971 -4.312 -20.672 1 91.94 250 VAL B N 1
ATOM 5074 C CA . VAL B 1 250 ? -0.049 -5.207 -21.203 1 91.94 250 VAL B CA 1
ATOM 5075 C C . VAL B 1 250 ? -1.404 -4.879 -20.594 1 91.94 250 VAL B C 1
ATOM 5077 O O . VAL B 1 250 ? -2.396 -4.703 -21.297 1 91.94 250 VAL B O 1
ATOM 5080 N N . LEU B 1 251 ? -1.458 -4.727 -19.297 1 93.62 251 LEU B N 1
ATOM 5081 C CA . LEU B 1 251 ? -2.707 -4.469 -18.594 1 93.62 251 LEU B CA 1
ATOM 5082 C C . LEU B 1 251 ? -3.207 -3.055 -18.859 1 93.62 251 LEU B C 1
ATOM 5084 O O . LEU B 1 251 ? -4.41 -2.834 -19.016 1 93.62 251 LEU B O 1
ATOM 5088 N N . THR B 1 252 ? -2.291 -2.117 -18.922 1 96.62 252 THR B N 1
ATOM 5089 C CA . THR B 1 252 ? -2.672 -0.738 -19.203 1 96.62 252 THR B CA 1
ATOM 5090 C C . THR B 1 252 ? -3.332 -0.632 -20.578 1 96.62 252 THR B C 1
ATOM 5092 O O . THR B 1 252 ? -4.375 0.01 -20.734 1 96.62 252 THR B O 1
ATOM 5095 N N . ILE B 1 253 ? -2.754 -1.258 -21.562 1 96.38 253 ILE B N 1
ATOM 5096 C CA . ILE B 1 253 ? -3.309 -1.253 -22.906 1 96.38 253 ILE B CA 1
ATOM 5097 C C . ILE B 1 253 ? -4.688 -1.909 -22.906 1 96.38 253 ILE B C 1
ATOM 5099 O O . ILE B 1 253 ? -5.621 -1.414 -23.547 1 96.38 253 ILE B O 1
ATOM 5103 N N . GLY B 1 254 ? -4.793 -3.037 -22.203 1 95.5 254 GLY B N 1
ATOM 5104 C CA . GLY B 1 254 ? -6.086 -3.689 -22.062 1 95.5 254 GLY B CA 1
ATOM 5105 C C . GLY B 1 254 ? -7.152 -2.781 -21.5 1 95.5 254 GLY B C 1
ATOM 5106 O O . GLY B 1 254 ? -8.273 -2.734 -22 1 95.5 254 GLY B O 1
ATOM 5107 N N . VAL B 1 255 ? -6.824 -2.025 -20.469 1 97.38 255 VAL B N 1
ATOM 5108 C CA . VAL B 1 255 ? -7.766 -1.118 -19.812 1 97.38 255 VAL B CA 1
ATOM 5109 C C . VAL B 1 255 ? -8.156 -0.002 -20.781 1 97.38 255 VAL B C 1
ATOM 5111 O O . VAL B 1 255 ? -9.336 0.314 -20.938 1 97.38 255 VAL B O 1
ATOM 5114 N N . VAL B 1 256 ? -7.195 0.573 -21.453 1 97.81 256 VAL B N 1
ATOM 5115 C CA . VAL B 1 256 ? -7.438 1.693 -22.359 1 97.81 256 VAL B CA 1
ATOM 5116 C C . VAL B 1 256 ? -8.32 1.24 -23.516 1 97.81 256 VAL B C 1
ATOM 5118 O O . VAL B 1 256 ? -9.266 1.934 -23.891 1 97.81 256 VAL B O 1
ATOM 5121 N N . LEU B 1 257 ? -8.008 0.076 -24.094 1 97.81 257 LEU B N 1
ATOM 5122 C CA . LEU B 1 257 ? -8.828 -0.466 -25.172 1 97.81 257 LEU B CA 1
ATOM 5123 C C . LEU B 1 257 ? -10.258 -0.705 -24.703 1 97.81 257 LEU B C 1
ATOM 5125 O O . LEU B 1 257 ? -11.211 -0.396 -25.422 1 97.81 257 LEU B O 1
ATOM 5129 N N . GLY B 1 258 ? -10.406 -1.265 -23.5 1 97.56 258 GLY B N 1
ATOM 5130 C CA . GLY B 1 258 ? -11.734 -1.46 -22.938 1 97.56 258 GLY B CA 1
ATOM 5131 C C . GLY B 1 258 ? -12.508 -0.165 -22.75 1 97.56 258 GLY B C 1
ATOM 5132 O O . GLY B 1 258 ? -13.703 -0.106 -23.031 1 97.56 258 GLY B O 1
ATOM 5133 N N . LEU B 1 259 ? -11.812 0.855 -22.297 1 97.94 259 LEU B N 1
ATOM 5134 C CA . LEU B 1 259 ? -12.438 2.156 -22.094 1 97.94 259 LEU B CA 1
ATOM 5135 C C . LEU B 1 259 ? -12.898 2.748 -23.422 1 97.94 259 LEU B C 1
ATOM 5137 O O . LEU B 1 259 ? -14.008 3.275 -23.531 1 97.94 259 LEU B O 1
ATOM 5141 N N . ILE B 1 260 ? -12.047 2.654 -24.422 1 98 260 ILE B N 1
ATOM 5142 C CA . ILE B 1 260 ? -12.367 3.188 -25.734 1 98 260 ILE B CA 1
ATOM 5143 C C . ILE B 1 260 ? -13.586 2.459 -26.297 1 98 260 ILE B C 1
ATOM 5145 O O . ILE B 1 260 ? -14.531 3.092 -26.781 1 98 260 ILE B O 1
ATOM 5149 N N . ILE B 1 261 ? -13.594 1.177 -26.188 1 97.69 261 ILE B N 1
ATOM 5150 C CA . ILE B 1 261 ? -14.672 0.367 -26.734 1 97.69 261 ILE B CA 1
ATOM 5151 C C . ILE B 1 261 ? -15.961 0.635 -25.953 1 97.69 261 ILE B C 1
ATOM 5153 O O . ILE B 1 261 ? -17.047 0.731 -26.547 1 97.69 261 ILE B O 1
ATOM 5157 N N . GLY B 1 262 ? -15.852 0.726 -24.609 1 97.25 262 GLY B N 1
ATOM 5158 C CA . GLY B 1 262 ? -17.016 1.036 -23.797 1 97.25 262 GLY B CA 1
ATOM 5159 C C . GLY B 1 262 ? -17.641 2.377 -24.141 1 97.25 262 GLY B C 1
ATOM 5160 O O . GLY B 1 262 ? -18.875 2.529 -24.094 1 97.25 262 GLY B O 1
ATOM 5161 N N . LEU B 1 263 ? -16.812 3.328 -24.516 1 96.81 263 LEU B N 1
ATOM 5162 C CA . LEU B 1 263 ? -17.312 4.633 -24.938 1 96.81 263 LEU B CA 1
ATOM 5163 C C . LEU B 1 263 ? -17.969 4.555 -26.312 1 96.81 263 LEU B C 1
ATOM 5165 O O . LEU B 1 263 ? -19.016 5.152 -26.531 1 96.81 263 LEU B O 1
ATOM 5169 N N . ILE B 1 264 ? -17.406 3.809 -27.188 1 96.12 264 ILE B N 1
ATOM 5170 C CA . ILE B 1 264 ? -17.891 3.666 -28.547 1 96.12 264 ILE B CA 1
ATOM 5171 C C . ILE B 1 264 ? -19.25 2.955 -28.531 1 96.12 264 ILE B C 1
ATOM 5173 O O . ILE B 1 264 ? -20.172 3.354 -29.25 1 96.12 264 ILE B O 1
ATOM 5177 N N . ASN B 1 265 ? -19.406 1.982 -27.688 1 95.19 265 ASN B N 1
ATOM 5178 C CA . ASN B 1 265 ? -20.641 1.201 -27.672 1 95.19 265 ASN B CA 1
ATOM 5179 C C . ASN B 1 265 ? -21.641 1.769 -26.672 1 95.19 265 ASN B C 1
ATOM 5181 O O . ASN B 1 265 ? -22.672 1.149 -26.391 1 95.19 265 ASN B O 1
ATOM 5185 N N . ASN B 1 266 ? -21.312 2.844 -26.016 1 96 266 ASN B N 1
ATOM 5186 C CA . ASN B 1 266 ? -22.172 3.568 -25.094 1 96 266 ASN B CA 1
ATOM 5187 C C . ASN B 1 266 ? -22.516 2.729 -23.859 1 96 266 ASN B C 1
ATOM 5189 O O . ASN B 1 266 ? -23.641 2.773 -23.359 1 96 266 ASN B O 1
ATOM 5193 N N . SER B 1 267 ? -21.594 1.872 -23.516 1 96.06 267 SER B N 1
ATOM 5194 C CA . SER B 1 267 ? -21.766 1.099 -22.297 1 96.06 267 SER B CA 1
ATOM 5195 C C . SER B 1 267 ? -21.656 1.986 -21.047 1 96.06 267 SER B C 1
ATOM 5197 O O . SER B 1 267 ? -22.25 1.679 -20.016 1 96.06 267 SER B O 1
ATOM 5199 N N . PHE B 1 268 ? -20.906 2.994 -21.125 1 96.25 268 PHE B N 1
ATOM 5200 C CA . PHE B 1 268 ? -20.797 4.031 -20.109 1 96.25 268 PHE B CA 1
ATOM 5201 C C . PHE B 1 268 ? -20.438 5.371 -20.734 1 96.25 268 PHE B C 1
ATOM 5203 O O . PHE B 1 268 ? -19.953 5.422 -21.875 1 96.25 268 PHE B O 1
ATOM 5210 N N . THR B 1 269 ? -20.734 6.445 -20 1 95.31 269 THR B N 1
ATOM 5211 C CA . THR B 1 269 ? -20.375 7.793 -20.438 1 95.31 269 THR B CA 1
ATOM 5212 C C . THR B 1 269 ? -18.938 8.117 -20.078 1 95.31 269 THR B C 1
ATOM 5214 O O . THR B 1 269 ? -18.281 7.359 -19.359 1 95.31 269 THR B O 1
ATOM 5217 N N . PHE B 1 270 ? -18.5 9.195 -20.609 1 93.75 270 PHE B N 1
ATOM 5218 C CA . PHE B 1 270 ? -17.141 9.641 -20.359 1 93.75 270 PHE B CA 1
ATOM 5219 C C . PHE B 1 270 ? -16.922 9.852 -18.859 1 93.75 270 PHE B C 1
ATOM 5221 O O . PHE B 1 270 ? -15.867 9.477 -18.328 1 93.75 270 PHE B O 1
ATOM 5228 N N . ILE B 1 271 ? -17.906 10.328 -18.172 1 91.38 271 ILE B N 1
ATOM 5229 C CA . ILE B 1 271 ? -17.797 10.602 -16.75 1 91.38 271 ILE B CA 1
ATOM 5230 C C . ILE B 1 271 ? -17.875 9.289 -15.961 1 91.38 271 ILE B C 1
ATOM 5232 O O . ILE B 1 271 ? -17.125 9.094 -14.992 1 91.38 271 ILE B O 1
ATOM 5236 N N . GLU B 1 272 ? -18.625 8.406 -16.375 1 94.5 272 GLU B N 1
ATOM 5237 C CA . GLU B 1 272 ? -18.875 7.145 -15.688 1 94.5 272 GLU B CA 1
ATOM 5238 C C . GLU B 1 272 ? -17.641 6.23 -15.758 1 94.5 272 GLU B C 1
ATOM 5240 O O . GLU B 1 272 ? -17.469 5.363 -14.906 1 94.5 272 GLU B O 1
ATOM 5245 N N . MET B 1 273 ? -16.875 6.492 -16.812 1 95.69 273 MET B N 1
ATOM 5246 C CA . MET B 1 273 ? -15.766 5.57 -17 1 95.69 273 MET B CA 1
ATOM 5247 C C . MET B 1 273 ? -14.789 5.641 -15.828 1 95.69 273 MET B C 1
ATOM 5249 O O . MET B 1 273 ? -14.188 4.629 -15.461 1 95.69 273 MET B O 1
ATOM 5253 N N . PHE B 1 274 ? -14.672 6.793 -15.18 1 95.12 274 PHE B N 1
ATOM 5254 C CA . PHE B 1 274 ? -13.758 6.941 -14.055 1 95.12 274 PHE B CA 1
ATOM 5255 C C . PHE B 1 274 ? -14.258 6.164 -12.844 1 95.12 274 PHE B C 1
ATOM 5257 O O . PHE B 1 274 ? -13.461 5.594 -12.094 1 95.12 274 PHE B O 1
ATOM 5264 N N . SER B 1 275 ? -15.531 6.152 -12.742 1 95.5 275 SER B N 1
ATOM 5265 C CA . SER B 1 275 ? -16.125 5.383 -11.648 1 95.5 275 SER B CA 1
ATOM 5266 C C . SER B 1 275 ? -15.953 3.883 -11.883 1 95.5 275 SER B C 1
ATOM 5268 O O . SER B 1 275 ? -15.797 3.117 -10.93 1 95.5 275 SER B O 1
ATOM 5270 N N . VAL B 1 276 ? -16.016 3.49 -13.125 1 97 276 VAL B N 1
ATOM 5271 C CA . VAL B 1 276 ? -15.852 2.084 -13.484 1 97 276 VAL B CA 1
ATOM 5272 C C . VAL B 1 276 ? -14.43 1.635 -13.148 1 97 276 VAL B C 1
ATOM 5274 O O . VAL B 1 276 ? -14.234 0.564 -12.562 1 97 276 VAL B O 1
ATOM 5277 N N . VAL B 1 277 ? -13.484 2.475 -13.484 1 97.62 277 VAL B N 1
ATOM 5278 C CA . VAL B 1 277 ? -12.086 2.168 -13.211 1 97.62 277 VAL B CA 1
ATOM 5279 C C . VAL B 1 277 ? -11.852 2.125 -11.703 1 97.62 277 VAL B C 1
ATOM 5281 O O . VAL B 1 277 ? -11.211 1.2 -11.195 1 97.62 277 VAL B O 1
ATOM 5284 N N . GLN B 1 278 ? -12.367 3.082 -11 1 97.12 278 GLN B N 1
ATOM 5285 C CA . GLN B 1 278 ? -12.203 3.154 -9.555 1 97.12 278 GLN B CA 1
ATOM 5286 C C . GLN B 1 278 ? -12.789 1.923 -8.875 1 97.12 278 GLN B C 1
ATOM 5288 O O . GLN B 1 278 ? -12.219 1.405 -7.914 1 97.12 278 GLN B O 1
ATOM 5293 N N . ARG B 1 279 ? -13.938 1.53 -9.328 1 96 279 ARG B N 1
ATOM 5294 C CA . ARG B 1 279 ? -14.594 0.352 -8.766 1 96 279 ARG B CA 1
ATOM 5295 C C . ARG B 1 279 ? -13.688 -0.874 -8.867 1 96 279 ARG B C 1
ATOM 5297 O O . ARG B 1 279 ? -13.508 -1.602 -7.887 1 96 279 ARG B O 1
ATOM 5304 N N . GLY B 1 280 ? -13.141 -1.112 -10 1 96.12 280 GLY B N 1
ATOM 5305 C CA . GLY B 1 280 ? -12.234 -2.234 -10.211 1 96.12 280 GLY B CA 1
ATOM 5306 C C . GLY B 1 280 ? -11 -2.172 -9.336 1 96.12 280 GLY B C 1
ATOM 5307 O O . GLY B 1 280 ? -10.617 -3.164 -8.711 1 96.12 280 GLY B O 1
ATOM 5308 N N . MET B 1 281 ? -10.367 -1.016 -9.32 1 97.12 281 MET B N 1
ATOM 5309 C CA . MET B 1 281 ? -9.203 -0.839 -8.453 1 97.12 281 MET B CA 1
ATOM 5310 C C . MET B 1 281 ? -9.57 -1.073 -6.992 1 97.12 281 MET B C 1
ATOM 5312 O O . MET B 1 281 ? -8.789 -1.656 -6.238 1 97.12 281 MET B O 1
ATOM 5316 N N . GLY B 1 282 ? -10.719 -0.612 -6.625 1 95.94 282 GLY B N 1
ATOM 5317 C CA . GLY B 1 282 ? -11.203 -0.75 -5.258 1 95.94 282 GLY B CA 1
ATOM 5318 C C . GLY B 1 282 ? -11.297 -2.193 -4.801 1 95.94 282 GLY B C 1
ATOM 5319 O O . GLY B 1 282 ? -10.977 -2.51 -3.652 1 95.94 282 GLY B O 1
ATOM 5320 N N . TRP B 1 283 ? -11.672 -3.082 -5.703 1 92.62 283 TRP B N 1
ATOM 5321 C CA . TRP B 1 283 ? -11.836 -4.496 -5.387 1 92.62 283 TRP B CA 1
ATOM 5322 C C . TRP B 1 283 ? -10.492 -5.125 -5 1 92.62 283 TRP B C 1
ATOM 5324 O O . TRP B 1 283 ? -10.461 -6.137 -4.301 1 92.62 283 TRP B O 1
ATOM 5334 N N . MET B 1 284 ? -9.438 -4.477 -5.457 1 95.19 284 MET B N 1
ATOM 5335 C CA . MET B 1 284 ? -8.125 -5.105 -5.312 1 95.19 284 MET B CA 1
ATOM 5336 C C . MET B 1 284 ? -7.344 -4.473 -4.168 1 95.19 284 MET B C 1
ATOM 5338 O O . MET B 1 284 ? -6.262 -4.945 -3.814 1 95.19 284 MET B O 1
ATOM 5342 N N . GLU B 1 285 ? -7.895 -3.451 -3.58 1 97.38 285 GLU B N 1
ATOM 5343 C CA . GLU B 1 285 ? -7.152 -2.689 -2.576 1 97.38 285 GLU B CA 1
ATOM 5344 C C . GLU B 1 285 ? -6.895 -3.529 -1.328 1 97.38 285 GLU B C 1
ATOM 5346 O O . GLU B 1 285 ? -5.832 -3.424 -0.712 1 97.38 285 GLU B O 1
ATOM 5351 N N . ASN B 1 286 ? -7.863 -4.34 -0.935 1 96.62 286 ASN B N 1
ATOM 5352 C CA . ASN B 1 286 ? -7.688 -5.195 0.233 1 96.62 286 ASN B CA 1
ATOM 5353 C C . ASN B 1 286 ? -6.516 -6.156 0.051 1 96.62 286 ASN B C 1
ATOM 5355 O O . ASN B 1 286 ? -5.699 -6.324 0.959 1 96.62 286 ASN B O 1
ATOM 5359 N N . MET B 1 287 ? -6.414 -6.777 -1.104 1 95.88 287 MET B N 1
ATOM 5360 C CA . MET B 1 287 ? -5.328 -7.703 -1.403 1 95.88 287 MET B CA 1
ATOM 5361 C C . MET B 1 287 ? -3.99 -6.977 -1.454 1 95.88 287 MET B C 1
ATOM 5363 O O . MET B 1 287 ? -2.965 -7.52 -1.035 1 95.88 287 MET B O 1
ATOM 5367 N N . ALA B 1 288 ? -4.059 -5.785 -1.979 1 96.81 288 ALA B N 1
ATOM 5368 C CA . ALA B 1 288 ? -2.848 -4.969 -2.043 1 96.81 288 ALA B CA 1
ATOM 5369 C C . ALA B 1 288 ? -2.307 -4.684 -0.646 1 96.81 288 ALA B C 1
ATOM 5371 O O . ALA B 1 288 ? -1.111 -4.848 -0.39 1 96.81 288 ALA B O 1
ATOM 5372 N N . VAL B 1 289 ? -3.152 -4.309 0.213 1 97.69 289 VAL B N 1
ATOM 5373 C CA . VAL B 1 289 ? -2.744 -3.949 1.567 1 97.69 289 VAL B CA 1
ATOM 5374 C C . VAL B 1 289 ? -2.26 -5.195 2.309 1 97.69 289 VAL B C 1
ATOM 5376 O O . VAL B 1 289 ? -1.289 -5.133 3.066 1 97.69 289 VAL B O 1
ATOM 5379 N N . ILE B 1 290 ? -2.912 -6.281 2.109 1 96.88 290 ILE B N 1
ATOM 5380 C CA . ILE B 1 290 ? -2.482 -7.539 2.703 1 96.88 290 ILE B CA 1
ATOM 5381 C C . ILE B 1 290 ? -1.038 -7.836 2.301 1 96.88 290 ILE B C 1
ATOM 5383 O O . ILE B 1 290 ? -0.211 -8.188 3.145 1 96.88 290 ILE B O 1
ATOM 5387 N N . SER B 1 291 ? -0.748 -7.668 1.045 1 96.19 291 SER B N 1
ATOM 5388 C CA . SER B 1 291 ? 0.596 -7.957 0.553 1 96.19 291 SER B CA 1
ATOM 5389 C C . SER B 1 291 ? 1.636 -7.078 1.237 1 96.19 291 SER B C 1
ATOM 5391 O O . SER B 1 291 ? 2.75 -7.527 1.517 1 96.19 291 SER B O 1
ATOM 5393 N N . LEU B 1 292 ? 1.253 -5.852 1.487 1 97.81 292 LEU B N 1
ATOM 5394 C CA . LEU B 1 292 ? 2.162 -4.938 2.172 1 97.81 292 LEU B CA 1
ATOM 5395 C C . LEU B 1 292 ? 2.438 -5.41 3.596 1 97.81 292 LEU B C 1
ATOM 5397 O O . LEU B 1 292 ? 3.592 -5.461 4.027 1 97.81 292 LEU B O 1
ATOM 5401 N N . ILE B 1 293 ? 1.41 -5.773 4.301 1 98 293 ILE B N 1
ATOM 5402 C CA . ILE B 1 293 ? 1.541 -6.203 5.691 1 98 293 ILE B CA 1
ATOM 5403 C C . ILE B 1 293 ? 2.369 -7.484 5.758 1 98 293 ILE B C 1
ATOM 5405 O O . ILE B 1 293 ? 3.213 -7.637 6.645 1 98 293 ILE B O 1
ATOM 5409 N N . ILE B 1 294 ? 2.15 -8.344 4.824 1 96.38 294 ILE B N 1
ATOM 5410 C CA . ILE B 1 294 ? 2.918 -9.586 4.762 1 96.38 294 ILE B CA 1
ATOM 5411 C C . ILE B 1 294 ? 4.398 -9.266 4.57 1 96.38 294 ILE B C 1
ATOM 5413 O O . ILE B 1 294 ? 5.258 -9.867 5.219 1 96.38 294 ILE B O 1
ATOM 5417 N N . GLY B 1 295 ? 4.688 -8.375 3.643 1 96.25 295 GLY B N 1
ATOM 5418 C CA . GLY B 1 295 ? 6.07 -7.973 3.426 1 96.25 295 GLY B CA 1
ATOM 5419 C C . GLY B 1 295 ? 6.75 -7.469 4.684 1 96.25 295 GLY B C 1
ATOM 5420 O O . GLY B 1 295 ? 7.918 -7.773 4.93 1 96.25 295 GLY B O 1
ATOM 5421 N N . GLY B 1 296 ? 6.039 -6.688 5.457 1 97.88 296 GLY B N 1
ATOM 5422 C CA . GLY B 1 296 ? 6.574 -6.223 6.727 1 97.88 296 GLY B CA 1
ATOM 5423 C C . GLY B 1 296 ? 6.828 -7.344 7.715 1 97.88 296 GLY B C 1
ATOM 5424 O O . GLY B 1 296 ? 7.871 -7.375 8.375 1 97.88 296 GLY B O 1
ATOM 5425 N N . VAL B 1 297 ? 5.895 -8.234 7.836 1 97.56 297 VAL B N 1
ATOM 5426 C CA . VAL B 1 297 ? 6.023 -9.359 8.758 1 97.56 297 VAL B CA 1
ATOM 5427 C C . VAL B 1 297 ? 7.234 -10.203 8.367 1 97.56 297 VAL B C 1
ATOM 5429 O O . VAL B 1 297 ? 8.008 -10.625 9.234 1 97.56 297 VAL B O 1
ATOM 5432 N N . VAL B 1 298 ? 7.391 -10.422 7.109 1 95.56 298 VAL B N 1
ATOM 5433 C CA . VAL B 1 298 ? 8.508 -11.219 6.602 1 95.56 298 VAL B CA 1
ATOM 5434 C C . VAL B 1 298 ? 9.828 -10.547 6.973 1 95.56 298 VAL B C 1
ATOM 5436 O O . VAL B 1 298 ? 10.781 -11.227 7.363 1 9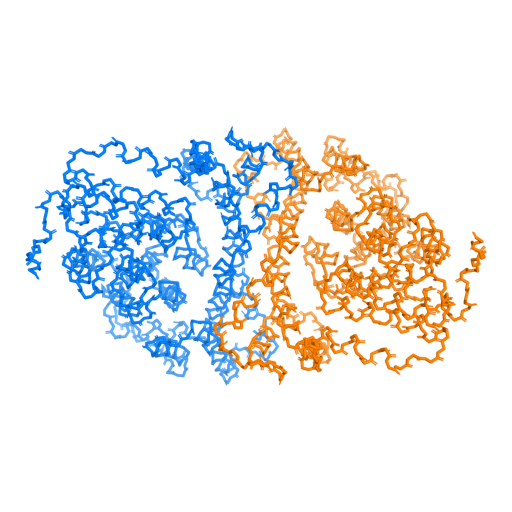5.56 298 VAL B O 1
ATOM 5439 N N . ALA B 1 299 ? 9.883 -9.234 6.859 1 96.62 299 ALA B N 1
ATOM 5440 C CA . ALA B 1 299 ? 11.094 -8.5 7.207 1 96.62 299 ALA B CA 1
ATOM 5441 C C . ALA B 1 299 ? 11.438 -8.672 8.688 1 96.62 299 ALA B C 1
ATOM 5443 O O . ALA B 1 299 ? 12.609 -8.805 9.047 1 96.62 299 ALA B O 1
ATOM 5444 N N . ILE B 1 300 ? 10.461 -8.695 9.516 1 97.44 300 ILE B N 1
ATOM 5445 C CA . ILE B 1 300 ? 10.688 -8.898 10.938 1 97.44 300 ILE B CA 1
ATOM 5446 C C . ILE B 1 300 ? 11.156 -10.328 11.195 1 97.44 300 ILE B C 1
ATOM 5448 O O . ILE B 1 300 ? 12.023 -10.57 12.031 1 97.44 300 ILE B O 1
ATOM 5452 N N . MET B 1 301 ? 10.562 -11.242 10.5 1 96.56 301 MET B N 1
ATOM 5453 C CA . MET B 1 301 ? 10.977 -12.641 10.641 1 96.56 301 MET B CA 1
ATOM 5454 C C . MET B 1 301 ? 12.445 -12.812 10.289 1 96.56 301 MET B C 1
ATOM 5456 O O . MET B 1 301 ? 13.164 -13.555 10.961 1 96.56 301 MET B O 1
ATOM 5460 N N . GLN B 1 302 ? 12.844 -12.148 9.258 1 95 302 GLN B N 1
ATOM 5461 C CA . GLN B 1 302 ? 14.25 -12.188 8.859 1 95 302 GLN B CA 1
ATOM 5462 C C . GLN B 1 302 ? 15.141 -11.539 9.914 1 95 302 GLN B C 1
ATOM 5464 O O . GLN B 1 302 ? 16.188 -12.078 10.258 1 95 302 GLN B O 1
ATOM 5469 N N . TYR B 1 303 ? 14.664 -10.383 10.43 1 95.88 303 TYR B N 1
ATOM 5470 C CA . TYR B 1 303 ? 15.383 -9.688 11.484 1 95.88 303 TYR B CA 1
ATOM 5471 C C . TYR B 1 303 ? 15.539 -10.578 12.719 1 95.88 303 TYR B C 1
ATOM 5473 O O . TYR B 1 303 ? 16.609 -10.602 13.344 1 95.88 303 TYR B O 1
ATOM 5481 N N . LEU B 1 304 ? 14.547 -11.383 12.953 1 96.69 304 LEU B N 1
ATOM 5482 C CA . LEU B 1 304 ? 14.547 -12.242 14.133 1 96.69 304 LEU B CA 1
ATOM 5483 C C . LEU B 1 304 ? 15.383 -13.492 13.898 1 96.69 304 LEU B C 1
ATOM 5485 O O . LEU B 1 304 ? 15.594 -14.281 14.828 1 96.69 304 LEU B O 1
ATOM 5489 N N . GLY B 1 305 ? 15.852 -13.727 12.664 1 95.12 305 GLY B N 1
ATOM 5490 C CA . GLY B 1 305 ? 16.766 -14.82 12.367 1 95.12 305 GLY B CA 1
ATOM 5491 C C . GLY B 1 305 ? 16.047 -16.078 11.891 1 95.12 305 GLY B C 1
ATOM 5492 O O . GLY B 1 305 ? 16.578 -17.172 12.031 1 95.12 305 GLY B O 1
ATOM 5493 N N . GLY B 1 306 ? 14.852 -15.93 11.422 1 93.88 306 GLY B N 1
ATOM 5494 C CA . GLY B 1 306 ? 14.07 -17.078 10.992 1 93.88 306 GLY B CA 1
ATOM 5495 C C . GLY B 1 306 ? 14.703 -17.828 9.836 1 93.88 306 GLY B C 1
ATOM 5496 O O . GLY B 1 306 ? 14.797 -19.062 9.859 1 93.88 306 GLY B O 1
ATOM 5497 N N . VAL B 1 307 ? 15.172 -17.172 8.859 1 91.31 307 VAL B N 1
ATOM 5498 C CA . VAL B 1 307 ? 15.773 -17.781 7.668 1 91.31 307 VAL B CA 1
ATOM 5499 C C . VAL B 1 307 ? 17.062 -18.516 8.055 1 91.31 307 VAL B C 1
ATOM 5501 O O . VAL B 1 307 ? 17.281 -19.656 7.637 1 91.31 307 VAL B O 1
ATOM 5504 N N . ASP B 1 308 ? 17.844 -17.859 8.852 1 92.38 308 ASP B N 1
ATOM 5505 C CA . ASP B 1 308 ? 19.078 -18.469 9.312 1 92.38 308 ASP B CA 1
ATOM 5506 C C . ASP B 1 308 ? 18.812 -19.75 10.094 1 92.38 308 ASP B C 1
ATOM 5508 O O . ASP B 1 308 ? 19.547 -20.734 9.969 1 92.38 308 ASP B O 1
ATOM 5512 N N . TYR B 1 309 ? 17.828 -19.703 10.867 1 93.75 309 TYR B N 1
ATOM 5513 C CA . TYR B 1 309 ? 17.438 -20.859 11.656 1 93.75 309 TYR B CA 1
ATOM 5514 C C . TYR B 1 309 ? 17.109 -22.047 10.75 1 93.75 309 TYR B C 1
ATOM 5516 O O . TYR B 1 309 ? 17.547 -23.172 11 1 93.75 309 TYR B O 1
ATOM 5524 N N . LEU B 1 310 ? 16.375 -21.828 9.711 1 91.31 310 LEU B N 1
ATOM 5525 C CA . LEU B 1 310 ? 15.992 -22.891 8.781 1 91.31 310 LEU B CA 1
ATOM 5526 C C . LEU B 1 310 ? 17.219 -23.438 8.055 1 91.31 310 LEU B C 1
ATOM 5528 O O . LEU B 1 310 ? 17.375 -24.656 7.934 1 91.31 310 LEU B O 1
ATOM 5532 N N . LEU B 1 311 ? 18.094 -22.594 7.652 1 89 311 LEU B N 1
ATOM 5533 C CA . LEU B 1 311 ? 19.297 -23 6.93 1 89 311 LEU B CA 1
ATOM 5534 C C . LEU B 1 311 ? 20.203 -23.859 7.809 1 89 311 LEU B C 1
ATOM 5536 O O . LEU B 1 311 ? 20.719 -24.891 7.355 1 89 311 LEU B O 1
ATOM 5540 N N . GLU B 1 312 ? 20.328 -23.547 9.031 1 88.25 312 GLU B N 1
ATOM 5541 C CA . GLU B 1 312 ? 21.219 -24.234 9.953 1 88.25 312 GLU B CA 1
ATOM 5542 C C . GLU B 1 312 ? 20.656 -25.578 10.375 1 88.25 312 GLU B C 1
ATOM 5544 O O . GLU B 1 312 ? 21.391 -26.562 10.484 1 88.25 312 GLU B O 1
ATOM 5549 N N . ASN B 1 313 ? 19.469 -25.703 10.656 1 88.81 313 ASN B N 1
ATOM 5550 C CA . ASN B 1 313 ? 18.859 -26.875 11.273 1 88.81 313 ASN B CA 1
ATOM 5551 C C . ASN B 1 313 ? 18.562 -27.953 10.242 1 88.81 313 ASN B C 1
ATOM 5553 O O . ASN B 1 313 ? 18.578 -29.141 10.562 1 88.81 313 ASN B O 1
ATOM 5557 N N . LEU B 1 314 ? 18.297 -27.578 9.055 1 84.5 314 LEU B N 1
ATOM 5558 C CA . LEU B 1 314 ? 17.938 -28.594 8.062 1 84.5 314 LEU B CA 1
ATOM 5559 C C . LEU B 1 314 ? 19.188 -29.25 7.488 1 84.5 314 LEU B C 1
ATOM 5561 O O . LEU B 1 314 ? 19.141 -30.406 7.07 1 84.5 314 LEU B O 1
ATOM 5565 N N . THR B 1 315 ? 20.328 -28.609 7.535 1 80.94 315 THR B N 1
ATOM 5566 C CA . THR B 1 315 ? 21.578 -29.172 7.039 1 80.94 315 THR B CA 1
ATOM 5567 C C . THR B 1 315 ? 22.094 -30.266 7.969 1 80.94 315 THR B C 1
ATOM 5569 O O . THR B 1 315 ? 22.656 -31.266 7.512 1 80.94 315 THR B O 1
ATOM 5572 N N . LYS B 1 316 ? 21.781 -30.172 9.141 1 84.75 316 LYS B N 1
ATOM 5573 C CA . LYS B 1 316 ? 22.297 -31.078 10.156 1 84.75 316 LYS B CA 1
ATOM 5574 C C . LYS B 1 316 ? 21.609 -32.438 10.078 1 84.75 316 LYS B C 1
ATOM 5576 O O . LYS B 1 316 ? 22.188 -33.469 10.492 1 84.75 316 LYS B O 1
ATOM 5581 N N . LYS B 1 317 ? 20.562 -32.531 9.469 1 85.69 317 LYS B N 1
ATOM 5582 C CA . LYS B 1 317 ? 19.75 -33.719 9.539 1 85.69 317 LYS B CA 1
ATOM 5583 C C . LYS B 1 317 ? 19.922 -34.594 8.281 1 85.69 317 LYS B C 1
ATOM 5585 O O . LYS B 1 317 ? 19.422 -35.719 8.219 1 85.69 317 LYS B O 1
ATOM 5590 N N . ILE B 1 318 ? 20.656 -34.125 7.332 1 90.19 318 ILE B N 1
ATOM 5591 C CA . ILE B 1 318 ? 20.797 -34.812 6.059 1 90.19 318 ILE B CA 1
ATOM 5592 C C . ILE B 1 318 ? 21.891 -35.906 6.168 1 90.19 318 ILE B C 1
ATOM 5594 O O . ILE B 1 318 ? 23.016 -35.594 6.59 1 90.19 318 ILE B O 1
ATOM 5598 N N . LYS B 1 319 ? 21.547 -37.125 5.754 1 91.44 319 LYS B N 1
ATOM 5599 C CA . LYS B 1 319 ? 22.516 -38.219 5.93 1 91.44 319 LYS B CA 1
ATOM 5600 C C . LYS B 1 319 ? 22.641 -39.062 4.656 1 91.44 319 LYS B C 1
ATOM 5602 O O . LYS B 1 319 ? 23.484 -39.969 4.582 1 91.44 319 LYS B O 1
ATOM 5607 N N . SER B 1 320 ? 21.828 -38.906 3.752 1 93.38 320 SER B N 1
ATOM 5608 C CA . SER B 1 320 ? 21.844 -39.719 2.531 1 93.38 320 SER B CA 1
ATOM 5609 C C . SER B 1 320 ? 21.516 -38.875 1.309 1 93.38 320 SER B C 1
ATOM 5611 O O . SER B 1 320 ? 21.141 -37.688 1.439 1 93.38 320 SER B O 1
ATOM 5613 N N . LYS B 1 321 ? 21.719 -39.531 0.173 1 93.56 321 LYS B N 1
ATOM 5614 C CA . LYS B 1 321 ? 21.422 -38.844 -1.081 1 93.56 321 LYS B CA 1
ATOM 5615 C C . LYS B 1 321 ? 19.938 -38.469 -1.161 1 93.56 321 LYS B C 1
ATOM 5617 O O . LYS B 1 321 ? 19.609 -37.344 -1.536 1 93.56 321 LYS B O 1
ATOM 5622 N N . LYS B 1 322 ? 19.094 -39.375 -0.837 1 94.94 322 LYS B N 1
ATOM 5623 C CA . LYS B 1 322 ? 17.656 -39.094 -0.824 1 94.94 322 LYS B CA 1
ATOM 5624 C C . LYS B 1 322 ? 17.297 -38.094 0.262 1 94.94 322 LYS B C 1
ATOM 5626 O O . LYS B 1 322 ? 16.438 -37.25 0.067 1 94.94 322 LYS B O 1
ATOM 5631 N N . GLY B 1 323 ? 17.969 -38.25 1.331 1 94.94 323 GLY B N 1
ATOM 5632 C CA . GLY B 1 323 ? 17.797 -37.281 2.393 1 94.94 323 GLY B CA 1
ATOM 5633 C C . GLY B 1 323 ? 18.172 -35.844 1.978 1 94.94 323 GLY B C 1
ATOM 5634 O O . GLY B 1 323 ? 17.531 -34.875 2.4 1 94.94 323 GLY B O 1
ATOM 5635 N N . ALA B 1 324 ? 19.25 -35.812 1.197 1 95.88 324 ALA B N 1
ATOM 5636 C CA . ALA B 1 324 ? 19.688 -34.531 0.687 1 95.88 324 ALA B CA 1
ATOM 5637 C C . ALA B 1 324 ? 18.625 -33.906 -0.198 1 95.88 324 ALA B C 1
ATOM 5639 O O . ALA B 1 324 ? 18.328 -32.719 -0.073 1 95.88 324 ALA B O 1
ATOM 5640 N N . GLU B 1 325 ? 18.031 -34.688 -1.062 1 96.75 325 GLU B N 1
ATOM 5641 C CA . GLU B 1 325 ? 16.984 -34.156 -1.946 1 96.75 325 GLU B CA 1
ATOM 5642 C C . GLU B 1 325 ? 15.766 -33.719 -1.153 1 96.75 325 GLU B C 1
ATOM 5644 O O . GLU B 1 325 ? 15.195 -32.656 -1.417 1 96.75 325 GLU B O 1
ATOM 5649 N N . PHE B 1 326 ? 15.367 -34.531 -0.188 1 96.44 326 PHE B N 1
ATOM 5650 C CA . PHE B 1 326 ? 14.25 -34.188 0.674 1 96.44 326 PHE B CA 1
ATOM 5651 C C . PHE B 1 326 ? 14.57 -32.906 1.47 1 96.44 326 PHE B C 1
ATOM 5653 O O . PHE B 1 326 ? 13.727 -32.031 1.594 1 96.44 326 PHE B O 1
ATOM 5660 N N . GLY B 1 327 ? 15.75 -32.906 1.995 1 95.5 327 GLY B N 1
ATOM 5661 C CA . GLY B 1 327 ? 16.156 -31.766 2.783 1 95.5 327 GLY B CA 1
ATOM 5662 C C . GLY B 1 327 ? 16.125 -30.469 2.002 1 95.5 327 GLY B C 1
ATOM 5663 O O . GLY B 1 327 ? 15.609 -29.453 2.49 1 95.5 327 GLY B O 1
ATOM 5664 N N . ILE B 1 328 ? 16.672 -30.484 0.793 1 96.31 328 ILE B N 1
ATOM 5665 C CA . ILE B 1 328 ? 16.703 -29.312 -0.075 1 96.31 328 ILE B CA 1
ATOM 5666 C C . ILE B 1 328 ? 15.273 -28.891 -0.416 1 96.31 328 ILE B C 1
ATOM 5668 O O . ILE B 1 328 ? 14.945 -27.688 -0.385 1 96.31 328 ILE B O 1
ATOM 5672 N N . SER B 1 329 ? 14.43 -29.844 -0.702 1 97.19 329 SER B N 1
ATOM 5673 C CA . SER B 1 329 ? 13.047 -29.578 -1.063 1 97.19 329 SER B CA 1
ATOM 5674 C C . SER B 1 329 ? 12.281 -28.969 0.11 1 97.19 329 SER B C 1
ATOM 5676 O O . SER B 1 329 ? 11.508 -28.031 -0.064 1 97.19 329 SER B O 1
ATOM 5678 N N . ILE B 1 330 ? 12.5 -29.484 1.277 1 96.38 330 ILE B N 1
ATOM 5679 C CA . ILE B 1 330 ? 11.844 -28.969 2.477 1 96.38 330 ILE B CA 1
ATOM 5680 C C . ILE B 1 330 ? 12.352 -27.562 2.789 1 96.38 330 ILE B C 1
ATOM 5682 O O . ILE B 1 330 ? 11.562 -26.672 3.139 1 96.38 330 ILE B O 1
ATOM 5686 N N . LEU B 1 331 ? 13.641 -27.406 2.641 1 95.19 331 LEU B N 1
ATOM 5687 C CA . LEU B 1 331 ? 14.25 -26.125 2.924 1 95.19 331 LEU B CA 1
ATOM 5688 C C . LEU B 1 331 ? 13.641 -25.031 2.051 1 95.19 331 LEU B C 1
ATOM 5690 O O . LEU B 1 331 ? 13.188 -24 2.559 1 95.19 331 LEU B O 1
ATOM 5694 N N . VAL B 1 332 ? 13.625 -25.266 0.761 1 96.94 332 VAL B N 1
ATOM 5695 C CA . VAL B 1 332 ? 13.141 -24.234 -0.151 1 96.94 332 VAL B CA 1
ATOM 5696 C C . VAL B 1 332 ? 11.648 -24.016 0.065 1 96.94 332 VAL B C 1
ATOM 5698 O O . VAL B 1 332 ? 11.156 -22.891 -0.057 1 96.94 332 VAL B O 1
ATOM 5701 N N . SER B 1 333 ? 10.891 -25.031 0.401 1 96.94 333 SER B N 1
ATOM 5702 C CA . SER B 1 333 ? 9.469 -24.922 0.688 1 96.94 333 SER B CA 1
ATOM 5703 C C . SER B 1 333 ? 9.219 -24.047 1.916 1 96.94 333 SER B C 1
ATOM 5705 O O . SER B 1 333 ? 8.359 -23.172 1.893 1 96.94 333 SER B O 1
ATOM 5707 N N . LEU B 1 334 ? 9.977 -24.281 2.943 1 95.06 334 LEU B N 1
ATOM 5708 C CA . LEU B 1 334 ? 9.82 -23.516 4.18 1 95.06 334 LEU B CA 1
ATOM 5709 C C . LEU B 1 334 ? 10.25 -22.062 3.984 1 95.06 334 LEU B C 1
ATOM 5711 O O . LEU B 1 334 ? 9.641 -21.156 4.539 1 95.06 334 LEU B O 1
ATOM 5715 N N . LEU B 1 335 ? 11.312 -21.922 3.225 1 95 335 LEU B N 1
ATOM 5716 C CA . LEU B 1 335 ? 11.742 -20.562 2.908 1 95 335 LEU B CA 1
ATOM 5717 C C . LEU B 1 335 ? 10.664 -19.828 2.111 1 95 335 LEU B C 1
ATOM 5719 O O . LEU B 1 335 ? 10.453 -18.625 2.309 1 95 335 LEU B O 1
ATOM 5723 N N . CYS B 1 336 ? 10.039 -20.516 1.283 1 95.19 336 CYS B N 1
ATOM 5724 C CA . CYS B 1 336 ? 8.945 -19.938 0.514 1 95.19 336 CYS B CA 1
ATOM 5725 C C . CYS B 1 336 ? 7.801 -19.516 1.426 1 95.19 336 CYS B C 1
ATOM 5727 O O . CYS B 1 336 ? 7.227 -18.438 1.256 1 95.19 336 CYS B O 1
ATOM 5729 N N . LEU B 1 337 ? 7.488 -20.312 2.334 1 92.25 337 LEU B N 1
ATOM 5730 C CA . LEU B 1 337 ? 6.418 -20.016 3.279 1 92.25 337 LEU B CA 1
ATOM 5731 C C . LEU B 1 337 ? 6.75 -18.797 4.125 1 92.25 337 LEU B C 1
ATOM 5733 O O . LEU B 1 337 ? 5.863 -18.016 4.477 1 92.25 337 LEU B O 1
ATOM 5737 N N . THR B 1 338 ? 8.016 -18.594 4.348 1 90.31 338 THR B N 1
ATOM 5738 C CA . THR B 1 338 ? 8.438 -17.531 5.242 1 90.31 338 THR B CA 1
ATOM 5739 C C . THR B 1 338 ? 8.672 -16.234 4.469 1 90.31 338 THR B C 1
ATOM 5741 O O . THR B 1 338 ? 8.445 -15.141 4.992 1 90.31 338 THR B O 1
ATOM 5744 N N . THR B 1 339 ? 9.125 -16.344 3.27 1 89.81 339 THR B N 1
ATOM 5745 C CA . THR B 1 339 ? 9.492 -15.148 2.525 1 89.81 339 THR B CA 1
ATOM 5746 C C . THR B 1 339 ? 8.375 -14.742 1.57 1 89.81 339 THR B C 1
ATOM 5748 O O . THR B 1 339 ? 8.352 -13.609 1.078 1 89.81 339 THR B O 1
ATOM 5751 N N . SER B 1 340 ? 7.488 -15.664 1.295 1 89.75 340 SER B N 1
ATOM 5752 C CA . SER B 1 340 ? 6.391 -15.453 0.357 1 89.75 340 SER B CA 1
ATOM 5753 C C . SER B 1 340 ? 6.906 -15.008 -1.006 1 89.75 340 SER B C 1
ATOM 5755 O O . SER B 1 340 ? 6.309 -14.133 -1.646 1 89.75 340 SER B O 1
ATOM 5757 N N . ASN B 1 341 ? 8.086 -15.523 -1.368 1 91 341 ASN B N 1
ATOM 5758 C CA . ASN B 1 341 ? 8.742 -15.219 -2.641 1 91 341 ASN B CA 1
ATOM 5759 C C . ASN B 1 341 ? 9.594 -16.391 -3.121 1 91 341 ASN B C 1
ATOM 5761 O O . ASN B 1 341 ? 10.664 -16.656 -2.578 1 91 341 ASN B O 1
ATOM 5765 N N . ASN B 1 342 ? 9.094 -16.984 -4.145 1 93.81 342 ASN B N 1
ATOM 5766 C CA . ASN B 1 342 ? 9.766 -18.203 -4.59 1 93.81 342 ASN B CA 1
ATOM 5767 C C . ASN B 1 342 ? 11.164 -17.906 -5.129 1 93.81 342 ASN B C 1
ATOM 5769 O O . ASN B 1 342 ? 12.094 -18.672 -4.898 1 93.81 342 ASN B O 1
ATOM 5773 N N . THR B 1 343 ? 11.43 -16.766 -5.777 1 92.12 343 THR B N 1
ATOM 5774 C CA . THR B 1 343 ? 12.75 -16.422 -6.289 1 92.12 343 THR B CA 1
ATOM 5775 C C . THR B 1 343 ? 13.727 -16.188 -5.145 1 92.12 343 THR B C 1
ATOM 5777 O O . THR B 1 343 ? 14.844 -16.719 -5.152 1 92.12 343 THR B O 1
ATOM 5780 N N . VAL B 1 344 ? 13.305 -15.5 -4.246 1 92.81 344 VAL B N 1
ATOM 5781 C CA . VAL B 1 344 ? 14.141 -15.195 -3.092 1 92.81 344 VAL B CA 1
ATOM 5782 C C . VAL B 1 344 ? 14.469 -16.484 -2.344 1 92.81 344 VAL B C 1
ATOM 5784 O O . VAL B 1 344 ? 15.594 -16.672 -1.87 1 92.81 344 VAL B O 1
ATOM 5787 N N . SER B 1 345 ? 13.508 -17.344 -2.24 1 96.06 345 SER B N 1
ATOM 5788 C CA . SER B 1 345 ? 13.719 -18.609 -1.562 1 96.06 345 SER B CA 1
ATOM 5789 C C . SER B 1 345 ? 14.781 -19.453 -2.266 1 96.06 345 SER B C 1
ATOM 5791 O O . SER B 1 345 ? 15.641 -20.047 -1.614 1 96.06 345 SER B O 1
ATOM 5793 N N . ILE B 1 346 ? 14.766 -19.438 -3.549 1 97 346 ILE B N 1
ATOM 5794 C CA . ILE B 1 346 ? 15.711 -20.219 -4.336 1 97 346 ILE B CA 1
ATOM 5795 C C . ILE B 1 346 ? 17.109 -19.625 -4.223 1 97 346 ILE B C 1
ATOM 5797 O O . ILE B 1 346 ? 18.078 -20.344 -4.012 1 97 346 ILE B O 1
ATOM 5801 N N . ILE B 1 347 ? 17.188 -18.344 -4.309 1 95.62 347 ILE B N 1
ATOM 5802 C CA . ILE B 1 347 ? 18.484 -17.656 -4.242 1 95.62 347 ILE B CA 1
ATOM 5803 C C . ILE B 1 347 ? 19.094 -17.859 -2.861 1 95.62 347 ILE B C 1
ATOM 5805 O O . ILE B 1 347 ? 20.312 -18.016 -2.734 1 95.62 347 ILE B O 1
ATOM 5809 N N . THR B 1 348 ? 18.234 -17.844 -1.892 1 94.69 348 THR B N 1
ATOM 5810 C CA . THR B 1 348 ? 18.703 -17.969 -0.516 1 94.69 348 THR B CA 1
ATOM 5811 C C . THR B 1 348 ? 19.141 -19.406 -0.224 1 94.69 348 THR B C 1
ATOM 5813 O O . THR B 1 348 ? 20.172 -19.625 0.411 1 94.69 348 THR B O 1
ATOM 5816 N N . ALA B 1 349 ? 18.406 -20.312 -0.694 1 96 349 ALA B N 1
ATOM 5817 C CA . ALA B 1 349 ? 18.688 -21.719 -0.432 1 96 349 ALA B CA 1
ATOM 5818 C C . ALA B 1 349 ? 19.766 -22.25 -1.389 1 96 349 ALA B C 1
ATOM 5820 O O . ALA B 1 349 ? 20.406 -23.25 -1.106 1 96 349 ALA B O 1
ATOM 5821 N N . GLY B 1 350 ? 19.969 -21.609 -2.473 1 95.88 350 GLY B N 1
ATOM 5822 C CA . GLY B 1 350 ? 20.734 -22.109 -3.604 1 95.88 350 GLY B CA 1
ATOM 5823 C C . GLY B 1 350 ? 22.141 -22.531 -3.229 1 95.88 350 GLY B C 1
ATOM 5824 O O . GLY B 1 350 ? 22.531 -23.672 -3.471 1 95.88 350 GLY B O 1
ATOM 5825 N N . PRO B 1 351 ? 22.891 -21.656 -2.66 1 94.31 351 PRO B N 1
ATOM 5826 C CA . PRO B 1 351 ? 24.281 -21.984 -2.311 1 94.31 351 PRO B CA 1
ATOM 5827 C C . PRO B 1 351 ? 24.375 -23.172 -1.348 1 94.31 351 PRO B C 1
ATOM 5829 O O . PRO B 1 351 ? 25.219 -24.047 -1.521 1 94.31 351 PRO B O 1
ATOM 5832 N N . LEU B 1 352 ? 23.547 -23.156 -0.42 1 93.75 352 LEU B N 1
ATOM 5833 C CA . LEU B 1 352 ? 23.531 -24.281 0.523 1 93.75 352 LEU B CA 1
ATOM 5834 C C . LEU B 1 352 ? 23.125 -25.578 -0.17 1 93.75 352 LEU B C 1
ATOM 5836 O O . LEU B 1 352 ? 23.688 -26.625 0.113 1 93.75 352 LEU B O 1
ATOM 5840 N N . ALA B 1 353 ? 22.141 -25.469 -0.99 1 96.44 353 ALA B N 1
ATOM 5841 C CA . ALA B 1 353 ? 21.688 -26.625 -1.755 1 96.44 353 ALA B CA 1
ATOM 5842 C C . ALA B 1 353 ? 22.828 -27.188 -2.617 1 96.44 353 ALA B C 1
ATOM 5844 O O . ALA B 1 353 ? 22.969 -28.391 -2.758 1 96.44 353 ALA B O 1
ATOM 5845 N N . LYS B 1 354 ? 23.547 -26.297 -3.18 1 96.44 354 LYS B N 1
ATOM 5846 C CA . LYS B 1 354 ? 24.703 -26.703 -3.99 1 96.44 354 LYS B CA 1
ATOM 5847 C C . LYS B 1 354 ? 25.719 -27.469 -3.154 1 96.44 354 LYS B C 1
ATOM 5849 O O . LYS B 1 354 ? 26.219 -28.516 -3.572 1 96.44 354 LYS B O 1
ATOM 5854 N N . ASP B 1 355 ? 26.031 -26.969 -2.006 1 94.62 355 ASP B N 1
ATOM 5855 C CA . ASP B 1 355 ? 26.984 -27.625 -1.105 1 94.62 355 ASP B CA 1
ATOM 5856 C C . ASP B 1 355 ? 26.484 -29 -0.692 1 94.62 355 ASP B C 1
ATOM 5858 O O . ASP B 1 355 ? 27.266 -29.953 -0.644 1 94.62 355 ASP B O 1
ATOM 5862 N N . ILE B 1 356 ? 25.266 -29.062 -0.397 1 94.56 356 ILE B N 1
ATOM 5863 C CA . ILE B 1 356 ? 24.672 -30.344 0.002 1 94.56 356 ILE B CA 1
ATOM 5864 C C . ILE B 1 356 ? 24.734 -31.328 -1.161 1 94.56 356 ILE B C 1
ATOM 5866 O O . ILE B 1 356 ? 25.031 -32.5 -0.966 1 94.56 356 ILE B O 1
ATOM 5870 N N . ALA B 1 357 ? 24.406 -30.859 -2.312 1 95 357 ALA B N 1
ATOM 5871 C CA . ALA B 1 357 ? 24.438 -31.688 -3.512 1 95 357 ALA B CA 1
ATOM 5872 C C . ALA B 1 357 ? 25.828 -32.281 -3.729 1 95 357 ALA B C 1
ATOM 5874 O O . ALA B 1 357 ? 25.969 -33.469 -4.043 1 95 357 ALA B O 1
ATOM 5875 N N . ASP B 1 358 ? 26.797 -31.453 -3.543 1 95.25 358 ASP B N 1
ATOM 5876 C CA . ASP B 1 358 ? 28.188 -31.891 -3.729 1 95.25 358 ASP B CA 1
ATOM 5877 C C . ASP B 1 358 ? 28.594 -32.875 -2.643 1 95.25 358 ASP B C 1
ATOM 5879 O O . ASP B 1 358 ? 29.25 -33.875 -2.928 1 95.25 358 ASP B O 1
ATOM 5883 N N . LYS B 1 359 ? 28.203 -32.625 -1.542 1 94.12 359 LYS B N 1
ATOM 5884 C CA . LYS B 1 359 ? 28.562 -33.469 -0.406 1 94.12 359 LYS B CA 1
ATOM 5885 C C . LYS B 1 359 ? 27.953 -34.844 -0.543 1 94.12 359 LYS B C 1
ATOM 5887 O O . LYS B 1 359 ? 28.594 -35.844 -0.195 1 94.12 359 LYS B O 1
ATOM 5892 N N . PHE B 1 360 ? 26.812 -34.938 -1.059 1 94.75 360 PHE B N 1
ATOM 5893 C CA . PHE B 1 360 ? 26.094 -36.219 -1.097 1 94.75 360 PHE B CA 1
ATOM 5894 C C . PHE B 1 360 ? 26.016 -36.75 -2.523 1 94.75 360 PHE B C 1
ATOM 5896 O O . PHE B 1 360 ? 25.312 -37.719 -2.791 1 94.75 360 PHE B O 1
ATOM 5903 N N . SER B 1 361 ? 26.609 -36.062 -3.438 1 93.88 361 SER B N 1
ATOM 5904 C CA . SER B 1 361 ? 26.75 -36.469 -4.832 1 93.88 361 SER B CA 1
ATOM 5905 C C . SER B 1 361 ? 25.375 -36.562 -5.516 1 93.88 361 SER B C 1
ATOM 5907 O O . SER B 1 361 ? 25.062 -37.531 -6.172 1 93.88 361 SER B O 1
ATOM 5909 N N . VAL B 1 362 ? 24.641 -35.594 -5.242 1 95.06 362 VAL B N 1
ATOM 5910 C CA . VAL B 1 362 ? 23.359 -35.438 -5.945 1 95.06 362 VAL B CA 1
ATOM 5911 C C . VAL B 1 362 ? 23.578 -34.594 -7.207 1 95.06 362 VAL B C 1
ATOM 5913 O O . VAL B 1 362 ? 24.328 -33.625 -7.191 1 95.06 362 VAL B O 1
ATOM 5916 N N . ASP B 1 363 ? 23 -35.062 -8.312 1 95.62 363 ASP B N 1
ATOM 5917 C CA . ASP B 1 363 ? 23.109 -34.312 -9.562 1 95.62 363 ASP B CA 1
ATOM 5918 C C . ASP B 1 363 ? 22.547 -32.906 -9.422 1 95.62 363 ASP B C 1
ATOM 5920 O O . ASP B 1 363 ? 21.391 -32.719 -9.047 1 95.62 363 ASP B O 1
ATOM 5924 N N . ARG B 1 364 ? 23.328 -31.953 -9.758 1 96.62 364 ARG B N 1
ATOM 5925 C CA . ARG B 1 364 ? 22.938 -30.547 -9.586 1 96.62 364 ARG B CA 1
ATOM 5926 C C . ARG B 1 364 ? 21.766 -30.188 -10.477 1 96.62 364 ARG B C 1
ATOM 5928 O O . ARG B 1 364 ? 20.984 -29.281 -10.156 1 96.62 364 ARG B O 1
ATOM 5935 N N . ARG B 1 365 ? 21.656 -30.828 -11.625 1 96.19 365 ARG B N 1
ATOM 5936 C CA . ARG B 1 365 ? 20.516 -30.594 -12.5 1 96.19 365 ARG B CA 1
ATOM 5937 C C . ARG B 1 365 ? 19.203 -30.969 -11.805 1 96.19 365 ARG B C 1
ATOM 5939 O O . ARG B 1 365 ? 18.188 -30.312 -12.008 1 96.19 365 ARG B O 1
ATOM 5946 N N . ARG B 1 366 ? 19.297 -31.938 -11.031 1 96 366 ARG B N 1
ATOM 5947 C CA . ARG B 1 366 ? 18.156 -32.375 -10.242 1 96 366 ARG B CA 1
ATOM 5948 C C . ARG B 1 366 ? 17.875 -31.406 -9.094 1 96 366 ARG B C 1
ATOM 5950 O O . ARG B 1 366 ? 16.719 -31.109 -8.797 1 96 366 ARG B O 1
ATOM 5957 N N . VAL B 1 367 ? 18.922 -30.969 -8.492 1 97.12 367 VAL B N 1
ATOM 5958 C CA . VAL B 1 367 ? 18.781 -30.031 -7.379 1 97.12 367 VAL B CA 1
ATOM 5959 C C . VAL B 1 367 ? 18.141 -28.734 -7.871 1 97.12 367 VAL B C 1
ATOM 5961 O O . VAL B 1 367 ? 17.25 -28.188 -7.215 1 97.12 367 VAL B O 1
ATOM 5964 N N . ALA B 1 368 ? 18.562 -28.312 -9.047 1 97.56 368 ALA B N 1
ATOM 5965 C CA . ALA B 1 368 ? 17.953 -27.125 -9.648 1 97.56 368 ALA B CA 1
ATOM 5966 C C . ALA B 1 368 ? 16.453 -27.312 -9.875 1 97.56 368 ALA B C 1
ATOM 5968 O O . ALA B 1 368 ? 15.656 -26.406 -9.625 1 97.56 368 ALA B O 1
ATOM 5969 N N . GLY B 1 369 ? 16.141 -28.469 -10.336 1 97 369 GLY B N 1
ATOM 5970 C CA . GLY B 1 369 ? 14.734 -28.797 -10.562 1 97 369 GLY B CA 1
ATOM 5971 C C . GLY B 1 369 ? 13.922 -28.859 -9.281 1 97 369 GLY B C 1
ATOM 5972 O O . GLY B 1 369 ? 12.805 -28.328 -9.234 1 97 369 GLY B O 1
ATOM 5973 N N . LEU B 1 370 ? 14.445 -29.438 -8.273 1 97.12 370 LEU B N 1
ATOM 5974 C CA . LEU B 1 370 ? 13.742 -29.562 -6.996 1 97.12 370 LEU B CA 1
ATOM 5975 C C . LEU B 1 370 ? 13.539 -28.203 -6.344 1 97.12 370 LEU B C 1
ATOM 5977 O O . LEU B 1 370 ? 12.461 -27.922 -5.816 1 97.12 370 LEU B O 1
ATOM 5981 N N . LEU B 1 371 ? 14.578 -27.375 -6.414 1 97.56 371 LEU B N 1
ATOM 5982 C CA . LEU B 1 371 ? 14.477 -26.031 -5.875 1 97.56 371 LEU B CA 1
ATOM 5983 C C . LEU B 1 371 ? 13.328 -25.266 -6.52 1 97.56 371 LEU B C 1
ATOM 5985 O O . LEU B 1 371 ? 12.5 -24.688 -5.82 1 97.56 371 LEU B O 1
ATOM 5989 N N . ASP B 1 372 ? 13.266 -25.359 -7.773 1 97.31 372 ASP B N 1
ATOM 5990 C CA . ASP B 1 372 ? 12.266 -24.609 -8.531 1 97.31 372 ASP B CA 1
ATOM 5991 C C . ASP B 1 372 ? 10.875 -25.203 -8.344 1 97.31 372 ASP B C 1
ATOM 5993 O O . ASP B 1 372 ? 9.906 -24.469 -8.109 1 97.31 372 ASP B O 1
ATOM 5997 N N . MET B 1 373 ? 10.797 -26.469 -8.445 1 96.88 373 MET B N 1
ATOM 5998 C CA . MET B 1 373 ? 9.508 -27.156 -8.406 1 96.88 373 MET B CA 1
ATOM 5999 C C . MET B 1 373 ? 8.828 -26.984 -7.055 1 96.88 373 MET B C 1
ATOM 6001 O O . MET B 1 373 ? 7.66 -26.594 -6.988 1 96.88 373 MET B O 1
ATOM 6005 N N . PHE B 1 374 ? 9.516 -27.172 -5.984 1 97.75 374 PHE B N 1
ATOM 6006 C CA . PHE B 1 374 ? 8.906 -27.109 -4.656 1 97.75 374 PHE B CA 1
ATOM 6007 C C . PHE B 1 374 ? 8.625 -25.656 -4.27 1 97.75 374 PHE B C 1
ATOM 6009 O O . PHE B 1 374 ? 7.629 -25.375 -3.598 1 97.75 374 PHE B O 1
ATOM 6016 N N . SER B 1 375 ? 9.508 -24.75 -4.652 1 96.75 375 SER B N 1
ATOM 6017 C CA . SER B 1 375 ? 9.203 -23.344 -4.398 1 96.75 375 SER B CA 1
ATOM 6018 C C . SER B 1 375 ? 7.941 -22.922 -5.133 1 96.75 375 SER B C 1
ATOM 6020 O O . SER B 1 375 ? 7.078 -22.25 -4.555 1 96.75 375 SER B O 1
ATOM 6022 N N . SER B 1 376 ? 7.801 -23.328 -6.355 1 96 376 SER B N 1
ATOM 6023 C CA . SER B 1 376 ? 6.637 -23 -7.168 1 96 376 SER B CA 1
ATOM 6024 C C . SER B 1 376 ? 5.371 -23.641 -6.617 1 96 376 SER B C 1
ATOM 6026 O O . SER B 1 376 ? 4.309 -23.016 -6.586 1 96 376 SER B O 1
ATOM 6028 N N . ALA B 1 377 ? 5.484 -24.859 -6.281 1 96.88 377 ALA B N 1
ATOM 6029 C CA . ALA B 1 377 ? 4.332 -25.594 -5.77 1 96.88 377 ALA B CA 1
ATOM 6030 C C . ALA B 1 377 ? 3.789 -24.953 -4.496 1 96.88 377 ALA B C 1
ATOM 6032 O O . ALA B 1 377 ? 2.582 -24.734 -4.375 1 96.88 377 ALA B O 1
ATOM 6033 N N . PHE B 1 378 ? 4.621 -24.625 -3.623 1 96.56 378 PHE B N 1
ATOM 6034 C CA . PHE B 1 378 ? 4.168 -24.062 -2.354 1 96.56 378 PHE B CA 1
ATOM 6035 C C . PHE B 1 378 ? 3.705 -22.625 -2.523 1 96.56 378 PHE B C 1
ATOM 6037 O O . PHE B 1 378 ? 2.797 -22.172 -1.825 1 96.56 378 PHE B O 1
ATOM 6044 N N . GLN B 1 379 ? 4.324 -21.953 -3.418 1 95.31 379 GLN B N 1
ATOM 6045 C CA . GLN B 1 379 ? 3.836 -20.625 -3.746 1 95.31 379 GLN B CA 1
ATOM 6046 C C . GLN B 1 379 ? 2.395 -20.672 -4.242 1 95.31 379 GLN B C 1
ATOM 6048 O O . GLN B 1 379 ? 1.613 -19.75 -3.986 1 95.31 379 GLN B O 1
ATOM 6053 N N . GLY B 1 380 ? 2.07 -21.719 -4.941 1 96.44 380 GLY B N 1
ATOM 6054 C CA . GLY B 1 380 ? 0.727 -21.906 -5.469 1 96.44 380 GLY B CA 1
ATOM 6055 C C . GLY B 1 380 ? -0.261 -22.391 -4.426 1 96.44 380 GLY B C 1
ATOM 6056 O O . GLY B 1 380 ? -1.463 -22.469 -4.688 1 96.44 380 GLY B O 1
ATOM 6057 N N . LEU B 1 381 ? 0.216 -22.609 -3.232 1 96.62 381 LEU B N 1
ATOM 6058 C CA . LEU B 1 381 ? -0.643 -23.141 -2.174 1 96.62 381 LEU B CA 1
ATOM 6059 C C . LEU B 1 381 ? -0.72 -22.156 -1.006 1 96.62 381 LEU B C 1
ATOM 6061 O O . LEU B 1 381 ? -1.405 -22.422 -0.015 1 96.62 381 LEU B O 1
ATOM 6065 N N . MET B 1 382 ? -0.074 -21.109 -1.114 1 95.44 382 MET B N 1
ATOM 6066 C CA . MET B 1 382 ? -0.064 -20.109 -0.05 1 95.44 382 MET B CA 1
ATOM 6067 C C . MET B 1 382 ? -1.154 -19.062 -0.271 1 95.44 382 MET B C 1
ATOM 6069 O O . MET B 1 382 ? -1.104 -18.297 -1.24 1 95.44 382 MET B O 1
ATOM 6073 N N . PRO B 1 383 ? -2.098 -18.969 0.63 1 93.62 383 PRO B N 1
ATOM 6074 C CA . PRO B 1 383 ? -3.223 -18.062 0.428 1 93.62 383 PRO B CA 1
ATOM 6075 C C . PRO B 1 383 ? -2.793 -16.594 0.416 1 93.62 383 PRO B C 1
ATOM 6077 O O . PRO B 1 383 ? -3.543 -15.727 -0.049 1 93.62 383 PRO B O 1
ATOM 6080 N N . TYR B 1 384 ? -1.629 -16.312 0.899 1 92.81 384 TYR B N 1
ATOM 6081 C CA . TYR B 1 384 ? -1.171 -14.93 0.969 1 92.81 384 TYR B CA 1
ATOM 6082 C C . TYR B 1 384 ? -0.139 -14.641 -0.115 1 92.81 384 TYR B C 1
ATOM 6084 O O . TYR B 1 384 ? 0.494 -13.586 -0.113 1 92.81 384 TYR B O 1
ATOM 6092 N N . ALA B 1 385 ? 0.065 -15.57 -1.006 1 94.69 385 ALA B N 1
ATOM 6093 C CA . ALA B 1 385 ? 0.892 -15.312 -2.182 1 94.69 385 ALA B CA 1
ATOM 6094 C C . ALA B 1 385 ? 0.107 -14.562 -3.252 1 94.69 385 ALA B C 1
ATOM 6096 O O . ALA B 1 385 ? -1.102 -14.758 -3.4 1 94.69 385 ALA B O 1
ATOM 6097 N N . GLY B 1 386 ? 0.833 -13.75 -3.979 1 94 386 GLY B N 1
ATOM 6098 C CA . GLY B 1 386 ? 0.206 -12.938 -5.012 1 94 386 GLY B CA 1
ATOM 6099 C C . GLY B 1 386 ? -0.58 -13.758 -6.02 1 94 386 GLY B C 1
ATOM 6100 O O . GLY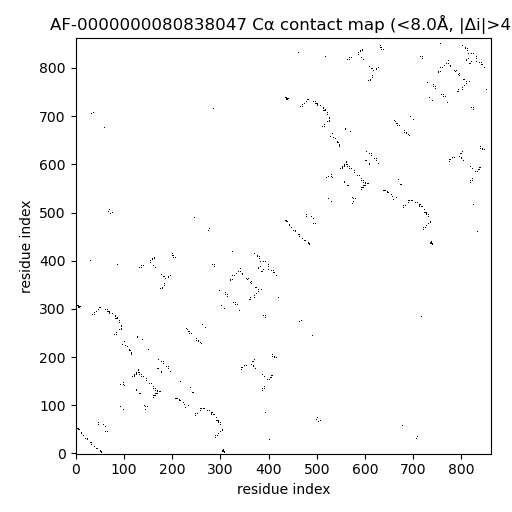 B 1 386 ? -1.617 -13.32 -6.516 1 94 386 GLY B O 1
ATOM 6101 N N . GLN B 1 387 ? -0.181 -14.945 -6.293 1 95.75 387 GLN B N 1
ATOM 6102 C CA . GLN B 1 387 ? -0.808 -15.805 -7.293 1 95.75 387 GLN B CA 1
ATOM 6103 C C . GLN B 1 387 ? -2.221 -16.203 -6.871 1 95.75 387 GLN B C 1
ATOM 6105 O O . GLN B 1 387 ? -3.1 -16.375 -7.719 1 95.75 387 GLN B O 1
ATOM 6110 N N . ILE B 1 388 ? -2.41 -16.297 -5.598 1 96.62 388 ILE B N 1
ATOM 6111 C CA . ILE B 1 388 ? -3.738 -16.641 -5.102 1 96.62 388 ILE B CA 1
ATOM 6112 C C . ILE B 1 388 ? -4.523 -15.359 -4.805 1 96.62 388 ILE B C 1
ATOM 6114 O O . ILE B 1 388 ? -5.73 -15.297 -5.039 1 96.62 388 ILE B O 1
ATOM 6118 N N . LEU B 1 389 ? -3.885 -14.328 -4.395 1 95.44 389 LEU B N 1
ATOM 6119 C CA . LEU B 1 389 ? -4.527 -13.078 -4.004 1 95.44 389 LEU B CA 1
ATOM 6120 C C . LEU B 1 389 ? -5.203 -12.414 -5.203 1 95.44 389 LEU B C 1
ATOM 6122 O O . LEU B 1 389 ? -6.301 -11.867 -5.078 1 95.44 389 LEU B O 1
ATOM 6126 N N . VAL B 1 390 ? -4.594 -12.492 -6.371 1 94.88 390 VAL B N 1
ATOM 6127 C CA . VAL B 1 390 ? -5.094 -11.773 -7.535 1 94.88 390 VAL B CA 1
ATOM 6128 C C . VAL B 1 390 ? -6.441 -12.352 -7.961 1 94.88 390 VAL B C 1
ATOM 6130 O O . VAL B 1 390 ? -7.449 -11.641 -7.984 1 94.88 390 VAL B O 1
ATOM 6133 N N . PRO B 1 391 ? -6.516 -13.656 -8.266 1 96.5 391 PRO B N 1
ATOM 6134 C CA . PRO B 1 391 ? -7.828 -14.164 -8.664 1 96.5 391 PRO B CA 1
ATOM 6135 C C . PRO B 1 391 ? -8.867 -14.07 -7.547 1 96.5 391 PRO B C 1
ATOM 6137 O O . PRO B 1 391 ? -10.047 -13.828 -7.816 1 96.5 391 PRO B O 1
ATOM 6140 N N . ALA B 1 392 ? -8.453 -14.242 -6.312 1 95.94 392 ALA B N 1
ATOM 6141 C CA . ALA B 1 392 ? -9.383 -14.125 -5.191 1 95.94 392 ALA B CA 1
ATOM 6142 C C . ALA B 1 392 ? -9.945 -12.711 -5.094 1 95.94 392 ALA B C 1
ATOM 6144 O O . ALA B 1 392 ? -11.133 -12.523 -4.801 1 95.94 392 ALA B O 1
ATOM 6145 N N . GLY B 1 393 ? -9.109 -11.766 -5.32 1 95 393 GLY B N 1
ATOM 6146 C CA . GLY B 1 393 ? -9.547 -10.375 -5.297 1 95 393 GLY B CA 1
ATOM 6147 C C . GLY B 1 393 ? -10.555 -10.047 -6.383 1 95 393 GLY B C 1
ATOM 6148 O O . GLY B 1 393 ? -11.555 -9.375 -6.125 1 95 393 GLY B O 1
ATOM 6149 N N . ILE B 1 394 ? -10.281 -10.508 -7.578 1 94.56 394 ILE B N 1
ATOM 6150 C CA . ILE B 1 394 ? -11.18 -10.266 -8.703 1 94.56 394 ILE B CA 1
ATOM 6151 C C . ILE B 1 394 ? -12.508 -10.984 -8.469 1 94.56 394 ILE B C 1
ATOM 6153 O O . ILE B 1 394 ? -13.578 -10.43 -8.734 1 94.56 394 ILE B O 1
ATOM 6157 N N . ALA B 1 395 ? -12.422 -12.164 -7.848 1 95.62 395 ALA B N 1
ATOM 6158 C CA . ALA B 1 395 ? -13.609 -12.969 -7.578 1 95.62 395 ALA B CA 1
ATOM 6159 C C . ALA B 1 395 ? -14.32 -12.492 -6.32 1 95.62 395 ALA B C 1
ATOM 6161 O O . ALA B 1 395 ? -15.461 -12.891 -6.055 1 95.62 395 ALA B O 1
ATOM 6162 N N . GLN B 1 396 ? -13.656 -11.648 -5.609 1 93.62 396 GLN B N 1
ATOM 6163 C CA . GLN B 1 396 ? -14.188 -11.125 -4.352 1 93.62 396 GLN B CA 1
ATOM 6164 C C . GLN B 1 396 ? -14.508 -12.258 -3.379 1 93.62 396 GLN B C 1
ATOM 6166 O O . GLN B 1 396 ? -15.594 -12.297 -2.805 1 93.62 396 GLN B O 1
ATOM 6171 N N . ILE B 1 397 ? -13.641 -13.18 -3.273 1 93.81 397 ILE B N 1
ATOM 6172 C CA . ILE B 1 397 ? -13.75 -14.281 -2.324 1 93.81 397 ILE B CA 1
ATOM 6173 C C . ILE B 1 397 ? -12.492 -14.344 -1.459 1 93.81 397 ILE B C 1
ATOM 6175 O O . ILE B 1 397 ? -11.508 -13.656 -1.734 1 93.81 397 ILE B O 1
ATOM 6179 N N . SER B 1 398 ? -12.547 -15.133 -0.399 1 92.56 398 SER B N 1
ATOM 6180 C CA . SER B 1 398 ? -11.391 -15.336 0.469 1 92.56 398 SER B CA 1
ATOM 6181 C C . SER B 1 398 ? -10.289 -16.109 -0.244 1 92.56 398 SER B C 1
ATOM 6183 O O . SER B 1 398 ? -10.547 -17.141 -0.86 1 92.56 398 SER B O 1
ATOM 6185 N N . PRO B 1 399 ? -9.078 -15.617 -0.146 1 94.88 399 PRO B N 1
ATOM 6186 C CA . PRO B 1 399 ? -7.977 -16.344 -0.767 1 94.88 399 PRO B CA 1
ATOM 6187 C C . PRO B 1 399 ? -7.805 -17.75 -0.191 1 94.88 399 PRO B C 1
ATOM 6189 O O . PRO B 1 399 ? -7.391 -18.672 -0.905 1 94.88 399 PRO B O 1
ATOM 6192 N N . VAL B 1 400 ? -8.141 -17.953 0.986 1 93.12 400 VAL B N 1
ATOM 6193 C CA . VAL B 1 400 ? -7.977 -19.234 1.652 1 93.12 400 VAL B CA 1
ATOM 6194 C C . VAL B 1 400 ? -8.891 -20.266 1.011 1 93.12 400 VAL B C 1
ATOM 6196 O O . VAL B 1 400 ? -8.547 -21.453 0.931 1 93.12 400 VAL B O 1
ATOM 6199 N N . SER B 1 401 ? -10.023 -19.828 0.499 1 93.94 401 SER B N 1
ATOM 6200 C CA . SER B 1 401 ? -10.992 -20.734 -0.11 1 93.94 401 SER B CA 1
ATOM 6201 C C . SER B 1 401 ? -10.477 -21.281 -1.439 1 93.94 401 SER B C 1
ATOM 6203 O O . SER B 1 401 ? -10.977 -22.281 -1.943 1 93.94 401 SER B O 1
ATOM 6205 N N . VAL B 1 402 ? -9.445 -20.688 -1.982 1 95.94 402 VAL B N 1
ATOM 6206 C CA . VAL B 1 402 ? -8.914 -21.062 -3.287 1 95.94 402 VAL B CA 1
ATOM 6207 C C . VAL B 1 402 ? -7.902 -22.203 -3.121 1 95.94 402 VAL B C 1
ATOM 6209 O O . VAL B 1 402 ? -7.746 -23.031 -4.012 1 95.94 402 VAL B O 1
ATOM 6212 N N . VAL B 1 403 ? -7.293 -22.312 -1.991 1 95.94 403 VAL B N 1
ATOM 6213 C CA . VAL B 1 403 ? -6.125 -23.156 -1.742 1 95.94 403 VAL B CA 1
ATOM 6214 C C . VAL B 1 403 ? -6.48 -24.625 -1.987 1 95.94 403 VAL B C 1
ATOM 6216 O O . VAL B 1 403 ? -5.754 -25.328 -2.684 1 95.94 403 VAL B O 1
ATOM 6219 N N . PRO B 1 404 ? -7.707 -25.062 -1.552 1 95.56 404 PRO B N 1
ATOM 6220 C CA . PRO B 1 404 ? -8.023 -26.469 -1.752 1 95.56 404 PRO B CA 1
ATOM 6221 C C . PRO B 1 404 ? -8.219 -26.828 -3.225 1 95.56 404 PRO B C 1
ATOM 6223 O O . PRO B 1 404 ? -8.18 -28.016 -3.584 1 95.56 404 PRO B O 1
ATOM 6226 N N . TYR B 1 405 ? -8.289 -25.828 -4.043 1 96.44 405 TYR B N 1
ATOM 6227 C CA . TYR B 1 405 ? -8.578 -26.109 -5.445 1 96.44 405 TYR B CA 1
ATOM 6228 C C . TYR B 1 405 ? -7.344 -25.891 -6.312 1 96.44 405 TYR B C 1
ATOM 6230 O O . TYR B 1 405 ? -7.395 -26.047 -7.535 1 96.44 405 TYR B O 1
ATOM 6238 N N . SER B 1 406 ? -6.258 -25.5 -5.66 1 97.06 406 SER B N 1
ATOM 6239 C CA . SER B 1 406 ? -5.004 -25.406 -6.402 1 97.06 406 SER B CA 1
ATOM 6240 C C . SER B 1 406 ? -4.391 -26.781 -6.629 1 97.06 406 SER B C 1
ATOM 6242 O O . SER B 1 406 ? -3.283 -27.062 -6.16 1 97.06 406 SER B O 1
ATOM 6244 N N . TRP B 1 407 ? -5.027 -27.547 -7.441 1 97.62 407 TRP B N 1
ATOM 6245 C CA . TRP B 1 407 ? -4.754 -28.984 -7.578 1 97.62 407 TRP B CA 1
ATOM 6246 C C . TRP B 1 407 ? -3.414 -29.219 -8.266 1 97.62 407 TRP B C 1
ATOM 6248 O O . TRP B 1 407 ? -2.656 -30.109 -7.879 1 97.62 407 TRP B O 1
ATOM 6258 N N . TYR B 1 408 ? -3.137 -28.438 -9.25 1 97.88 408 TYR B N 1
ATOM 6259 C CA . TYR B 1 408 ? -1.879 -28.641 -9.953 1 97.88 408 TYR B CA 1
ATOM 6260 C C . TYR B 1 408 ? -0.692 -28.5 -9.008 1 97.88 408 TYR B C 1
ATOM 6262 O O . TYR B 1 408 ? 0.252 -29.297 -9.07 1 97.88 408 TYR B O 1
ATOM 6270 N N . SER B 1 409 ? -0.721 -27.484 -8.195 1 97.81 409 SER B N 1
ATOM 6271 C CA . SER B 1 409 ? 0.353 -27.297 -7.23 1 97.81 409 SER B CA 1
ATOM 6272 C C . SER B 1 409 ? 0.474 -28.484 -6.293 1 97.81 409 SER B C 1
ATOM 6274 O O . SER B 1 409 ? 1.582 -28.906 -5.953 1 97.81 409 SER B O 1
ATOM 6276 N N . MET B 1 410 ? -0.619 -29.016 -5.91 1 98.12 410 MET B N 1
ATOM 6277 C CA . MET B 1 410 ? -0.621 -30.203 -5.066 1 98.12 410 MET B CA 1
ATOM 6278 C C . MET B 1 410 ? -0.039 -31.406 -5.809 1 98.12 410 MET B C 1
ATOM 6280 O O . MET B 1 410 ? 0.759 -32.156 -5.25 1 98.12 410 MET B O 1
ATOM 6284 N N . PHE B 1 411 ? -0.421 -31.547 -7.023 1 98 411 PHE B N 1
ATOM 6285 C CA . PHE B 1 411 ? 0.095 -32.625 -7.832 1 98 411 PHE B CA 1
ATOM 6286 C C . PHE B 1 411 ? 1.594 -32.5 -8.055 1 98 411 PHE B C 1
ATOM 6288 O O . PHE B 1 411 ? 2.32 -33.469 -8.133 1 98 411 PHE B O 1
ATOM 6295 N N . MET B 1 412 ? 2.045 -31.266 -8.18 1 97.12 412 MET B N 1
ATOM 6296 C CA . MET B 1 412 ? 3.477 -31.016 -8.32 1 97.12 412 MET B CA 1
ATOM 6297 C C . MET B 1 412 ? 4.246 -31.531 -7.117 1 97.12 412 MET B C 1
ATOM 6299 O O . MET B 1 412 ? 5.312 -32.125 -7.266 1 97.12 412 MET B O 1
ATOM 6303 N N . ILE B 1 413 ? 3.709 -31.281 -5.945 1 97.56 413 ILE B N 1
ATOM 6304 C CA . ILE B 1 413 ? 4.355 -31.75 -4.719 1 97.56 413 ILE B CA 1
ATOM 6305 C C . ILE B 1 413 ? 4.402 -33.281 -4.695 1 97.56 413 ILE B C 1
ATOM 6307 O O . ILE B 1 413 ? 5.445 -33.875 -4.414 1 97.56 413 ILE B O 1
ATOM 6311 N N . VAL B 1 414 ? 3.318 -33.875 -5.039 1 97.94 414 VAL B N 1
ATOM 6312 C CA . VAL B 1 414 ? 3.227 -35.344 -5.027 1 97.94 414 VAL B CA 1
ATOM 6313 C C . VAL B 1 414 ? 4.219 -35.938 -6.031 1 97.94 414 VAL B C 1
ATOM 6315 O O . VAL B 1 414 ? 4.953 -36.875 -5.707 1 97.94 414 VAL B O 1
ATOM 6318 N N . MET B 1 415 ? 4.254 -35.375 -7.227 1 97.44 415 MET B N 1
ATOM 6319 C CA . MET B 1 415 ? 5.164 -35.875 -8.25 1 97.44 415 MET B CA 1
ATOM 6320 C C . MET B 1 415 ? 6.617 -35.625 -7.871 1 97.44 415 MET B C 1
ATOM 6322 O O . MET B 1 415 ? 7.504 -36.406 -8.195 1 97.44 415 MET B O 1
ATOM 6326 N N . GLY B 1 416 ? 6.855 -34.469 -7.227 1 96.88 416 GLY B N 1
ATOM 6327 C CA . GLY B 1 416 ? 8.195 -34.188 -6.727 1 96.88 416 GLY B CA 1
ATOM 6328 C C . GLY B 1 416 ? 8.664 -35.188 -5.691 1 96.88 416 GLY B C 1
ATOM 6329 O O . GLY B 1 416 ? 9.805 -35.656 -5.75 1 96.88 416 GLY B O 1
ATOM 6330 N N . ILE B 1 417 ? 7.781 -35.531 -4.777 1 97.81 417 ILE B N 1
ATOM 6331 C CA . ILE B 1 417 ? 8.094 -36.5 -3.738 1 97.81 417 ILE B CA 1
ATOM 6332 C C . ILE B 1 417 ? 8.344 -37.875 -4.371 1 97.81 417 ILE B C 1
ATOM 6334 O O . ILE B 1 417 ? 9.305 -38.562 -4.023 1 97.81 417 ILE B O 1
ATOM 6338 N N . LEU B 1 418 ? 7.512 -38.25 -5.324 1 97.44 418 LEU B N 1
ATOM 6339 C CA . LEU B 1 418 ? 7.68 -39.5 -6.02 1 97.44 418 LEU B CA 1
ATOM 6340 C C . LEU B 1 418 ? 9 -39.531 -6.781 1 97.44 418 LEU B C 1
ATOM 6342 O O . LEU B 1 418 ? 9.656 -40.594 -6.855 1 97.44 418 LEU B O 1
ATOM 6346 N N . ALA B 1 419 ? 9.336 -38.438 -7.363 1 96.62 419 ALA B N 1
ATOM 6347 C CA . ALA B 1 419 ? 10.602 -38.344 -8.086 1 96.62 419 ALA B CA 1
ATOM 6348 C C . ALA B 1 419 ? 11.781 -38.562 -7.152 1 96.62 419 ALA B C 1
ATOM 6350 O O . ALA B 1 419 ? 12.758 -39.219 -7.523 1 96.62 419 ALA B O 1
ATOM 6351 N N . ILE B 1 420 ? 11.703 -38 -5.945 1 96.56 420 ILE B N 1
ATOM 6352 C CA . ILE B 1 420 ? 12.773 -38.156 -4.961 1 96.56 420 ILE B CA 1
ATOM 6353 C C . ILE B 1 420 ? 12.844 -39.625 -4.523 1 96.56 420 ILE B C 1
ATOM 6355 O O . ILE B 1 420 ? 13.93 -40.219 -4.473 1 96.56 420 ILE B O 1
ATOM 6359 N N . ILE B 1 421 ? 11.734 -40.25 -4.25 1 96.56 421 ILE B N 1
ATOM 6360 C CA . ILE B 1 421 ? 11.672 -41.625 -3.73 1 96.56 421 ILE B CA 1
ATOM 6361 C C . ILE B 1 421 ? 12.172 -42.594 -4.789 1 96.56 421 ILE B C 1
ATOM 6363 O O . ILE B 1 421 ? 12.922 -43.531 -4.48 1 96.56 421 ILE B O 1
ATOM 6367 N N . THR B 1 422 ? 11.805 -42.406 -6.043 1 95.19 422 THR B N 1
ATOM 6368 C CA . THR B 1 422 ? 12.102 -43.375 -7.094 1 95.19 422 THR B CA 1
ATOM 6369 C C . THR B 1 422 ? 13.453 -43.062 -7.734 1 95.19 422 THR B C 1
ATOM 6371 O O . THR B 1 422 ? 14.078 -43.938 -8.336 1 95.19 422 THR B O 1
ATOM 6374 N N . GLY B 1 423 ? 13.82 -41.781 -7.699 1 92.44 423 GLY B N 1
ATOM 6375 C CA . GLY B 1 423 ? 15.047 -41.344 -8.352 1 92.44 423 GLY B CA 1
ATOM 6376 C C . GLY B 1 423 ? 14.883 -41.125 -9.844 1 92.44 423 GLY B C 1
ATOM 6377 O O . GLY B 1 423 ? 15.875 -40.969 -10.562 1 92.44 423 GLY B O 1
ATOM 6378 N N . ILE B 1 424 ? 13.586 -41.062 -10.281 1 89.94 424 ILE B N 1
ATOM 6379 C CA . ILE B 1 424 ? 13.273 -40.812 -11.688 1 89.94 424 ILE B CA 1
ATOM 6380 C C . ILE B 1 424 ? 12.961 -39.344 -11.898 1 89.94 424 ILE B C 1
ATOM 6382 O O . ILE B 1 424 ? 12.25 -38.75 -11.094 1 89.94 424 ILE B O 1
ATOM 6386 N N . PRO B 1 425 ? 13.477 -38.812 -12.891 1 89.81 425 PRO B N 1
ATOM 6387 C CA . PRO B 1 425 ? 14.188 -39.375 -14.039 1 89.81 425 PRO B CA 1
ATOM 6388 C C . PRO B 1 425 ? 15.68 -39.562 -13.766 1 89.81 425 PRO B C 1
ATOM 6390 O O . PRO B 1 425 ? 16.266 -38.844 -12.945 1 89.81 425 PRO B O 1
ATOM 6393 N N . LYS B 1 426 ? 16.25 -40.531 -14.414 1 85.38 426 LYS B N 1
ATOM 6394 C CA . LYS B 1 426 ? 17.688 -40.781 -14.336 1 85.38 426 LYS B CA 1
ATOM 6395 C C . LYS B 1 426 ? 18.438 -39.969 -15.391 1 85.38 426 LYS B C 1
ATOM 6397 O O . LYS B 1 426 ? 18.047 -39.969 -16.562 1 85.38 426 LYS B O 1
ATOM 6402 N N . LEU B 1 427 ? 19.359 -39.219 -14.867 1 83.62 427 LEU B N 1
ATOM 6403 C CA . LEU B 1 427 ? 20.109 -38.344 -15.766 1 83.62 427 LEU B CA 1
ATOM 6404 C C . LEU B 1 427 ? 21.438 -39 -16.172 1 83.62 427 LEU B C 1
ATOM 6406 O O . LEU B 1 427 ? 22.062 -39.688 -15.359 1 83.62 427 LEU B O 1
ATOM 6410 N N . LYS B 1 428 ? 21.672 -38.938 -17.453 1 76.62 428 LYS B N 1
ATOM 6411 C CA . LYS B 1 428 ? 22.953 -39.438 -17.953 1 76.62 428 LYS B CA 1
ATOM 6412 C C . LYS B 1 428 ? 24.109 -38.625 -17.422 1 76.62 428 LYS B C 1
ATOM 6414 O O . LYS B 1 428 ? 24.016 -37.406 -17.312 1 76.62 428 LYS B O 1
ATOM 6419 N N . GLU B 1 429 ? 25.109 -39.25 -16.844 1 63.69 429 GLU B N 1
ATOM 6420 C CA . GLU B 1 429 ? 26.297 -38.594 -16.312 1 63.69 429 GLU B CA 1
ATOM 6421 C C . GLU B 1 429 ? 26.953 -37.688 -17.359 1 63.69 429 GLU B C 1
ATOM 6423 O O . GLU B 1 429 ? 27.094 -38.094 -18.516 1 63.69 429 GLU B O 1
ATOM 6428 N N . LYS B 1 430 ? 26.75 -36.344 -17.391 1 56.34 430 LYS B N 1
ATOM 6429 C CA . LYS B 1 430 ? 27.469 -35.469 -18.328 1 56.34 430 LYS B CA 1
ATOM 6430 C C . LYS B 1 430 ? 28.969 -35.531 -18.062 1 56.34 430 LYS B C 1
ATOM 6432 O O . LYS B 1 430 ? 29.422 -35.375 -16.922 1 56.34 430 LYS B O 1
ATOM 6437 N N . ASN B 1 431 ? 29.75 -36.375 -18.844 1 41.91 431 ASN B N 1
ATOM 6438 C CA . ASN B 1 431 ? 31.203 -36.344 -18.875 1 41.91 431 ASN B CA 1
ATOM 6439 C C . ASN B 1 431 ? 31.75 -34.938 -19.062 1 41.91 431 ASN B C 1
ATOM 6441 O O . ASN B 1 431 ? 31.156 -34.156 -19.797 1 41.91 431 ASN B O 1
#

Nearest PDB structures (foldseek):
  8y4x-assembly1_A  TM=4.455E-01  e=3.859E-07  Fusobacterium nucleatum
  8thi-assembly1_A  TM=4.221E-01  e=6.396E-07  Haemophilus influenzae Rd KW20
  4f35-assembly2_B  TM=3.694E-01  e=1.965E-04  Vibrio cholerae
  8y4x-assembly1_A  TM=4.457E-01  e=4.215E-07  Fusobacterium nucleatum
  8thi-assembly1_A  TM=4.122E-01  e=7.295E-07  Haemophilus influenzae Rd KW20

Radius of gyration: 28.87 Å; Cα contacts (8 Å, |Δi|>4): 1630; chains: 2; bounding box: 63×88×62 Å

Sequence (862 aa):
MKKKGSFLGLVPLLIFLLIYASTGIFTDKIDNMPLLVAFTITAAIALCLNSPNKEKINFEQRVEIFCKGAGDSTILLLVIIFLLAGAFYSVTDAMGGVKSMVNLGLTLLPLKMLLPGLFIIGCILSFAMGTSMGTVSALAPIAVGIAKETGINLPLICGVVVGGAMFGDNLSFISDTTIAATRTQEVEMKDKFKVNFLIVLPAVILNIIVLSFIGGKGVQGAVYEYSLLNLIPYVSIIVLALIGINVIIVLTIGVVLGLIIGLINNSFTFIEMFSVVQRGMGWMENMAVISLIIGGVVAIMQYLGGVDYLLENLTKKIKSKKGAEFGISILVSLLCLTTSNNTVSIITAGPLAKDIADKFSVDRRRVAGLLDMFSSAFQGLMPYAGQILVPAGIAQISPVSVVPYSWYSMFMIVMGILAIITGIPKLKEKNMKKKGSFLGLVPLLIFLLIYASTGIFTDKIDNMPLLVAFTITAAIALCLNSPNKEKINFEQRVEIFCKGAGDSTILLLVIIFLLAGAFYSVTDAMGGVKSMVNLGLTLLPLKMLLPGLFIIGCILSFAMGTSMGTVSALAPIAVGIAKETGINLPLICGVVVGGAMFGDNLSFISDTTIAATRTQEVEMKDKFKVNFLIVLPAVILNIIVLSFIGGKGVQGAVYEYSLLNLIPYVSIIVLALIGINVIIVLTIGVVLGLIIGLINNSFTFIEMFSVVQRGMGWMENMAVISLIIGGVVAIMQYLGGVDYLLENLTKKIKSKKGAEFGISILVSLLCLTTSNNTVSIITAGPLAKDIADKFSVDRRRVAGLLDMFSSAFQGLMPYAGQILVPAGIAQISPVSVVPYSWYSMFMIVMGILAIITGIPKLKEKN

InterPro domains:
  IPR018461 Na+/H+ antiporter, NhaC-like, C-terminal [PF03553] (51-213)
  IPR018461 Na+/H+ antiporter, NhaC-like, C-terminal [PF03553] (237-424)
  IPR052180 NhaC Na(+)/H(+) Antiporter [PTHR33451] (2-430)

Solvent-accessible surface area (backbone atoms only — not comparable to full-atom values): 40935 Å² total; per-residue (Å²): 131,84,82,69,42,26,72,70,12,46,42,42,60,51,48,35,51,48,56,50,48,50,40,22,68,74,64,73,35,54,77,59,52,46,65,56,52,47,49,50,53,27,38,57,55,46,60,72,60,68,34,87,83,49,81,81,72,57,65,70,57,47,49,48,46,20,19,48,29,26,19,30,45,72,51,41,48,47,37,53,48,35,32,40,36,20,20,32,37,34,31,25,49,59,41,41,16,37,59,16,48,38,25,47,47,59,69,76,32,58,52,42,42,46,53,31,47,52,25,50,50,27,28,53,48,1,33,50,48,15,31,30,59,52,29,25,48,66,44,29,48,56,43,45,36,37,20,71,74,48,66,34,58,60,39,47,47,40,8,36,40,34,26,10,6,38,48,4,32,51,55,10,84,71,5,64,36,37,49,38,20,19,59,48,41,69,46,57,63,68,55,25,34,53,51,38,46,66,43,37,46,61,29,53,52,51,44,39,55,56,34,42,73,60,34,49,80,52,80,81,83,71,87,60,74,58,48,74,74,41,36,44,33,59,52,47,34,54,52,38,31,57,75,56,49,56,56,68,58,31,38,50,51,25,32,52,48,24,50,52,50,15,49,74,71,61,54,41,52,83,66,49,46,45,52,36,35,41,52,13,26,55,51,18,33,65,51,35,51,37,46,31,54,50,31,13,42,32,35,44,21,50,67,26,15,20,60,45,27,53,61,56,59,51,61,72,70,47,82,42,52,60,40,40,55,50,39,43,31,51,49,20,30,51,36,16,71,54,60,65,32,44,49,60,18,30,56,67,40,22,60,60,44,38,52,49,24,62,73,48,68,42,61,46,48,55,50,22,24,40,37,31,44,34,13,36,19,46,44,47,53,34,42,81,19,68,50,34,28,48,30,19,26,74,58,70,48,63,28,63,64,22,36,86,36,18,48,40,22,52,34,39,49,53,34,49,52,50,24,56,76,69,52,50,78,79,75,77,82,83,128,130,83,83,68,41,27,71,69,12,46,42,43,60,52,47,34,51,47,55,50,50,48,41,21,66,75,66,73,35,55,78,57,53,47,66,57,50,47,50,49,52,27,38,57,55,46,58,72,59,69,36,85,81,48,82,80,72,57,63,68,56,48,49,47,46,21,19,47,30,24,18,31,45,70,51,41,49,48,36,52,49,34,32,40,36,20,19,30,37,33,30,26,50,60,41,41,15,37,57,16,49,37,24,46,48,60,70,74,32,59,52,43,42,46,53,32,46,50,26,50,51,26,28,54,46,2,34,51,47,14,30,32,59,52,29,26,47,64,44,28,49,57,42,45,38,37,22,71,73,52,64,34,58,61,40,47,47,41,8,36,40,33,27,9,7,37,47,4,32,50,55,10,86,69,5,62,35,37,49,37,21,19,59,47,41,71,45,58,63,67,54,25,35,54,53,41,46,66,43,38,46,62,26,53,52,51,42,40,54,56,34,43,71,60,34,50,80,54,81,81,84,71,89,59,76,57,47,73,76,40,35,44,31,60,53,48,34,54,53,39,32,57,74,55,52,56,55,69,59,33,38,50,50,24,34,51,47,24,50,53,49,16,49,73,69,61,54,41,52,84,65,49,46,45,51,36,36,42,53,13,26,55,52,18,34,65,49,34,51,36,46,32,54,49,32,14,40,31,35,46,21,49,68,27,17,20,62,44,27,54,60,59,60,51,61,72,70,47,80,41,53,59,39,41,52,49,40,45,32,50,49,20,31,51,38,17,73,56,61,64,31,44,47,58,19,30,55,66,41,21,59,58,44,38,52,48,24,63,73,48,69,42,60,45,48,54,51,22,25,41,38,29,45,35,12,36,22,47,45,47,51,33,43,83,20,68,50,34,29,47,30,19,29,75,59,68,49,63,27,64,65,22,36,85,34,18,50,39,23,53,34,38,49,54,34,50,51,50,26,57,75,71,51,49,77,79,74,77,81,82,127

Foldseek 3Di:
DQQAFDQLLCVLVVQLVCVQVVCCVVVVDSVVDALLNSLVVSLVVLLVDAAPVDDGDDSVVLVVLLQVLLPDPVLVVLLLLLLLLLLLLLLLVLLCLLLQLLLVLVVVDPLLCSLLVLLVLLQLLLQLQLALLLQLSLSLSNQLSNCVVQVPDLLQSLLSSLLSSLNNPQQHLPHLLLVLLCVLLVHDSVLLNVQLCVLLVVLSVVLSVVSSVRGGPGDPDDNRDHDPLSNVLSVQLSVCSNVNHDSSVSSVVSSVSSLVSSCVSVSDHPVCSVVSSVSSSVLSVSLSVLSSSLSSSLSSSVSNRVLVNLLPVLLVVQDAQLSLLVSLLVQLLVLCSSNVDLSVSSNSSSNVSNVSCVVRVNDSSLSSSSSSLSSSLSNSQDLSHSSQSSSCSSSVHRSNSNNVNNSSSVSSVVSSNVCSVVVPPDDDDPD/DQQAFDQLLCVLLVQLVCVQVVCCVVVVDSVVDALLNSLVVSLVVLLVDAAPVDDGDDSVVLVVLLQVLLPDPVLVVLLLLLLLLLLLLLLLVLLCLLLQLLLVLVVVDPLLCSLLVLLVLLQLLLQLQLALLLQLSLSLSNQLSNCVVQVPDLLQSLLSSLLSSLNNPQQHLPHLLLVLLCVLLVHDSVLLNVQLCVLLVVLSVVLSVVSSVRGGPGDPDDNRDHDPLSNVLSVQLSVCSNVNHDSSVSSVVSSVSSLVSSCVVVSDHPVCSVVSSVSSSVLSVSLSVLSSSLSSSLSSSVSNRVLVNLLPVLLVVADAQLSLLVSLLVSLLVLCSSNVDLSVSSNSSSNVSNVSCVVRVPDSSLSSSSSSLSSSLSNSQDLSHSSQSSSCSSSVHRSNSNNVNNSSSVSSVVSSNVCSVVVPPDDDDPD

Organism: Fusobacterium vincentii (NCBI:txid155615)

pLDDT: mean 91.82, std 8.5, range [33.22, 98.12]